Protein AF-A0A959BGI7-F1 (afdb_monomer)

Radius of gyration: 46.1 Å; Cα contacts (8 Å, |Δi|>4): 2512; chains: 1; bounding box: 94×74×132 Å

Mean predicted aligned error: 22.33 Å

Structure (mmCIF, N/CA/C/O backbone):
data_AF-A0A959BGI7-F1
#
_entry.id   AF-A0A959BGI7-F1
#
loop_
_atom_site.group_PDB
_atom_site.id
_atom_site.type_symbol
_atom_site.label_atom_id
_atom_site.label_alt_id
_atom_site.label_comp_id
_atom_site.label_asym_id
_atom_site.label_entity_id
_atom_site.label_seq_id
_atom_site.pdbx_PDB_ins_code
_atom_site.Cartn_x
_atom_site.Cartn_y
_atom_site.Cartn_z
_atom_site.occupancy
_atom_site.B_iso_or_equiv
_atom_site.auth_seq_id
_atom_site.auth_comp_id
_atom_site.auth_asym_id
_atom_site.auth_atom_id
_atom_site.pdbx_PDB_model_num
ATOM 1 N N . MET A 1 1 ? 12.280 13.217 -48.255 1.00 50.50 1 MET A N 1
ATOM 2 C CA . MET A 1 1 ? 13.424 12.372 -47.846 1.00 50.50 1 MET A CA 1
ATOM 3 C C . MET A 1 1 ? 12.840 11.032 -47.451 1.00 50.50 1 MET A C 1
ATOM 5 O O . MET A 1 1 ? 11.817 11.057 -46.780 1.00 50.50 1 MET A O 1
ATOM 9 N N . GLY A 1 2 ? 13.401 9.914 -47.922 1.00 59.44 2 GLY A N 1
ATOM 10 C CA . GLY A 1 2 ? 12.952 8.583 -47.486 1.00 59.44 2 GLY A CA 1
ATOM 11 C C . GLY A 1 2 ? 13.198 8.371 -45.990 1.00 59.44 2 GLY A C 1
ATOM 12 O O . GLY A 1 2 ? 14.002 9.104 -45.400 1.00 59.44 2 GLY A O 1
ATOM 13 N N . LYS A 1 3 ? 12.519 7.392 -45.382 1.00 71.69 3 LYS A N 1
ATOM 14 C CA . LYS A 1 3 ? 12.698 7.046 -43.968 1.00 71.69 3 LYS A CA 1
ATOM 15 C C . LYS A 1 3 ? 14.166 6.719 -43.708 1.00 71.69 3 LYS A C 1
ATOM 17 O O . LYS A 1 3 ? 14.842 6.087 -44.523 1.00 71.69 3 LYS A O 1
ATOM 22 N N . ILE A 1 4 ? 14.682 7.205 -42.585 1.00 75.25 4 ILE A N 1
ATOM 23 C CA . ILE A 1 4 ? 16.045 6.900 -42.159 1.00 75.25 4 ILE A CA 1
ATOM 24 C C . ILE A 1 4 ? 16.038 5.470 -41.640 1.00 75.25 4 ILE A C 1
ATOM 26 O O . ILE A 1 4 ? 15.190 5.108 -40.834 1.00 75.25 4 ILE A O 1
ATOM 30 N N . ILE A 1 5 ? 16.966 4.663 -42.133 1.00 75.06 5 ILE A N 1
ATOM 31 C CA . ILE A 1 5 ? 17.056 3.229 -41.838 1.00 75.06 5 ILE A CA 1
ATOM 32 C C . ILE A 1 5 ? 18.236 2.965 -40.913 1.00 75.06 5 ILE A C 1
ATOM 34 O O . ILE A 1 5 ? 18.193 2.085 -40.056 1.00 75.06 5 ILE A O 1
ATOM 38 N N . GLY A 1 6 ? 19.298 3.742 -41.093 1.00 80.06 6 GLY A N 1
ATOM 39 C CA . GLY A 1 6 ? 20.476 3.665 -40.262 1.00 80.06 6 GLY A CA 1
ATOM 40 C C . GLY A 1 6 ? 21.395 4.851 -40.471 1.00 80.06 6 GLY A C 1
ATOM 41 O O . GLY A 1 6 ? 21.240 5.638 -41.409 1.00 80.06 6 GLY A O 1
ATOM 42 N N . ARG A 1 7 ? 22.350 4.988 -39.566 1.00 84.12 7 ARG A N 1
ATOM 43 C CA . ARG A 1 7 ? 23.340 6.061 -39.543 1.00 84.12 7 ARG A CA 1
ATOM 44 C C . ARG A 1 7 ? 24.662 5.500 -39.068 1.00 84.12 7 ARG A C 1
ATOM 46 O O . ARG A 1 7 ? 24.697 4.503 -38.358 1.00 84.12 7 ARG A O 1
ATOM 53 N N . GLY A 1 8 ? 25.750 6.150 -39.419 1.00 83.94 8 GLY A N 1
ATOM 54 C CA . GLY A 1 8 ? 27.039 5.783 -38.868 1.00 83.94 8 GLY A CA 1
ATOM 55 C C . GLY A 1 8 ? 28.138 6.640 -39.438 1.00 83.94 8 GLY A C 1
ATOM 56 O O . GLY A 1 8 ? 27.895 7.709 -40.003 1.00 83.94 8 GLY A O 1
ATOM 57 N N . VAL A 1 9 ? 29.355 6.137 -39.313 1.00 83.50 9 VAL A N 1
ATOM 58 C CA . VAL A 1 9 ? 30.532 6.794 -39.859 1.00 83.50 9 VAL A CA 1
ATOM 59 C C . VAL A 1 9 ? 31.393 5.785 -40.591 1.00 83.50 9 VAL A C 1
ATOM 61 O O . VAL A 1 9 ? 31.538 4.645 -40.154 1.00 83.50 9 VAL A O 1
ATOM 64 N N . LEU A 1 10 ? 31.945 6.216 -41.722 1.00 84.69 10 LEU A N 1
ATOM 65 C CA . LEU A 1 10 ? 32.843 5.450 -42.571 1.00 84.69 10 LEU A CA 1
ATOM 66 C C . LEU A 1 10 ? 34.166 6.176 -42.745 1.00 84.69 10 LEU A C 1
ATOM 68 O O . LEU A 1 10 ? 34.223 7.389 -42.935 1.00 84.69 10 LEU A O 1
ATOM 72 N N . LEU A 1 11 ? 35.229 5.392 -42.788 1.00 84.19 11 LEU A N 1
ATOM 73 C CA . LEU A 1 11 ? 36.563 5.821 -43.141 1.00 84.19 11 LEU A CA 1
ATOM 74 C C . LEU A 1 11 ? 36.881 5.350 -44.562 1.00 84.19 11 LEU A C 1
ATOM 76 O O . LEU A 1 11 ? 37.163 4.174 -44.785 1.00 84.19 11 LEU A O 1
ATOM 80 N N . LEU A 1 12 ? 36.822 6.259 -45.531 1.00 85.94 12 LEU A N 1
ATOM 81 C CA . LEU A 1 12 ? 36.973 5.961 -46.955 1.00 85.94 12 LEU A CA 1
ATOM 82 C C . LEU A 1 12 ? 38.408 6.190 -47.441 1.00 85.94 12 LEU A C 1
ATOM 84 O O . LEU A 1 12 ? 39.061 7.151 -47.051 1.00 85.94 12 LEU A O 1
ATOM 88 N N . THR A 1 13 ? 38.882 5.354 -48.360 1.00 86.00 13 THR A N 1
ATOM 89 C CA . THR A 1 13 ? 40.172 5.485 -49.046 1.00 86.00 13 THR A CA 1
ATOM 90 C C . THR A 1 13 ? 40.093 4.989 -50.490 1.00 86.00 13 THR A C 1
ATOM 92 O O . THR A 1 13 ? 39.226 4.198 -50.856 1.00 86.00 13 THR A O 1
ATOM 95 N N . THR A 1 14 ? 41.015 5.449 -51.334 1.00 83.56 14 THR A N 1
ATOM 96 C CA . THR A 1 14 ? 41.134 5.019 -52.741 1.00 83.56 14 THR A CA 1
ATOM 97 C C . THR A 1 14 ? 42.116 3.867 -52.935 1.00 83.56 14 THR A C 1
ATOM 99 O O . THR A 1 14 ? 42.060 3.180 -53.953 1.00 83.56 14 THR A O 1
ATOM 102 N N . THR A 1 15 ? 43.014 3.637 -51.973 1.00 78.12 15 THR A N 1
ATOM 103 C CA . THR A 1 15 ? 43.973 2.524 -51.979 1.00 78.12 15 THR A CA 1
ATOM 104 C C . THR A 1 15 ? 44.201 2.029 -50.547 1.00 78.12 15 THR A C 1
ATOM 106 O O . THR A 1 15 ? 44.100 2.834 -49.625 1.00 78.12 15 THR A O 1
ATOM 109 N N . PRO A 1 16 ? 44.554 0.749 -50.319 1.00 73.81 16 PRO A N 1
ATOM 110 C CA . PRO A 1 16 ? 44.720 0.202 -48.965 1.00 73.81 16 PRO A CA 1
ATOM 111 C C . PRO A 1 16 ? 45.671 1.002 -48.056 1.00 73.81 16 PRO A C 1
ATOM 113 O O . PRO A 1 16 ? 45.445 1.078 -46.855 1.00 73.81 16 PRO A O 1
ATOM 116 N N . ASN A 1 17 ? 46.684 1.651 -48.644 1.00 73.12 17 ASN A N 1
ATOM 117 C CA . ASN A 1 17 ? 47.676 2.477 -47.943 1.00 73.12 17 ASN A CA 1
ATOM 118 C C . ASN A 1 17 ? 47.542 3.985 -48.254 1.00 73.12 17 ASN A C 1
ATOM 120 O O . ASN A 1 17 ? 48.456 4.758 -47.976 1.00 73.12 17 ASN A O 1
ATOM 124 N N . GLY A 1 18 ? 46.455 4.398 -48.911 1.00 70.69 18 GLY A N 1
ATOM 125 C CA . GLY A 1 18 ? 46.200 5.787 -49.296 1.00 70.69 18 GLY A CA 1
ATOM 126 C C . GLY A 1 18 ? 45.591 6.621 -48.167 1.00 70.69 18 GLY A C 1
ATOM 127 O O . GLY A 1 18 ? 45.172 6.062 -47.151 1.00 70.69 18 GLY A O 1
ATOM 128 N N . PRO A 1 19 ? 45.503 7.953 -48.343 1.00 73.12 19 PRO A N 1
ATOM 129 C CA . PRO A 1 19 ? 44.896 8.834 -47.353 1.00 73.12 19 PRO A CA 1
ATOM 130 C C . PRO A 1 19 ? 43.438 8.438 -47.108 1.00 73.12 19 PRO A C 1
ATOM 132 O O . PRO A 1 19 ? 42.663 8.260 -48.054 1.00 73.12 19 PRO A O 1
ATOM 135 N N . LYS A 1 20 ? 43.096 8.293 -45.827 1.00 79.25 20 LYS A N 1
ATOM 136 C CA . LYS A 1 20 ? 41.764 7.921 -45.368 1.00 79.25 20 LYS A CA 1
ATOM 137 C C . LYS A 1 20 ? 40.991 9.168 -44.936 1.00 79.25 20 LYS A C 1
ATOM 139 O O . LYS A 1 20 ? 41.554 10.038 -44.278 1.00 79.25 20 LYS A O 1
ATOM 144 N N . PHE A 1 21 ? 39.717 9.249 -45.296 1.00 79.94 21 PHE A N 1
ATOM 145 C CA . PHE A 1 21 ? 38.844 10.383 -44.997 1.00 79.94 21 PHE A CA 1
ATOM 146 C C . PHE A 1 21 ? 37.571 9.901 -44.313 1.00 79.94 21 PHE A C 1
ATOM 148 O O . PHE A 1 21 ? 36.939 8.948 -44.771 1.00 79.94 21 PHE A O 1
ATOM 155 N N . LYS A 1 22 ? 37.216 10.557 -43.212 1.00 80.56 22 LYS A N 1
ATOM 156 C CA . LYS A 1 22 ? 36.077 10.204 -42.370 1.00 80.56 22 LYS A CA 1
ATOM 157 C C . LYS A 1 22 ? 34.813 10.903 -42.870 1.00 80.56 22 LYS A C 1
ATOM 159 O O . LYS A 1 22 ? 34.829 12.107 -43.110 1.00 80.56 22 LYS A O 1
ATOM 164 N N . PHE A 1 23 ? 33.730 10.151 -43.016 1.00 80.81 23 PHE A N 1
ATOM 165 C CA . PHE A 1 23 ? 32.430 10.647 -43.455 1.00 80.81 23 PHE A CA 1
ATOM 166 C C . PHE A 1 23 ? 31.323 10.086 -42.574 1.00 80.81 23 PHE A C 1
ATOM 168 O O . PHE A 1 23 ? 31.186 8.868 -42.452 1.00 80.81 23 PHE A O 1
ATOM 175 N N . GLY A 1 24 ? 30.502 10.971 -42.017 1.00 82.44 24 GLY A N 1
ATOM 176 C CA . GLY A 1 24 ? 29.208 10.587 -41.473 1.00 82.44 24 GLY A CA 1
ATOM 177 C C . GLY A 1 24 ? 28.298 10.177 -42.620 1.00 82.44 24 GLY A C 1
ATOM 178 O O . GLY A 1 24 ? 28.410 10.697 -43.734 1.00 82.44 24 GLY A O 1
ATOM 179 N N . TYR A 1 25 ? 27.419 9.215 -42.382 1.00 83.38 25 TYR A N 1
ATOM 180 C CA . TYR A 1 25 ? 26.466 8.808 -43.396 1.00 83.38 25 TYR A CA 1
ATOM 181 C C . TYR A 1 25 ? 25.108 8.461 -42.806 1.00 83.38 25 TYR A C 1
ATOM 183 O O . TYR A 1 25 ? 24.982 7.986 -41.677 1.00 83.38 25 TYR A O 1
ATOM 191 N N . GLN A 1 26 ? 24.084 8.686 -43.620 1.00 84.50 26 GLN A N 1
ATOM 192 C CA . GLN A 1 26 ? 22.706 8.339 -43.337 1.00 84.50 26 GLN A CA 1
ATOM 193 C C . GLN A 1 26 ? 22.182 7.443 -44.453 1.00 84.50 26 GLN A C 1
ATOM 195 O O . GLN A 1 26 ? 22.192 7.821 -45.625 1.00 84.50 26 GLN A O 1
ATOM 200 N N . LEU A 1 27 ? 21.716 6.259 -44.076 1.00 81.50 27 LEU A N 1
ATOM 201 C CA . LEU A 1 27 ? 21.086 5.283 -44.949 1.00 81.50 27 LEU A CA 1
ATOM 202 C C . LEU A 1 27 ? 19.575 5.538 -44.991 1.00 81.50 27 LEU A C 1
ATOM 204 O O . LEU A 1 27 ? 18.921 5.599 -43.951 1.00 81.50 27 LEU A O 1
ATOM 208 N N . SER A 1 28 ? 19.024 5.667 -46.194 1.00 78.50 28 SER A N 1
ATOM 209 C CA . SER A 1 28 ? 17.584 5.783 -46.448 1.00 78.50 28 SER A CA 1
ATOM 210 C C . SER A 1 28 ? 17.180 4.910 -47.633 1.00 78.50 28 SER A C 1
ATOM 212 O O . SER A 1 28 ? 18.040 4.489 -48.411 1.00 78.50 28 SER A O 1
ATOM 214 N N . SER A 1 29 ? 15.877 4.698 -47.825 1.00 70.06 29 SER A N 1
ATOM 215 C CA . SER A 1 29 ? 15.335 3.963 -48.981 1.00 70.06 29 SER A CA 1
ATOM 216 C C . SER A 1 29 ? 15.792 4.553 -50.323 1.00 70.06 29 SER A C 1
ATOM 218 O O . SER A 1 29 ? 15.985 3.842 -51.308 1.00 70.06 29 SER A O 1
ATOM 220 N N . THR A 1 30 ? 16.050 5.862 -50.345 1.00 70.19 30 THR A N 1
ATOM 221 C CA . THR A 1 30 ? 16.488 6.613 -51.530 1.00 70.19 30 THR A CA 1
ATOM 222 C C . THR A 1 30 ? 18.003 6.573 -51.791 1.00 70.19 30 THR A C 1
ATOM 224 O O . THR A 1 30 ? 18.454 7.044 -52.835 1.00 70.19 30 THR A O 1
ATOM 227 N N . GLY A 1 31 ? 18.798 6.001 -50.879 1.00 73.69 31 GLY A N 1
ATOM 228 C CA . GLY A 1 31 ? 20.260 5.914 -50.970 1.00 73.69 31 GLY A CA 1
ATOM 229 C C . GLY A 1 31 ? 20.978 6.393 -49.705 1.00 73.69 31 GLY A C 1
ATOM 230 O O . GLY A 1 31 ? 20.351 6.646 -48.672 1.00 73.69 31 GLY A O 1
ATOM 231 N N . ILE A 1 32 ? 22.308 6.516 -49.789 1.00 79.94 32 ILE A N 1
ATOM 232 C CA . ILE A 1 32 ? 23.146 7.038 -48.701 1.00 79.94 32 ILE A CA 1
ATOM 233 C C . ILE A 1 32 ? 23.472 8.509 -48.944 1.00 79.94 32 ILE A C 1
ATOM 235 O O . ILE A 1 32 ? 23.969 8.879 -50.011 1.00 79.94 32 ILE A O 1
ATOM 239 N N . GLN A 1 33 ? 23.241 9.330 -47.926 1.00 83.44 33 GLN A N 1
ATOM 240 C CA . GLN A 1 33 ? 23.739 10.699 -47.868 1.00 83.44 33 GLN A CA 1
ATOM 241 C C . GLN A 1 33 ? 24.974 10.752 -46.980 1.00 83.44 33 GLN A C 1
ATOM 243 O O . GLN A 1 33 ? 24.987 10.151 -45.910 1.00 83.44 33 GLN A O 1
ATOM 248 N N . PHE A 1 34 ? 25.995 11.470 -47.433 1.00 82.00 34 PHE A N 1
ATOM 249 C CA . PHE A 1 34 ? 27.253 11.643 -46.720 1.00 82.00 34 PHE A CA 1
ATOM 250 C C . PHE A 1 34 ? 27.339 13.060 -46.168 1.00 82.00 34 PHE A C 1
ATOM 252 O O . PHE A 1 34 ? 26.982 14.025 -46.845 1.00 82.00 34 PHE A O 1
ATOM 259 N N . SER A 1 35 ? 27.849 13.189 -44.956 1.00 79.62 35 SER A N 1
ATOM 260 C CA . SER A 1 35 ? 28.183 14.457 -44.325 1.00 79.62 35 SER A CA 1
ATOM 261 C C . SER A 1 35 ? 29.633 14.424 -43.866 1.00 79.62 35 SER A C 1
ATOM 263 O O . SER A 1 35 ? 30.197 13.367 -43.572 1.00 79.62 35 SER A O 1
ATOM 265 N N . ILE A 1 36 ? 30.260 15.596 -43.831 1.00 75.12 36 ILE A N 1
ATOM 266 C CA . ILE A 1 36 ? 31.560 15.750 -43.188 1.00 75.12 36 ILE A CA 1
ATOM 267 C C . ILE A 1 36 ? 31.275 15.912 -41.691 1.00 75.12 36 ILE A C 1
ATOM 269 O O . ILE A 1 36 ? 30.583 16.867 -41.326 1.00 75.12 36 ILE A O 1
ATOM 273 N N . PRO A 1 37 ? 31.753 15.000 -40.825 1.00 69.75 37 PRO A N 1
ATOM 274 C CA . PRO A 1 37 ? 31.578 15.141 -39.386 1.00 69.75 37 PRO A CA 1
ATOM 275 C C . PRO A 1 37 ? 32.104 16.505 -38.917 1.00 69.75 37 PRO A C 1
ATOM 277 O O . PRO A 1 37 ? 33.232 16.879 -39.230 1.00 69.75 37 PRO A O 1
ATOM 280 N N . GLY A 1 38 ? 31.265 17.279 -38.221 1.00 61.06 38 GLY A N 1
ATOM 281 C CA . GLY A 1 38 ? 31.645 18.580 -37.657 1.00 61.06 38 GLY A CA 1
ATOM 282 C C . GLY A 1 38 ? 31.715 19.772 -38.621 1.00 61.06 38 GLY A C 1
ATOM 283 O O . GLY A 1 38 ? 32.182 20.827 -38.200 1.00 61.06 38 GLY A O 1
ATOM 284 N N . GLY A 1 39 ? 31.285 19.641 -39.881 1.00 61.16 39 GLY A N 1
ATOM 285 C CA . GLY A 1 39 ? 31.183 20.768 -40.820 1.00 61.16 39 GLY A CA 1
ATOM 286 C C . GLY A 1 39 ? 29.738 21.192 -41.107 1.00 61.16 39 GLY A C 1
ATOM 287 O O . GLY A 1 39 ? 28.860 20.339 -41.185 1.00 61.16 39 GLY A O 1
ATOM 288 N N . ASP A 1 40 ? 29.510 22.481 -41.396 1.00 56.19 40 ASP A N 1
ATOM 289 C CA . ASP A 1 40 ? 28.204 23.063 -41.807 1.00 56.19 40 ASP A CA 1
ATOM 290 C C . ASP A 1 40 ? 27.725 22.600 -43.204 1.00 56.19 40 ASP A C 1
ATOM 292 O O . ASP A 1 40 ? 26.866 23.207 -43.850 1.00 56.19 40 ASP A O 1
ATOM 296 N N . SER A 1 41 ? 28.339 21.555 -43.757 1.00 58.62 41 SER A N 1
ATOM 297 C CA . SER A 1 41 ? 28.025 21.067 -45.092 1.00 58.62 41 SER A CA 1
ATOM 298 C C . SER A 1 41 ? 26.726 20.266 -45.066 1.00 58.62 41 SER A C 1
ATOM 300 O O . SER A 1 41 ? 26.679 19.186 -44.477 1.00 58.62 41 SER A O 1
ATOM 302 N N . ALA A 1 42 ? 25.707 20.765 -45.771 1.00 65.56 42 ALA A N 1
ATOM 303 C CA . ALA A 1 42 ? 24.464 20.038 -46.017 1.00 65.56 42 ALA A CA 1
ATOM 304 C C . ALA A 1 42 ? 24.747 18.606 -46.520 1.00 65.56 42 ALA A C 1
ATOM 306 O O . ALA A 1 42 ? 25.717 18.427 -47.265 1.00 65.56 42 ALA A O 1
ATOM 307 N N . PRO A 1 43 ? 23.912 17.606 -46.176 1.00 72.38 43 PRO A N 1
ATOM 308 C CA . PRO A 1 43 ? 24.079 16.230 -46.635 1.00 72.38 43 PRO A CA 1
ATOM 309 C C . PRO A 1 43 ? 24.271 16.155 -48.153 1.00 72.38 43 PRO A C 1
ATOM 311 O O . PRO A 1 43 ? 23.496 16.724 -48.926 1.00 72.38 43 PRO A O 1
ATOM 314 N N . GLN A 1 44 ? 25.316 15.457 -48.587 1.00 79.38 44 GLN A N 1
ATOM 315 C CA . GLN A 1 44 ? 25.743 15.398 -49.980 1.00 79.38 44 GLN A CA 1
ATOM 316 C C . GLN A 1 44 ? 25.624 13.989 -50.555 1.00 79.38 44 GLN A C 1
ATOM 318 O O . GLN A 1 44 ? 25.605 12.982 -49.846 1.00 79.38 44 GLN A O 1
ATOM 323 N N . THR A 1 45 ? 25.591 13.911 -51.882 1.00 79.19 45 THR A N 1
ATOM 324 C CA . THR A 1 45 ? 25.723 12.635 -52.600 1.00 79.19 45 THR A CA 1
ATOM 325 C C . THR A 1 45 ? 27.144 12.079 -52.469 1.00 79.19 45 THR A C 1
ATOM 327 O O . THR A 1 45 ? 28.105 12.843 -52.348 1.00 79.19 45 THR A O 1
ATOM 330 N N . LEU A 1 46 ? 27.308 10.755 -52.578 1.00 77.62 46 LEU A N 1
ATOM 331 C CA . LEU A 1 46 ? 28.626 10.100 -52.577 1.00 77.62 46 LEU A CA 1
ATOM 332 C C . LEU A 1 46 ? 29.579 10.727 -53.608 1.00 77.62 46 LEU A C 1
ATOM 334 O O . LEU A 1 46 ? 30.727 11.040 -53.299 1.00 77.62 46 LEU A O 1
ATOM 338 N N . LYS A 1 47 ? 29.077 11.008 -54.814 1.00 77.50 47 LYS A N 1
ATOM 339 C CA . LYS A 1 47 ? 29.790 11.740 -55.867 1.00 77.50 47 LYS A CA 1
ATOM 340 C C . LYS A 1 47 ? 30.343 13.090 -55.409 1.00 77.50 47 LYS A C 1
ATOM 342 O O . LYS A 1 47 ? 31.467 13.433 -55.772 1.00 77.50 47 LYS A O 1
ATOM 347 N N . GLN A 1 48 ? 29.557 13.880 -54.680 1.00 79.12 48 GLN A N 1
ATOM 348 C CA . GLN A 1 48 ? 29.974 15.196 -54.187 1.00 79.12 48 GLN A CA 1
ATOM 349 C C . GLN A 1 48 ? 31.008 15.056 -53.065 1.00 79.12 48 GLN A C 1
ATOM 351 O O . GLN A 1 48 ? 32.076 15.658 -53.168 1.00 79.12 48 GLN A O 1
ATOM 356 N N . ALA A 1 49 ? 30.747 14.184 -52.088 1.00 77.88 49 ALA A N 1
ATOM 357 C CA . ALA A 1 49 ? 31.643 13.927 -50.962 1.00 77.88 49 ALA A CA 1
ATOM 358 C C . ALA A 1 49 ? 33.017 13.394 -51.419 1.00 77.88 49 ALA A C 1
ATOM 360 O O . ALA A 1 49 ? 34.065 13.885 -50.998 1.00 77.88 49 ALA A O 1
ATOM 361 N N . VAL A 1 50 ? 33.033 12.446 -52.364 1.00 78.25 50 VAL A N 1
ATOM 362 C CA . VAL A 1 50 ? 34.277 11.876 -52.905 1.00 78.25 50 VAL A CA 1
ATOM 363 C C . VAL A 1 50 ? 35.052 12.905 -53.730 1.00 78.25 50 VAL A C 1
ATOM 365 O O . VAL A 1 50 ? 36.271 12.980 -53.611 1.00 78.25 50 VAL A O 1
ATOM 368 N N . ARG A 1 51 ? 34.382 13.737 -54.540 1.00 78.19 51 ARG A N 1
ATOM 369 C CA . ARG A 1 51 ? 35.053 14.770 -55.356 1.00 78.19 51 ARG A CA 1
ATOM 370 C C . ARG A 1 51 ? 35.623 15.929 -54.541 1.00 78.19 51 ARG A C 1
ATOM 372 O O . ARG A 1 51 ? 36.473 16.647 -55.059 1.00 78.19 51 ARG A O 1
ATOM 379 N N . GLN A 1 52 ? 35.150 16.130 -53.312 1.00 77.50 52 GLN A N 1
ATOM 380 C CA . GLN A 1 52 ? 35.677 17.160 -52.415 1.00 77.50 52 GLN A CA 1
ATOM 381 C C . GLN A 1 52 ? 37.031 16.775 -51.808 1.00 77.50 52 GLN A C 1
ATOM 383 O O . GLN A 1 52 ? 37.877 17.648 -51.633 1.00 77.50 52 GLN A O 1
ATOM 388 N N . HIS A 1 53 ? 37.263 15.486 -51.536 1.00 76.88 53 HIS A N 1
ATOM 389 C CA . HIS A 1 53 ? 38.455 15.019 -50.812 1.00 76.88 53 HIS A CA 1
ATOM 390 C C . HIS A 1 53 ? 39.394 14.117 -51.626 1.00 76.88 53 HIS A C 1
ATOM 392 O O . HIS A 1 53 ? 40.564 13.966 -51.275 1.00 76.88 53 HIS A O 1
ATOM 398 N N . PHE A 1 54 ? 38.925 13.556 -52.741 1.00 78.50 54 PHE A N 1
ATOM 399 C CA . PHE A 1 54 ? 39.714 12.718 -53.644 1.00 78.50 54 PHE A CA 1
ATOM 400 C C . PHE A 1 54 ? 39.776 13.318 -55.057 1.00 78.50 54 PHE A C 1
ATOM 402 O O . PHE A 1 54 ? 39.000 14.199 -55.422 1.00 78.50 54 PHE A O 1
ATOM 409 N N . SER A 1 55 ? 40.709 12.830 -55.885 1.00 77.50 55 SER A N 1
ATOM 410 C CA . SER A 1 55 ? 40.878 13.294 -57.272 1.00 77.50 55 SER A CA 1
ATOM 411 C C . SER A 1 55 ? 39.572 13.202 -58.072 1.00 77.50 55 SER A C 1
ATOM 413 O O . SER A 1 55 ? 38.838 12.218 -57.960 1.00 77.50 55 SER A O 1
ATOM 415 N N . ALA A 1 56 ? 39.335 14.155 -58.979 1.00 69.44 56 ALA A N 1
ATOM 416 C CA . ALA A 1 56 ? 38.190 14.144 -59.894 1.00 69.44 56 ALA A CA 1
ATOM 417 C C . ALA A 1 56 ? 38.132 12.899 -60.812 1.00 69.44 56 ALA A C 1
ATOM 419 O O . ALA A 1 56 ? 37.073 12.598 -61.360 1.00 69.44 56 ALA A O 1
ATOM 420 N N . SER A 1 57 ? 39.246 12.171 -60.969 1.00 75.94 57 SER A N 1
ATOM 421 C CA . SER A 1 57 ? 39.339 10.908 -61.720 1.00 75.94 57 SER A CA 1
ATOM 422 C C . SER A 1 57 ? 39.061 9.645 -60.889 1.00 75.94 57 SER A C 1
ATOM 424 O O . SER A 1 57 ? 39.183 8.534 -61.408 1.00 75.94 57 SER A O 1
ATOM 426 N N . THR A 1 58 ? 38.713 9.784 -59.607 1.00 80.81 58 THR A N 1
ATOM 427 C CA . THR A 1 58 ? 38.479 8.647 -58.705 1.00 80.81 58 THR A CA 1
ATOM 428 C C . THR A 1 58 ? 37.274 7.834 -59.165 1.00 80.81 58 THR A C 1
ATOM 430 O O . THR A 1 58 ? 36.154 8.334 -59.200 1.00 80.81 58 THR A O 1
ATOM 433 N N . SER A 1 59 ? 37.506 6.564 -59.499 1.00 81.19 59 SER A N 1
ATOM 434 C CA . SER A 1 59 ? 36.467 5.645 -59.977 1.00 81.19 59 SER A CA 1
ATOM 435 C C . SER A 1 59 ? 36.060 4.591 -58.946 1.00 81.19 59 SER A C 1
ATOM 437 O O . SER A 1 59 ? 35.072 3.898 -59.166 1.00 81.19 59 SER A O 1
ATOM 439 N N . SER A 1 60 ? 36.758 4.470 -57.815 1.00 86.44 60 SER A N 1
ATOM 440 C CA . SER A 1 60 ? 36.377 3.574 -56.719 1.00 86.44 60 SER A CA 1
ATOM 441 C C . SER A 1 60 ? 36.933 4.033 -55.376 1.00 86.44 60 SER A C 1
ATOM 443 O O . SER A 1 60 ? 38.050 4.548 -55.327 1.00 86.44 60 SER A O 1
ATOM 445 N N . VAL A 1 61 ? 36.190 3.772 -54.300 1.00 87.75 61 VAL A N 1
ATOM 446 C CA . VAL A 1 61 ? 36.647 3.929 -52.911 1.00 87.75 61 VAL A CA 1
ATOM 447 C C . VAL A 1 61 ? 36.255 2.704 -52.088 1.00 87.75 61 VAL A C 1
ATOM 449 O O . VAL A 1 61 ? 35.259 2.043 -52.373 1.00 87.75 61 VAL A O 1
ATOM 452 N N . THR A 1 62 ? 37.036 2.396 -51.065 1.00 89.19 62 THR A N 1
ATOM 453 C CA . THR A 1 62 ? 36.755 1.359 -50.066 1.00 89.19 62 THR A CA 1
ATOM 454 C C . THR A 1 62 ? 36.855 1.964 -48.681 1.00 89.19 62 THR A C 1
ATOM 456 O O . THR A 1 62 ? 37.602 2.919 -48.498 1.00 89.19 62 THR A O 1
ATOM 459 N N . GLY A 1 63 ? 36.160 1.411 -47.700 1.00 85.69 63 GLY A N 1
ATOM 460 C CA . GLY A 1 63 ? 36.255 1.894 -46.334 1.00 85.69 63 GLY A CA 1
ATOM 461 C C . GLY A 1 63 ? 35.792 0.894 -45.297 1.00 85.69 63 GLY A C 1
ATOM 462 O O . GLY A 1 63 ? 35.283 -0.171 -45.640 1.00 85.69 63 GLY A O 1
ATOM 463 N N . GLN A 1 64 ? 35.987 1.265 -44.040 1.00 86.38 64 GLN A N 1
ATOM 464 C CA . GLN A 1 64 ? 35.485 0.551 -42.871 1.00 86.38 64 GLN A CA 1
ATOM 465 C C . GLN A 1 64 ? 34.852 1.541 -41.897 1.00 86.38 64 GLN A C 1
ATOM 467 O O . GLN A 1 64 ? 35.176 2.729 -41.935 1.00 8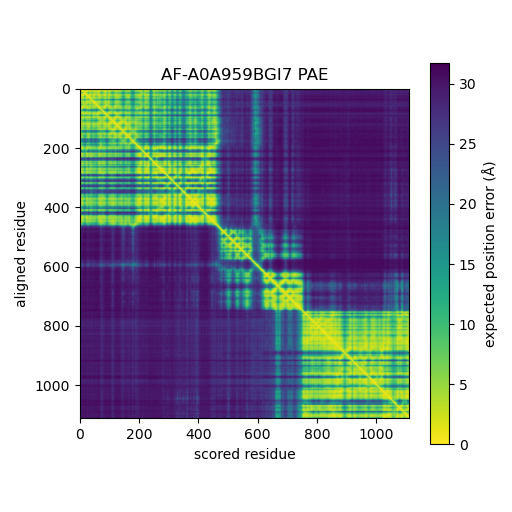6.38 64 GLN A O 1
ATOM 472 N N . GLY A 1 65 ? 33.954 1.080 -41.036 1.00 82.19 65 GLY A N 1
ATOM 473 C CA . GLY A 1 65 ? 33.339 1.929 -40.025 1.00 82.19 65 GLY A CA 1
ATOM 474 C C . GLY A 1 65 ? 32.239 1.213 -39.262 1.00 82.19 65 GLY A C 1
ATOM 475 O O . GLY A 1 65 ? 32.279 -0.005 -39.138 1.00 82.19 65 GLY A O 1
ATOM 476 N N . HIS A 1 66 ? 31.250 1.964 -38.783 1.00 81.00 66 HIS A N 1
ATOM 477 C CA . HIS A 1 66 ? 30.146 1.417 -37.994 1.00 81.00 66 HIS A CA 1
ATOM 478 C C . HIS A 1 66 ? 28.772 1.752 -38.590 1.00 81.00 66 HIS A C 1
ATOM 480 O O . HIS A 1 66 ? 28.643 2.670 -39.409 1.00 81.00 66 HIS A O 1
ATOM 486 N N . LEU A 1 67 ? 27.737 1.014 -38.176 1.00 80.81 67 LEU A N 1
ATOM 487 C CA . LEU A 1 67 ? 26.349 1.200 -38.614 1.00 80.81 67 LEU A CA 1
ATOM 488 C C . LEU A 1 67 ? 25.362 1.014 -37.460 1.00 80.81 67 LEU A C 1
ATOM 490 O O . LEU A 1 67 ? 25.127 -0.090 -36.997 1.00 80.81 67 LEU A O 1
ATOM 494 N N . ILE A 1 68 ? 24.675 2.075 -37.078 1.00 79.38 68 ILE A N 1
ATOM 495 C CA . ILE A 1 68 ? 23.491 2.003 -36.229 1.00 79.38 68 ILE A CA 1
ATOM 496 C C . ILE A 1 68 ? 22.280 1.780 -37.128 1.00 79.38 68 ILE A C 1
ATOM 498 O O . ILE A 1 68 ? 22.020 2.584 -38.024 1.00 79.38 68 ILE A O 1
ATOM 502 N N . LEU A 1 69 ? 21.530 0.706 -36.889 1.00 77.56 69 LEU A N 1
ATOM 503 C CA . LEU A 1 69 ? 20.256 0.444 -37.557 1.00 77.56 69 LEU A CA 1
ATOM 504 C C . LEU A 1 69 ? 19.095 0.858 -36.656 1.00 77.56 69 LEU A C 1
ATOM 506 O O . LEU A 1 69 ? 19.086 0.569 -35.465 1.00 77.56 69 LEU A O 1
ATOM 510 N N . ASN A 1 70 ? 18.077 1.482 -37.240 1.00 72.50 70 ASN A N 1
ATOM 511 C CA . ASN A 1 70 ? 16.877 1.895 -36.510 1.00 72.50 70 ASN A CA 1
ATOM 512 C C . ASN A 1 70 ? 16.057 0.688 -36.040 1.00 72.50 70 ASN A C 1
ATOM 514 O O . ASN A 1 70 ? 15.475 0.713 -34.962 1.00 72.50 70 ASN A O 1
ATOM 518 N N . ALA A 1 71 ? 16.043 -0.367 -36.855 1.00 63.91 71 ALA A N 1
ATOM 519 C CA . ALA A 1 71 ? 15.225 -1.554 -36.654 1.00 63.91 71 ALA A CA 1
ATOM 520 C C . ALA A 1 71 ? 15.769 -2.517 -35.583 1.00 63.91 71 ALA A C 1
ATOM 522 O O . ALA A 1 71 ? 15.017 -3.302 -35.017 1.00 63.91 71 ALA A O 1
ATOM 523 N N . LEU A 1 72 ? 17.074 -2.476 -35.301 1.00 68.31 72 LEU A N 1
ATOM 524 C CA . LEU A 1 72 ? 17.739 -3.411 -34.400 1.00 68.31 72 LEU A CA 1
ATOM 525 C C . LEU A 1 72 ? 18.273 -2.655 -33.182 1.00 68.31 72 LEU A C 1
ATOM 527 O O . LEU A 1 72 ? 19.143 -1.801 -33.332 1.00 68.31 72 LEU A O 1
ATOM 531 N N . PRO A 1 73 ? 17.841 -2.985 -31.956 1.00 57.12 73 PRO A N 1
ATOM 532 C CA . PRO A 1 73 ? 18.263 -2.250 -30.767 1.00 57.12 73 PRO A CA 1
ATOM 533 C C . PRO A 1 73 ? 19.697 -2.524 -30.321 1.00 57.12 73 PRO A C 1
ATOM 535 O O . PRO A 1 73 ? 20.154 -1.976 -29.323 1.00 57.12 73 PRO A O 1
ATOM 538 N N . ALA A 1 74 ? 20.431 -3.314 -31.100 1.00 54.84 74 ALA A N 1
ATOM 539 C CA . ALA A 1 74 ? 21.810 -3.718 -30.895 1.00 54.84 74 ALA A CA 1
ATOM 540 C C . ALA A 1 74 ? 22.828 -2.596 -31.168 1.00 54.84 74 ALA A C 1
ATOM 542 O O . ALA A 1 74 ? 23.873 -2.830 -31.769 1.00 54.84 74 ALA A O 1
ATOM 543 N N . SER A 1 75 ? 22.558 -1.375 -30.723 1.00 57.59 75 SER A N 1
ATOM 544 C CA . SER A 1 75 ? 23.575 -0.330 -30.654 1.00 57.59 75 SER A CA 1
ATOM 545 C C . SER A 1 75 ? 23.861 -0.064 -29.190 1.00 57.59 75 SER A C 1
ATOM 547 O O . SER A 1 75 ? 22.910 0.259 -28.479 1.00 57.59 75 SER A O 1
ATOM 549 N N . PRO A 1 76 ? 25.111 -0.228 -28.728 1.00 56.12 76 PRO A N 1
ATOM 550 C CA . PRO A 1 76 ? 26.342 -0.560 -29.436 1.00 56.12 76 PRO A CA 1
ATOM 551 C C . PRO A 1 76 ? 26.717 -2.027 -29.201 1.00 56.12 76 PRO A C 1
ATOM 553 O O . PRO A 1 76 ? 27.529 -2.347 -28.336 1.00 56.12 76 PRO A O 1
ATOM 556 N N . ASN A 1 77 ? 26.112 -2.945 -29.950 1.00 65.44 77 ASN A N 1
ATOM 557 C CA . ASN A 1 77 ? 26.625 -4.306 -30.003 1.00 65.44 77 ASN A CA 1
ATOM 558 C C . ASN A 1 77 ? 27.817 -4.369 -30.970 1.00 65.44 77 ASN A C 1
ATOM 560 O O . ASN A 1 77 ? 27.793 -3.721 -32.020 1.00 65.44 77 ASN A O 1
ATOM 564 N N . ASP A 1 78 ? 28.821 -5.178 -30.630 1.00 60.78 78 ASP A N 1
ATOM 565 C CA . ASP A 1 78 ? 30.032 -5.423 -31.426 1.00 60.78 78 ASP A CA 1
ATOM 566 C C . ASP A 1 78 ? 29.747 -5.707 -32.909 1.00 60.78 78 ASP A C 1
ATOM 568 O O . ASP A 1 78 ? 30.513 -5.269 -33.769 1.00 60.78 78 ASP A O 1
ATOM 572 N N . ALA A 1 79 ? 28.602 -6.333 -33.205 1.00 61.31 79 ALA A N 1
ATOM 573 C CA . ALA A 1 79 ? 28.193 -6.728 -34.548 1.00 61.31 79 ALA A CA 1
ATOM 574 C C . ALA A 1 79 ? 28.209 -5.601 -35.592 1.00 61.31 79 ALA A C 1
ATOM 576 O O . ALA A 1 79 ? 28.259 -5.864 -36.791 1.00 61.31 79 ALA A O 1
ATOM 577 N N . PHE A 1 80 ? 28.133 -4.344 -35.153 1.00 73.12 80 PHE A N 1
ATOM 578 C CA . PHE A 1 80 ? 27.949 -3.187 -36.019 1.00 73.12 80 PHE A CA 1
ATOM 579 C C . PHE A 1 80 ? 29.172 -2.267 -36.124 1.00 73.12 80 PHE A C 1
ATOM 581 O O . PHE A 1 80 ? 29.047 -1.178 -36.683 1.00 73.12 80 PHE A O 1
ATOM 588 N N . TYR A 1 81 ? 30.336 -2.686 -35.615 1.00 72.81 81 TYR A N 1
ATOM 589 C CA . TYR A 1 81 ? 31.569 -1.883 -35.597 1.00 72.81 81 TYR A CA 1
ATOM 590 C C . TYR A 1 81 ? 32.609 -2.255 -36.680 1.00 72.81 81 TYR A C 1
ATOM 592 O O . TYR A 1 81 ? 33.559 -1.497 -36.863 1.00 72.81 81 TYR A O 1
ATOM 600 N N . ASP A 1 82 ? 32.427 -3.353 -37.431 1.00 76.38 82 ASP A N 1
ATOM 601 C CA . ASP A 1 82 ? 33.277 -3.740 -38.583 1.00 76.38 82 ASP A CA 1
ATOM 602 C C . ASP A 1 82 ? 32.480 -3.749 -39.899 1.00 76.38 82 ASP A C 1
ATOM 604 O O . ASP A 1 82 ? 32.202 -4.780 -40.517 1.00 76.38 82 ASP A O 1
ATOM 608 N N . VAL A 1 83 ? 32.043 -2.561 -40.313 1.00 84.00 83 VAL A N 1
ATOM 609 C CA . VAL A 1 83 ? 31.223 -2.374 -41.511 1.00 84.00 83 VAL A CA 1
ATOM 610 C C . VAL A 1 83 ? 32.106 -2.079 -42.713 1.00 84.00 83 VAL A C 1
ATOM 612 O O . VAL A 1 83 ? 32.679 -0.997 -42.820 1.00 84.00 83 VAL A O 1
ATOM 615 N N . ALA A 1 84 ? 32.178 -3.007 -43.663 1.00 88.12 84 ALA A N 1
ATOM 616 C CA . ALA A 1 84 ? 32.957 -2.856 -44.884 1.00 88.12 84 ALA A CA 1
ATOM 617 C C . ALA A 1 84 ? 32.177 -2.091 -45.966 1.00 88.12 84 ALA A C 1
ATOM 619 O O . ALA A 1 84 ? 31.100 -2.503 -46.396 1.00 88.12 84 ALA A O 1
ATOM 620 N N . PHE A 1 85 ? 32.749 -1.003 -46.476 1.00 89.75 85 PHE A N 1
ATOM 621 C CA . PHE A 1 85 ? 32.191 -0.205 -47.566 1.00 89.75 85 PHE A CA 1
ATOM 622 C C . PHE A 1 85 ? 33.023 -0.334 -48.843 1.00 89.75 85 PHE A C 1
ATOM 624 O O . PHE A 1 85 ? 34.255 -0.303 -48.821 1.00 89.75 85 PHE A O 1
ATOM 631 N N . ARG A 1 86 ? 32.359 -0.409 -49.995 1.00 90.00 86 ARG A N 1
ATOM 632 C CA . ARG A 1 86 ? 33.007 -0.361 -51.310 1.00 90.00 86 ARG A CA 1
ATOM 633 C C . ARG A 1 86 ? 32.111 0.336 -52.315 1.00 90.00 86 ARG A C 1
ATOM 635 O O . ARG A 1 86 ? 30.997 -0.108 -52.538 1.00 90.00 86 ARG A O 1
ATOM 642 N N . ALA A 1 87 ? 32.624 1.353 -52.994 1.00 87.38 87 ALA A N 1
ATOM 643 C CA . ALA A 1 87 ? 31.958 2.014 -54.108 1.00 87.38 87 ALA A CA 1
ATOM 644 C C . ALA A 1 87 ? 32.798 1.941 -55.384 1.00 87.38 87 ALA A C 1
ATOM 646 O O . ALA A 1 87 ? 34.027 2.031 -55.345 1.00 87.38 87 ALA A O 1
ATOM 647 N N . THR A 1 88 ? 32.138 1.786 -56.532 1.00 84.00 88 THR A N 1
ATOM 648 C CA . THR A 1 88 ? 32.772 1.734 -57.856 1.00 84.00 88 THR A CA 1
ATOM 649 C C . THR A 1 88 ? 31.976 2.537 -58.887 1.00 84.00 88 THR A C 1
ATOM 651 O O . THR A 1 88 ? 30.769 2.727 -58.748 1.00 84.00 88 THR A O 1
ATOM 654 N N . ARG A 1 89 ? 32.664 3.002 -59.938 1.00 79.12 89 ARG A N 1
ATOM 655 C CA . ARG A 1 89 ? 32.139 3.852 -61.024 1.00 79.12 89 ARG A CA 1
ATOM 656 C C . ARG A 1 89 ? 31.555 5.197 -60.553 1.00 79.12 89 ARG A C 1
ATOM 658 O O . ARG A 1 89 ? 30.598 5.703 -61.138 1.00 79.12 89 ARG A O 1
ATOM 665 N N . ILE A 1 90 ? 32.161 5.788 -59.522 1.00 75.38 90 ILE A N 1
ATOM 666 C CA . ILE A 1 90 ? 31.705 7.023 -58.858 1.00 75.38 90 ILE A CA 1
ATOM 667 C C . ILE A 1 90 ? 31.608 8.188 -59.856 1.00 75.38 90 ILE A C 1
ATOM 669 O O . ILE A 1 90 ? 32.565 8.494 -60.571 1.00 75.38 90 ILE A O 1
ATOM 673 N N . GLY A 1 91 ? 30.454 8.860 -59.908 1.00 64.50 91 GLY A N 1
ATOM 674 C CA . GLY A 1 91 ? 30.235 10.035 -60.751 1.00 64.50 91 GLY A CA 1
ATOM 675 C C . GLY A 1 91 ? 29.859 9.779 -62.214 1.00 64.50 91 GLY A C 1
ATOM 676 O O . GLY A 1 91 ? 29.767 10.753 -62.971 1.00 64.50 91 GLY A O 1
ATOM 677 N N . THR A 1 92 ? 29.610 8.523 -62.587 1.00 64.50 92 THR A N 1
ATOM 678 C CA . THR A 1 92 ? 28.975 8.107 -63.852 1.00 64.50 92 THR A CA 1
ATOM 679 C C . THR A 1 92 ? 27.534 7.665 -63.588 1.00 64.50 92 THR A C 1
ATOM 681 O O . THR A 1 92 ? 27.227 7.345 -62.450 1.00 64.50 92 THR A O 1
ATOM 684 N N . SER A 1 93 ? 26.681 7.562 -64.614 1.00 57.88 93 SER A N 1
ATOM 685 C CA . SER A 1 93 ? 25.284 7.080 -64.503 1.00 57.88 93 SER A CA 1
ATOM 686 C C . SER A 1 93 ? 25.132 5.599 -64.086 1.00 57.88 93 SER A C 1
ATOM 688 O O . SER A 1 93 ? 24.073 5.003 -64.261 1.00 57.88 93 SER A O 1
ATOM 690 N N . ALA A 1 94 ? 26.221 4.965 -63.642 1.00 52.88 94 ALA A N 1
ATOM 691 C CA . ALA A 1 94 ? 26.318 3.570 -63.219 1.00 52.88 94 ALA A CA 1
ATOM 692 C C . ALA A 1 94 ? 27.002 3.458 -61.841 1.00 52.88 94 ALA A C 1
ATOM 694 O O . ALA A 1 94 ? 27.682 2.465 -61.563 1.00 52.88 94 ALA A O 1
ATOM 695 N N . GLU A 1 95 ? 26.883 4.500 -61.013 1.00 73.44 95 GLU A N 1
ATOM 696 C CA . GLU A 1 95 ? 27.434 4.534 -59.660 1.00 73.44 95 GLU A CA 1
ATOM 697 C C . GLU A 1 95 ? 26.823 3.419 -58.809 1.00 73.44 95 GLU A C 1
ATOM 699 O O . GLU A 1 95 ? 25.607 3.210 -58.804 1.00 73.44 95 GLU A O 1
ATOM 704 N N . SER A 1 96 ? 27.684 2.670 -58.119 1.00 82.00 96 SER A N 1
ATOM 705 C CA . SER A 1 96 ? 27.263 1.552 -57.279 1.00 82.00 96 SER A CA 1
ATOM 706 C C . SER A 1 96 ? 28.107 1.444 -56.020 1.00 82.00 96 SER A C 1
ATOM 708 O O . SER A 1 96 ? 29.318 1.686 -56.061 1.00 82.00 96 SER A O 1
ATOM 710 N N . PHE A 1 97 ? 27.484 1.044 -54.914 1.00 86.56 97 PHE A N 1
ATOM 711 C CA . PHE A 1 97 ? 28.196 0.728 -53.680 1.00 86.56 97 PHE A CA 1
ATOM 712 C C . PHE A 1 97 ? 27.637 -0.514 -52.986 1.00 86.56 97 PHE A C 1
ATOM 714 O O . PHE A 1 97 ? 26.504 -0.928 -53.230 1.00 86.56 97 PHE A O 1
ATOM 721 N N . SER A 1 98 ? 28.452 -1.088 -52.104 1.00 88.62 98 SER A N 1
ATOM 722 C CA . SER A 1 98 ? 28.083 -2.125 -51.151 1.00 88.62 98 SER A CA 1
ATOM 723 C C . SER A 1 98 ? 28.532 -1.744 -49.739 1.00 88.62 98 SER A C 1
ATOM 725 O O . SER A 1 98 ? 29.677 -1.323 -49.568 1.00 88.62 98 SER A O 1
ATOM 727 N N . LEU A 1 99 ? 27.659 -1.932 -48.752 1.00 87.81 99 LEU A N 1
ATOM 728 C CA . LEU A 1 99 ? 27.924 -1.782 -47.320 1.00 87.81 99 LEU A CA 1
ATOM 729 C C . LEU A 1 99 ? 27.630 -3.127 -46.644 1.00 87.81 99 LEU A C 1
ATOM 731 O O . LEU A 1 99 ? 26.486 -3.570 -46.665 1.00 87.81 99 LEU A O 1
ATOM 735 N N . GLN A 1 100 ? 28.644 -3.789 -46.100 1.00 88.75 100 GLN A N 1
ATOM 736 C CA . GLN A 1 100 ? 28.552 -5.137 -45.544 1.00 88.75 100 GLN A CA 1
ATOM 737 C C . GLN A 1 100 ? 28.845 -5.140 -44.045 1.00 88.75 100 GLN A C 1
ATOM 739 O O . GLN A 1 100 ? 29.834 -4.563 -43.610 1.00 88.75 100 GLN A O 1
ATOM 744 N N . VAL A 1 101 ? 28.007 -5.843 -43.292 1.00 86.44 101 VAL A N 1
ATOM 745 C CA . VAL A 1 101 ? 28.129 -6.101 -41.857 1.00 86.44 101 VAL A CA 1
ATOM 746 C C . VAL A 1 101 ? 28.211 -7.612 -41.666 1.00 86.44 101 VAL A C 1
ATOM 748 O O . VAL A 1 101 ? 27.335 -8.328 -42.157 1.00 86.44 101 VAL A O 1
ATOM 751 N N . LYS A 1 102 ? 29.252 -8.101 -40.985 1.00 85.06 102 LYS A N 1
ATOM 752 C CA . LYS A 1 102 ? 29.398 -9.523 -40.648 1.00 85.06 102 LYS A CA 1
ATOM 753 C C . LYS A 1 102 ? 29.752 -9.701 -39.178 1.00 85.06 102 LYS A C 1
ATOM 755 O O . LYS A 1 102 ? 30.759 -9.166 -38.738 1.00 85.06 102 LYS A O 1
ATOM 760 N N . GLU A 1 103 ? 28.980 -10.513 -38.466 1.00 80.88 103 GLU A N 1
ATOM 761 C CA . GLU A 1 103 ? 29.239 -10.893 -37.078 1.00 80.88 103 GLU A CA 1
ATOM 762 C C . GLU A 1 103 ? 28.871 -12.356 -36.847 1.00 80.88 103 GLU A C 1
ATOM 764 O O . GLU A 1 103 ? 27.826 -12.822 -37.287 1.00 80.88 103 GLU A O 1
ATOM 769 N N . SER A 1 104 ? 29.715 -13.085 -36.126 1.00 79.81 104 SER A N 1
ATOM 770 C CA . SER A 1 104 ? 29.481 -14.488 -35.766 1.00 79.81 104 SER A CA 1
ATOM 771 C C . SER A 1 104 ? 28.903 -14.663 -34.357 1.00 79.81 104 SER A C 1
ATOM 773 O O . SER A 1 104 ? 28.146 -15.603 -34.122 1.00 79.81 104 SER A O 1
ATOM 775 N N . GLY A 1 105 ? 29.220 -13.756 -33.431 1.00 78.38 105 GLY A N 1
ATOM 776 C CA . GLY A 1 105 ? 28.753 -13.776 -32.048 1.00 78.38 105 GLY A CA 1
ATOM 777 C C . GLY A 1 105 ? 27.278 -13.405 -31.875 1.00 78.38 105 GLY A C 1
ATOM 778 O O . GLY A 1 105 ? 26.586 -13.019 -32.820 1.00 78.38 105 GLY A O 1
ATOM 779 N N . SER A 1 106 ? 26.792 -13.536 -30.639 1.00 78.31 106 SER A N 1
ATOM 780 C CA . SER A 1 106 ? 25.409 -13.218 -30.285 1.00 78.31 106 SER A CA 1
ATOM 781 C C . SER A 1 106 ? 25.187 -11.710 -30.125 1.00 78.31 106 SER A C 1
ATOM 783 O O . SER A 1 106 ? 25.917 -11.030 -29.404 1.00 78.31 106 SER A O 1
ATOM 785 N N . PHE A 1 107 ? 24.115 -11.197 -30.718 1.00 73.94 107 PHE A N 1
ATOM 786 C CA . PHE A 1 107 ? 23.674 -9.810 -30.640 1.00 73.94 107 PHE A CA 1
ATOM 787 C C . PHE A 1 107 ? 22.154 -9.719 -30.435 1.00 73.94 107 PHE A C 1
ATOM 789 O O . PHE A 1 107 ? 21.439 -10.704 -30.595 1.00 73.94 107 PHE A O 1
ATOM 796 N N . ALA A 1 108 ? 21.657 -8.545 -30.024 1.00 69.31 108 ALA A N 1
ATOM 797 C CA . ALA A 1 108 ? 20.233 -8.317 -29.728 1.00 69.31 108 ALA A CA 1
ATOM 798 C C . ALA A 1 108 ? 19.619 -9.395 -28.794 1.00 69.31 108 ALA A C 1
ATOM 800 O O . ALA A 1 108 ? 18.685 -10.102 -29.166 1.00 69.31 108 ALA A O 1
ATOM 801 N N . GLN A 1 109 ? 20.167 -9.547 -27.583 1.00 70.38 109 GLN A N 1
ATOM 802 C CA . GLN A 1 109 ? 19.745 -10.571 -26.617 1.00 70.38 109 GLN A CA 1
ATOM 803 C C . GLN A 1 109 ? 18.474 -10.164 -25.842 1.00 70.38 109 GLN A C 1
ATOM 805 O O . GLN A 1 109 ? 18.324 -9.022 -25.409 1.00 70.38 109 GLN A O 1
ATOM 810 N N . GLY A 1 110 ? 17.574 -11.121 -25.629 1.00 62.41 110 GLY A N 1
ATOM 811 C CA . GLY A 1 110 ? 16.379 -11.048 -24.787 1.00 62.41 110 GLY A CA 1
ATOM 812 C C . GLY A 1 110 ? 16.292 -12.252 -23.831 1.00 62.41 110 GLY A C 1
ATOM 813 O O . GLY A 1 110 ? 17.139 -13.138 -23.893 1.00 62.41 110 GLY A O 1
ATOM 814 N N . PRO A 1 111 ? 15.287 -12.315 -22.935 1.00 59.50 111 PRO A N 1
ATOM 815 C CA . PRO A 1 111 ? 15.215 -13.335 -21.876 1.00 59.50 111 PRO A CA 1
ATOM 816 C C . PRO A 1 111 ? 15.186 -14.785 -22.370 1.00 59.50 111 PRO A C 1
ATOM 818 O O . PRO A 1 111 ? 15.717 -15.665 -21.705 1.00 59.50 111 PRO A O 1
ATOM 821 N N . GLN A 1 112 ? 14.551 -15.020 -23.519 1.00 66.81 112 GLN A N 1
ATOM 822 C CA . GLN A 1 112 ? 14.379 -16.341 -24.135 1.00 66.81 112 GLN A CA 1
ATOM 823 C C . GLN A 1 112 ? 14.693 -16.298 -25.637 1.00 66.81 112 GLN A C 1
ATOM 825 O O . GLN A 1 112 ? 14.193 -17.114 -26.402 1.00 66.81 112 GLN A O 1
ATOM 830 N N . SER A 1 113 ? 15.474 -15.318 -26.097 1.00 71.81 113 SER A N 1
ATOM 831 C CA . SER A 1 113 ? 15.817 -15.213 -27.517 1.00 71.81 113 SER A CA 1
ATOM 832 C C . SER A 1 113 ? 17.089 -14.416 -27.745 1.00 71.81 113 SER A C 1
ATOM 834 O O . SER A 1 113 ? 17.307 -13.422 -27.058 1.00 71.81 113 SER A O 1
ATOM 836 N N . HIS A 1 114 ? 17.882 -14.757 -28.753 1.00 77.06 114 HIS A N 1
ATOM 837 C CA . HIS A 1 114 ? 18.993 -13.913 -29.191 1.00 77.06 114 HIS A CA 1
ATOM 838 C C . HIS A 1 114 ? 19.314 -14.115 -30.672 1.00 77.06 114 HIS A C 1
ATOM 840 O O . HIS A 1 114 ? 19.008 -15.162 -31.231 1.00 77.06 114 HIS A O 1
ATOM 846 N N . PHE A 1 115 ? 19.952 -13.136 -31.314 1.00 78.69 115 PHE A N 1
ATOM 847 C CA . PHE A 1 115 ? 20.418 -13.272 -32.695 1.00 78.69 115 PHE A CA 1
ATOM 848 C C . PHE A 1 115 ? 21.913 -13.606 -32.741 1.00 78.69 115 PHE A C 1
ATOM 850 O O . PHE A 1 115 ? 22.649 -13.226 -31.840 1.00 78.69 115 PHE A O 1
ATOM 857 N N . SER A 1 116 ? 22.388 -14.304 -33.772 1.00 85.81 116 SER A N 1
ATOM 858 C CA . SER A 1 116 ? 23.817 -14.539 -34.040 1.00 85.81 116 SER A CA 1
ATOM 859 C C . SER A 1 116 ? 24.080 -14.682 -35.544 1.00 85.81 116 SER A C 1
ATOM 861 O O . SER A 1 116 ? 23.139 -14.696 -36.334 1.00 85.81 116 SER A O 1
ATOM 863 N N . ASN A 1 117 ? 25.343 -14.815 -35.966 1.00 85.88 117 ASN A N 1
ATOM 864 C CA . ASN A 1 117 ? 25.714 -15.078 -37.369 1.00 85.88 117 ASN A CA 1
ATOM 865 C C . ASN A 1 117 ? 25.127 -14.078 -38.394 1.00 85.88 117 ASN A C 1
ATOM 867 O O . ASN A 1 117 ? 24.610 -14.498 -39.431 1.00 85.88 117 ASN A O 1
ATOM 871 N N . LEU A 1 118 ? 25.171 -12.774 -38.104 1.00 85.62 118 LEU A N 1
ATOM 872 C CA . LEU A 1 118 ? 24.743 -11.725 -39.030 1.00 85.62 118 LEU A CA 1
ATOM 873 C C . LEU A 1 118 ? 25.677 -11.653 -40.244 1.00 85.62 118 LEU A C 1
ATOM 875 O O . LEU A 1 118 ? 26.879 -11.475 -40.098 1.00 85.62 118 LEU A O 1
ATOM 879 N N . ASP A 1 119 ? 25.116 -11.713 -41.442 1.00 88.19 119 ASP A N 1
ATOM 880 C CA . ASP A 1 119 ? 25.749 -11.373 -42.714 1.00 88.19 119 ASP A CA 1
ATOM 881 C C . ASP A 1 119 ? 24.748 -10.530 -43.505 1.00 88.19 119 ASP A C 1
ATOM 883 O O . ASP A 1 119 ? 23.810 -11.052 -44.110 1.00 88.19 119 ASP A O 1
ATOM 887 N N . LEU A 1 120 ? 24.902 -9.210 -43.440 1.00 86.81 120 LEU A N 1
ATOM 888 C CA . LEU A 1 120 ? 23.991 -8.242 -44.042 1.00 86.81 120 LEU A CA 1
ATOM 889 C C . LEU A 1 120 ? 24.766 -7.362 -45.013 1.00 86.81 120 LEU A C 1
ATOM 891 O O . LEU A 1 120 ? 25.708 -6.680 -44.625 1.00 86.81 120 LEU A O 1
ATOM 895 N N . THR A 1 121 ? 24.371 -7.351 -46.286 1.00 88.94 121 THR A N 1
ATOM 896 C CA . THR A 1 121 ? 25.027 -6.521 -47.305 1.00 88.94 121 THR A CA 1
ATOM 897 C C . THR A 1 121 ? 24.009 -5.645 -48.021 1.00 88.94 121 THR A C 1
ATOM 899 O O . THR A 1 121 ? 23.203 -6.141 -48.801 1.00 88.94 121 THR A O 1
ATOM 902 N N . PHE A 1 122 ? 24.075 -4.335 -47.808 1.00 86.69 122 PHE A N 1
ATOM 903 C CA . PHE A 1 122 ? 23.320 -3.356 -48.584 1.00 86.69 122 PHE A CA 1
ATOM 904 C C . PHE A 1 122 ? 24.033 -3.091 -49.908 1.00 86.69 122 PHE A C 1
ATOM 906 O O . PHE A 1 122 ? 25.240 -2.854 -49.927 1.00 86.69 122 PHE A O 1
ATOM 913 N N . LYS A 1 123 ? 23.297 -3.101 -51.016 1.00 86.69 123 LYS A N 1
ATOM 914 C CA . LYS A 1 123 ? 23.779 -2.786 -52.364 1.00 86.69 123 LYS A CA 1
ATOM 915 C C . LYS A 1 123 ? 22.963 -1.638 -52.929 1.00 86.69 123 LYS A C 1
ATOM 917 O O . LYS A 1 123 ? 21.741 -1.654 -52.867 1.00 86.69 123 LYS A O 1
ATOM 922 N N . TYR A 1 124 ? 23.629 -0.672 -53.537 1.00 83.62 124 TYR A N 1
ATOM 923 C CA . TYR A 1 124 ? 22.971 0.429 -54.228 1.00 83.62 124 TYR A CA 1
ATOM 924 C C . TYR A 1 124 ? 23.489 0.548 -55.648 1.00 83.62 124 TYR A C 1
ATOM 926 O O . TYR A 1 124 ? 24.693 0.406 -55.886 1.00 83.62 124 TYR A O 1
ATOM 934 N N . LYS A 1 125 ? 22.588 0.868 -56.574 1.00 81.12 125 LYS A N 1
ATOM 935 C CA . LYS A 1 125 ? 22.933 1.360 -57.908 1.00 81.12 125 LYS A CA 1
ATOM 936 C C . LYS A 1 125 ? 22.016 2.518 -58.268 1.00 81.12 125 LYS A C 1
ATOM 938 O O . LYS A 1 125 ? 20.816 2.429 -58.044 1.00 81.12 125 LYS A O 1
ATOM 943 N N . GLU A 1 126 ? 22.553 3.548 -58.913 1.00 73.75 126 GLU A N 1
ATOM 944 C CA . GLU A 1 126 ? 21.782 4.744 -59.298 1.00 73.75 126 GLU A CA 1
ATOM 945 C C . GLU A 1 126 ? 20.523 4.419 -60.131 1.00 73.75 126 GLU A C 1
ATOM 947 O O . GLU A 1 126 ? 19.493 5.065 -59.972 1.00 73.75 126 GLU A O 1
ATOM 952 N N . SER A 1 127 ? 20.571 3.375 -60.969 1.00 72.00 127 SER A N 1
ATOM 953 C CA . SER A 1 127 ? 19.435 2.920 -61.784 1.00 72.00 127 SER A CA 1
ATOM 954 C C . SER A 1 127 ? 18.431 2.012 -61.062 1.00 72.00 127 SER A C 1
ATOM 956 O O . SER A 1 127 ? 17.334 1.825 -61.576 1.00 72.00 127 SER A O 1
ATOM 958 N N . GLU A 1 128 ? 18.807 1.392 -59.937 1.00 74.38 128 GLU A N 1
ATOM 959 C CA . GLU A 1 128 ? 18.018 0.340 -59.261 1.00 74.38 128 GLU A CA 1
ATOM 960 C C . GLU A 1 128 ? 17.637 0.700 -57.808 1.00 74.38 128 GLU A C 1
ATOM 962 O O . GLU A 1 128 ? 16.788 0.035 -57.225 1.00 74.38 128 GLU A O 1
ATOM 967 N N . GLY A 1 129 ? 18.216 1.754 -57.220 1.00 75.06 129 GLY A N 1
ATOM 968 C CA . GLY A 1 129 ? 17.988 2.135 -55.822 1.00 75.06 129 GLY A CA 1
ATOM 969 C C . GLY A 1 129 ? 18.775 1.281 -54.819 1.00 75.06 129 GLY A C 1
ATOM 970 O O . GLY A 1 129 ? 19.752 0.617 -55.178 1.00 75.06 129 GLY A O 1
ATOM 971 N N . LEU A 1 130 ? 18.391 1.354 -53.537 1.00 78.94 130 LEU A N 1
ATOM 972 C CA . LEU A 1 130 ? 18.969 0.551 -52.453 1.00 78.94 130 LEU A CA 1
ATOM 973 C C . LEU A 1 130 ? 18.295 -0.831 -52.395 1.00 78.94 130 LEU A C 1
ATOM 975 O O . LEU A 1 130 ? 17.080 -0.944 -52.495 1.00 78.94 130 LEU A O 1
ATOM 979 N N . SER A 1 131 ? 19.089 -1.876 -52.195 1.00 81.81 131 SER A N 1
ATOM 980 C CA . SER A 1 131 ? 18.665 -3.274 -52.075 1.00 81.81 131 SER A CA 1
ATOM 981 C C . SER A 1 131 ? 19.524 -4.000 -51.038 1.00 81.81 131 SER A C 1
ATOM 983 O O . SER A 1 131 ? 20.579 -3.502 -50.638 1.00 81.81 131 SER A O 1
ATOM 985 N N . ILE A 1 132 ? 19.093 -5.183 -50.608 1.00 83.56 132 ILE A N 1
ATOM 986 C CA . ILE A 1 132 ? 19.856 -6.060 -49.713 1.00 83.56 132 ILE A CA 1
ATOM 987 C C . ILE A 1 132 ? 20.255 -7.317 -50.481 1.00 83.56 132 ILE A C 1
ATOM 989 O O . ILE A 1 132 ? 19.510 -7.809 -51.327 1.00 83.56 132 ILE A O 1
ATOM 993 N N . ASP A 1 133 ? 21.461 -7.814 -50.224 1.00 83.38 133 ASP A N 1
ATOM 994 C CA . ASP A 1 133 ? 21.947 -9.055 -50.807 1.00 83.38 133 ASP A CA 1
ATOM 995 C C . ASP A 1 133 ? 21.165 -10.256 -50.272 1.00 83.38 133 ASP A C 1
ATOM 997 O O . ASP A 1 133 ? 21.248 -10.581 -49.089 1.00 83.38 133 ASP A O 1
ATOM 1001 N N . SER A 1 134 ? 20.475 -10.963 -51.165 1.00 70.12 134 SER A N 1
ATOM 1002 C CA . SER A 1 134 ? 19.665 -12.141 -50.834 1.00 70.12 134 SER A CA 1
ATOM 1003 C C . SER A 1 134 ? 20.488 -13.340 -50.341 1.00 70.12 134 SER A C 1
ATOM 1005 O O . SER A 1 134 ? 19.926 -14.351 -49.938 1.00 70.12 134 SER A O 1
ATOM 1007 N N . GLY A 1 135 ? 21.821 -13.271 -50.429 1.00 76.31 135 GLY A N 1
ATOM 1008 C CA . GLY A 1 135 ? 22.732 -14.276 -49.874 1.00 76.31 135 GLY A CA 1
ATOM 1009 C C . GLY A 1 135 ? 23.067 -14.087 -48.390 1.00 76.31 135 GLY A C 1
ATOM 1010 O O . GLY A 1 135 ? 23.728 -14.956 -47.820 1.00 76.31 135 GLY A O 1
ATOM 1011 N N . GLY A 1 136 ? 22.653 -12.967 -47.785 1.00 82.25 136 GLY A N 1
ATOM 1012 C CA . GLY A 1 136 ? 22.865 -12.684 -46.369 1.00 82.25 136 GLY A CA 1
ATOM 1013 C C . GLY A 1 136 ? 22.104 -13.643 -45.453 1.00 82.25 136 GLY A C 1
ATOM 1014 O O . GLY A 1 136 ? 21.122 -14.259 -45.866 1.00 82.25 136 GLY A O 1
ATOM 1015 N N . LYS A 1 137 ? 22.554 -13.786 -44.205 1.00 86.44 137 LYS A N 1
ATOM 1016 C CA . LYS A 1 137 ? 21.918 -14.658 -43.206 1.00 86.44 137 LYS A CA 1
ATOM 1017 C C . LYS A 1 137 ? 21.976 -14.038 -41.816 1.00 86.44 137 LYS A C 1
ATOM 1019 O O . LYS A 1 137 ? 22.857 -13.243 -41.530 1.00 86.44 137 LYS A O 1
ATOM 1024 N N . VAL A 1 138 ? 21.048 -14.415 -40.951 1.00 84.69 138 VAL A N 1
ATOM 1025 C CA . VAL A 1 138 ? 21.107 -14.191 -39.506 1.00 84.69 138 VAL A CA 1
ATOM 1026 C C . VAL A 1 138 ? 20.467 -15.387 -38.816 1.00 84.69 138 VAL A C 1
ATOM 1028 O O . VAL A 1 138 ? 19.514 -15.962 -39.328 1.00 84.69 138 VAL A O 1
ATOM 1031 N N . THR A 1 139 ? 20.994 -15.814 -37.679 1.00 85.56 139 THR A N 1
ATOM 1032 C CA . THR A 1 139 ? 20.395 -16.870 -36.861 1.00 85.56 139 THR A CA 1
ATOM 1033 C C . THR A 1 139 ? 19.604 -16.245 -35.718 1.00 85.56 139 THR A C 1
ATOM 1035 O O . THR A 1 139 ? 20.136 -15.387 -35.027 1.00 85.56 139 THR A O 1
ATOM 1038 N N . LEU A 1 140 ? 18.361 -16.667 -35.509 1.00 81.56 140 LEU A N 1
ATOM 1039 C CA . LEU A 1 140 ? 17.563 -16.371 -34.319 1.00 81.56 140 LEU A CA 1
ATOM 1040 C C . LEU A 1 140 ? 17.499 -17.630 -33.455 1.00 81.56 140 LEU A C 1
ATOM 1042 O O . LEU A 1 140 ? 17.009 -18.654 -33.915 1.00 81.56 140 LEU A O 1
ATOM 1046 N N . HIS A 1 141 ? 17.971 -17.546 -32.220 1.00 80.38 141 HIS A N 1
ATOM 1047 C CA . HIS A 1 141 ? 17.857 -18.598 -31.213 1.00 80.38 141 HIS A CA 1
ATOM 1048 C C . HIS A 1 141 ? 16.684 -18.294 -30.289 1.00 80.38 141 HIS A C 1
ATOM 1050 O O . HIS A 1 141 ? 16.511 -17.138 -29.892 1.00 80.38 141 HIS A O 1
ATOM 1056 N N . LEU A 1 142 ? 15.895 -19.309 -29.947 1.00 71.88 142 LEU A N 1
ATOM 1057 C CA . LEU A 1 142 ? 14.701 -19.227 -29.103 1.00 71.88 142 LEU A CA 1
ATOM 1058 C C . LEU A 1 142 ? 14.810 -20.262 -27.977 1.00 71.88 142 LEU A C 1
ATOM 1060 O O . LEU A 1 142 ? 14.990 -21.435 -28.270 1.00 71.88 142 LEU A O 1
ATOM 1064 N N . GLY A 1 143 ? 14.727 -19.839 -26.714 1.00 62.16 143 GLY A N 1
ATOM 1065 C CA . GLY A 1 143 ? 14.971 -20.669 -25.525 1.00 62.16 143 GLY A CA 1
ATOM 1066 C C . GLY A 1 143 ? 13.748 -21.425 -24.976 1.00 62.16 143 GLY A C 1
ATOM 1067 O O . GLY A 1 143 ? 12.630 -21.297 -25.478 1.00 62.16 143 GLY A O 1
ATOM 1068 N N . GLU A 1 144 ? 13.967 -22.194 -23.900 1.00 53.72 144 GLU A N 1
ATOM 1069 C CA . GLU A 1 144 ? 12.947 -23.033 -23.244 1.00 53.72 144 GLU A CA 1
ATOM 1070 C C . GLU A 1 144 ? 11.751 -22.216 -22.714 1.00 53.72 144 GLU A C 1
ATOM 1072 O O . GLU A 1 144 ? 11.922 -21.207 -22.023 1.00 53.72 144 GLU A O 1
ATOM 1077 N N . GLY A 1 145 ? 10.533 -22.676 -23.028 1.00 46.59 145 GLY A N 1
ATOM 1078 C CA . GLY A 1 145 ? 9.254 -22.045 -22.657 1.00 46.59 145 GLY A CA 1
ATOM 1079 C C . GLY A 1 145 ? 8.216 -22.044 -23.788 1.00 46.59 145 GLY A C 1
ATOM 1080 O O . GLY A 1 145 ? 7.021 -22.116 -23.520 1.00 46.59 145 GLY A O 1
ATOM 1081 N N . VAL A 1 146 ? 8.679 -22.030 -25.044 1.00 46.25 146 VAL A N 1
ATOM 1082 C CA . VAL A 1 146 ? 7.851 -22.158 -26.267 1.00 46.25 146 VAL A CA 1
ATOM 1083 C C . VAL A 1 146 ? 8.190 -23.431 -27.062 1.00 46.25 146 VAL A C 1
ATOM 1085 O O . VAL A 1 146 ? 7.344 -23.945 -27.794 1.00 46.25 146 VAL A O 1
ATOM 1088 N N . PHE A 1 147 ? 9.396 -23.972 -26.867 1.00 52.91 147 PHE A N 1
ATOM 1089 C CA . PHE A 1 147 ? 9.905 -25.200 -27.485 1.00 52.91 147 PHE A CA 1
ATOM 1090 C C . PHE A 1 147 ? 10.553 -26.103 -26.418 1.00 52.91 147 PHE A C 1
ATOM 1092 O O . PHE A 1 147 ? 11.011 -25.607 -25.383 1.00 52.91 147 PHE A O 1
ATOM 1099 N N . ASN A 1 148 ? 10.628 -27.412 -26.681 1.00 48.81 148 ASN A N 1
ATOM 1100 C CA . ASN A 1 148 ? 11.330 -28.433 -25.881 1.00 48.81 148 ASN A CA 1
ATOM 1101 C C . ASN A 1 148 ? 12.877 -28.324 -25.973 1.00 48.81 148 ASN A C 1
ATOM 1103 O O . ASN A 1 148 ? 13.580 -29.317 -26.171 1.00 48.81 148 ASN A O 1
ATOM 1107 N N . GLY A 1 149 ? 13.418 -27.108 -25.880 1.00 60.25 149 GLY A N 1
ATOM 1108 C CA . GLY A 1 149 ? 14.848 -26.810 -25.982 1.00 60.25 149 GLY A CA 1
ATOM 1109 C C . GLY A 1 149 ? 15.127 -25.489 -26.700 1.00 60.25 149 GLY A C 1
ATOM 1110 O O . GLY A 1 149 ? 14.204 -24.767 -27.070 1.00 60.25 149 GLY A O 1
ATOM 1111 N N . GLU A 1 150 ? 16.410 -25.171 -26.892 1.00 66.62 150 GLU A N 1
ATOM 1112 C CA . GLU A 1 150 ? 16.824 -24.005 -27.677 1.00 66.62 150 GLU A CA 1
ATOM 1113 C C . GLU A 1 150 ? 16.787 -24.324 -29.183 1.00 66.62 150 GLU A C 1
ATOM 1115 O O . GLU A 1 150 ? 17.516 -25.198 -29.654 1.00 66.62 150 GLU A O 1
ATOM 1120 N N . GLU A 1 151 ? 15.936 -23.624 -29.937 1.00 73.50 151 GLU A N 1
ATOM 1121 C CA . GLU A 1 151 ? 15.770 -23.786 -31.389 1.00 73.50 151 GLU A CA 1
ATOM 1122 C C . GLU A 1 151 ? 16.436 -22.634 -32.152 1.00 73.50 151 GLU A C 1
ATOM 1124 O O . GLU A 1 151 ? 16.282 -21.466 -31.789 1.00 73.50 151 GLU A O 1
ATOM 1129 N N . ALA A 1 152 ? 17.152 -22.950 -33.238 1.00 79.50 152 ALA A N 1
ATOM 1130 C CA . ALA A 1 152 ? 17.921 -21.984 -34.026 1.00 79.50 152 ALA A CA 1
ATOM 1131 C C . ALA A 1 152 ? 17.392 -21.860 -35.465 1.00 79.50 152 ALA A C 1
ATOM 1133 O O . ALA A 1 152 ? 17.431 -22.805 -36.255 1.00 79.50 152 ALA A O 1
ATOM 1134 N N . ILE A 1 153 ? 16.952 -20.658 -35.836 1.00 77.50 153 ILE A N 1
ATOM 1135 C CA . ILE A 1 153 ? 16.308 -20.349 -37.117 1.00 77.50 153 ILE A CA 1
ATOM 1136 C C . ILE A 1 153 ? 17.252 -19.523 -37.981 1.00 77.50 153 ILE A C 1
ATOM 1138 O O . ILE A 1 153 ? 17.622 -18.413 -37.608 1.00 77.50 153 ILE A O 1
ATOM 1142 N N . ILE A 1 154 ? 17.617 -20.025 -39.162 1.00 84.12 154 ILE A N 1
ATOM 1143 C CA . ILE A 1 154 ? 18.401 -19.256 -40.136 1.00 84.12 154 ILE A CA 1
ATOM 1144 C C . ILE A 1 154 ? 17.448 -18.423 -40.994 1.00 84.12 154 ILE A C 1
ATOM 1146 O O . ILE A 1 154 ? 16.698 -18.958 -41.808 1.00 84.12 154 ILE A O 1
ATOM 1150 N N . LEU A 1 155 ? 17.523 -17.111 -40.829 1.00 81.94 155 LEU A N 1
ATOM 1151 C CA . LEU A 1 155 ? 16.746 -16.109 -41.539 1.00 81.94 155 LEU A CA 1
ATOM 1152 C C . LEU A 1 155 ? 17.618 -15.431 -42.605 1.00 81.94 155 LEU A C 1
ATOM 1154 O O . LEU A 1 155 ? 18.825 -15.274 -42.430 1.00 81.94 155 LEU A O 1
ATOM 1158 N N . SER A 1 156 ? 17.004 -15.004 -43.699 1.00 84.62 156 SER A N 1
ATOM 1159 C CA . SER A 1 156 ? 17.611 -14.237 -44.786 1.00 84.62 156 SER A CA 1
ATOM 1160 C C . SER A 1 156 ? 17.119 -12.791 -44.687 1.00 84.62 156 SER A C 1
ATOM 1162 O O . SER A 1 156 ? 15.920 -12.578 -44.517 1.00 84.62 156 SER A O 1
ATOM 1164 N N . PRO A 1 157 ? 18.001 -11.783 -44.738 1.00 82.44 157 PRO A N 1
ATOM 1165 C CA . PRO A 1 157 ? 17.589 -10.396 -44.685 1.00 82.44 157 PRO A CA 1
ATOM 1166 C C . PRO A 1 157 ? 16.991 -9.965 -46.025 1.00 82.44 157 PRO A C 1
ATOM 1168 O O . PRO A 1 157 ? 17.583 -10.163 -47.086 1.00 82.44 157 PRO A O 1
ATOM 1171 N N . GLU A 1 158 ? 15.839 -9.316 -45.963 1.00 78.19 158 GLU A N 1
ATOM 1172 C CA . GLU A 1 158 ? 15.103 -8.802 -47.108 1.00 78.19 158 GLU A CA 1
ATOM 1173 C C . GLU A 1 158 ? 14.658 -7.361 -46.849 1.00 78.19 158 GLU A C 1
ATOM 1175 O O . GLU A 1 158 ? 14.531 -6.900 -45.711 1.00 78.19 158 GLU A O 1
ATOM 1180 N N . TRP A 1 159 ? 14.450 -6.622 -47.936 1.00 73.75 159 TRP A N 1
ATOM 1181 C CA . TRP A 1 159 ? 13.948 -5.256 -47.880 1.00 73.75 159 TRP A CA 1
ATOM 1182 C C . TRP A 1 159 ? 12.447 -5.252 -48.137 1.00 73.75 159 TRP A C 1
ATOM 1184 O O . TRP A 1 159 ? 12.019 -5.766 -49.170 1.00 73.75 159 TRP A O 1
ATOM 1194 N N . ASN A 1 160 ? 11.664 -4.637 -47.249 1.00 71.25 160 ASN A N 1
ATOM 1195 C CA . ASN A 1 160 ? 10.254 -4.381 -47.511 1.00 71.25 160 ASN A CA 1
ATOM 1196 C C . ASN A 1 160 ? 10.095 -3.004 -48.178 1.00 71.25 160 ASN A C 1
ATOM 1198 O O . ASN A 1 160 ? 10.279 -1.976 -47.517 1.00 71.25 160 ASN A O 1
ATOM 1202 N N . PRO A 1 161 ? 9.765 -2.950 -49.481 1.00 63.19 161 PRO A N 1
ATOM 1203 C CA . PRO A 1 161 ? 9.659 -1.689 -50.200 1.00 63.19 161 PRO A CA 1
ATOM 1204 C C . PRO A 1 161 ? 8.431 -0.857 -49.801 1.00 63.19 161 PRO A C 1
ATOM 1206 O O . PRO A 1 161 ? 8.418 0.333 -50.095 1.00 63.19 161 PRO A O 1
ATOM 1209 N N . GLN A 1 162 ? 7.419 -1.442 -49.150 1.00 64.81 162 GLN A N 1
ATOM 1210 C CA . GLN A 1 162 ? 6.214 -0.734 -48.706 1.00 64.81 162 GLN A CA 1
ATOM 1211 C C . GLN A 1 162 ? 6.398 -0.073 -47.337 1.00 64.81 162 GLN A C 1
ATOM 1213 O O . GLN A 1 162 ? 6.020 1.081 -47.166 1.00 64.81 162 GLN A O 1
ATOM 1218 N N . SER A 1 163 ? 6.978 -0.780 -46.364 1.00 61.31 163 SER A N 1
ATOM 1219 C CA . SER A 1 163 ? 7.202 -0.246 -45.009 1.00 61.31 163 SER A CA 1
ATOM 1220 C C . SER A 1 163 ? 8.534 0.492 -44.852 1.00 61.31 163 SER A C 1
ATOM 1222 O O . SER A 1 163 ? 8.774 1.111 -43.813 1.00 61.31 163 SER A O 1
ATOM 1224 N N . GLU A 1 164 ? 9.405 0.417 -45.864 1.00 67.50 164 GLU A N 1
ATOM 1225 C CA . GLU A 1 164 ? 10.791 0.889 -45.812 1.00 67.50 164 GLU A CA 1
ATOM 1226 C C . GLU A 1 164 ? 11.540 0.338 -44.580 1.00 67.50 164 GLU A C 1
ATOM 1228 O O . GLU A 1 164 ? 12.255 1.068 -43.887 1.00 67.50 164 GLU A O 1
ATOM 1233 N N . THR A 1 165 ? 11.354 -0.952 -44.276 1.00 67.56 165 THR A N 1
ATOM 1234 C CA . THR A 1 165 ? 11.992 -1.634 -43.136 1.00 67.56 165 THR A CA 1
ATOM 1235 C C . THR A 1 165 ? 12.781 -2.874 -43.554 1.00 67.56 165 THR A C 1
ATOM 1237 O O . THR A 1 165 ? 12.530 -3.499 -44.587 1.00 67.56 165 THR A O 1
ATOM 1240 N N . LEU A 1 166 ? 13.754 -3.228 -42.713 1.00 73.06 166 LEU A N 1
ATOM 1241 C CA . LEU A 1 166 ? 14.509 -4.475 -42.795 1.00 73.06 166 LEU A CA 1
ATOM 1242 C C . LEU A 1 166 ? 13.664 -5.626 -42.227 1.00 73.06 166 LEU A C 1
ATOM 1244 O O . LEU A 1 166 ? 13.167 -5.523 -41.108 1.00 73.06 166 LEU A O 1
ATOM 1248 N N . ILE A 1 167 ? 13.526 -6.717 -42.979 1.00 73.62 167 ILE A N 1
ATOM 1249 C CA . ILE A 1 167 ? 12.835 -7.945 -42.556 1.00 73.62 167 ILE A CA 1
ATOM 1250 C C . ILE A 1 167 ? 13.829 -9.105 -42.588 1.00 73.62 167 ILE A C 1
ATOM 1252 O O . ILE A 1 167 ? 14.732 -9.120 -43.419 1.00 73.62 167 ILE A O 1
ATOM 1256 N N . PHE A 1 168 ? 13.675 -10.085 -41.701 1.00 74.75 168 PHE A N 1
ATOM 1257 C CA . PHE A 1 168 ? 14.438 -11.328 -41.727 1.00 74.75 168 PHE A CA 1
ATOM 1258 C C . PHE A 1 168 ? 13.490 -12.517 -41.942 1.00 74.75 168 PHE A C 1
ATOM 1260 O O . PHE A 1 168 ? 12.650 -12.805 -41.098 1.00 74.75 168 PHE A O 1
ATOM 1267 N N . SER A 1 169 ? 13.605 -13.236 -43.057 1.00 71.69 169 SER A N 1
ATOM 1268 C CA . SER A 1 169 ? 12.682 -14.314 -43.443 1.00 71.69 169 SER A CA 1
ATOM 1269 C C . SER A 1 169 ? 13.386 -15.672 -43.577 1.00 71.69 169 SER A C 1
ATOM 1271 O O . SER A 1 169 ? 14.458 -15.792 -44.162 1.00 71.69 169 SER A O 1
ATOM 1273 N N . ALA A 1 170 ? 12.804 -16.740 -43.036 1.00 67.38 170 ALA A N 1
ATOM 1274 C CA . ALA A 1 170 ? 13.248 -18.118 -43.241 1.00 67.38 170 ALA A CA 1
ATOM 1275 C C . ALA A 1 170 ? 12.365 -18.812 -44.284 1.00 67.38 170 ALA A C 1
ATOM 1277 O O . ALA A 1 170 ? 11.178 -19.058 -44.063 1.00 67.38 170 ALA A O 1
ATOM 1278 N N . GLY A 1 171 ? 12.976 -19.202 -45.403 1.00 57.41 171 GLY A N 1
ATOM 1279 C CA . GLY A 1 171 ? 12.367 -20.113 -46.367 1.00 57.41 171 GLY A CA 1
ATOM 1280 C C . GLY A 1 171 ? 12.653 -21.576 -46.016 1.00 57.41 171 GLY A C 1
ATOM 1281 O O . GLY A 1 171 ? 13.799 -22.014 -46.083 1.00 57.41 171 GLY A O 1
ATOM 1282 N N . GLY A 1 172 ? 11.610 -22.352 -45.701 1.00 53.25 172 GLY A N 1
ATOM 1283 C CA . GLY A 1 172 ? 11.617 -23.818 -45.826 1.00 53.25 172 GLY A CA 1
ATOM 1284 C C . GLY A 1 172 ? 12.069 -24.659 -44.622 1.00 53.25 172 GLY A C 1
ATOM 1285 O O . GLY A 1 172 ? 12.035 -25.886 -44.721 1.00 53.25 172 GLY A O 1
ATOM 1286 N N . ALA A 1 173 ? 12.454 -24.066 -43.489 1.00 52.03 173 ALA A N 1
ATOM 1287 C CA . ALA A 1 173 ? 12.754 -24.810 -42.261 1.00 52.03 173 ALA A CA 1
ATOM 1288 C C . ALA A 1 173 ? 11.570 -24.707 -41.300 1.00 52.03 173 ALA A C 1
ATOM 1290 O O . ALA A 1 173 ? 11.455 -23.749 -40.541 1.00 52.03 173 ALA A O 1
ATOM 1291 N N . GLY A 1 174 ? 10.656 -25.673 -41.383 1.00 57.22 174 GLY A N 1
ATOM 1292 C CA . GLY A 1 174 ? 9.488 -25.633 -40.524 1.00 57.22 174 GLY A CA 1
ATOM 1293 C C . GLY A 1 174 ? 9.802 -26.051 -39.085 1.00 57.22 174 GLY A C 1
ATOM 1294 O O . GLY A 1 174 ? 10.398 -27.111 -38.898 1.00 57.22 174 GLY A O 1
ATOM 1295 N N . ILE A 1 175 ? 9.381 -25.261 -38.098 1.00 57.44 175 ILE A N 1
ATOM 1296 C CA . ILE A 1 175 ? 9.644 -25.501 -36.671 1.00 57.44 175 ILE A CA 1
ATOM 1297 C C . ILE A 1 175 ? 8.454 -26.204 -36.038 1.00 57.44 175 ILE A C 1
ATOM 1299 O O . ILE A 1 175 ? 7.305 -25.810 -36.242 1.00 57.44 175 ILE A O 1
ATOM 1303 N N . GLN A 1 176 ? 8.740 -27.257 -35.279 1.00 58.81 176 GLN A N 1
ATOM 1304 C CA . GLN A 1 176 ? 7.734 -28.007 -34.545 1.00 58.81 176 GLN A CA 1
ATOM 1305 C C . GLN A 1 176 ? 7.456 -27.319 -33.204 1.00 58.81 176 GLN A C 1
ATOM 1307 O O . GLN A 1 176 ? 8.364 -27.147 -32.399 1.00 58.81 176 GLN A O 1
ATOM 1312 N N . MET A 1 177 ? 6.200 -26.949 -32.962 1.00 52.28 177 MET A N 1
ATOM 1313 C CA . MET A 1 177 ? 5.725 -26.431 -31.678 1.00 52.28 177 MET A CA 1
ATOM 1314 C C . MET A 1 177 ? 4.907 -27.516 -30.984 1.00 52.28 177 MET A C 1
ATOM 1316 O O . MET A 1 177 ? 3.941 -28.014 -31.568 1.00 52.28 177 MET A O 1
ATOM 1320 N N . ASP A 1 178 ? 5.280 -27.869 -29.751 1.00 48.53 178 ASP A N 1
ATOM 1321 C CA . ASP A 1 178 ? 4.783 -29.061 -29.043 1.00 48.53 178 ASP A CA 1
ATOM 1322 C C . ASP A 1 178 ? 3.245 -29.119 -28.899 1.00 48.53 178 ASP A C 1
ATOM 1324 O O . ASP A 1 178 ? 2.678 -30.211 -28.885 1.00 48.53 178 ASP A O 1
ATOM 1328 N N . SER A 1 179 ? 2.560 -27.966 -28.871 1.00 40.72 179 SER A N 1
ATOM 1329 C CA . SER A 1 179 ? 1.100 -27.866 -28.657 1.00 40.72 179 SER A CA 1
ATOM 1330 C C . SER A 1 179 ? 0.302 -27.330 -29.848 1.00 40.72 179 SER A C 1
ATOM 1332 O O . SER A 1 179 ? -0.926 -27.324 -29.800 1.00 40.72 179 SER A O 1
ATOM 1334 N N . ILE A 1 180 ? 0.973 -26.836 -30.892 1.00 42.25 180 ILE A N 1
ATOM 1335 C CA . ILE A 1 180 ? 0.314 -26.095 -31.979 1.00 42.25 180 ILE A CA 1
ATOM 1336 C C . ILE A 1 180 ? 0.514 -26.823 -33.302 1.00 42.25 180 ILE A C 1
ATOM 1338 O O . ILE A 1 180 ? -0.446 -26.958 -34.033 1.00 42.25 180 ILE A O 1
ATOM 1342 N N . GLY A 1 181 ? 1.687 -27.391 -33.592 1.00 48.66 181 GLY A N 1
ATOM 1343 C CA . GLY A 1 181 ? 1.973 -28.061 -34.866 1.00 48.66 181 GLY A CA 1
ATOM 1344 C C . GLY A 1 181 ? 3.225 -27.498 -35.536 1.00 48.66 181 GLY A C 1
ATOM 1345 O O . GLY A 1 181 ? 4.061 -26.879 -34.879 1.00 48.66 181 GLY A O 1
ATOM 1346 N N . LYS A 1 182 ? 3.389 -27.728 -36.844 1.00 53.28 182 LYS A N 1
ATOM 1347 C CA . LYS A 1 182 ? 4.589 -27.312 -37.585 1.00 53.28 182 LYS A CA 1
ATOM 1348 C C . LYS A 1 182 ? 4.369 -25.974 -38.297 1.00 53.28 182 LYS A C 1
ATOM 1350 O O . LYS A 1 182 ? 3.560 -25.897 -39.222 1.00 53.28 182 LYS A O 1
ATOM 1355 N N . LEU A 1 183 ? 5.128 -24.949 -37.921 1.00 53.47 183 LEU A N 1
ATOM 1356 C CA . LEU A 1 183 ? 5.189 -23.667 -38.631 1.00 53.47 183 LEU A CA 1
ATOM 1357 C C . LEU A 1 183 ? 6.119 -23.820 -39.833 1.00 53.47 183 LEU A C 1
ATOM 1359 O O . LEU A 1 183 ? 7.287 -24.090 -39.620 1.00 53.47 183 LEU A O 1
ATOM 1363 N N . SER A 1 184 ? 5.632 -23.718 -41.071 1.00 56.69 184 SER A N 1
ATOM 1364 C CA . SER A 1 184 ? 6.372 -24.137 -42.282 1.00 56.69 184 SER A CA 1
ATOM 1365 C C . SER A 1 184 ? 7.158 -23.020 -42.985 1.00 56.69 184 SER A C 1
ATOM 1367 O O . SER A 1 184 ? 8.238 -23.275 -43.526 1.00 56.69 184 SER A O 1
ATOM 1369 N N . THR A 1 185 ? 6.661 -21.788 -42.896 1.00 60.03 185 THR A N 1
ATOM 1370 C CA . THR A 1 185 ? 7.311 -20.554 -43.363 1.00 60.03 185 THR A CA 1
ATOM 1371 C C . THR A 1 185 ? 7.394 -19.618 -42.170 1.00 60.03 185 THR A C 1
ATOM 1373 O O . THR A 1 185 ? 6.377 -19.443 -41.511 1.00 60.03 185 THR A O 1
ATOM 1376 N N . ILE A 1 186 ? 8.554 -19.038 -41.858 1.00 56.88 186 ILE A N 1
ATOM 1377 C CA . ILE A 1 186 ? 8.709 -18.133 -40.706 1.00 56.88 186 ILE A CA 1
ATOM 1378 C C . ILE A 1 186 ? 9.280 -16.812 -41.200 1.00 56.88 186 ILE A C 1
ATOM 1380 O O . ILE A 1 186 ? 10.390 -16.772 -41.716 1.00 56.88 186 ILE A O 1
ATOM 1384 N N . VAL A 1 187 ? 8.546 -15.720 -41.027 1.00 61.66 187 VAL A N 1
ATOM 1385 C CA . VAL A 1 187 ? 9.001 -14.359 -41.314 1.00 61.66 187 VAL A CA 1
ATOM 1386 C C . VAL A 1 187 ? 9.099 -13.596 -40.003 1.00 61.66 187 VAL A C 1
ATOM 1388 O O . VAL A 1 187 ? 8.118 -13.464 -39.277 1.00 61.66 187 VAL A O 1
ATOM 1391 N N . VAL A 1 188 ? 10.293 -13.104 -39.695 1.00 58.94 188 VAL A N 1
ATOM 1392 C CA . VAL A 1 188 ? 10.603 -12.306 -38.509 1.00 58.94 188 VAL A CA 1
ATOM 1393 C C . VAL A 1 188 ? 10.819 -10.859 -38.944 1.00 58.94 188 VAL A C 1
ATOM 1395 O O . VAL A 1 188 ? 11.855 -10.486 -39.494 1.00 58.94 188 VAL A O 1
ATOM 1398 N N . GLU A 1 189 ? 9.827 -10.018 -38.693 1.00 60.78 189 GLU A N 1
ATOM 1399 C CA . GLU A 1 189 ? 9.955 -8.571 -38.809 1.00 60.78 189 GLU A CA 1
ATOM 1400 C C . GLU A 1 189 ? 10.608 -8.032 -37.534 1.00 60.78 189 GLU A C 1
ATOM 1402 O O . GLU A 1 189 ? 10.219 -8.392 -36.419 1.00 60.78 189 GLU A O 1
ATOM 1407 N N . VAL A 1 190 ? 11.624 -7.185 -37.690 1.00 57.72 190 VAL A N 1
ATOM 1408 C CA . VAL A 1 190 ? 12.355 -6.596 -36.565 1.00 57.72 190 VAL A CA 1
ATOM 1409 C C . VAL A 1 190 ? 12.286 -5.077 -36.689 1.00 57.72 190 VAL A C 1
ATOM 1411 O O . VAL A 1 190 ? 12.617 -4.530 -37.739 1.00 57.72 190 VAL A O 1
ATOM 1414 N N . GLY A 1 191 ? 11.810 -4.400 -35.638 1.00 52.75 191 GLY A N 1
ATOM 1415 C CA . GLY A 1 191 ? 11.759 -2.933 -35.558 1.00 52.75 191 GLY A CA 1
ATOM 1416 C C . GLY A 1 191 ? 10.717 -2.236 -36.447 1.00 52.75 191 GLY A C 1
ATOM 1417 O O . GLY A 1 191 ? 10.961 -1.124 -36.917 1.00 52.75 191 GLY A O 1
ATOM 1418 N N . SER A 1 192 ? 9.571 -2.876 -36.703 1.00 51.66 192 SER A N 1
ATOM 1419 C CA . SER A 1 192 ? 8.507 -2.355 -37.573 1.00 51.66 192 SER A CA 1
ATOM 1420 C C . SER A 1 192 ? 7.605 -1.287 -36.941 1.00 51.66 192 SER A C 1
ATOM 1422 O O . SER A 1 192 ? 7.206 -0.379 -37.670 1.00 51.66 192 SER A O 1
ATOM 1424 N N . ALA A 1 193 ? 7.292 -1.338 -35.638 1.00 51.75 193 ALA A N 1
ATOM 1425 C CA . ALA A 1 193 ? 6.300 -0.423 -35.043 1.00 51.75 193 ALA A CA 1
ATOM 1426 C C . ALA A 1 193 ? 6.842 0.817 -34.327 1.00 51.75 193 ALA A C 1
ATOM 1428 O O . ALA A 1 193 ? 6.040 1.576 -33.784 1.00 51.75 193 ALA A O 1
ATOM 1429 N N . TYR A 1 194 ? 8.155 1.057 -34.283 1.00 62.81 194 TYR A N 1
ATOM 1430 C CA . TYR A 1 194 ? 8.680 2.163 -33.480 1.00 62.81 194 TYR A CA 1
ATOM 1431 C C . TYR A 1 194 ? 9.935 2.814 -34.074 1.00 62.81 194 TYR A C 1
ATOM 1433 O O . TYR A 1 194 ? 10.920 2.142 -34.381 1.00 62.81 194 TYR A O 1
ATOM 1441 N N . ASP A 1 195 ? 9.909 4.144 -34.223 1.00 71.00 195 ASP A N 1
ATOM 1442 C CA . ASP A 1 195 ? 11.077 4.934 -34.625 1.00 71.00 195 ASP A CA 1
ATOM 1443 C C . ASP A 1 195 ? 11.898 5.344 -33.395 1.00 71.00 195 ASP A C 1
ATOM 1445 O O . ASP A 1 195 ? 11.652 6.377 -32.765 1.00 71.00 195 ASP A O 1
ATOM 1449 N N . ARG A 1 196 ? 12.922 4.534 -33.094 1.00 73.69 196 ARG A N 1
ATOM 1450 C CA . ARG A 1 196 ? 13.888 4.744 -32.001 1.00 73.69 196 ARG A CA 1
ATOM 1451 C C . ARG A 1 196 ? 14.489 6.148 -31.968 1.00 73.69 196 ARG A C 1
ATOM 1453 O O . ARG A 1 196 ? 14.799 6.656 -30.894 1.00 73.69 196 ARG A O 1
ATOM 1460 N N . TRP A 1 197 ? 14.678 6.774 -33.126 1.00 78.12 197 TRP A N 1
ATOM 1461 C CA . TRP A 1 197 ? 15.359 8.064 -33.230 1.00 78.12 197 TRP A CA 1
ATOM 1462 C C . TRP A 1 197 ? 14.397 9.228 -33.428 1.00 78.12 197 TRP A C 1
ATOM 1464 O O . TRP A 1 197 ? 14.840 10.352 -33.681 1.00 78.12 197 TRP A O 1
ATOM 1474 N N . SER A 1 198 ? 13.094 8.989 -33.272 1.00 81.19 198 SER A N 1
ATOM 1475 C CA . SER A 1 198 ? 12.114 10.063 -33.235 1.00 81.19 198 SER A CA 1
ATOM 1476 C C . SER A 1 198 ? 12.498 11.072 -32.152 1.00 81.19 198 SER A C 1
ATOM 1478 O O . SER A 1 198 ? 12.732 10.710 -30.993 1.00 81.19 198 SER A O 1
ATOM 1480 N N . GLN A 1 199 ? 12.590 12.344 -32.555 1.00 86.19 199 GLN A N 1
ATOM 1481 C CA . GLN A 1 199 ? 12.925 13.478 -31.685 1.00 86.19 199 GLN A CA 1
ATOM 1482 C C . GLN A 1 199 ? 14.314 13.393 -31.010 1.00 86.19 199 GLN A C 1
ATOM 1484 O O . GLN A 1 199 ? 14.574 14.068 -30.011 1.00 86.19 199 GLN A O 1
ATOM 1489 N N . VAL A 1 200 ? 15.245 12.612 -31.577 1.00 89.44 200 VAL A N 1
ATOM 1490 C CA . VAL A 1 200 ? 16.662 12.689 -31.193 1.00 89.44 200 VAL A CA 1
ATOM 1491 C C . VAL A 1 200 ? 17.229 14.061 -31.577 1.00 89.44 200 VAL A C 1
ATOM 1493 O O . VAL A 1 200 ? 17.012 14.537 -32.692 1.00 89.44 200 VAL A O 1
ATOM 1496 N N . GLN A 1 201 ? 17.947 14.686 -30.648 1.00 91.38 201 GLN A N 1
ATOM 1497 C CA . GLN A 1 201 ? 18.595 15.992 -30.801 1.00 91.38 201 GLN A CA 1
ATOM 1498 C C . GLN A 1 201 ? 20.106 15.880 -30.968 1.00 91.38 201 GLN A C 1
ATOM 1500 O O . GLN A 1 201 ? 20.716 16.739 -31.590 1.00 91.38 201 GLN A O 1
ATOM 1505 N N . SER A 1 202 ? 20.721 14.835 -30.420 1.00 90.12 202 SER A N 1
ATOM 1506 C CA . SER A 1 202 ? 22.124 14.526 -30.676 1.00 90.12 202 SER A CA 1
ATOM 1507 C C . SER A 1 202 ? 22.387 13.034 -30.550 1.00 90.12 202 SER A C 1
ATOM 1509 O O . SER A 1 202 ? 21.715 12.335 -29.789 1.00 90.12 202 SER A O 1
ATOM 1511 N N . LEU A 1 203 ? 23.356 12.546 -31.321 1.00 88.00 203 LEU A N 1
ATOM 1512 C CA . LEU A 1 203 ? 23.810 11.162 -31.293 1.00 88.00 203 LEU A CA 1
ATOM 1513 C C . LEU A 1 203 ? 25.323 11.136 -31.514 1.00 88.00 203 LEU A C 1
ATOM 1515 O O . LEU A 1 203 ? 25.802 11.544 -32.570 1.00 88.00 203 LEU A O 1
ATOM 1519 N N . TYR A 1 204 ? 26.060 10.629 -30.530 1.00 88.06 204 TYR A N 1
ATOM 1520 C CA . TYR A 1 204 ? 27.511 10.467 -30.562 1.00 88.06 204 TYR A CA 1
ATOM 1521 C C . TYR A 1 204 ? 27.866 8.991 -30.388 1.00 88.06 204 TYR A C 1
ATOM 1523 O O . TYR A 1 204 ? 27.404 8.346 -29.448 1.00 88.06 204 TYR A O 1
ATOM 1531 N N . THR A 1 205 ? 28.727 8.477 -31.264 1.00 82.38 205 THR A N 1
ATOM 1532 C CA . THR A 1 205 ? 29.211 7.081 -31.248 1.00 82.38 205 THR A CA 1
ATOM 1533 C C . THR A 1 205 ? 30.695 6.961 -30.906 1.00 82.38 205 THR A C 1
ATOM 1535 O O . THR A 1 205 ? 31.253 5.870 -30.922 1.00 82.38 205 THR A O 1
ATOM 1538 N N . PHE A 1 206 ? 31.331 8.091 -30.571 1.00 81.75 206 PHE A N 1
ATOM 1539 C CA . PHE A 1 206 ? 32.708 8.166 -30.074 1.00 81.75 206 PHE A CA 1
ATOM 1540 C C . PHE A 1 206 ? 33.731 7.428 -30.954 1.00 81.75 206 PHE A C 1
ATOM 1542 O O . PHE A 1 206 ? 34.631 6.748 -30.478 1.00 81.75 206 PHE A O 1
ATOM 1549 N N . ASP A 1 207 ? 33.615 7.608 -32.261 1.00 70.12 207 ASP A N 1
ATOM 1550 C CA . ASP A 1 207 ? 34.331 6.878 -33.306 1.00 70.12 207 ASP A CA 1
ATOM 1551 C C . ASP A 1 207 ? 35.630 7.575 -33.777 1.00 70.12 207 ASP A C 1
ATOM 1553 O O . ASP A 1 207 ? 36.131 7.345 -34.881 1.00 70.12 207 ASP A O 1
ATOM 1557 N N . GLY A 1 208 ? 36.191 8.477 -32.966 1.00 62.50 208 GLY A N 1
ATOM 1558 C CA . GLY A 1 208 ? 37.390 9.252 -33.314 1.00 62.50 208 GLY A CA 1
ATOM 1559 C C . GLY A 1 208 ? 38.673 8.419 -33.458 1.00 62.50 208 GLY A C 1
ATOM 1560 O O . GLY A 1 208 ? 39.677 8.924 -33.952 1.00 62.50 208 GLY A O 1
ATOM 1561 N N . GLY A 1 209 ? 38.640 7.131 -33.095 1.00 57.84 209 GLY A N 1
ATOM 1562 C CA . GLY A 1 209 ? 39.732 6.175 -33.317 1.00 57.84 209 GLY A CA 1
ATOM 1563 C C . GLY A 1 209 ? 39.894 5.737 -34.775 1.00 57.84 209 GLY A C 1
ATOM 1564 O O . GLY A 1 209 ? 40.940 5.212 -35.142 1.00 57.84 209 GLY A O 1
ATOM 1565 N N . LEU A 1 210 ? 38.903 6.002 -35.631 1.00 57.91 210 LEU A N 1
ATOM 1566 C CA . LEU A 1 210 ? 38.901 5.616 -37.044 1.00 57.91 210 LEU A CA 1
ATOM 1567 C C . LEU A 1 210 ? 39.779 6.523 -37.935 1.00 57.91 210 LEU A C 1
ATOM 1569 O O . LEU A 1 210 ? 39.537 6.606 -39.129 1.00 57.91 210 LEU A O 1
ATOM 1573 N N . SER A 1 211 ? 40.778 7.244 -37.424 1.00 55.38 211 SER A N 1
ATOM 1574 C CA . SER A 1 211 ? 41.632 8.127 -38.244 1.00 55.38 211 SER A CA 1
ATOM 1575 C C . SER A 1 211 ? 43.105 7.713 -38.200 1.00 55.38 211 SER A C 1
ATOM 1577 O O . SER A 1 211 ? 43.689 7.666 -37.121 1.00 55.38 211 SER A O 1
ATOM 1579 N N . ASP A 1 212 ? 43.729 7.492 -39.365 1.00 47.31 212 ASP A N 1
ATOM 1580 C CA . ASP A 1 212 ? 45.171 7.225 -39.486 1.00 47.31 212 ASP A CA 1
ATOM 1581 C C . ASP A 1 212 ? 45.946 8.505 -39.854 1.00 47.31 212 ASP A C 1
ATOM 1583 O O . ASP A 1 212 ? 45.702 9.109 -40.900 1.00 47.31 212 ASP A O 1
ATOM 1587 N N . GLY A 1 213 ? 46.932 8.893 -39.034 1.00 49.69 213 GLY A N 1
ATOM 1588 C CA . GLY A 1 213 ? 47.916 9.941 -39.353 1.00 49.69 213 GLY A CA 1
ATOM 1589 C C . GLY A 1 213 ? 48.055 11.057 -38.308 1.00 49.69 213 GLY A C 1
ATOM 1590 O O . GLY A 1 213 ? 47.332 11.114 -37.319 1.00 49.69 213 GLY A O 1
ATOM 1591 N N . ALA A 1 214 ? 49.002 11.979 -38.533 1.00 38.94 214 ALA A N 1
ATOM 1592 C CA . ALA A 1 214 ? 49.393 13.070 -37.619 1.00 38.94 214 ALA A CA 1
ATOM 1593 C C . ALA A 1 214 ? 48.329 14.183 -37.404 1.00 38.94 214 ALA A C 1
ATOM 1595 O O . ALA A 1 214 ? 48.668 15.301 -37.019 1.00 38.94 214 ALA A O 1
ATOM 1596 N N . GLY A 1 215 ? 47.052 13.876 -37.633 1.00 44.44 215 GLY A N 1
ATOM 1597 C CA . GLY A 1 215 ? 45.895 14.755 -37.462 1.00 44.44 215 GLY A CA 1
ATOM 1598 C C . GLY A 1 215 ? 44.675 14.025 -36.897 1.00 44.44 215 GLY A C 1
ATOM 1599 O O . GLY A 1 215 ? 43.562 14.406 -37.238 1.00 44.44 215 GLY A O 1
ATOM 1600 N N . ALA A 1 216 ? 44.885 12.971 -36.092 1.00 51.75 216 ALA A N 1
ATOM 1601 C CA . ALA A 1 216 ? 43.808 12.208 -35.464 1.00 51.75 216 ALA A CA 1
ATOM 1602 C C . ALA A 1 216 ? 42.776 13.137 -34.807 1.00 51.75 216 ALA A C 1
ATOM 1604 O O . ALA A 1 216 ? 43.132 14.065 -34.070 1.00 51.75 216 ALA A O 1
ATOM 1605 N N . GLU A 1 217 ? 41.508 12.911 -35.132 1.00 58.78 217 GLU A N 1
ATOM 1606 C CA . GLU A 1 217 ? 40.411 13.801 -34.776 1.00 58.78 217 GLU A CA 1
ATOM 1607 C C . GLU A 1 217 ? 40.258 13.848 -33.247 1.00 58.78 217 GLU A C 1
ATOM 1609 O O . GLU A 1 217 ? 40.128 12.827 -32.569 1.00 58.78 217 GLU A O 1
ATOM 1614 N N . LYS A 1 218 ? 40.334 15.053 -32.673 1.00 67.19 218 LYS A N 1
ATOM 1615 C CA . LYS A 1 218 ? 40.246 15.271 -31.217 1.00 67.19 218 LYS A CA 1
ATOM 1616 C C . LYS A 1 218 ? 38.808 15.503 -30.740 1.00 67.19 218 LYS A C 1
ATOM 1618 O O . LYS A 1 218 ? 38.619 16.000 -29.629 1.00 67.19 218 LYS A O 1
ATOM 1623 N N . ALA A 1 219 ? 37.813 15.214 -31.574 1.00 76.44 219 ALA A N 1
ATOM 1624 C CA . ALA A 1 219 ? 36.413 15.485 -31.289 1.00 76.44 219 ALA A CA 1
ATOM 1625 C C . ALA A 1 219 ? 35.512 14.296 -31.640 1.00 76.44 219 ALA A C 1
ATOM 1627 O O . ALA A 1 219 ? 35.784 13.565 -32.587 1.00 76.44 219 ALA A O 1
ATOM 1628 N N . ALA A 1 220 ? 34.437 14.123 -30.872 1.00 83.56 220 ALA A N 1
ATOM 1629 C CA . ALA A 1 220 ? 33.281 13.330 -31.270 1.00 83.56 220 ALA A CA 1
ATOM 1630 C C . ALA A 1 220 ? 32.260 14.262 -31.927 1.00 83.56 220 ALA A C 1
ATOM 1632 O O . ALA A 1 220 ? 31.891 15.293 -31.358 1.00 83.56 220 ALA A O 1
ATOM 1633 N N . HIS A 1 221 ? 31.801 13.896 -33.114 1.00 83.88 221 HIS A N 1
ATOM 1634 C CA . HIS A 1 221 ? 30.853 14.688 -33.889 1.00 83.88 221 HIS A CA 1
ATOM 1635 C C . HIS A 1 221 ? 29.443 14.112 -33.770 1.00 83.88 221 HIS A C 1
ATOM 1637 O O . HIS A 1 221 ? 29.275 12.906 -33.589 1.00 83.88 221 HIS A O 1
ATOM 1643 N N . ASP A 1 222 ? 28.442 14.985 -33.865 1.00 85.44 222 ASP A N 1
ATOM 1644 C CA . ASP A 1 222 ? 27.048 14.567 -33.948 1.00 85.44 222 ASP A CA 1
ATOM 1645 C C . ASP A 1 222 ? 26.773 13.860 -35.279 1.00 85.44 222 ASP A C 1
ATOM 1647 O O . ASP A 1 222 ? 27.172 14.332 -36.346 1.00 85.44 222 ASP A O 1
ATOM 1651 N N . ILE A 1 223 ? 26.048 12.747 -35.208 1.00 81.25 223 ILE A N 1
ATOM 1652 C CA . ILE A 1 223 ? 25.547 12.017 -36.377 1.00 81.25 223 ILE A CA 1
ATOM 1653 C C . ILE A 1 223 ? 24.014 11.980 -36.433 1.00 81.25 223 ILE A C 1
ATOM 1655 O O . ILE A 1 223 ? 23.445 11.305 -37.290 1.00 81.25 223 ILE A O 1
ATOM 1659 N N . SER A 1 224 ? 23.319 12.703 -35.546 1.00 80.25 224 SER A N 1
ATOM 1660 C CA . SER A 1 224 ? 21.853 12.785 -35.546 1.00 80.25 224 SER A CA 1
ATOM 1661 C C . SER A 1 224 ? 21.284 13.576 -36.729 1.00 80.25 224 SER A C 1
ATOM 1663 O O . SER A 1 224 ? 20.111 13.410 -37.077 1.00 80.25 224 SER A O 1
ATOM 1665 N N . GLY A 1 225 ? 22.099 14.438 -37.346 1.00 75.94 225 GLY A N 1
ATOM 1666 C CA . GLY A 1 225 ? 21.666 15.350 -38.405 1.00 75.94 225 GLY A CA 1
ATOM 1667 C C . GLY A 1 225 ? 20.879 16.559 -37.887 1.00 75.94 225 GLY A C 1
ATOM 1668 O O . GLY A 1 225 ? 20.165 17.185 -38.667 1.00 75.94 225 GLY A O 1
ATOM 1669 N N . LYS A 1 226 ? 20.979 16.867 -36.586 1.00 79.81 226 LYS A N 1
ATOM 1670 C CA . LYS A 1 226 ? 20.348 18.025 -35.926 1.00 79.81 226 LYS A CA 1
ATOM 1671 C C . LYS A 1 226 ? 21.341 19.129 -35.556 1.00 79.81 226 LYS A C 1
ATOM 1673 O O . LYS A 1 226 ? 21.008 20.006 -34.768 1.00 79.81 226 LYS A O 1
ATOM 1678 N N . GLU A 1 227 ? 22.541 19.082 -36.137 1.00 78.25 227 GLU A N 1
ATOM 1679 C CA . GLU A 1 227 ? 23.588 20.100 -35.966 1.00 78.25 227 GLU A CA 1
ATOM 1680 C C . GLU A 1 227 ? 24.002 20.288 -34.495 1.00 78.25 227 GLU A C 1
ATOM 1682 O O . GLU A 1 227 ? 24.369 21.380 -34.063 1.00 78.25 227 GLU A O 1
ATOM 1687 N N . ALA A 1 228 ? 23.955 19.214 -33.698 1.00 84.56 228 ALA A N 1
ATOM 1688 C CA . ALA A 1 228 ? 24.396 19.282 -32.313 1.00 84.56 228 ALA A CA 1
ATOM 1689 C C . ALA A 1 228 ? 25.911 19.560 -32.222 1.00 84.56 228 ALA A C 1
ATOM 1691 O O . ALA A 1 228 ? 26.690 19.109 -33.071 1.00 84.56 228 ALA A O 1
ATOM 1692 N N . PRO A 1 229 ? 26.366 20.283 -31.182 1.00 85.00 229 PRO A N 1
ATOM 1693 C CA . PRO A 1 229 ? 27.750 20.726 -31.098 1.00 85.00 229 PRO A CA 1
ATOM 1694 C C . PRO A 1 229 ? 28.717 19.546 -30.958 1.00 85.00 229 PRO A C 1
ATOM 1696 O O . PRO A 1 229 ? 28.434 18.549 -30.293 1.00 85.00 229 PRO A O 1
ATOM 1699 N N . SER A 1 230 ? 29.905 19.671 -31.549 1.00 85.12 230 SER A N 1
ATOM 1700 C CA . SER A 1 230 ? 30.943 18.636 -31.447 1.00 85.12 230 SER A CA 1
ATOM 1701 C C . SER A 1 230 ? 31.582 18.620 -30.055 1.00 85.12 230 SER A C 1
ATOM 1703 O O . SER A 1 230 ? 31.794 19.672 -29.449 1.00 85.12 230 SER A O 1
ATOM 1705 N N . LEU A 1 231 ? 31.924 17.435 -29.548 1.00 84.75 231 LEU A N 1
ATOM 1706 C CA . LEU A 1 231 ? 32.525 17.244 -28.228 1.00 84.75 231 LEU A CA 1
ATOM 1707 C C . LEU A 1 231 ? 34.036 17.085 -28.357 1.00 84.75 231 LEU A C 1
ATOM 1709 O O . LEU A 1 231 ? 34.521 16.062 -28.828 1.00 84.75 231 LEU A O 1
ATOM 1713 N N . TYR A 1 232 ? 34.794 18.082 -27.916 1.00 79.69 232 TYR A N 1
ATOM 1714 C CA . TYR A 1 232 ? 36.248 18.099 -28.035 1.00 79.69 232 TYR A CA 1
ATOM 1715 C C . TYR A 1 232 ? 36.908 17.542 -26.782 1.00 79.69 232 TYR A C 1
ATOM 1717 O O . TYR A 1 232 ? 36.513 17.879 -25.662 1.00 79.69 232 TYR A O 1
ATOM 1725 N N . PHE A 1 233 ? 37.984 16.779 -26.967 1.00 75.88 233 PHE A N 1
ATOM 1726 C CA . PHE A 1 233 ? 38.880 16.441 -25.873 1.00 75.88 233 PHE A CA 1
ATOM 1727 C C . PHE A 1 233 ? 39.558 17.708 -25.357 1.00 75.88 233 PHE A C 1
ATOM 1729 O O . PHE A 1 233 ? 40.368 18.345 -26.037 1.00 75.88 233 PHE A O 1
ATOM 1736 N N . LYS A 1 234 ? 39.222 18.094 -24.129 1.00 65.94 234 LYS A N 1
ATOM 1737 C CA . LYS A 1 234 ? 39.803 19.266 -23.475 1.00 65.94 234 LYS A CA 1
ATOM 1738 C C . LYS A 1 234 ? 41.000 18.824 -22.643 1.00 65.94 234 LYS A C 1
ATOM 1740 O O . LYS A 1 234 ? 40.918 18.744 -21.427 1.00 65.94 234 LYS A O 1
ATOM 1745 N N . GLY A 1 235 ? 42.121 18.590 -23.321 1.00 55.00 235 GLY A N 1
ATOM 1746 C CA . GLY A 1 235 ? 43.435 18.369 -22.718 1.00 55.00 235 GLY A CA 1
ATOM 1747 C C . GLY A 1 235 ? 44.540 18.656 -23.732 1.00 55.00 235 GLY A C 1
ATOM 1748 O O . GLY A 1 235 ? 44.923 17.770 -24.489 1.00 55.00 235 GLY A O 1
ATOM 1749 N N . ASP A 1 236 ? 45.044 19.894 -23.795 1.00 34.22 236 ASP A N 1
ATOM 1750 C CA . ASP A 1 236 ? 46.213 20.210 -24.627 1.00 34.22 236 ASP A CA 1
ATOM 1751 C C . ASP A 1 236 ? 47.165 21.215 -23.946 1.00 34.22 236 ASP A C 1
ATOM 1753 O O . ASP A 1 236 ? 46.854 22.389 -23.751 1.00 34.22 236 ASP A O 1
ATOM 1757 N N . LYS A 1 237 ? 48.337 20.684 -23.578 1.00 36.31 237 LYS A N 1
ATOM 1758 C CA . LYS A 1 237 ? 49.704 21.246 -23.597 1.00 36.31 237 LYS A CA 1
ATOM 1759 C C . LYS A 1 237 ? 50.058 22.615 -22.998 1.00 36.31 237 LYS A C 1
ATOM 1761 O O . LYS A 1 237 ? 51.236 22.961 -23.069 1.00 36.31 237 LYS A O 1
ATOM 1766 N N . THR A 1 238 ? 49.164 23.375 -22.370 1.00 36.47 238 THR A N 1
ATOM 1767 C CA . THR A 1 238 ? 49.566 24.635 -21.691 1.00 36.47 238 THR A CA 1
ATOM 1768 C C . THR A 1 238 ? 49.394 24.645 -20.177 1.00 36.47 238 THR A C 1
ATOM 1770 O O . THR A 1 238 ? 49.893 25.557 -19.520 1.00 36.47 238 THR A O 1
ATOM 1773 N N . SER A 1 239 ? 48.763 23.630 -19.594 1.00 39.00 239 SER A N 1
ATOM 1774 C CA . SER A 1 239 ? 48.562 23.533 -18.150 1.00 39.00 239 SER A CA 1
ATOM 1775 C C . SER A 1 239 ? 49.252 22.290 -17.593 1.00 39.00 239 SER A C 1
ATOM 1777 O O . SER A 1 239 ? 49.242 21.227 -18.207 1.00 39.00 239 SER A O 1
ATOM 1779 N N . ASN A 1 240 ? 49.879 22.448 -16.425 1.00 41.75 240 ASN A N 1
ATOM 1780 C CA . ASN A 1 240 ? 50.547 21.414 -15.626 1.00 41.75 240 ASN A CA 1
ATOM 1781 C C . ASN A 1 240 ? 49.555 20.349 -15.101 1.00 41.75 240 ASN A C 1
ATOM 1783 O O . ASN A 1 240 ? 49.482 20.101 -13.898 1.00 41.75 240 ASN A O 1
ATOM 1787 N N . VAL A 1 241 ? 48.742 19.755 -15.974 1.00 43.03 241 VAL A N 1
ATOM 1788 C CA . VAL A 1 241 ? 47.863 18.635 -15.642 1.00 43.03 241 VAL A CA 1
ATOM 1789 C C . VAL A 1 241 ? 48.740 17.378 -15.573 1.00 43.03 241 VAL A C 1
ATOM 1791 O O . VAL A 1 241 ? 49.487 17.120 -16.520 1.00 43.03 241 VAL A O 1
ATOM 1794 N N . PRO A 1 242 ? 48.717 16.617 -14.462 1.00 39.66 242 PRO A N 1
ATOM 1795 C CA . PRO A 1 242 ? 49.490 15.387 -14.332 1.00 39.66 242 PRO A CA 1
ATOM 1796 C C . PRO A 1 242 ? 49.207 14.429 -15.502 1.00 39.66 242 PRO A C 1
ATOM 1798 O O . PRO A 1 242 ? 48.066 14.372 -15.960 1.00 39.66 242 PRO A O 1
ATOM 1801 N N . PRO A 1 243 ? 50.192 13.634 -15.953 1.00 42.69 243 PRO A N 1
ATOM 1802 C CA . PRO A 1 243 ? 50.113 12.802 -17.163 1.00 42.69 243 PRO A CA 1
ATOM 1803 C C . PRO A 1 243 ? 49.077 11.656 -17.123 1.00 42.69 243 PRO A C 1
ATOM 1805 O O . PRO A 1 243 ? 49.045 10.845 -18.041 1.00 42.69 243 PRO A O 1
ATOM 1808 N N . ASN A 1 244 ? 48.235 11.584 -16.088 1.00 46.00 244 ASN A N 1
ATOM 1809 C CA . ASN A 1 244 ? 47.374 10.439 -15.780 1.00 46.00 244 ASN A CA 1
ATOM 1810 C C . ASN A 1 244 ? 45.880 10.670 -16.085 1.00 46.00 244 ASN A C 1
ATOM 1812 O O . ASN A 1 244 ? 45.081 9.804 -15.754 1.00 46.00 244 ASN A O 1
ATOM 1816 N N . TYR A 1 245 ? 45.485 11.816 -16.657 1.00 58.91 245 TYR A N 1
ATOM 1817 C CA . TYR A 1 245 ? 44.102 12.051 -17.099 1.00 58.91 245 TYR A CA 1
ATOM 1818 C C . TYR A 1 245 ? 44.018 11.943 -18.616 1.00 58.91 245 TYR A C 1
ATOM 1820 O O . TYR A 1 245 ? 44.456 12.840 -19.340 1.00 58.91 245 TYR A O 1
ATOM 1828 N N . GLY A 1 246 ? 43.503 10.811 -19.086 1.00 64.81 246 GLY A N 1
ATOM 1829 C CA . GLY A 1 246 ? 43.488 10.447 -20.497 1.00 64.81 246 GLY A CA 1
ATOM 1830 C C . GLY A 1 246 ? 42.075 10.237 -21.020 1.00 64.81 246 GLY A C 1
ATOM 1831 O O . GLY A 1 246 ? 41.196 9.755 -20.310 1.00 64.81 246 GLY A O 1
ATOM 1832 N N . ALA A 1 247 ? 41.866 10.576 -22.285 1.00 73.88 247 ALA A N 1
ATOM 1833 C CA . ALA A 1 247 ? 40.861 9.911 -23.093 1.00 73.88 247 ALA A CA 1
ATOM 1834 C C . ALA A 1 247 ? 41.591 9.231 -24.243 1.00 73.88 247 ALA A C 1
ATOM 1836 O O . ALA A 1 247 ? 42.443 9.842 -24.894 1.00 73.88 247 ALA A O 1
ATOM 1837 N N . SER A 1 248 ? 41.271 7.971 -24.477 1.00 78.62 248 SER A N 1
ATOM 1838 C CA . SER A 1 248 ? 41.772 7.223 -25.617 1.00 78.62 248 SER A CA 1
ATOM 1839 C C . SER A 1 248 ? 40.585 6.659 -26.361 1.00 78.62 248 SER A C 1
ATOM 1841 O O . SER A 1 248 ? 39.759 5.956 -25.779 1.00 78.62 248 SER A O 1
ATOM 1843 N N . TRP A 1 249 ? 40.517 6.955 -27.652 1.00 79.62 249 TRP A N 1
ATOM 1844 C CA . TRP A 1 249 ? 39.618 6.241 -28.538 1.00 79.62 249 TRP A CA 1
ATOM 1845 C C . TRP A 1 249 ? 39.902 4.743 -28.435 1.00 79.62 249 TRP A C 1
ATOM 1847 O O . TRP A 1 249 ? 41.060 4.322 -28.478 1.00 79.62 249 TRP A O 1
ATOM 1857 N N . THR A 1 250 ? 38.850 3.960 -28.257 1.00 77.75 250 THR A N 1
ATOM 1858 C CA . THR A 1 250 ? 38.900 2.509 -28.398 1.00 77.75 250 THR A CA 1
ATOM 1859 C C . THR A 1 250 ? 38.398 2.149 -29.791 1.00 77.75 250 THR A C 1
ATOM 1861 O O . THR A 1 250 ? 37.935 3.003 -30.548 1.00 77.75 250 THR A O 1
ATOM 1864 N N . GLU A 1 251 ? 38.464 0.870 -30.144 1.00 70.25 251 GLU A N 1
ATOM 1865 C CA . GLU A 1 251 ? 37.864 0.382 -31.390 1.00 70.25 251 GLU A CA 1
ATOM 1866 C C . GLU A 1 251 ? 36.338 0.595 -31.432 1.00 70.25 251 GLU A C 1
ATOM 1868 O O . GLU A 1 251 ? 35.746 0.573 -32.507 1.00 70.25 251 GLU A O 1
ATOM 1873 N N . ARG A 1 252 ? 35.694 0.796 -30.269 1.00 74.50 252 ARG A N 1
ATOM 1874 C CA . ARG A 1 252 ? 34.231 0.722 -30.100 1.00 74.50 252 ARG A CA 1
ATOM 1875 C C . ARG A 1 252 ? 33.625 1.910 -29.346 1.00 74.50 252 ARG A C 1
ATOM 1877 O O . ARG A 1 252 ? 32.454 1.870 -28.975 1.00 74.50 252 ARG A O 1
ATOM 1884 N N . GLY A 1 253 ? 34.413 2.953 -29.107 1.00 83.31 253 GLY A N 1
ATOM 1885 C CA . GLY A 1 253 ? 33.991 4.134 -28.366 1.00 83.31 253 GLY A CA 1
ATOM 1886 C C . GLY A 1 253 ? 35.175 4.923 -27.819 1.00 83.31 253 GLY A C 1
ATOM 1887 O O . GLY A 1 253 ? 36.232 5.027 -28.445 1.00 83.31 253 GLY A O 1
ATOM 1888 N N . ILE A 1 254 ? 35.016 5.476 -26.619 1.00 84.88 254 ILE A N 1
ATOM 1889 C CA . ILE A 1 254 ? 36.081 6.209 -25.936 1.00 84.88 254 ILE A CA 1
ATOM 1890 C C . ILE A 1 254 ? 36.261 5.718 -24.503 1.00 84.88 254 ILE A C 1
ATOM 1892 O O . ILE A 1 254 ? 35.325 5.713 -23.705 1.00 84.88 254 ILE A O 1
ATOM 1896 N N . ALA A 1 255 ? 37.489 5.327 -24.170 1.00 86.62 255 ALA A N 1
ATOM 1897 C CA . ALA A 1 255 ? 37.898 5.044 -22.806 1.00 86.62 255 ALA A CA 1
ATOM 1898 C C . ALA A 1 255 ? 38.331 6.350 -22.145 1.00 86.62 255 ALA A C 1
ATOM 1900 O O . ALA A 1 255 ? 39.208 7.063 -22.642 1.00 86.62 255 ALA A O 1
ATOM 1901 N N . LEU A 1 256 ? 37.711 6.659 -21.015 1.00 84.12 256 LEU A N 1
ATOM 1902 C CA . LEU A 1 256 ? 38.030 7.801 -20.180 1.00 84.12 256 LEU A CA 1
ATOM 1903 C C . LEU A 1 256 ? 38.760 7.282 -18.943 1.00 84.12 256 LEU A C 1
ATOM 1905 O O . LEU A 1 256 ? 38.189 6.565 -18.127 1.00 84.12 256 LEU A O 1
ATOM 1909 N N . ASP A 1 257 ? 40.025 7.665 -18.788 1.00 78.38 257 ASP A N 1
ATOM 1910 C CA . ASP A 1 257 ? 40.765 7.549 -17.529 1.00 78.38 257 ASP A CA 1
ATOM 1911 C C . ASP A 1 257 ? 40.791 8.928 -16.873 1.00 78.38 257 ASP A C 1
ATOM 1913 O O . ASP A 1 257 ? 41.813 9.604 -16.767 1.00 78.38 257 ASP A O 1
ATOM 1917 N N . GLY A 1 258 ? 39.594 9.407 -16.546 1.00 70.25 258 GLY A N 1
ATOM 1918 C CA . GLY A 1 258 ? 39.370 10.725 -15.984 1.00 70.25 258 GLY A CA 1
ATOM 1919 C C . GLY A 1 258 ? 39.553 11.914 -16.945 1.00 70.25 258 GLY A C 1
ATOM 1920 O O . GLY A 1 258 ? 39.828 13.030 -16.499 1.00 70.25 258 GLY A O 1
ATOM 1921 N N . GLY A 1 259 ? 39.430 11.681 -18.256 1.00 73.88 259 GLY A N 1
ATOM 1922 C CA . GLY A 1 259 ? 39.410 12.716 -19.296 1.00 73.88 259 GLY A CA 1
ATOM 1923 C C . GLY A 1 259 ? 38.069 13.460 -19.422 1.00 73.88 259 GLY A C 1
ATOM 1924 O O . GLY A 1 259 ? 37.043 13.011 -18.917 1.00 73.88 259 GLY A O 1
ATOM 1925 N N . LEU A 1 260 ? 38.076 14.600 -20.127 1.00 78.12 260 LEU A N 1
ATOM 1926 C CA . LEU A 1 260 ? 36.897 15.439 -20.383 1.00 78.12 260 LEU A CA 1
ATOM 1927 C C . LEU A 1 260 ? 36.642 15.602 -21.884 1.00 78.12 260 LEU A C 1
ATOM 1929 O O . LEU A 1 260 ? 37.511 16.093 -22.614 1.00 78.12 260 LEU A O 1
ATOM 1933 N N . LEU A 1 261 ? 35.416 15.302 -22.304 1.00 82.19 261 LEU A N 1
ATOM 1934 C CA . LEU A 1 261 ? 34.862 15.726 -23.587 1.00 82.19 261 LEU A CA 1
ATOM 1935 C C . LEU A 1 261 ? 33.845 16.844 -23.356 1.00 82.19 261 LEU A C 1
ATOM 1937 O O . LEU A 1 261 ? 32.954 16.700 -22.520 1.00 82.19 261 LEU A O 1
ATOM 1941 N N . ALA A 1 262 ? 33.958 17.954 -24.085 1.00 81.19 262 ALA A N 1
ATOM 1942 C CA . ALA A 1 262 ? 32.995 19.046 -23.966 1.00 81.19 262 ALA A CA 1
ATOM 1943 C C . ALA A 1 262 ? 32.801 19.836 -25.261 1.00 81.19 262 ALA A C 1
ATOM 1945 O O . ALA A 1 262 ? 33.738 19.982 -26.052 1.00 81.19 262 ALA A O 1
ATOM 1946 N N . SER A 1 263 ? 31.605 20.401 -25.441 1.00 82.25 263 SER A N 1
ATOM 1947 C CA . SER A 1 263 ? 31.340 21.356 -26.523 1.00 82.25 263 SER A CA 1
ATOM 1948 C C . SER A 1 263 ? 32.108 22.677 -26.346 1.00 82.25 263 SER A C 1
ATOM 1950 O O . SER A 1 263 ? 32.617 22.988 -25.259 1.00 82.25 263 SER A O 1
ATOM 1952 N N . GLN A 1 264 ? 32.261 23.447 -27.432 1.00 73.50 264 GLN A N 1
ATOM 1953 C CA . GLN A 1 264 ? 33.031 24.694 -27.410 1.00 73.50 264 GLN A CA 1
ATOM 1954 C C . GLN A 1 264 ? 32.383 25.796 -26.558 1.00 73.50 264 GLN A C 1
ATOM 1956 O O . GLN A 1 264 ? 31.191 25.810 -26.255 1.00 73.50 264 GLN A O 1
ATOM 1961 N N . ASP A 1 265 ? 33.211 26.758 -26.156 1.00 66.38 265 ASP A N 1
ATOM 1962 C CA . ASP A 1 265 ? 32.787 27.936 -25.420 1.00 66.38 265 ASP A CA 1
ATOM 1963 C C . ASP A 1 265 ? 32.021 28.896 -26.351 1.00 66.38 265 ASP A C 1
ATOM 1965 O O . ASP A 1 265 ? 32.646 29.489 -27.226 1.00 66.38 265 ASP A O 1
ATOM 1969 N N . LYS A 1 266 ? 30.727 29.146 -26.069 1.00 58.16 266 LYS A N 1
ATOM 1970 C CA . LYS A 1 266 ? 29.856 30.176 -26.696 1.00 58.16 266 LYS A CA 1
ATOM 1971 C C . LYS A 1 266 ? 29.173 29.812 -28.028 1.00 58.16 266 LYS A C 1
ATOM 1973 O O . LYS A 1 266 ? 28.653 30.713 -28.682 1.00 58.16 266 LYS A O 1
ATOM 1978 N N . GLU A 1 267 ? 29.125 28.541 -28.412 1.00 60.38 267 GLU A N 1
ATOM 1979 C CA . GLU A 1 267 ? 28.221 28.101 -29.486 1.00 60.38 267 GLU A CA 1
ATOM 1980 C C . GLU A 1 267 ? 26.777 28.013 -28.950 1.00 60.38 267 GLU A C 1
ATOM 1982 O O . GLU A 1 267 ? 26.589 27.531 -27.825 1.00 60.38 267 GLU A O 1
ATOM 1987 N N . PRO A 1 268 ? 25.757 28.488 -29.696 1.00 64.44 268 PRO A N 1
ATOM 1988 C CA . PRO A 1 268 ? 24.367 28.130 -29.429 1.00 64.44 268 PRO A CA 1
ATOM 1989 C C . PRO A 1 268 ? 24.252 26.609 -29.346 1.00 64.44 268 PRO A C 1
ATOM 1991 O O . PRO A 1 268 ? 24.838 25.903 -30.166 1.00 64.44 268 PRO A O 1
ATOM 1994 N N . ASN A 1 269 ? 23.549 26.102 -28.336 1.00 78.88 269 ASN A N 1
ATOM 1995 C CA . ASN A 1 269 ? 23.367 24.669 -28.172 1.00 78.88 269 ASN A CA 1
ATOM 1996 C C . ASN A 1 269 ? 21.933 24.308 -28.581 1.00 78.88 269 ASN A C 1
ATOM 1998 O O . ASN A 1 269 ? 21.052 24.330 -27.719 1.00 78.88 269 ASN A O 1
ATOM 2002 N N . PRO A 1 270 ? 21.692 23.960 -29.861 1.00 82.94 270 PRO A N 1
ATOM 2003 C CA . PRO A 1 270 ? 20.346 23.675 -30.359 1.00 82.94 270 PRO A CA 1
ATOM 2004 C C . PRO A 1 270 ? 19.673 22.518 -29.607 1.00 82.94 270 PRO A C 1
ATOM 2006 O O . PRO A 1 270 ? 18.452 22.485 -29.495 1.00 82.94 270 PRO A O 1
ATOM 2009 N N . VAL A 1 271 ? 20.458 21.608 -29.014 1.00 86.88 271 VAL A N 1
ATOM 2010 C CA . VAL A 1 271 ? 19.945 20.535 -28.148 1.00 86.88 271 VAL A CA 1
ATOM 2011 C C . VAL A 1 271 ? 19.251 21.112 -26.915 1.00 86.88 271 VAL A C 1
ATOM 2013 O O . VAL A 1 271 ? 18.180 20.654 -26.534 1.00 86.88 271 VAL A O 1
ATOM 2016 N N . VAL A 1 272 ? 19.853 22.121 -26.286 1.00 83.50 272 VAL A N 1
ATOM 2017 C CA . VAL A 1 272 ? 19.307 22.772 -25.087 1.00 83.50 272 VAL A CA 1
ATOM 2018 C C . VAL A 1 272 ? 18.084 23.609 -25.440 1.00 83.50 272 VAL A C 1
ATOM 2020 O O . VAL A 1 272 ? 17.101 23.564 -24.707 1.00 83.50 272 VAL A O 1
ATOM 2023 N N . ASP A 1 273 ? 18.116 24.308 -26.574 1.00 83.75 273 ASP A N 1
ATOM 2024 C CA . ASP A 1 273 ? 16.977 25.094 -27.054 1.00 83.75 273 ASP A CA 1
ATOM 2025 C C . ASP A 1 273 ? 15.757 24.190 -27.324 1.00 83.75 273 ASP A C 1
ATOM 2027 O O . ASP A 1 273 ? 14.647 24.503 -26.896 1.00 83.75 273 ASP A O 1
ATOM 2031 N N . ALA A 1 274 ? 15.966 23.013 -27.925 1.00 88.44 274 ALA A N 1
ATOM 2032 C CA . ALA A 1 274 ? 14.907 22.030 -28.167 1.00 88.44 274 ALA A CA 1
ATOM 2033 C C . ALA A 1 274 ? 14.324 21.424 -26.872 1.00 88.44 274 ALA A C 1
ATOM 2035 O O . ALA A 1 274 ? 13.128 21.127 -26.798 1.00 88.44 274 ALA A O 1
ATOM 2036 N N . ILE A 1 275 ? 15.156 21.234 -25.842 1.00 87.94 275 ILE A N 1
ATOM 2037 C CA . ILE A 1 275 ? 14.720 20.781 -24.509 1.00 87.94 275 ILE A CA 1
ATOM 2038 C C . ILE A 1 275 ? 13.912 21.879 -23.802 1.00 87.94 275 ILE A C 1
ATOM 2040 O O . ILE A 1 275 ? 12.900 21.597 -23.165 1.00 87.94 275 ILE A O 1
ATOM 2044 N N . LEU A 1 276 ? 14.330 23.141 -23.928 1.00 84.12 276 LEU A N 1
ATOM 2045 C CA . LEU A 1 276 ? 13.608 24.291 -23.380 1.00 84.12 276 LEU A CA 1
ATOM 2046 C C . LEU A 1 276 ? 12.243 24.498 -24.047 1.00 84.12 276 LEU A C 1
ATOM 2048 O O . LEU A 1 276 ? 11.283 24.856 -23.368 1.00 84.12 276 LEU A O 1
ATOM 2052 N N . GLU A 1 277 ? 12.147 24.257 -25.356 1.00 86.25 277 GLU A N 1
ATOM 2053 C CA . GLU A 1 277 ? 10.894 24.373 -26.110 1.00 86.25 277 GLU A CA 1
ATOM 2054 C C . GLU A 1 277 ? 9.853 23.331 -25.677 1.00 86.25 277 GLU A C 1
ATOM 2056 O O . GLU A 1 277 ? 8.671 23.644 -25.528 1.00 86.25 277 GLU A O 1
ATOM 2061 N N . THR A 1 278 ? 10.289 22.091 -25.455 1.00 89.12 278 THR A N 1
ATOM 2062 C CA . THR A 1 278 ? 9.399 20.974 -25.102 1.00 89.12 278 THR A CA 1
ATOM 2063 C C . THR A 1 278 ? 9.118 20.897 -23.604 1.00 89.12 278 THR A C 1
ATOM 2065 O O . THR A 1 278 ? 8.008 20.552 -23.202 1.00 89.12 278 THR A O 1
ATOM 2068 N N . GLY A 1 279 ? 10.094 21.261 -22.770 1.00 85.44 279 GLY A N 1
ATOM 2069 C CA . GLY A 1 279 ? 10.065 21.027 -21.327 1.00 85.44 279 GLY A CA 1
ATOM 2070 C C . GLY A 1 279 ? 10.385 19.581 -20.936 1.00 85.44 279 GLY A C 1
ATOM 2071 O O . GLY A 1 279 ? 10.437 19.289 -19.746 1.00 85.44 279 GLY A O 1
ATOM 2072 N N . ASP A 1 280 ? 10.628 18.708 -21.915 1.00 89.75 280 ASP A N 1
ATOM 2073 C CA . ASP A 1 280 ? 10.923 17.291 -21.745 1.00 89.75 280 ASP A CA 1
ATOM 2074 C C . ASP A 1 280 ? 12.353 16.993 -22.216 1.00 89.75 280 ASP A C 1
ATOM 2076 O O . ASP A 1 280 ? 12.820 17.547 -23.216 1.00 89.75 280 ASP A O 1
ATOM 2080 N N . PHE A 1 281 ? 13.051 16.057 -21.570 1.00 91.88 281 PHE A N 1
ATOM 2081 C CA . PHE A 1 281 ? 14.277 15.506 -22.147 1.00 91.88 281 PHE A CA 1
ATOM 2082 C C . PHE A 1 281 ? 14.632 14.120 -21.632 1.00 91.88 281 PHE A C 1
ATOM 2084 O O . PHE A 1 281 ? 14.282 13.730 -20.519 1.00 91.88 281 PHE A O 1
ATOM 2091 N N . SER A 1 282 ? 15.408 13.403 -22.442 1.00 95.25 282 SER A N 1
ATOM 2092 C CA . SER A 1 282 ? 16.038 12.148 -22.043 1.00 95.25 282 SER A CA 1
ATOM 2093 C C . SER A 1 282 ? 17.500 12.108 -22.461 1.00 95.25 282 SER A C 1
ATOM 2095 O O . SER A 1 282 ? 17.871 12.621 -23.518 1.00 95.25 282 SER A O 1
ATOM 2097 N N . VAL A 1 283 ? 18.324 11.466 -21.640 1.00 95.25 283 VAL A N 1
ATOM 2098 C CA . VAL A 1 283 ? 19.726 11.160 -21.934 1.00 95.25 283 VAL A CA 1
ATOM 2099 C C . VAL A 1 283 ? 19.879 9.647 -21.930 1.00 95.25 283 VAL A C 1
ATOM 2101 O O . VAL A 1 283 ? 19.638 9.004 -20.911 1.00 95.25 283 VAL A O 1
ATOM 2104 N N . GLU A 1 284 ? 20.288 9.088 -23.063 1.00 93.56 284 GLU A N 1
ATOM 2105 C CA . GLU A 1 284 ? 20.551 7.664 -23.253 1.00 93.56 284 GLU A CA 1
ATOM 2106 C C . GLU A 1 284 ? 22.054 7.436 -23.434 1.00 93.56 284 GLU A C 1
ATOM 2108 O O . GLU A 1 284 ? 22.704 8.074 -24.264 1.00 93.56 284 GLU A O 1
ATOM 2113 N N . LEU A 1 285 ? 22.607 6.509 -22.660 1.00 92.00 285 LEU A N 1
ATOM 2114 C CA . LEU A 1 285 ? 24.023 6.176 -22.626 1.00 92.00 285 LEU A CA 1
ATOM 2115 C C . LEU A 1 285 ? 24.207 4.665 -22.699 1.00 92.00 285 LEU A C 1
ATOM 2117 O O . LEU A 1 285 ? 23.532 3.901 -22.011 1.00 92.00 285 LEU A O 1
ATOM 2121 N N . TRP A 1 286 ? 25.197 4.252 -23.477 1.00 89.81 286 TRP A N 1
ATOM 2122 C CA . TRP A 1 286 ? 25.767 2.917 -23.376 1.00 89.81 286 TRP A CA 1
ATOM 2123 C C . TRP A 1 286 ? 27.201 3.033 -22.910 1.00 89.81 286 TRP A C 1
ATOM 2125 O O . TRP A 1 286 ? 28.032 3.676 -23.562 1.00 89.81 286 TRP A O 1
ATOM 2135 N N . MET A 1 287 ? 27.473 2.434 -21.758 1.00 89.81 287 MET A N 1
ATOM 2136 C CA . MET A 1 287 ? 28.737 2.617 -21.066 1.00 89.81 287 MET A CA 1
ATOM 2137 C C . MET A 1 287 ? 29.191 1.341 -20.378 1.00 89.81 287 MET A C 1
ATOM 2139 O O . MET A 1 287 ? 28.380 0.518 -19.968 1.00 89.81 287 MET A O 1
ATOM 2143 N N . LYS A 1 288 ? 30.499 1.213 -20.204 1.00 89.44 288 LYS A N 1
ATOM 2144 C CA . LYS A 1 288 ? 31.143 0.197 -19.385 1.00 89.44 288 LYS A CA 1
ATOM 2145 C C . LYS A 1 288 ? 31.841 0.902 -18.221 1.00 89.44 288 LYS A C 1
ATOM 2147 O O . LYS A 1 288 ? 32.902 1.499 -18.425 1.00 89.44 288 LYS A O 1
ATOM 2152 N N . PRO A 1 289 ? 31.257 0.903 -17.016 1.00 86.94 289 PRO A N 1
ATOM 2153 C CA . PRO A 1 289 ? 31.869 1.546 -15.863 1.00 86.94 289 PRO A CA 1
ATOM 2154 C C . PRO A 1 289 ? 33.190 0.858 -15.511 1.00 86.94 289 PRO A C 1
ATOM 2156 O O . PRO A 1 289 ? 33.273 -0.370 -15.490 1.00 86.94 289 PRO A O 1
ATOM 2159 N N . ALA A 1 290 ? 34.227 1.623 -15.175 1.00 78.88 290 ALA A N 1
ATOM 2160 C CA . ALA A 1 290 ? 35.324 1.053 -14.404 1.00 78.88 290 ALA A CA 1
ATOM 2161 C C . ALA A 1 290 ? 34.879 0.934 -12.937 1.00 78.88 290 ALA A C 1
ATOM 2163 O O . ALA A 1 290 ? 34.061 1.724 -12.466 1.00 78.88 290 ALA A O 1
ATOM 2164 N N . HIS A 1 291 ? 35.446 -0.010 -12.183 1.00 67.06 291 HIS A N 1
ATOM 2165 C CA . HIS A 1 291 ? 35.454 0.101 -10.725 1.00 67.06 291 HIS A CA 1
ATOM 2166 C C . HIS A 1 291 ? 36.576 1.075 -10.349 1.00 67.06 291 HIS A C 1
ATOM 2168 O O . HIS A 1 291 ? 37.742 0.664 -10.351 1.00 67.06 291 HIS A O 1
ATOM 2174 N N . PRO A 1 292 ? 36.298 2.364 -10.065 1.00 54.66 292 PRO A N 1
ATOM 2175 C CA . PRO A 1 292 ? 37.336 3.208 -9.508 1.00 54.66 292 PRO A CA 1
ATOM 2176 C C . PRO A 1 292 ? 37.794 2.594 -8.173 1.00 54.66 292 PRO A C 1
ATOM 2178 O O . PRO A 1 292 ? 36.983 1.989 -7.462 1.00 54.66 292 PRO A O 1
ATOM 2181 N N . PRO A 1 293 ? 39.081 2.726 -7.804 1.00 48.56 293 PRO A N 1
ATOM 2182 C CA . PRO A 1 293 ? 39.499 2.426 -6.441 1.00 48.56 293 PRO A CA 1
ATOM 2183 C C . PRO A 1 293 ? 38.612 3.205 -5.460 1.00 48.56 293 PRO A C 1
ATOM 2185 O O . PRO A 1 293 ? 38.123 4.273 -5.814 1.00 48.56 293 PRO A O 1
ATOM 2188 N N . LEU A 1 294 ? 38.420 2.637 -4.265 1.00 46.94 294 LEU A N 1
ATOM 2189 C CA . LEU A 1 294 ? 37.542 3.023 -3.144 1.00 46.94 294 LEU A CA 1
ATOM 2190 C C . LEU A 1 294 ? 37.661 4.498 -2.667 1.00 46.94 294 LEU A C 1
ATOM 2192 O O . LEU A 1 294 ? 37.837 4.750 -1.480 1.00 46.94 294 LEU A O 1
ATOM 2196 N N . SER A 1 295 ? 37.613 5.493 -3.551 1.00 45.84 295 SER A N 1
ATOM 2197 C CA . SER A 1 295 ? 37.586 6.907 -3.194 1.00 45.84 295 SER A CA 1
ATOM 2198 C C . SER A 1 295 ? 36.134 7.349 -3.079 1.00 45.84 295 SER A C 1
ATOM 2200 O O . SER A 1 295 ? 35.366 7.256 -4.031 1.00 45.84 295 SER A O 1
ATOM 2202 N N . GLU A 1 296 ? 35.797 7.813 -1.887 1.00 49.44 296 GLU A N 1
ATOM 2203 C CA . GLU A 1 296 ? 34.488 8.120 -1.304 1.00 49.44 296 GLU A CA 1
ATOM 2204 C C . GLU A 1 296 ? 33.657 9.225 -2.010 1.00 49.44 296 GLU A C 1
ATOM 2206 O O . GLU A 1 296 ? 32.961 9.987 -1.341 1.00 49.44 296 GLU A O 1
ATOM 2211 N N . GLN A 1 297 ? 33.735 9.389 -3.339 1.00 55.50 297 GLN A N 1
ATOM 2212 C CA . GLN A 1 297 ? 33.128 10.530 -4.040 1.00 55.50 297 GLN A CA 1
ATOM 2213 C C . GLN A 1 297 ? 32.450 10.163 -5.374 1.00 55.50 297 GLN A C 1
ATOM 2215 O O . GLN A 1 297 ? 32.961 9.363 -6.155 1.00 55.50 297 GLN A O 1
ATOM 2220 N N . ASN A 1 298 ? 31.306 10.804 -5.637 1.00 66.62 298 ASN A N 1
ATOM 2221 C CA . ASN A 1 298 ? 30.549 10.766 -6.892 1.00 66.62 298 ASN A CA 1
ATOM 2222 C C . ASN A 1 298 ? 31.391 11.227 -8.092 1.00 66.62 298 ASN A C 1
ATOM 2224 O O . ASN A 1 298 ? 32.038 12.271 -8.031 1.00 66.62 298 ASN A O 1
ATOM 2228 N N . THR A 1 299 ? 31.322 10.494 -9.200 1.00 75.56 299 THR A N 1
ATOM 2229 C CA . THR A 1 299 ? 32.040 10.793 -10.448 1.00 75.56 299 THR A CA 1
ATOM 2230 C C . THR A 1 299 ? 31.113 11.350 -11.528 1.00 75.56 299 THR A C 1
ATOM 2232 O O . THR A 1 299 ? 29.919 11.063 -11.555 1.00 75.56 299 THR A O 1
ATOM 2235 N N . TRP A 1 300 ? 31.657 12.178 -12.422 1.00 78.81 300 TRP A N 1
ATOM 2236 C CA . TRP A 1 300 ? 30.871 12.941 -13.398 1.00 78.81 300 TRP A CA 1
ATOM 2237 C C . TRP A 1 300 ? 30.775 12.218 -14.735 1.00 78.81 300 TRP A C 1
ATOM 2239 O O . TRP A 1 300 ? 31.722 12.252 -15.517 1.00 78.81 300 TRP A O 1
ATOM 2249 N N . LEU A 1 301 ? 29.624 11.606 -15.007 1.00 85.31 301 LEU A N 1
ATOM 2250 C CA . LEU A 1 301 ? 29.392 10.883 -16.254 1.00 85.31 301 LEU A CA 1
ATOM 2251 C C . LEU A 1 301 ? 28.933 11.833 -17.367 1.00 85.31 301 LEU A C 1
ATOM 2253 O O . LEU A 1 301 ? 29.591 11.925 -18.401 1.00 85.31 301 LEU A O 1
ATOM 2257 N N . PHE A 1 302 ? 27.845 12.572 -17.141 1.00 89.00 302 PHE A N 1
ATOM 2258 C CA . PHE A 1 302 ? 27.261 13.503 -18.110 1.00 89.00 302 PHE A CA 1
ATOM 2259 C C . PHE A 1 302 ? 26.692 14.738 -17.405 1.00 89.00 302 PHE A C 1
ATOM 2261 O O . PHE A 1 302 ? 26.155 14.641 -16.302 1.00 89.00 302 PHE A O 1
ATOM 2268 N N . ALA A 1 303 ? 26.776 15.908 -18.035 1.00 86.06 303 ALA A N 1
ATOM 2269 C CA . ALA A 1 303 ? 26.168 17.122 -17.506 1.00 86.06 303 ALA A CA 1
ATOM 2270 C C . ALA A 1 303 ? 25.875 18.172 -18.586 1.00 86.06 303 ALA A C 1
ATOM 2272 O O . ALA A 1 303 ? 26.635 18.327 -19.546 1.00 86.06 303 ALA A O 1
ATOM 2273 N N . PHE A 1 304 ? 24.837 18.974 -18.337 1.00 83.69 304 PHE A N 1
ATOM 2274 C CA . PHE A 1 304 ? 24.632 20.264 -18.996 1.00 83.69 304 PHE A CA 1
ATOM 2275 C C . PHE A 1 304 ? 25.174 21.382 -18.103 1.00 83.69 304 PHE A C 1
ATOM 2277 O O . PHE A 1 304 ? 24.718 21.560 -16.970 1.00 83.69 304 PHE A O 1
ATOM 2284 N N . GLN A 1 305 ? 26.164 22.130 -18.589 1.00 75.12 305 GLN A N 1
ATOM 2285 C CA . GLN A 1 305 ? 26.932 23.086 -17.784 1.00 75.12 305 GLN A CA 1
ATOM 2286 C C . GLN A 1 305 ? 27.112 24.425 -18.485 1.00 75.12 305 GLN A C 1
ATOM 2288 O O . GLN A 1 305 ? 27.565 24.467 -19.622 1.00 75.12 305 GLN A O 1
ATOM 2293 N N . GLY A 1 306 ? 26.874 25.539 -17.801 1.00 64.56 306 GLY A N 1
ATOM 2294 C CA . GLY A 1 306 ? 27.103 26.855 -18.395 1.00 64.56 306 GLY A CA 1
ATOM 2295 C C . GLY A 1 306 ? 27.228 27.957 -17.362 1.00 64.56 306 GLY A C 1
ATOM 2296 O O . GLY A 1 306 ? 27.328 27.710 -16.164 1.00 64.56 306 GLY A O 1
ATOM 2297 N N . LYS A 1 307 ? 27.297 29.198 -17.839 1.00 56.16 307 LYS A N 1
ATOM 2298 C CA . LYS A 1 307 ? 27.449 30.381 -16.996 1.00 56.16 307 LYS A CA 1
ATOM 2299 C C . LYS A 1 307 ? 26.292 31.325 -17.281 1.00 56.16 307 LYS A C 1
ATOM 2301 O O . LYS A 1 307 ? 26.169 31.803 -18.405 1.00 56.16 307 LYS A O 1
ATOM 2306 N N . ARG A 1 308 ? 25.502 31.641 -16.254 1.00 54.34 308 ARG A N 1
ATOM 2307 C CA . ARG A 1 308 ? 24.452 32.659 -16.344 1.00 54.34 308 ARG A CA 1
ATOM 2308 C C . ARG A 1 308 ? 25.080 34.035 -16.597 1.00 54.34 308 ARG A C 1
ATOM 2310 O O . ARG A 1 308 ? 26.106 34.375 -15.991 1.00 54.34 308 ARG A O 1
ATOM 2317 N N . GLU A 1 309 ? 24.499 34.819 -17.501 1.00 47.84 309 GLU A N 1
ATOM 2318 C CA . GLU A 1 309 ? 24.987 36.166 -17.810 1.00 47.84 309 GLU A CA 1
ATOM 2319 C C . GLU A 1 309 ? 24.967 37.033 -16.531 1.00 47.84 309 GLU A C 1
ATOM 2321 O O . GLU A 1 309 ? 23.985 37.054 -15.796 1.00 47.84 309 GLU A O 1
ATOM 2326 N N . GLY A 1 310 ? 26.093 37.677 -16.194 1.00 48.59 310 GLY A N 1
ATOM 2327 C CA . GLY A 1 310 ? 26.235 38.494 -14.975 1.00 48.59 310 GLY A CA 1
ATOM 2328 C C . GLY A 1 310 ? 26.724 37.782 -13.698 1.00 48.59 310 GLY A C 1
ATOM 2329 O O . GLY A 1 310 ? 27.031 38.463 -12.720 1.00 48.59 310 GLY A O 1
ATOM 2330 N N . GLN A 1 311 ? 26.884 36.452 -13.676 1.00 51.66 311 GLN A N 1
ATOM 2331 C CA . GLN A 1 311 ? 27.402 35.736 -12.494 1.00 51.66 311 GLN A CA 1
ATOM 2332 C C . GLN A 1 311 ? 28.949 35.744 -12.428 1.00 51.66 311 GLN A C 1
ATOM 2334 O O . GLN A 1 311 ? 29.628 35.470 -13.420 1.00 51.66 311 GLN A O 1
ATOM 2339 N N . ALA A 1 312 ? 29.550 36.024 -11.264 1.00 40.31 312 ALA A N 1
ATOM 2340 C CA . ALA A 1 312 ? 30.996 35.885 -11.026 1.00 40.31 312 ALA A CA 1
ATOM 2341 C C . ALA A 1 312 ? 31.291 34.595 -10.230 1.00 40.31 312 ALA A C 1
ATOM 2343 O O . ALA A 1 312 ? 30.769 34.427 -9.133 1.00 40.31 312 ALA A O 1
ATOM 2344 N N . GLY A 1 313 ? 32.129 33.687 -10.755 1.00 50.38 313 GLY A N 1
ATOM 2345 C CA . GLY A 1 313 ? 32.469 32.400 -10.111 1.00 50.38 313 GLY A CA 1
ATOM 2346 C C . GLY A 1 313 ? 32.029 31.149 -10.895 1.00 50.38 313 GLY A C 1
ATOM 2347 O O . GLY A 1 313 ? 31.411 31.278 -11.945 1.00 50.38 313 GLY A O 1
ATOM 2348 N N . LYS A 1 314 ? 32.437 29.959 -10.407 1.00 51.88 314 LYS A N 1
ATOM 2349 C CA . LYS A 1 314 ? 32.410 28.622 -11.062 1.00 51.88 314 LYS A CA 1
ATOM 2350 C C . LYS A 1 314 ? 31.100 28.304 -11.817 1.00 51.88 314 LYS A C 1
ATOM 2352 O O . LYS A 1 314 ? 30.033 28.547 -11.270 1.00 51.88 314 LYS A O 1
ATOM 2357 N N . ASN A 1 315 ? 31.216 27.699 -13.009 1.00 51.91 315 ASN A N 1
ATOM 2358 C CA . ASN A 1 315 ? 30.109 27.262 -13.881 1.00 51.91 315 ASN A CA 1
ATOM 2359 C C . ASN A 1 315 ? 29.061 26.431 -13.104 1.00 51.91 315 ASN A C 1
ATOM 2361 O O . ASN A 1 315 ? 29.393 25.316 -12.686 1.00 51.91 315 ASN A O 1
ATOM 2365 N N . PRO A 1 316 ? 27.827 26.918 -12.878 1.00 59.06 316 PRO A N 1
ATOM 2366 C CA . PRO A 1 316 ? 26.744 26.050 -12.430 1.00 59.06 316 PRO A CA 1
ATOM 2367 C C . PRO A 1 316 ? 26.402 25.016 -13.519 1.00 59.06 316 PRO A C 1
ATOM 2369 O O . PRO A 1 316 ? 26.286 25.335 -14.701 1.00 59.06 316 PRO A O 1
ATOM 2372 N N . TYR A 1 317 ? 26.259 23.754 -13.120 1.00 61.25 317 TYR A N 1
ATOM 2373 C CA . TYR A 1 317 ? 25.578 22.742 -13.927 1.00 61.25 317 TYR A CA 1
ATOM 2374 C C . TYR A 1 317 ? 24.073 22.898 -13.721 1.00 61.25 317 TYR A C 1
ATOM 2376 O O . TYR A 1 317 ? 23.660 23.208 -12.606 1.00 61.25 317 TYR A O 1
ATOM 2384 N N . ASN A 1 318 ? 23.279 22.692 -14.769 1.00 71.25 318 ASN A N 1
ATOM 2385 C CA . ASN A 1 318 ? 21.815 22.706 -14.692 1.00 71.25 318 ASN A CA 1
ATOM 2386 C C . ASN A 1 318 ? 21.252 21.296 -14.529 1.00 71.25 318 ASN A C 1
ATOM 2388 O O . ASN A 1 318 ? 20.267 21.109 -13.823 1.00 71.25 318 ASN A O 1
ATOM 2392 N N . PHE A 1 319 ? 21.935 20.316 -15.118 1.00 83.56 319 PHE A N 1
ATOM 2393 C CA . PHE A 1 319 ? 21.662 18.896 -14.964 1.00 83.56 319 PHE A CA 1
ATOM 2394 C C . PHE A 1 319 ? 22.971 18.125 -14.819 1.00 83.56 319 PHE A C 1
ATOM 2396 O O . PHE A 1 319 ? 23.976 18.454 -15.460 1.00 83.56 319 PHE A O 1
ATOM 2403 N N . PHE A 1 320 ? 22.938 17.096 -13.983 1.00 82.44 320 PHE A N 1
ATOM 2404 C CA . PHE A 1 320 ? 24.053 16.215 -13.692 1.00 82.44 320 PHE A CA 1
ATOM 2405 C C . PHE A 1 320 ? 23.587 14.759 -13.641 1.00 82.44 320 PHE A C 1
ATOM 2407 O O . PHE A 1 320 ? 22.600 14.454 -12.974 1.00 82.44 320 PHE A O 1
ATOM 2414 N N . LEU A 1 321 ? 24.361 13.874 -14.269 1.00 88.19 321 LEU A N 1
ATOM 2415 C CA . LEU A 1 321 ? 24.290 12.423 -14.144 1.00 88.19 321 LEU A CA 1
ATOM 2416 C C . LEU A 1 321 ? 25.675 11.892 -13.743 1.00 88.19 321 LEU A C 1
ATOM 2418 O O . LEU A 1 321 ? 26.685 12.216 -14.376 1.00 88.19 321 LEU A O 1
ATOM 2422 N N . GLY A 1 322 ? 25.729 11.068 -12.700 1.00 84.12 322 GLY A N 1
ATOM 2423 C CA . GLY A 1 322 ? 26.978 10.546 -12.149 1.00 84.12 322 GLY A CA 1
ATOM 2424 C C . GLY A 1 322 ? 26.892 9.136 -11.596 1.00 84.12 322 GLY A C 1
ATOM 2425 O O . GLY A 1 322 ? 25.808 8.573 -11.456 1.00 84.12 322 GLY A O 1
ATOM 2426 N N . GLN A 1 323 ? 28.062 8.586 -11.278 1.00 83.00 323 GLN A N 1
ATOM 2427 C CA . GLN A 1 323 ? 28.228 7.268 -10.671 1.00 83.00 323 GLN A CA 1
ATOM 2428 C C . GLN A 1 323 ? 28.798 7.412 -9.257 1.00 83.00 323 GLN A C 1
ATOM 2430 O O . GLN A 1 323 ? 29.878 7.983 -9.065 1.00 83.00 323 GLN A O 1
ATOM 2435 N N . GLY A 1 324 ? 28.104 6.815 -8.287 1.00 73.94 324 GLY A N 1
ATOM 2436 C CA . GLY A 1 324 ? 28.511 6.746 -6.886 1.00 73.94 324 GLY A CA 1
ATOM 2437 C C . GLY A 1 324 ? 27.875 7.799 -5.964 1.00 73.94 324 GLY A C 1
ATOM 2438 O O . GLY A 1 324 ? 27.087 8.645 -6.399 1.00 73.94 324 GLY A O 1
ATOM 2439 N N . PRO A 1 325 ? 28.200 7.733 -4.659 1.00 63.00 325 PRO A N 1
ATOM 2440 C CA . PRO A 1 325 ? 27.568 8.542 -3.623 1.00 63.00 325 PRO A CA 1
ATOM 2441 C C . PRO A 1 325 ? 27.938 10.021 -3.674 1.00 63.00 325 PRO A C 1
ATOM 2443 O O . PRO A 1 325 ? 29.109 10.388 -3.737 1.00 63.00 325 PRO A O 1
ATOM 2446 N N . TRP A 1 326 ? 26.919 10.882 -3.574 1.00 53.06 326 TRP A N 1
ATOM 2447 C CA . TRP A 1 326 ? 27.085 12.339 -3.492 1.00 53.06 326 TRP A CA 1
ATOM 2448 C C . TRP A 1 326 ? 27.813 12.789 -2.211 1.00 53.06 326 TRP A C 1
ATOM 2450 O O . TRP A 1 326 ? 28.513 13.800 -2.220 1.00 53.06 326 TRP A O 1
ATOM 2460 N N . SER A 1 327 ? 27.665 12.037 -1.119 1.00 52.47 327 SER A N 1
ATOM 2461 C CA . SER A 1 327 ? 28.310 12.280 0.176 1.00 52.47 327 SER A CA 1
ATOM 2462 C C . SER A 1 327 ? 28.808 10.972 0.784 1.00 52.47 327 SER A C 1
ATOM 2464 O O . SER A 1 327 ? 28.212 9.931 0.532 1.00 52.47 327 SER A O 1
ATOM 2466 N N . THR A 1 328 ? 29.844 11.040 1.623 1.00 48.81 328 THR A N 1
ATOM 2467 C CA . THR A 1 328 ? 30.373 9.942 2.453 1.00 48.81 328 THR A CA 1
ATOM 2468 C C . THR A 1 328 ? 29.280 9.370 3.372 1.00 48.81 328 THR A C 1
ATOM 2470 O O . THR A 1 328 ? 29.152 9.775 4.527 1.00 48.81 328 THR A O 1
ATOM 2473 N N . GLY A 1 329 ? 28.431 8.495 2.838 1.00 46.75 329 GLY A N 1
ATOM 2474 C CA . GLY A 1 329 ? 27.420 7.730 3.563 1.00 46.75 329 GLY A CA 1
ATOM 2475 C C . GLY A 1 329 ? 27.876 6.281 3.770 1.00 46.75 329 GLY A C 1
ATOM 2476 O O . GLY A 1 329 ? 28.814 5.843 3.106 1.00 46.75 329 GLY A O 1
ATOM 2477 N N . PRO A 1 330 ? 27.240 5.536 4.690 1.00 42.81 330 PRO A N 1
ATOM 2478 C CA . PRO A 1 330 ? 27.594 4.146 5.002 1.00 42.81 330 PRO A CA 1
ATOM 2479 C C . PRO A 1 330 ? 27.341 3.166 3.842 1.00 42.81 330 PRO A C 1
ATOM 2481 O O . PRO A 1 330 ? 27.849 2.044 3.873 1.00 42.81 330 PRO A O 1
ATOM 2484 N N . ASP A 1 331 ? 26.598 3.588 2.817 1.00 46.66 331 ASP A N 1
ATOM 2485 C CA . ASP A 1 331 ? 26.289 2.786 1.637 1.00 46.66 331 ASP A CA 1
ATOM 2486 C C . ASP A 1 331 ? 27.462 2.839 0.645 1.00 46.66 331 ASP A C 1
ATOM 2488 O O . ASP A 1 331 ? 27.836 3.899 0.140 1.00 46.66 331 ASP A O 1
ATOM 2492 N N . GLY A 1 332 ? 28.080 1.680 0.421 1.00 46.41 332 GLY A N 1
ATOM 2493 C CA . GLY A 1 332 ? 29.369 1.503 -0.247 1.00 46.41 332 GLY A CA 1
ATOM 2494 C C . GLY A 1 332 ? 29.528 2.054 -1.685 1.00 46.41 332 GLY A C 1
ATOM 2495 O O . GLY A 1 332 ? 28.618 2.601 -2.305 1.00 46.41 332 GLY A O 1
ATOM 2496 N N . PRO A 1 333 ? 30.740 1.910 -2.249 1.00 51.22 333 PRO A N 1
ATOM 2497 C CA . PRO A 1 333 ? 31.271 2.742 -3.331 1.00 51.22 333 PRO A CA 1
ATOM 2498 C C . PRO A 1 333 ? 30.691 2.428 -4.720 1.00 51.22 333 PRO A C 1
ATOM 2500 O O . PRO A 1 333 ? 30.448 1.274 -5.048 1.00 51.22 333 PRO A O 1
ATOM 2503 N N . GLY A 1 334 ? 30.543 3.461 -5.563 1.00 55.25 334 GLY A N 1
ATOM 2504 C CA . GLY A 1 334 ? 30.582 3.394 -7.038 1.00 55.25 334 GLY A CA 1
ATOM 2505 C C . GLY A 1 334 ? 29.577 2.504 -7.784 1.00 55.25 334 GLY A C 1
ATOM 2506 O O . GLY A 1 334 ? 29.750 2.316 -8.985 1.00 55.25 334 GLY A O 1
ATOM 2507 N N . THR A 1 335 ? 28.564 1.948 -7.122 1.00 67.75 335 THR A N 1
ATOM 2508 C CA . THR A 1 335 ? 27.717 0.889 -7.699 1.00 67.75 335 THR A CA 1
ATOM 2509 C C . THR A 1 335 ? 26.315 1.333 -8.121 1.00 67.75 335 THR A C 1
ATOM 2511 O O . THR A 1 335 ? 25.476 0.494 -8.433 1.00 67.75 335 THR A O 1
ATOM 2514 N N . TYR A 1 336 ? 26.038 2.635 -8.137 1.00 76.75 336 TYR A N 1
ATOM 2515 C CA . TYR A 1 336 ? 24.724 3.174 -8.486 1.00 76.75 336 TYR A CA 1
ATOM 2516 C C . TYR A 1 336 ? 24.838 4.509 -9.229 1.00 76.75 336 TYR A C 1
ATOM 2518 O O . TYR A 1 336 ? 25.874 5.182 -9.169 1.00 76.75 336 TYR A O 1
ATOM 2526 N N . LEU A 1 337 ? 23.779 4.864 -9.951 1.00 85.75 337 LEU A N 1
ATOM 2527 C CA . LEU A 1 337 ? 23.625 6.119 -10.678 1.00 85.75 337 LEU A CA 1
ATOM 2528 C C . LEU A 1 337 ? 22.979 7.179 -9.798 1.00 85.75 337 LEU A C 1
ATOM 2530 O O . LEU A 1 337 ? 22.151 6.871 -8.947 1.00 85.75 337 LEU A O 1
ATOM 2534 N N . ASN A 1 338 ? 23.306 8.437 -10.065 1.00 85.31 338 ASN A N 1
ATOM 2535 C CA . ASN A 1 338 ? 22.659 9.591 -9.459 1.00 85.31 338 ASN A CA 1
ATOM 2536 C C . ASN A 1 338 ? 22.386 10.662 -10.509 1.00 85.31 338 ASN A C 1
ATOM 2538 O O . ASN A 1 338 ? 23.314 11.095 -11.192 1.00 85.31 338 ASN A O 1
ATOM 2542 N N . ALA A 1 339 ? 21.144 11.139 -10.573 1.00 87.31 339 ALA A N 1
ATOM 2543 C CA . ALA A 1 339 ? 20.748 12.281 -11.393 1.00 87.31 339 ALA A CA 1
ATOM 2544 C C . ALA A 1 339 ? 20.309 13.468 -10.523 1.00 87.31 339 ALA A C 1
ATOM 2546 O O . ALA A 1 339 ? 19.789 13.269 -9.424 1.00 87.31 339 ALA A O 1
ATOM 2547 N N . LYS A 1 340 ? 20.549 14.706 -10.968 1.00 79.25 340 LYS A N 1
ATOM 2548 C CA . LYS A 1 340 ? 20.230 15.907 -10.180 1.00 79.25 340 LYS A CA 1
ATOM 2549 C C . LYS A 1 340 ? 20.130 17.179 -11.021 1.00 79.25 340 LYS A C 1
ATOM 2551 O O . LYS A 1 340 ? 20.972 17.398 -11.895 1.00 79.25 340 LYS A O 1
ATOM 2556 N N . PHE A 1 341 ? 19.207 18.071 -10.653 1.00 77.38 341 PHE A N 1
ATOM 2557 C CA . PHE A 1 341 ? 19.157 19.451 -11.134 1.00 77.38 341 PHE A CA 1
ATOM 2558 C C . PHE A 1 341 ? 19.693 20.472 -10.120 1.00 77.38 341 PHE A C 1
ATOM 2560 O O . PHE A 1 341 ? 19.875 20.217 -8.924 1.00 77.38 341 PHE A O 1
ATOM 2567 N N . ASN A 1 342 ? 19.951 21.679 -10.618 1.00 65.38 342 ASN A N 1
ATOM 2568 C CA . ASN A 1 342 ? 20.374 22.824 -9.822 1.00 65.38 342 ASN A CA 1
ATOM 2569 C C . ASN A 1 342 ? 19.303 23.927 -9.874 1.00 65.38 342 ASN A C 1
ATOM 2571 O O . ASN A 1 342 ? 19.284 24.723 -10.811 1.00 65.38 342 ASN A O 1
ATOM 2575 N N . PHE A 1 343 ? 18.414 23.974 -8.874 1.00 61.75 343 PHE A N 1
ATOM 2576 C CA . PHE A 1 343 ? 17.352 24.983 -8.777 1.00 61.75 343 PHE A CA 1
ATOM 2577 C C . PHE A 1 343 ? 17.665 26.035 -7.694 1.00 61.75 343 PHE A C 1
ATOM 2579 O O . PHE A 1 343 ? 17.722 25.701 -6.507 1.00 61.75 343 PHE A O 1
ATOM 2586 N N . PRO A 1 344 ? 17.846 27.320 -8.056 1.00 49.19 344 PRO A N 1
ATOM 2587 C CA . PRO A 1 344 ? 18.266 28.353 -7.109 1.00 49.19 344 PRO A CA 1
ATOM 2588 C C . PRO A 1 344 ? 17.160 28.905 -6.185 1.00 49.19 344 PRO A C 1
ATOM 2590 O O . PRO A 1 344 ? 17.502 29.591 -5.224 1.00 49.19 344 PRO A O 1
ATOM 2593 N N . GLU A 1 345 ? 15.865 28.630 -6.408 1.00 47.59 345 GLU A N 1
ATOM 2594 C CA . GLU A 1 345 ? 14.777 29.267 -5.630 1.00 47.59 345 GLU A CA 1
ATOM 2595 C C . GLU A 1 345 ? 14.128 28.371 -4.559 1.00 47.59 345 GLU A C 1
ATOM 2597 O O . GLU A 1 345 ? 13.784 28.876 -3.490 1.00 47.59 345 GLU A O 1
ATOM 2602 N N . THR A 1 346 ? 14.037 27.052 -4.751 1.00 48.25 346 THR A N 1
ATOM 2603 C CA . THR A 1 346 ? 13.227 26.158 -3.889 1.00 48.25 346 THR A CA 1
ATOM 2604 C C . THR A 1 346 ? 14.020 25.145 -3.050 1.00 48.25 346 THR A C 1
ATOM 2606 O O . THR A 1 346 ? 13.442 24.514 -2.170 1.00 48.25 346 THR A O 1
ATOM 2609 N N . GLY A 1 347 ? 15.335 24.999 -3.251 1.00 47.72 347 GLY A N 1
ATOM 2610 C CA . GLY A 1 347 ? 16.137 23.993 -2.533 1.00 47.72 347 GLY A CA 1
ATOM 2611 C C . GLY A 1 347 ? 16.461 24.327 -1.066 1.00 47.72 347 GLY A C 1
ATOM 2612 O O . GLY A 1 347 ? 16.451 25.486 -0.643 1.00 47.72 347 GLY A O 1
ATOM 2613 N N . VAL A 1 348 ? 16.814 23.299 -0.288 1.00 48.06 348 VAL A N 1
ATOM 2614 C CA . VAL A 1 348 ? 17.308 23.434 1.094 1.00 48.06 348 VAL A CA 1
ATOM 2615 C C . VAL A 1 348 ? 18.709 24.071 1.067 1.00 48.06 348 VAL A C 1
ATOM 2617 O O . VAL A 1 348 ? 19.556 23.614 0.295 1.00 48.06 348 VAL A O 1
ATOM 2620 N N . PRO A 1 349 ? 18.985 25.128 1.855 1.00 43.78 349 PRO A N 1
ATOM 2621 C CA . PRO A 1 349 ? 20.310 25.740 1.903 1.00 43.78 349 PRO A CA 1
ATOM 2622 C C . PRO A 1 349 ? 21.335 24.809 2.570 1.00 43.78 349 PRO A C 1
ATOM 2624 O O . PRO A 1 349 ? 21.110 24.318 3.674 1.00 43.78 349 PRO A O 1
ATOM 2627 N N . ASP A 1 350 ? 22.481 24.600 1.921 1.00 49.94 350 ASP A N 1
ATOM 2628 C CA . ASP A 1 350 ? 23.657 23.987 2.541 1.00 49.94 350 ASP A CA 1
ATOM 2629 C C . ASP A 1 350 ? 24.361 24.960 3.511 1.00 49.94 350 ASP A C 1
ATOM 2631 O O . ASP A 1 350 ? 24.034 26.148 3.595 1.00 49.94 350 ASP A O 1
ATOM 2635 N N . LEU A 1 351 ? 25.379 24.468 4.228 1.00 42.06 351 LEU A N 1
ATOM 2636 C CA . LEU A 1 351 ? 26.204 25.248 5.169 1.00 42.06 351 LEU A CA 1
ATOM 2637 C C . LEU A 1 351 ? 26.933 26.452 4.528 1.00 42.06 351 LEU A C 1
ATOM 2639 O O . LEU A 1 351 ? 27.505 27.270 5.243 1.00 42.06 351 LEU A O 1
ATOM 2643 N N . ASN A 1 352 ? 26.913 26.571 3.196 1.00 42.41 352 ASN A N 1
ATOM 2644 C CA . ASN A 1 352 ? 27.478 27.675 2.422 1.00 42.41 352 ASN A CA 1
ATOM 2645 C C . ASN A 1 352 ? 26.398 28.508 1.696 1.00 42.41 352 ASN A C 1
ATOM 2647 O O . ASN A 1 352 ? 26.735 29.304 0.816 1.00 42.41 352 ASN A O 1
ATOM 2651 N N . GLY A 1 353 ? 25.113 28.331 2.030 1.00 45.38 353 GLY A N 1
ATOM 2652 C CA . GLY A 1 353 ? 23.991 29.078 1.456 1.00 45.38 353 GLY A CA 1
ATOM 2653 C C . GLY A 1 353 ? 23.588 28.665 0.035 1.00 45.38 353 GLY A C 1
ATOM 2654 O O . GLY A 1 353 ? 22.855 29.408 -0.618 1.00 45.38 353 GLY A O 1
ATOM 2655 N N . ARG A 1 354 ? 24.048 27.513 -0.472 1.00 52.09 354 ARG A N 1
ATOM 2656 C CA . ARG A 1 354 ? 23.666 26.992 -1.797 1.00 52.09 354 ARG A CA 1
ATOM 2657 C C . ARG A 1 354 ? 22.439 26.099 -1.683 1.00 52.09 354 ARG A C 1
ATOM 2659 O O . ARG A 1 354 ? 22.394 25.233 -0.817 1.00 52.09 354 ARG A O 1
ATOM 2666 N N . ARG A 1 355 ? 21.465 26.290 -2.570 1.00 54.72 355 ARG A N 1
ATOM 2667 C CA . ARG A 1 355 ? 20.238 25.488 -2.635 1.00 54.72 355 ARG A CA 1
ATOM 2668 C C . ARG A 1 355 ? 20.403 24.396 -3.684 1.00 54.72 355 ARG A C 1
ATOM 2670 O O . ARG A 1 355 ? 20.749 24.697 -4.820 1.00 54.72 355 ARG A O 1
ATOM 2677 N N . TRP A 1 356 ? 20.193 23.145 -3.290 1.00 56.44 356 TRP A N 1
ATOM 2678 C CA . TRP A 1 356 ? 20.348 21.985 -4.165 1.00 56.44 356 TRP A CA 1
ATOM 2679 C C . TRP A 1 356 ? 19.125 21.068 -4.077 1.00 56.44 356 TRP A C 1
ATOM 2681 O O . TRP A 1 356 ? 18.600 20.863 -2.985 1.00 56.44 356 TRP A O 1
ATOM 2691 N N . GLU A 1 357 ? 18.722 20.472 -5.201 1.00 66.12 357 GLU A N 1
ATOM 2692 C CA . GLU A 1 357 ? 17.782 19.344 -5.206 1.00 66.12 357 GLU A CA 1
ATOM 2693 C C . GLU A 1 357 ? 18.457 18.099 -4.597 1.00 66.12 357 GLU A C 1
ATOM 2695 O O . GLU A 1 357 ? 19.677 17.900 -4.723 1.00 66.12 357 GLU A O 1
ATOM 2700 N N . SER A 1 358 ? 17.667 17.246 -3.943 1.00 69.81 358 SER A N 1
ATOM 2701 C CA . SER A 1 358 ? 18.117 15.909 -3.551 1.00 69.81 358 SER A CA 1
ATOM 2702 C C . SER A 1 358 ? 18.389 15.083 -4.816 1.00 69.81 358 SER A C 1
ATOM 2704 O O . SER A 1 358 ? 17.559 15.084 -5.726 1.00 69.81 358 SER A O 1
ATOM 2706 N N . PRO A 1 359 ? 19.521 14.369 -4.925 1.00 75.81 359 PRO A N 1
ATOM 2707 C CA . PRO A 1 359 ? 19.762 13.507 -6.080 1.00 75.81 359 PRO A CA 1
ATOM 2708 C C . PRO A 1 359 ? 18.682 12.416 -6.178 1.00 75.81 359 PRO A C 1
ATOM 2710 O O . PRO A 1 359 ? 18.075 12.055 -5.170 1.00 75.81 359 PRO A O 1
ATOM 2713 N N . LEU A 1 360 ? 18.411 11.932 -7.389 1.00 87.19 360 LEU A N 1
ATOM 2714 C CA . LEU A 1 360 ? 17.631 10.723 -7.651 1.00 87.19 360 LEU A CA 1
ATOM 2715 C C . LEU A 1 360 ? 18.614 9.547 -7.794 1.00 87.19 360 LEU A C 1
ATOM 2717 O O . LEU A 1 360 ? 19.257 9.447 -8.845 1.00 87.19 360 LEU A O 1
ATOM 2721 N N . PRO A 1 361 ? 18.783 8.703 -6.757 1.00 86.69 361 PRO A N 1
ATOM 2722 C CA . PRO A 1 361 ? 19.658 7.540 -6.821 1.00 86.69 361 PRO A CA 1
ATOM 2723 C C . PRO A 1 361 ? 18.952 6.339 -7.454 1.00 86.69 361 PRO A C 1
ATOM 2725 O O . PRO A 1 361 ? 17.775 6.091 -7.188 1.00 86.69 361 PRO A O 1
ATOM 2728 N N . SER A 1 362 ? 19.688 5.542 -8.227 1.00 85.44 362 SER A N 1
ATOM 2729 C CA . SER A 1 362 ? 19.304 4.149 -8.476 1.00 85.44 362 SER A CA 1
ATOM 2730 C C . SER A 1 362 ? 19.618 3.276 -7.247 1.00 85.44 362 SER A C 1
ATOM 2732 O O . SER A 1 362 ? 20.389 3.697 -6.377 1.00 85.44 362 SER A O 1
ATOM 2734 N N . PRO A 1 363 ? 19.061 2.053 -7.150 1.00 83.25 363 PRO A N 1
ATOM 2735 C CA . PRO A 1 363 ? 19.410 1.115 -6.087 1.00 83.25 363 PRO A CA 1
ATOM 2736 C C . PRO A 1 363 ? 20.922 0.862 -6.018 1.00 83.25 363 PRO A C 1
ATOM 2738 O O . PRO A 1 363 ? 21.598 0.805 -7.048 1.00 83.25 363 PRO A O 1
ATOM 2741 N N . ALA A 1 364 ? 21.457 0.675 -4.809 1.00 77.94 364 ALA A N 1
ATOM 2742 C CA . ALA A 1 364 ? 22.843 0.248 -4.629 1.00 77.94 364 ALA A CA 1
ATOM 2743 C C . ALA A 1 364 ? 23.105 -1.062 -5.396 1.00 77.94 364 ALA A C 1
ATOM 2745 O O . ALA A 1 364 ? 22.221 -1.912 -5.493 1.00 77.94 364 ALA A O 1
ATOM 2746 N N . HIS A 1 365 ? 24.318 -1.244 -5.924 1.00 76.00 365 HIS A N 1
ATOM 2747 C CA . HIS A 1 365 ? 24.693 -2.433 -6.706 1.00 76.00 365 HIS A CA 1
ATOM 2748 C C . HIS A 1 365 ? 24.000 -2.589 -8.068 1.00 76.00 365 HIS A C 1
ATOM 2750 O O . HIS A 1 365 ? 24.126 -3.639 -8.693 1.00 76.00 365 HIS A O 1
ATOM 2756 N N . SER A 1 366 ? 23.341 -1.546 -8.582 1.00 78.75 366 SER A N 1
ATOM 2757 C CA . SER A 1 366 ? 22.739 -1.562 -9.919 1.00 78.75 366 SER A CA 1
ATOM 2758 C C . SER A 1 366 ? 23.744 -1.407 -11.072 1.00 78.75 366 SER A C 1
ATOM 2760 O O . SER A 1 366 ? 23.377 -1.610 -12.226 1.00 78.75 366 SER A O 1
ATOM 2762 N N . LEU A 1 367 ? 24.994 -1.019 -10.789 1.00 80.88 367 LEU A N 1
ATOM 2763 C CA . LEU A 1 367 ? 26.088 -0.905 -11.759 1.00 80.88 367 LEU A C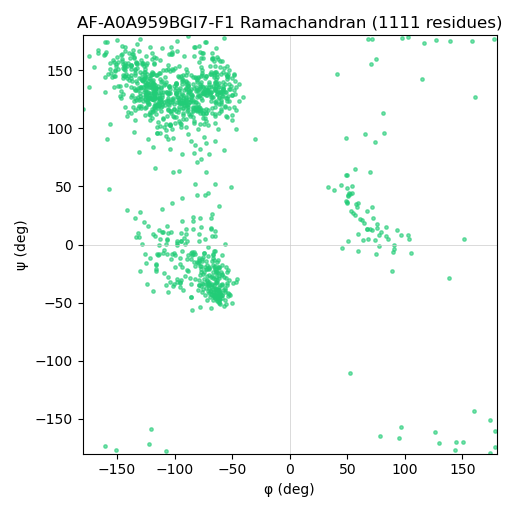A 1
ATOM 2764 C C . LEU A 1 367 ? 27.246 -1.859 -11.425 1.00 80.88 367 LEU A C 1
ATOM 2766 O O . LEU A 1 367 ? 27.720 -1.902 -10.287 1.00 80.88 367 LEU A O 1
ATOM 2770 N N . GLY A 1 368 ? 27.744 -2.555 -12.452 1.00 79.31 368 GLY A N 1
ATOM 2771 C CA . GLY A 1 368 ? 28.968 -3.367 -12.430 1.00 79.31 368 GLY A CA 1
ATOM 2772 C C . GLY A 1 368 ? 29.997 -2.890 -13.464 1.00 79.31 368 GLY A C 1
ATOM 2773 O O . GLY A 1 368 ? 29.935 -1.751 -13.916 1.00 79.31 368 GLY A O 1
ATOM 2774 N N . THR A 1 369 ? 30.930 -3.763 -13.859 1.00 81.50 369 THR A N 1
ATOM 2775 C CA . THR A 1 369 ? 31.944 -3.494 -14.908 1.00 81.50 369 THR A CA 1
ATOM 2776 C C . THR A 1 369 ? 31.553 -3.961 -16.303 1.00 81.50 369 THR A C 1
ATOM 2778 O O . THR A 1 369 ? 32.361 -3.884 -17.228 1.00 81.50 369 THR A O 1
ATOM 2781 N N . GLU A 1 370 ? 30.345 -4.493 -16.454 1.00 84.31 370 GLU A N 1
ATOM 2782 C CA . GLU A 1 370 ? 29.823 -4.937 -17.742 1.00 84.31 370 GLU A CA 1
ATOM 2783 C C . GLU A 1 370 ? 29.235 -3.761 -18.528 1.00 84.31 370 GLU A C 1
ATOM 2785 O O . GLU A 1 370 ? 28.933 -2.703 -17.969 1.00 84.31 370 GLU A O 1
ATOM 2790 N N . LEU A 1 371 ? 29.073 -3.948 -19.839 1.00 85.31 371 LEU A N 1
ATOM 2791 C CA . LEU A 1 371 ? 28.374 -2.983 -20.682 1.00 85.31 371 LEU A CA 1
ATOM 2792 C C . LEU A 1 371 ? 26.921 -2.848 -20.202 1.00 85.31 371 LEU A C 1
ATOM 2794 O O . LEU A 1 371 ? 26.195 -3.836 -20.096 1.00 85.31 371 LEU A O 1
ATOM 2798 N N . VAL A 1 372 ? 26.500 -1.618 -19.927 1.00 87.56 372 VAL A N 1
ATOM 2799 C CA . VAL A 1 372 ? 25.181 -1.286 -19.389 1.00 87.56 372 VAL A CA 1
ATOM 2800 C C . VAL A 1 372 ? 24.519 -0.204 -20.233 1.00 87.56 372 VAL A C 1
ATOM 2802 O O . VAL A 1 372 ? 25.166 0.741 -20.695 1.00 87.56 372 VAL A O 1
ATOM 2805 N N . HIS A 1 373 ? 23.209 -0.349 -20.418 1.00 89.88 373 HIS A N 1
ATOM 2806 C CA . HIS A 1 373 ? 22.345 0.662 -21.016 1.00 89.88 373 HIS A CA 1
ATOM 2807 C C . HIS A 1 373 ? 21.703 1.498 -19.917 1.00 89.88 373 HIS A C 1
ATOM 2809 O O . HIS A 1 373 ? 21.067 0.955 -19.015 1.00 89.88 373 HIS A O 1
ATOM 2815 N N . VAL A 1 374 ? 21.882 2.811 -19.982 1.00 92.25 374 VAL A N 1
ATOM 2816 C CA . VAL A 1 374 ? 21.388 3.763 -18.988 1.00 92.25 374 VAL A CA 1
ATOM 2817 C C . VAL A 1 374 ? 20.536 4.806 -19.685 1.00 92.25 374 VAL A C 1
ATOM 2819 O O . VAL A 1 374 ? 20.987 5.438 -20.638 1.00 92.25 374 VAL A O 1
ATOM 2822 N N . VAL A 1 375 ? 19.330 5.035 -19.174 1.00 94.38 375 VAL A N 1
ATOM 2823 C CA . VAL A 1 375 ? 18.467 6.127 -19.632 1.00 94.38 375 VAL A CA 1
ATOM 2824 C C . VAL A 1 375 ? 18.025 6.944 -18.432 1.00 94.38 375 VAL A C 1
ATOM 2826 O O . VAL A 1 375 ? 17.481 6.407 -17.473 1.00 94.38 375 VAL A O 1
ATOM 2829 N N . TYR A 1 376 ? 18.238 8.252 -18.493 1.00 96.12 376 TYR A N 1
ATOM 2830 C CA . TYR A 1 376 ? 17.558 9.208 -17.629 1.00 96.12 376 TYR A CA 1
ATOM 2831 C C . TYR A 1 376 ? 16.471 9.910 -18.441 1.00 96.12 376 TYR A C 1
ATOM 2833 O O . TYR A 1 376 ? 16.744 10.342 -19.559 1.00 96.12 376 TYR A O 1
ATOM 2841 N N . SER A 1 377 ? 15.269 10.032 -17.886 1.00 95.06 377 SER A N 1
ATOM 2842 C CA . SER A 1 377 ? 14.114 10.663 -18.530 1.00 95.06 377 SER A CA 1
ATOM 2843 C C . SER A 1 377 ? 13.461 11.648 -17.564 1.00 95.06 377 SER A C 1
ATOM 2845 O O . SER A 1 377 ? 13.289 11.331 -16.387 1.00 95.06 377 SER A O 1
ATOM 2847 N N . CYS A 1 378 ? 13.125 12.843 -18.041 1.00 92.19 378 CYS A N 1
ATOM 2848 C CA . CYS A 1 378 ? 12.456 13.891 -17.276 1.00 92.19 378 CYS A CA 1
ATOM 2849 C C . CYS A 1 378 ? 11.358 14.506 -18.142 1.00 92.19 378 CYS A C 1
ATOM 2851 O O . CYS A 1 378 ? 11.660 15.063 -19.200 1.00 92.19 378 CYS A O 1
ATOM 2853 N N . SER A 1 379 ? 10.102 14.404 -17.705 1.00 91.69 379 SER A N 1
ATOM 2854 C CA . SER A 1 379 ? 8.979 15.074 -18.366 1.00 91.69 379 SER A CA 1
ATOM 2855 C C . SER A 1 379 ? 8.690 16.451 -17.775 1.00 91.69 379 SER A C 1
ATOM 2857 O O . SER A 1 379 ? 9.093 16.782 -16.660 1.00 91.69 379 SER A O 1
ATOM 2859 N N . ARG A 1 380 ? 7.959 17.258 -18.540 1.00 87.38 380 ARG A N 1
ATOM 2860 C CA . ARG A 1 380 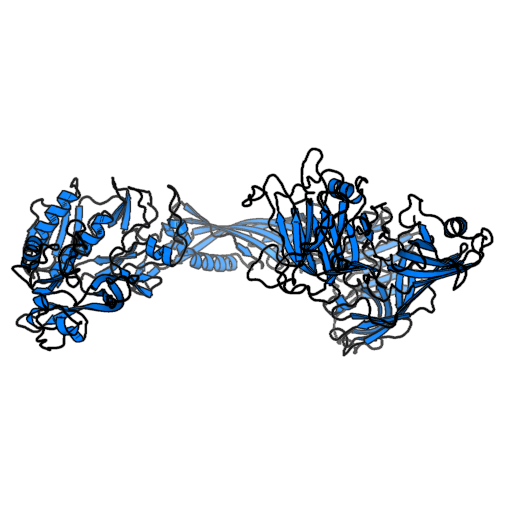? 7.601 18.653 -18.286 1.00 87.38 380 ARG A CA 1
ATOM 2861 C C . ARG A 1 380 ? 6.777 18.846 -17.021 1.00 87.38 380 ARG A C 1
ATOM 2863 O O . ARG A 1 380 ? 6.810 19.920 -16.430 1.00 87.38 380 ARG A O 1
ATOM 2870 N N . ASP A 1 381 ? 6.027 17.828 -16.625 1.00 84.56 381 ASP A N 1
ATOM 2871 C CA . ASP A 1 381 ? 5.287 17.786 -15.364 1.00 84.56 381 ASP A CA 1
ATOM 2872 C C . ASP A 1 381 ? 6.196 17.562 -14.142 1.00 84.56 381 ASP A C 1
ATOM 2874 O O . ASP A 1 381 ? 5.726 17.672 -13.014 1.00 84.56 381 ASP A O 1
ATOM 2878 N N . GLY A 1 382 ? 7.486 17.281 -14.351 1.00 84.75 382 GLY A N 1
ATOM 2879 C CA . GLY A 1 382 ? 8.466 17.039 -13.300 1.00 84.75 382 GLY A CA 1
ATOM 2880 C C . GLY A 1 382 ? 8.650 15.569 -12.936 1.00 84.75 382 GLY A C 1
ATOM 2881 O O . GLY A 1 382 ? 9.279 15.274 -11.916 1.00 84.75 382 GLY A O 1
ATOM 2882 N N . MET A 1 383 ? 8.126 14.628 -13.730 1.00 90.81 383 MET A N 1
ATOM 2883 C CA . MET A 1 383 ? 8.385 13.206 -13.510 1.00 90.81 383 MET A CA 1
ATOM 2884 C C . MET A 1 383 ? 9.770 12.806 -14.029 1.00 90.81 383 MET A C 1
ATOM 2886 O O . MET A 1 383 ? 10.040 12.804 -15.228 1.00 90.81 383 MET A O 1
ATOM 2890 N N . GLN A 1 384 ? 10.640 12.415 -13.105 1.00 92.06 384 GLN A N 1
ATOM 2891 C CA . GLN A 1 384 ? 12.007 11.972 -13.355 1.00 92.06 384 GLN A CA 1
ATOM 2892 C C . GLN A 1 384 ? 12.103 10.452 -13.205 1.00 92.06 384 GLN A C 1
ATOM 2894 O O . GLN A 1 384 ? 11.588 9.898 -12.232 1.00 92.06 384 GLN A O 1
ATOM 2899 N N . ARG A 1 385 ? 12.794 9.776 -14.128 1.00 94.56 385 ARG A N 1
ATOM 2900 C CA . ARG A 1 385 ? 12.987 8.318 -14.142 1.00 94.56 385 ARG A CA 1
ATOM 2901 C C . ARG A 1 385 ? 14.416 7.936 -14.513 1.00 94.56 385 ARG A C 1
ATOM 2903 O O . ARG A 1 385 ? 15.049 8.591 -15.342 1.00 94.56 385 ARG A O 1
ATOM 2910 N N . ILE A 1 386 ? 14.904 6.847 -13.925 1.00 94.75 386 ILE A N 1
ATOM 2911 C CA . ILE A 1 386 ? 16.148 6.175 -14.316 1.00 94.75 386 ILE A CA 1
ATOM 2912 C C . ILE A 1 386 ? 15.803 4.762 -14.773 1.00 94.75 386 ILE A C 1
ATOM 2914 O O . ILE A 1 386 ? 15.169 4.008 -14.033 1.00 94.75 386 ILE A O 1
ATOM 2918 N N . PHE A 1 387 ? 16.292 4.391 -15.952 1.00 92.19 387 PHE A N 1
ATOM 2919 C CA . PHE A 1 387 ? 16.231 3.040 -16.486 1.00 92.19 387 PHE A CA 1
ATOM 2920 C C . PHE A 1 387 ? 17.636 2.455 -16.609 1.00 92.19 387 PHE A C 1
ATOM 2922 O O . PHE A 1 387 ? 18.559 3.124 -17.081 1.00 92.19 387 PHE A O 1
ATOM 2929 N N . ILE A 1 388 ? 17.789 1.194 -16.212 1.00 90.44 388 ILE A N 1
ATOM 2930 C CA . ILE A 1 388 ? 19.009 0.408 -16.405 1.00 90.44 388 ILE A CA 1
ATOM 2931 C C . ILE A 1 388 ? 18.626 -0.853 -17.172 1.00 90.44 388 ILE A C 1
ATOM 2933 O O . ILE A 1 388 ? 17.733 -1.585 -16.749 1.00 90.44 388 ILE A O 1
ATOM 2937 N N . ASN A 1 389 ? 19.287 -1.112 -18.303 1.00 86.94 389 ASN A N 1
ATOM 2938 C CA . ASN A 1 389 ? 19.031 -2.275 -19.160 1.00 86.94 389 ASN A CA 1
ATOM 2939 C C . ASN A 1 389 ? 17.541 -2.415 -19.535 1.00 86.94 389 ASN A C 1
ATOM 2941 O O . ASN A 1 389 ? 16.958 -3.500 -19.474 1.00 86.94 389 ASN A O 1
ATOM 2945 N N . GLY A 1 390 ? 16.913 -1.287 -19.886 1.00 78.31 390 GLY A N 1
ATOM 2946 C CA . GLY A 1 390 ? 15.504 -1.220 -20.278 1.00 78.31 390 GLY A CA 1
ATOM 2947 C C . GLY A 1 390 ? 14.486 -1.421 -19.147 1.00 78.31 390 GLY A C 1
ATOM 2948 O O . GLY A 1 390 ? 13.312 -1.636 -19.442 1.00 78.31 390 GLY A O 1
ATOM 2949 N N . VAL A 1 391 ? 14.902 -1.385 -17.876 1.00 84.88 391 VAL A N 1
ATOM 2950 C CA . VAL A 1 391 ? 14.031 -1.536 -16.695 1.00 84.88 391 VAL A CA 1
ATOM 2951 C C . VAL A 1 391 ? 14.059 -0.263 -15.853 1.00 84.88 391 VAL A C 1
ATOM 2953 O O . VAL A 1 391 ? 15.144 0.215 -15.528 1.00 84.88 391 VAL A O 1
ATOM 2956 N N . GLU A 1 392 ? 12.895 0.271 -15.477 1.00 91.75 392 GLU A N 1
ATOM 2957 C CA . GLU A 1 392 ? 12.777 1.384 -14.526 1.00 91.75 392 GLU A CA 1
ATOM 2958 C C . GLU A 1 392 ? 13.293 0.952 -13.149 1.00 91.75 392 GLU A C 1
ATOM 2960 O O . GLU A 1 392 ? 12.809 -0.016 -12.563 1.00 91.75 392 GLU A O 1
ATOM 2965 N N . VAL A 1 393 ? 14.291 1.666 -12.630 1.00 89.69 393 VAL A N 1
ATOM 2966 C CA . VAL A 1 393 ? 14.917 1.363 -11.331 1.00 89.69 393 VAL A CA 1
ATOM 2967 C C . VAL A 1 393 ? 14.729 2.469 -10.299 1.00 89.69 393 VAL A C 1
ATOM 2969 O O . VAL A 1 393 ? 14.931 2.227 -9.111 1.00 89.69 393 VAL A O 1
ATOM 2972 N N . ALA A 1 394 ? 14.371 3.680 -10.727 1.00 89.94 394 ALA A N 1
ATOM 2973 C CA . ALA A 1 394 ? 14.073 4.792 -9.835 1.00 89.94 394 ALA A CA 1
ATOM 2974 C C . ALA A 1 394 ? 13.122 5.784 -10.506 1.00 89.94 394 ALA A C 1
ATOM 2976 O O . ALA A 1 394 ? 13.254 6.056 -11.700 1.00 89.94 394 ALA A O 1
ATOM 2977 N N . GLN A 1 395 ? 12.229 6.374 -9.712 1.00 93.38 395 GLN A N 1
ATOM 2978 C CA . GLN A 1 395 ? 11.343 7.449 -10.144 1.00 93.38 395 GLN A CA 1
ATOM 2979 C C . GLN A 1 395 ? 11.133 8.487 -9.041 1.00 93.38 395 GLN A C 1
ATOM 2981 O O . GLN A 1 395 ? 11.207 8.174 -7.849 1.00 93.38 395 GLN A O 1
ATOM 2986 N N . ARG A 1 396 ? 10.853 9.727 -9.442 1.00 88.88 396 ARG A N 1
ATOM 2987 C CA . ARG A 1 396 ? 10.436 10.810 -8.551 1.00 88.88 396 ARG A CA 1
ATOM 2988 C C . ARG A 1 396 ? 9.591 11.816 -9.314 1.00 88.88 396 ARG A C 1
ATOM 2990 O O . ARG A 1 396 ? 9.987 12.263 -10.382 1.00 88.88 396 ARG A O 1
ATOM 2997 N N . PHE A 1 397 ? 8.492 12.236 -8.704 1.00 87.19 397 PHE A N 1
ATOM 2998 C CA . PHE A 1 397 ? 7.730 13.391 -9.154 1.00 87.19 397 PHE A CA 1
ATOM 2999 C C . PHE A 1 397 ? 8.180 14.642 -8.393 1.00 87.19 397 PHE A C 1
ATOM 3001 O O . PHE A 1 397 ? 8.119 14.661 -7.162 1.00 87.19 397 PHE A O 1
ATOM 3008 N N . ASP A 1 398 ? 8.640 15.665 -9.111 1.00 78.31 398 ASP A N 1
ATOM 3009 C CA . ASP A 1 398 ? 8.944 16.984 -8.554 1.00 78.31 398 ASP A CA 1
ATOM 3010 C C . ASP A 1 398 ? 7.963 18.034 -9.108 1.00 78.31 398 ASP A C 1
ATOM 3012 O O . ASP A 1 398 ? 8.202 18.590 -10.180 1.00 78.31 398 ASP A O 1
ATOM 3016 N N . PRO A 1 399 ? 6.869 18.352 -8.388 1.00 68.06 399 PRO A N 1
ATOM 3017 C CA . PRO A 1 399 ? 5.894 19.349 -8.836 1.00 68.06 399 PRO A CA 1
ATOM 3018 C C . PRO A 1 399 ? 6.465 20.777 -8.884 1.00 68.06 399 PRO A C 1
ATOM 3020 O O . PRO A 1 399 ? 5.806 21.680 -9.396 1.00 68.06 399 PRO A O 1
ATOM 3023 N N . GLY A 1 400 ? 7.658 21.002 -8.317 1.00 61.00 400 GLY A N 1
ATOM 3024 C CA . GLY A 1 400 ? 8.403 22.256 -8.393 1.00 61.00 400 GLY A CA 1
ATOM 3025 C C . GLY A 1 400 ? 9.389 22.321 -9.562 1.00 61.00 400 GLY A C 1
ATOM 3026 O O . GLY A 1 400 ? 10.142 23.295 -9.640 1.00 61.00 400 GLY A O 1
ATOM 3027 N N . TYR A 1 401 ? 9.404 21.312 -10.444 1.00 71.31 401 TYR A N 1
ATOM 3028 C CA . TYR A 1 401 ? 10.221 21.302 -11.652 1.00 71.31 401 TYR A CA 1
ATOM 3029 C C . TYR A 1 401 ? 9.862 22.491 -12.551 1.00 71.31 401 TYR A C 1
ATOM 3031 O O . TYR A 1 401 ? 8.750 22.610 -13.062 1.00 71.31 401 TYR A O 1
ATOM 3039 N N . ASP A 1 402 ? 10.829 23.382 -12.748 1.00 65.12 402 ASP A N 1
ATOM 3040 C CA . ASP A 1 402 ? 10.708 24.535 -13.633 1.00 65.12 402 ASP A CA 1
ATOM 3041 C C . ASP A 1 402 ? 11.982 24.616 -14.474 1.00 65.12 402 ASP A C 1
ATOM 3043 O O . ASP A 1 402 ? 13.057 24.929 -13.955 1.00 65.12 402 ASP A O 1
ATOM 3047 N N . ASN A 1 403 ? 11.885 24.281 -15.764 1.00 67.62 403 ASN A N 1
ATOM 3048 C CA . ASN A 1 403 ? 13.020 24.195 -16.683 1.00 67.62 403 ASN A CA 1
ATOM 3049 C C . ASN A 1 403 ? 13.566 25.592 -17.055 1.00 67.62 403 ASN A C 1
ATOM 3051 O O . ASN A 1 403 ? 13.548 26.006 -18.210 1.00 67.62 403 ASN A O 1
ATOM 3055 N N . ARG A 1 404 ? 14.071 26.345 -16.068 1.00 61.66 404 ARG A N 1
ATOM 3056 C CA . ARG A 1 404 ? 14.680 27.679 -16.233 1.00 61.66 404 ARG A CA 1
ATOM 3057 C C . ARG A 1 404 ? 16.128 27.596 -16.704 1.00 61.66 404 ARG A C 1
ATOM 3059 O O . ARG A 1 404 ? 17.009 28.271 -16.162 1.00 61.66 404 ARG A O 1
ATOM 3066 N N . TRP A 1 405 ? 16.416 26.709 -17.652 1.00 70.06 405 TRP A N 1
ATOM 3067 C CA . TRP A 1 405 ? 17.757 26.626 -18.209 1.00 70.06 405 TRP A CA 1
ATOM 3068 C C . TRP A 1 405 ? 18.060 27.912 -18.988 1.00 70.06 405 TRP A C 1
ATOM 3070 O O . TRP A 1 405 ? 17.290 28.338 -19.838 1.00 70.06 405 TRP A O 1
ATOM 3080 N N . GLU A 1 406 ? 19.178 28.566 -18.676 1.00 58.62 406 GLU A N 1
ATOM 3081 C CA . GLU A 1 406 ? 19.593 29.817 -19.315 1.00 58.62 406 GLU A CA 1
ATOM 3082 C C . GLU A 1 406 ? 21.012 29.685 -19.876 1.00 58.62 406 GLU A C 1
ATOM 3084 O O . GLU A 1 406 ? 21.862 29.028 -19.275 1.00 58.62 406 GLU A O 1
ATOM 3089 N N . GLY A 1 407 ? 21.282 30.391 -20.978 1.00 52.62 407 GLY A N 1
ATOM 3090 C CA . GLY A 1 407 ? 22.621 30.829 -21.382 1.00 52.62 407 GLY A CA 1
ATOM 3091 C C . GLY A 1 407 ? 23.623 29.732 -21.756 1.00 52.62 407 GLY A C 1
ATOM 3092 O O . GLY A 1 407 ? 24.370 29.253 -20.907 1.00 52.62 407 GLY A O 1
ATOM 3093 N N . GLY A 1 408 ? 23.739 29.435 -23.057 1.00 63.41 408 GLY A N 1
ATOM 3094 C CA . GLY A 1 408 ? 24.930 28.810 -23.658 1.00 63.41 408 GLY A CA 1
ATOM 3095 C C . GLY A 1 408 ? 25.442 27.554 -22.944 1.00 63.41 408 GLY A C 1
ATOM 3096 O O . GLY A 1 408 ? 26.659 27.384 -22.800 1.00 63.41 408 GLY A O 1
ATOM 3097 N N . LEU A 1 409 ? 24.519 26.727 -22.433 1.00 75.31 409 LEU A N 1
ATOM 3098 C CA . LEU A 1 409 ? 24.841 25.492 -21.727 1.00 75.31 409 LEU A CA 1
ATOM 3099 C C . LEU A 1 409 ? 25.597 24.547 -22.660 1.00 75.31 409 LEU A C 1
ATOM 3101 O O . LEU A 1 409 ? 25.228 24.329 -23.812 1.00 75.31 409 LEU A O 1
ATOM 3105 N N . ARG A 1 410 ? 26.649 23.946 -22.130 1.00 79.38 410 ARG A N 1
ATOM 3106 C CA . ARG A 1 410 ? 27.526 23.009 -22.817 1.00 79.38 410 ARG A CA 1
ATOM 3107 C C . ARG A 1 410 ? 27.214 21.594 -22.412 1.00 79.38 410 ARG A C 1
ATOM 3109 O O . ARG A 1 410 ? 26.834 21.338 -21.271 1.00 79.38 410 ARG A O 1
ATOM 3116 N N . ILE A 1 411 ? 27.471 20.690 -23.339 1.00 85.88 411 ILE A N 1
ATOM 3117 C CA . ILE A 1 411 ? 27.495 19.262 -23.066 1.00 85.88 411 ILE A CA 1
ATOM 3118 C C . ILE A 1 411 ? 28.889 18.931 -22.537 1.00 85.88 411 ILE A C 1
ATOM 3120 O O . ILE A 1 411 ? 29.887 19.305 -23.158 1.00 85.88 411 ILE A O 1
ATOM 3124 N N . ALA A 1 412 ? 28.953 18.260 -21.390 1.00 83.81 412 ALA A N 1
ATOM 3125 C CA . ALA A 1 412 ? 30.184 17.762 -20.790 1.00 83.81 412 ALA A CA 1
ATOM 3126 C C . ALA A 1 412 ? 30.037 16.276 -20.443 1.00 83.81 412 ALA A C 1
ATOM 3128 O O . ALA A 1 412 ? 29.033 15.868 -19.860 1.00 83.81 412 ALA A O 1
ATOM 3129 N N . VAL A 1 413 ? 31.052 15.484 -20.784 1.00 87.69 413 VAL A N 1
ATOM 3130 C CA . VAL A 1 413 ? 31.094 14.031 -20.580 1.00 87.69 413 VAL A CA 1
ATOM 3131 C C . VAL A 1 413 ? 32.424 13.651 -19.928 1.00 87.69 413 VAL A C 1
ATOM 3133 O O . VAL A 1 413 ? 33.484 14.110 -20.362 1.00 87.69 413 VAL A O 1
ATOM 3136 N N . GLY A 1 414 ? 32.378 12.825 -18.882 1.00 80.56 414 GLY A N 1
ATOM 3137 C CA . GLY A 1 414 ? 33.562 12.265 -18.217 1.00 80.56 414 GLY A CA 1
ATOM 3138 C C . GLY A 1 414 ? 34.171 13.091 -17.083 1.00 80.56 414 GLY A C 1
ATOM 3139 O O . GLY A 1 414 ? 34.844 12.542 -16.211 1.00 80.56 414 GLY A O 1
ATOM 3140 N N . ALA A 1 415 ? 33.941 14.405 -17.045 1.00 76.38 415 ALA A N 1
ATOM 3141 C CA . ALA A 1 415 ? 34.385 15.256 -15.944 1.00 76.38 415 ALA A CA 1
ATOM 3142 C C . ALA A 1 415 ? 33.583 16.567 -15.862 1.00 76.38 415 ALA A C 1
ATOM 3144 O O . ALA A 1 415 ? 32.777 16.902 -16.730 1.00 76.38 415 ALA A O 1
ATOM 3145 N N . ASN A 1 416 ? 33.838 17.350 -14.813 1.00 69.94 416 ASN A N 1
ATOM 3146 C CA . ASN A 1 416 ? 33.297 18.701 -14.669 1.00 69.94 416 ASN A CA 1
ATOM 3147 C C . ASN A 1 416 ? 34.128 19.744 -15.448 1.00 69.94 416 ASN A C 1
ATOM 3149 O O . ASN A 1 416 ? 35.362 19.668 -15.447 1.00 69.94 416 ASN A O 1
ATOM 3153 N N . LEU A 1 417 ? 33.487 20.770 -16.028 1.00 65.19 417 LEU A N 1
ATOM 3154 C CA . LEU A 1 417 ? 34.195 21.919 -16.592 1.00 65.19 417 LEU A CA 1
ATOM 3155 C C . LEU A 1 417 ? 34.760 22.806 -15.464 1.00 65.19 417 LEU A C 1
ATOM 3157 O O . LEU A 1 417 ? 34.029 23.207 -14.554 1.00 65.19 417 LEU A O 1
ATOM 3161 N N . PRO A 1 418 ? 36.037 23.217 -15.512 1.00 53.75 418 PRO A N 1
ATOM 3162 C CA . PRO A 1 418 ? 36.514 24.328 -14.685 1.00 53.75 418 PRO A CA 1
ATOM 3163 C C . PRO A 1 418 ? 35.741 25.622 -14.896 1.00 53.75 418 PRO A C 1
ATOM 3165 O O . PRO A 1 418 ? 35.367 25.969 -16.012 1.00 53.75 418 PRO A O 1
ATOM 3168 N N . GLY A 1 419 ? 35.707 26.449 -13.849 1.00 44.91 419 GLY A N 1
ATOM 3169 C CA . GLY A 1 419 ? 35.303 27.860 -13.918 1.00 44.91 419 GLY A CA 1
ATOM 3170 C C . GLY A 1 419 ? 36.250 28.785 -14.706 1.00 44.91 419 GLY A C 1
ATOM 3171 O O . GLY A 1 419 ? 36.306 29.972 -14.401 1.00 44.91 419 GLY A O 1
ATOM 3172 N N . GLY A 1 420 ? 37.012 28.267 -15.675 1.00 43.94 420 GLY A N 1
ATOM 3173 C CA . GLY A 1 420 ? 37.895 29.023 -16.566 1.00 43.94 420 GLY A CA 1
ATOM 3174 C C . GLY A 1 420 ? 38.438 28.154 -17.715 1.00 43.94 420 GLY A C 1
ATOM 3175 O O . GLY A 1 420 ? 38.551 26.939 -17.551 1.00 43.94 420 GLY A O 1
ATOM 3176 N N . PRO A 1 421 ? 38.774 28.737 -18.879 1.00 36.03 421 PRO A N 1
ATOM 3177 C CA . PRO A 1 421 ? 39.263 27.982 -20.033 1.00 36.03 421 PRO A CA 1
ATOM 3178 C C . PRO A 1 421 ? 40.578 27.248 -19.702 1.00 36.03 421 PRO A C 1
ATOM 3180 O O . PRO A 1 421 ? 41.563 27.884 -19.340 1.00 36.03 421 PRO A O 1
ATOM 3183 N N . GLY A 1 422 ? 40.596 25.913 -19.833 1.00 38.97 422 GLY A N 1
ATOM 3184 C CA . GLY A 1 422 ? 41.830 25.103 -19.846 1.00 38.97 422 GLY A CA 1
ATOM 3185 C C . GLY A 1 422 ? 42.212 24.296 -18.590 1.00 38.97 422 GLY A C 1
ATOM 3186 O O . GLY A 1 422 ? 43.273 23.677 -18.599 1.00 38.97 422 GLY A O 1
ATOM 3187 N N . ASN A 1 423 ? 41.391 24.246 -17.533 1.00 42.28 423 ASN A N 1
ATOM 3188 C CA . ASN A 1 423 ? 41.734 23.554 -16.270 1.00 42.28 423 ASN A CA 1
ATOM 3189 C C . ASN A 1 423 ? 40.787 22.390 -15.899 1.00 42.28 423 ASN A C 1
ATOM 3191 O O . ASN A 1 423 ? 39.891 22.595 -15.107 1.00 42.28 423 ASN A O 1
ATOM 3195 N N . ILE A 1 424 ? 40.931 21.157 -16.384 1.00 48.12 424 ILE A N 1
ATOM 3196 C CA . ILE A 1 424 ? 40.078 20.039 -15.895 1.00 48.12 424 ILE A CA 1
ATOM 3197 C C . ILE A 1 424 ? 40.092 20.004 -14.350 1.00 48.12 424 ILE A C 1
ATOM 3199 O O . ILE A 1 424 ? 41.174 20.059 -13.768 1.00 48.12 424 ILE A O 1
ATOM 3203 N N . ASN A 1 425 ? 38.932 19.967 -13.674 1.00 51.75 425 ASN A N 1
ATOM 3204 C CA . ASN A 1 425 ? 38.901 19.810 -12.215 1.00 51.75 425 ASN A CA 1
ATOM 3205 C C . ASN A 1 425 ? 39.267 18.350 -11.874 1.00 51.75 425 ASN A C 1
ATOM 3207 O O . ASN A 1 425 ? 38.449 17.467 -12.129 1.00 51.75 425 ASN A O 1
ATOM 3211 N N . PRO A 1 426 ? 40.456 18.070 -11.307 1.00 49.38 426 PRO A N 1
ATOM 3212 C CA . PRO A 1 426 ? 40.975 16.708 -11.188 1.00 49.38 426 PRO A CA 1
ATOM 3213 C C . PRO A 1 426 ? 40.355 15.912 -10.029 1.00 49.38 426 PRO A C 1
ATOM 3215 O O . PRO A 1 426 ? 40.798 14.803 -9.762 1.00 49.38 426 PRO A O 1
ATOM 3218 N N . SER A 1 427 ? 39.391 16.465 -9.283 1.00 52.59 427 SER A N 1
ATOM 3219 C CA . SER A 1 427 ? 38.978 15.873 -8.004 1.00 52.59 427 SER A CA 1
ATOM 3220 C C . SER A 1 427 ? 38.175 14.571 -8.124 1.00 52.59 427 SER A C 1
ATOM 3222 O O . SER A 1 427 ? 38.291 13.757 -7.218 1.00 52.59 427 SER A O 1
ATOM 3224 N N . ILE A 1 428 ? 37.373 14.374 -9.187 1.00 66.50 428 ILE A N 1
ATOM 3225 C CA . ILE A 1 428 ? 36.387 13.267 -9.295 1.00 66.50 428 ILE A CA 1
ATOM 3226 C C . ILE A 1 428 ? 35.991 12.881 -10.742 1.00 66.50 428 ILE A C 1
ATOM 3228 O O . ILE A 1 428 ? 34.800 12.824 -11.072 1.00 66.50 428 ILE A O 1
ATOM 3232 N N . PRO A 1 429 ? 36.935 12.686 -11.674 1.00 73.25 429 PRO A N 1
ATOM 3233 C CA . PRO A 1 429 ? 36.550 12.399 -13.046 1.00 73.25 429 PRO A CA 1
ATOM 3234 C C . PRO A 1 429 ? 36.075 10.941 -13.187 1.00 73.25 429 PRO A C 1
ATOM 3236 O O . PRO A 1 429 ? 36.528 10.049 -12.463 1.00 73.25 429 PRO A O 1
ATOM 3239 N N . TRP A 1 430 ? 35.121 10.709 -14.087 1.00 82.38 430 TRP A N 1
ATOM 3240 C CA . TRP A 1 430 ? 34.576 9.380 -14.347 1.00 82.38 430 TRP A CA 1
ATOM 3241 C C . TRP A 1 430 ? 35.585 8.514 -15.098 1.00 82.38 430 TRP A C 1
ATOM 3243 O O . TRP A 1 430 ? 36.373 9.000 -15.916 1.00 82.38 430 TRP A O 1
ATOM 3253 N N . LYS A 1 431 ? 35.568 7.219 -14.779 1.00 83.00 431 LYS A N 1
ATOM 3254 C CA . LYS A 1 431 ? 36.434 6.217 -15.389 1.00 83.00 431 LYS A CA 1
ATOM 3255 C C . LYS A 1 431 ? 35.597 5.094 -15.970 1.00 83.00 431 LYS A C 1
ATOM 3257 O O . LYS A 1 431 ? 34.750 4.535 -15.277 1.00 83.00 431 LYS A O 1
ATOM 3262 N N . GLY A 1 432 ? 35.881 4.735 -17.210 1.00 86.62 432 GLY A N 1
ATOM 3263 C CA . GLY A 1 432 ? 35.152 3.703 -17.933 1.00 86.62 432 GLY A CA 1
ATOM 3264 C C . GLY A 1 432 ? 35.166 3.965 -19.430 1.00 86.62 432 GLY A C 1
ATOM 3265 O O . GLY A 1 432 ? 35.886 4.839 -19.913 1.00 86.62 432 GLY A O 1
ATOM 3266 N N . GLU A 1 433 ? 34.362 3.214 -20.165 1.00 88.62 433 GLU A N 1
ATOM 3267 C CA . GLU A 1 433 ? 34.235 3.336 -21.615 1.00 88.62 433 GLU A CA 1
ATOM 3268 C C . GLU A 1 433 ? 32.828 3.806 -21.977 1.00 88.62 433 GLU A C 1
ATOM 3270 O O . GLU A 1 433 ? 31.845 3.296 -21.442 1.00 88.62 433 GLU A O 1
ATOM 3275 N N . ILE A 1 434 ? 32.712 4.784 -22.874 1.00 88.50 434 ILE A N 1
ATOM 3276 C CA . ILE A 1 434 ? 31.426 5.228 -23.420 1.00 88.50 434 ILE A CA 1
ATOM 3277 C C . ILE A 1 434 ? 31.385 4.831 -24.885 1.00 88.50 434 ILE A C 1
ATOM 3279 O O . ILE A 1 434 ? 32.268 5.191 -25.663 1.00 88.50 434 ILE A O 1
ATOM 3283 N N . HIS A 1 435 ? 30.344 4.094 -25.244 1.00 86.62 435 HIS A N 1
ATOM 3284 C CA . HIS A 1 435 ? 30.140 3.576 -26.590 1.00 86.62 435 HIS A CA 1
ATOM 3285 C C . HIS A 1 435 ? 29.138 4.428 -27.371 1.00 86.62 435 HIS A C 1
ATOM 3287 O O . HIS A 1 435 ? 29.277 4.608 -28.578 1.00 86.62 435 HIS A O 1
ATOM 3293 N N . GLN A 1 436 ? 28.136 4.982 -26.681 1.00 88.75 436 GLN A N 1
ATOM 3294 C CA . GLN A 1 436 ? 27.112 5.816 -27.299 1.00 88.75 436 GLN A CA 1
ATOM 3295 C C . GLN A 1 436 ? 26.534 6.822 -26.302 1.00 88.75 436 GLN A C 1
ATOM 3297 O O . GLN A 1 436 ? 26.355 6.504 -25.126 1.00 88.75 436 GLN A O 1
ATOM 3302 N N . LEU A 1 437 ? 26.200 8.011 -26.799 1.00 91.69 437 LEU A N 1
ATOM 3303 C CA . LEU A 1 437 ? 25.419 9.034 -26.108 1.00 91.69 437 LEU A CA 1
ATOM 3304 C C . LEU A 1 437 ? 24.350 9.563 -27.067 1.00 91.69 437 LEU A C 1
ATOM 3306 O O . LEU A 1 437 ? 24.686 10.043 -28.148 1.00 91.69 437 LEU A O 1
ATOM 3310 N N . ALA A 1 438 ? 23.088 9.512 -26.660 1.00 91.75 438 ALA A N 1
ATOM 3311 C CA . ALA A 1 438 ? 21.976 10.128 -27.369 1.00 91.75 438 ALA A CA 1
ATOM 3312 C C . ALA A 1 438 ? 21.189 11.052 -26.435 1.00 91.75 438 ALA A C 1
ATOM 3314 O O . ALA A 1 438 ? 21.026 10.762 -25.249 1.00 91.75 438 ALA A O 1
ATOM 3315 N N . ILE A 1 439 ? 20.707 12.171 -26.970 1.00 94.12 439 ILE A N 1
ATOM 3316 C CA . ILE A 1 439 ? 19.890 13.136 -26.229 1.00 94.12 439 ILE A CA 1
ATOM 3317 C C . ILE A 1 439 ? 18.598 13.367 -27.001 1.00 94.12 439 ILE A C 1
ATOM 3319 O O . ILE A 1 439 ? 18.633 13.597 -28.209 1.00 94.12 439 ILE A O 1
ATOM 3323 N N . PHE A 1 440 ? 17.469 13.333 -26.302 1.00 94.44 440 PHE A N 1
ATOM 3324 C CA . PHE A 1 440 ? 16.130 13.524 -26.857 1.00 94.44 440 PHE A CA 1
ATOM 3325 C C . PHE A 1 440 ? 15.467 14.745 -26.218 1.00 94.44 440 PHE A C 1
ATOM 3327 O O . PHE A 1 440 ? 15.661 14.983 -25.027 1.00 94.44 440 PHE A O 1
ATOM 3334 N N . ASN A 1 441 ? 14.635 15.473 -26.969 1.00 93.06 441 ASN A N 1
ATOM 3335 C CA . ASN A 1 441 ? 13.755 16.524 -26.428 1.00 93.06 441 ASN A CA 1
ATOM 3336 C C . ASN A 1 441 ? 12.355 15.978 -26.097 1.00 93.06 441 ASN A C 1
ATOM 3338 O O . ASN A 1 441 ? 11.335 16.587 -26.402 1.00 93.06 441 ASN A O 1
ATOM 3342 N N . ARG A 1 442 ? 12.317 14.764 -25.548 1.00 93.62 442 ARG A N 1
ATOM 3343 C CA . ARG A 1 442 ? 11.111 14.110 -25.044 1.00 93.62 442 ARG A CA 1
ATOM 3344 C C . ARG A 1 442 ? 11.469 13.202 -23.880 1.00 93.62 442 ARG A C 1
ATOM 3346 O O . ARG A 1 442 ? 12.614 12.748 -23.780 1.00 93.62 442 ARG A O 1
ATOM 3353 N N . ALA A 1 443 ? 10.490 12.909 -23.038 1.00 93.69 443 ALA A N 1
ATOM 3354 C CA . ALA A 1 443 ? 10.624 11.935 -21.970 1.00 93.69 443 ALA A CA 1
ATOM 3355 C C . ALA A 1 443 ? 10.363 10.533 -22.536 1.00 93.69 443 ALA A C 1
ATOM 3357 O O . ALA A 1 443 ? 9.263 10.249 -23.004 1.00 93.69 443 ALA A O 1
ATOM 3358 N N . LEU A 1 444 ? 11.376 9.666 -22.519 1.00 91.06 444 LEU A N 1
ATOM 3359 C CA . LEU A 1 444 ? 11.222 8.262 -22.892 1.00 91.06 444 LEU A CA 1
ATOM 3360 C C . LEU A 1 444 ? 10.402 7.527 -21.828 1.00 91.06 444 LEU A C 1
ATOM 3362 O O . LEU A 1 444 ? 10.635 7.694 -20.623 1.00 91.06 444 LEU A O 1
ATOM 3366 N N . THR A 1 445 ? 9.463 6.709 -22.296 1.00 86.50 445 THR A N 1
ATOM 3367 C CA . THR A 1 445 ? 8.645 5.801 -21.480 1.00 86.50 445 THR A CA 1
ATOM 3368 C C . THR A 1 445 ? 9.383 4.491 -21.175 1.00 86.50 445 THR A C 1
ATOM 3370 O O . THR A 1 445 ? 10.430 4.191 -21.756 1.00 86.50 445 THR A O 1
ATOM 3373 N N . GLN A 1 446 ? 8.828 3.682 -20.268 1.00 85.62 446 GLN A N 1
ATOM 3374 C CA . GLN A 1 446 ? 9.352 2.353 -19.935 1.00 85.62 446 GLN A CA 1
ATOM 3375 C C . GLN A 1 446 ? 9.398 1.433 -21.167 1.00 85.62 446 GLN A C 1
ATOM 3377 O O . GLN A 1 446 ? 10.391 0.739 -21.394 1.00 85.62 446 GLN A O 1
ATOM 3382 N N . GLU A 1 447 ? 8.350 1.439 -21.988 1.00 77.25 447 GLU A N 1
ATOM 3383 C CA . GLU A 1 447 ? 8.251 0.655 -23.217 1.00 77.25 447 GLU A CA 1
ATOM 3384 C C . GLU A 1 447 ? 9.346 1.047 -24.205 1.00 77.25 447 GLU A C 1
ATOM 3386 O O . GLU A 1 447 ? 10.027 0.183 -24.753 1.00 77.25 447 GLU A O 1
ATOM 3391 N N . GLU A 1 448 ? 9.565 2.344 -24.388 1.00 82.50 448 GLU A N 1
ATOM 3392 C CA . GLU A 1 448 ? 10.565 2.871 -25.312 1.00 82.50 448 GLU A CA 1
ATOM 3393 C C . GLU A 1 448 ? 11.987 2.588 -24.828 1.00 82.50 448 GLU A C 1
ATOM 3395 O O . GLU A 1 448 ? 12.805 2.082 -25.596 1.00 82.50 448 GLU A O 1
ATOM 3400 N N . ALA A 1 449 ? 12.276 2.806 -23.541 1.00 84.31 449 ALA A N 1
ATOM 3401 C CA . ALA A 1 449 ? 13.561 2.445 -22.947 1.00 84.31 449 ALA A CA 1
ATOM 3402 C C . ALA A 1 449 ? 13.850 0.938 -23.095 1.00 84.31 449 ALA A C 1
ATOM 3404 O O . ALA A 1 449 ? 14.973 0.543 -23.421 1.00 84.31 449 ALA A O 1
ATOM 3405 N N . ARG A 1 450 ? 12.829 0.084 -22.936 1.00 78.56 450 ARG A N 1
ATOM 3406 C CA . ARG A 1 450 ? 12.929 -1.365 -23.169 1.00 78.56 450 ARG A CA 1
ATOM 3407 C C . ARG A 1 450 ? 13.198 -1.692 -24.638 1.00 78.56 450 ARG A C 1
ATOM 3409 O O . ARG A 1 450 ? 14.047 -2.539 -24.912 1.00 78.56 450 ARG A O 1
ATOM 3416 N N . LEU A 1 451 ? 12.505 -1.033 -25.566 1.00 75.69 451 LEU A N 1
ATOM 3417 C CA . LEU A 1 451 ? 12.684 -1.205 -27.012 1.00 75.69 451 LEU A CA 1
ATOM 3418 C C . LEU A 1 451 ? 14.046 -0.704 -27.505 1.00 75.69 451 LEU A C 1
ATOM 3420 O O . LEU A 1 451 ? 14.564 -1.229 -28.482 1.00 75.69 451 LEU A O 1
ATOM 3424 N N . HIS A 1 452 ? 14.656 0.270 -26.826 1.00 79.31 452 HIS A N 1
ATOM 3425 C CA . HIS A 1 452 ? 16.023 0.720 -27.101 1.00 79.31 452 HIS A CA 1
ATOM 3426 C C . HIS A 1 452 ? 17.078 -0.293 -26.602 1.00 79.31 452 HIS A C 1
ATOM 3428 O O . HIS A 1 452 ? 18.189 -0.327 -27.135 1.00 79.31 452 HIS A O 1
ATOM 3434 N N . TYR A 1 453 ? 16.741 -1.139 -25.620 1.00 77.31 453 TYR A N 1
ATOM 3435 C CA . TYR A 1 453 ? 17.627 -2.175 -25.074 1.00 77.31 453 TYR A CA 1
ATOM 3436 C C . TYR A 1 453 ? 17.469 -3.554 -25.749 1.00 77.31 453 TYR A C 1
ATOM 3438 O O . TYR A 1 453 ? 18.462 -4.248 -25.964 1.00 77.31 453 TYR A O 1
ATOM 3446 N N . ARG A 1 454 ? 16.238 -3.976 -26.090 1.00 72.31 454 ARG A N 1
ATOM 3447 C CA . ARG A 1 454 ? 15.905 -5.337 -26.578 1.00 72.31 454 ARG A CA 1
ATOM 3448 C C . ARG A 1 454 ? 15.100 -5.336 -27.877 1.00 72.31 454 ARG A C 1
ATOM 3450 O O . ARG A 1 454 ? 14.258 -4.458 -28.043 1.00 72.31 454 ARG A O 1
ATOM 3457 N N . PRO A 1 455 ? 15.296 -6.334 -28.769 1.00 62.84 455 PRO A N 1
ATOM 3458 C CA . PRO A 1 455 ? 14.626 -6.390 -30.072 1.00 62.84 455 PRO A CA 1
ATOM 3459 C C . PRO A 1 455 ? 13.108 -6.485 -29.945 1.00 62.84 455 PRO A C 1
ATOM 3461 O O . PRO A 1 455 ? 12.589 -7.336 -29.223 1.00 62.84 455 PRO A O 1
ATOM 3464 N N . ALA A 1 456 ? 12.405 -5.635 -30.696 1.00 57.75 456 ALA A N 1
ATOM 3465 C CA . ALA A 1 456 ? 11.003 -5.845 -31.033 1.00 57.75 456 ALA A CA 1
ATOM 3466 C C . ALA A 1 456 ? 10.947 -6.852 -32.180 1.00 57.75 456 ALA A C 1
ATOM 3468 O O . ALA A 1 456 ? 11.477 -6.574 -33.258 1.00 57.75 456 ALA A O 1
ATOM 3469 N N . MET A 1 457 ? 10.361 -8.023 -31.942 1.00 56.22 457 MET A N 1
ATOM 3470 C CA . MET A 1 457 ? 10.233 -9.068 -32.954 1.00 56.22 457 MET A CA 1
ATOM 3471 C C . MET A 1 457 ? 8.763 -9.370 -33.199 1.00 56.22 457 MET A C 1
ATOM 3473 O O . MET A 1 457 ? 8.035 -9.745 -32.278 1.00 56.22 457 MET A O 1
ATOM 3477 N N . LYS A 1 458 ? 8.356 -9.296 -34.460 1.00 56.69 458 LYS A N 1
ATOM 3478 C CA . LYS A 1 458 ? 7.083 -9.819 -34.935 1.00 56.69 458 LYS A CA 1
ATOM 3479 C C . LYS A 1 458 ? 7.367 -11.024 -35.815 1.00 56.69 458 LYS A C 1
ATOM 3481 O O . LYS A 1 458 ? 7.896 -10.906 -36.911 1.00 56.69 458 LYS A O 1
ATOM 3486 N N . ILE A 1 459 ? 7.032 -12.203 -35.310 1.00 54.16 459 ILE A N 1
ATOM 3487 C CA . ILE A 1 459 ? 7.158 -13.455 -36.054 1.00 54.16 459 ILE A CA 1
ATOM 3488 C C . ILE A 1 459 ? 5.799 -13.740 -36.691 1.00 54.16 459 ILE A C 1
ATOM 3490 O O . ILE A 1 459 ? 4.776 -13.609 -36.025 1.00 54.16 459 ILE A O 1
ATOM 3494 N N . THR A 1 460 ? 5.792 -14.118 -37.964 1.00 53.03 460 THR A N 1
ATOM 3495 C CA . THR A 1 460 ? 4.620 -14.517 -38.755 1.00 53.03 460 THR A CA 1
ATOM 3496 C C . THR A 1 460 ? 4.942 -15.813 -39.493 1.00 53.03 460 THR A C 1
ATOM 3498 O O . THR A 1 460 ? 6.110 -16.075 -39.775 1.00 53.03 460 THR A O 1
ATOM 3501 N N . GLY A 1 461 ? 3.951 -16.652 -39.796 1.00 50.34 461 GLY A N 1
ATOM 3502 C CA . GLY A 1 461 ? 4.245 -17.863 -40.545 1.00 50.34 461 GLY A CA 1
ATOM 3503 C C . GLY A 1 461 ? 3.063 -18.715 -40.969 1.00 50.34 461 GLY A C 1
ATOM 3504 O O . GLY A 1 461 ? 1.967 -18.582 -40.431 1.00 50.34 461 GLY A O 1
ATOM 3505 N N . ASP A 1 462 ? 3.316 -19.589 -41.945 1.00 47.53 462 ASP A N 1
ATOM 3506 C CA . ASP A 1 462 ? 2.307 -20.473 -42.528 1.00 47.53 462 ASP A CA 1
ATOM 3507 C C . ASP A 1 462 ? 2.148 -21.731 -41.680 1.00 47.53 462 ASP A C 1
ATOM 3509 O O . ASP A 1 462 ? 3.063 -22.562 -41.566 1.00 47.53 462 ASP A O 1
ATOM 3513 N N . PHE A 1 463 ? 0.968 -21.874 -41.094 1.00 39.91 463 PHE A N 1
ATOM 3514 C CA . PHE A 1 463 ? 0.622 -22.976 -40.220 1.00 39.91 463 PHE A CA 1
ATOM 3515 C C . PHE A 1 463 ? -0.044 -24.105 -41.023 1.00 39.91 463 PHE A C 1
ATOM 3517 O O . PHE A 1 463 ? -1.064 -23.901 -41.679 1.00 39.91 463 PHE A O 1
ATOM 3524 N N . SER A 1 464 ? 0.538 -25.307 -40.987 1.00 41.44 464 SER A N 1
ATOM 3525 C CA . SER A 1 464 ? 0.013 -26.478 -41.701 1.00 41.44 464 SER A CA 1
ATOM 3526 C C . SER A 1 464 ? -0.706 -27.421 -40.736 1.00 41.44 464 SER A C 1
ATOM 3528 O O . SER A 1 464 ? -0.067 -28.083 -39.917 1.00 41.44 464 SER A O 1
ATOM 3530 N N . LEU A 1 465 ? -2.024 -27.546 -40.908 1.00 35.62 465 LEU A N 1
ATOM 3531 C CA . LEU A 1 465 ? -2.914 -28.444 -40.158 1.00 35.62 465 LEU A C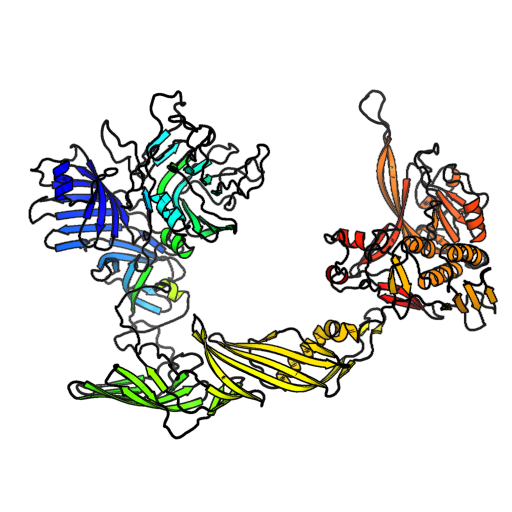A 1
ATOM 3532 C C . LEU A 1 465 ? -2.584 -29.943 -40.317 1.00 35.62 465 LEU A C 1
ATOM 3534 O O . LEU A 1 465 ? -2.959 -30.732 -39.455 1.00 35.62 465 LEU A O 1
ATOM 3538 N N . ASP A 1 466 ? -1.857 -30.342 -41.369 1.00 37.03 466 ASP A N 1
ATOM 3539 C CA . ASP A 1 466 ? -1.626 -31.752 -41.748 1.00 37.03 466 ASP A CA 1
ATOM 3540 C C . ASP A 1 466 ? -0.875 -32.610 -40.707 1.00 37.03 466 ASP A C 1
ATOM 3542 O O . ASP A 1 466 ? -0.866 -33.834 -40.815 1.00 37.03 466 ASP A O 1
ATOM 3546 N N . ASN A 1 467 ? -0.261 -31.996 -39.689 1.00 34.72 467 ASN A N 1
ATOM 3547 C CA . ASN A 1 467 ? 0.386 -32.691 -38.567 1.00 34.72 467 ASN A CA 1
ATOM 3548 C C . ASN A 1 467 ? -0.169 -32.261 -37.199 1.00 34.72 467 ASN A C 1
ATOM 3550 O O . ASN A 1 467 ? 0.478 -32.498 -36.176 1.00 34.72 467 ASN A O 1
ATOM 3554 N N . MET A 1 468 ? -1.335 -31.605 -37.158 1.00 33.25 468 MET A N 1
ATOM 3555 C CA . MET A 1 468 ? -2.040 -31.431 -35.892 1.00 33.25 468 MET A CA 1
ATOM 3556 C C . MET A 1 468 ? -2.403 -32.809 -35.339 1.00 33.25 468 MET A C 1
ATOM 3558 O O . MET A 1 468 ? -2.814 -33.710 -36.075 1.00 33.25 468 MET A O 1
ATOM 3562 N N . ILE A 1 469 ? -2.248 -32.969 -34.023 1.00 31.95 469 ILE A N 1
ATOM 3563 C CA . ILE A 1 469 ? -2.876 -34.069 -33.289 1.00 31.95 469 ILE A CA 1
ATOM 3564 C C . ILE A 1 469 ? -4.354 -34.095 -33.730 1.00 31.95 469 ILE A C 1
ATOM 3566 O O . ILE A 1 469 ? -4.947 -33.013 -33.817 1.00 31.95 469 ILE A O 1
ATOM 3570 N N . PRO A 1 470 ? -4.931 -35.268 -34.075 1.00 31.94 470 PRO A N 1
ATOM 3571 C CA . PRO A 1 470 ? -6.295 -35.362 -34.590 1.00 31.94 470 PRO A CA 1
ATOM 3572 C C . PRO A 1 470 ? -7.242 -34.545 -33.711 1.00 31.94 470 PRO A C 1
ATOM 3574 O O . PRO A 1 470 ? -7.042 -34.532 -32.491 1.00 31.94 470 PRO A O 1
ATOM 3577 N N . PRO A 1 471 ? -8.216 -33.838 -34.311 1.00 32.38 471 PRO A N 1
ATOM 3578 C CA . PRO A 1 471 ? -9.016 -32.863 -33.594 1.00 32.38 471 PRO A CA 1
ATOM 3579 C C . PRO A 1 471 ? -9.615 -33.522 -32.358 1.00 32.38 471 PRO A C 1
ATOM 3581 O O . PRO A 1 471 ? -9.989 -34.695 -32.400 1.00 32.38 471 PRO A O 1
ATOM 3584 N N . LEU A 1 472 ? -9.712 -32.752 -31.272 1.00 30.69 472 LEU A N 1
ATOM 3585 C CA . LEU A 1 472 ? -10.694 -33.008 -30.229 1.00 30.69 472 LEU A CA 1
ATOM 3586 C C . LEU A 1 472 ? -12.019 -33.260 -30.951 1.00 30.69 472 LEU A C 1
ATOM 3588 O O . LEU A 1 472 ? -12.648 -32.335 -31.463 1.00 30.69 472 LEU A O 1
ATOM 3592 N N . GLU A 1 473 ? -12.365 -34.535 -31.100 1.00 35.41 473 GLU A N 1
ATOM 3593 C CA . GLU A 1 473 ? -13.630 -34.980 -31.648 1.00 35.41 473 GLU A CA 1
ATOM 3594 C C . GLU A 1 473 ? -14.688 -34.519 -30.654 1.00 35.41 473 GLU A C 1
ATOM 3596 O O . GLU A 1 473 ? -14.946 -35.191 -29.657 1.00 35.41 473 GLU A O 1
ATOM 3601 N N . ASN A 1 474 ? -15.174 -33.296 -30.867 1.00 37.62 474 ASN A N 1
ATOM 3602 C CA . ASN A 1 474 ? -16.558 -32.845 -30.772 1.00 37.62 474 ASN A CA 1
ATOM 3603 C C . ASN A 1 474 ? -16.611 -31.305 -30.622 1.00 37.62 474 ASN A C 1
ATOM 3605 O O . ASN A 1 474 ? -16.006 -30.732 -29.722 1.00 37.62 474 ASN A O 1
ATOM 3609 N N . GLU A 1 475 ? -17.397 -30.672 -31.508 1.00 39.16 475 GLU A N 1
ATOM 3610 C CA . GLU A 1 475 ? -18.226 -29.471 -31.247 1.00 39.16 475 GLU A CA 1
ATOM 3611 C C . GLU A 1 475 ? -17.795 -28.013 -31.561 1.00 39.16 475 GLU A C 1
ATOM 3613 O O . GLU A 1 475 ? -18.588 -27.135 -31.240 1.00 39.16 475 GLU A O 1
ATOM 3618 N N . VAL A 1 476 ? -16.693 -27.659 -32.248 1.00 40.50 476 VAL A N 1
ATOM 3619 C CA . VAL A 1 476 ? -16.239 -26.233 -32.166 1.00 40.50 476 VAL A CA 1
ATOM 3620 C C . VAL A 1 476 ? -16.377 -25.289 -33.394 1.00 40.50 476 VAL A C 1
ATOM 3622 O O . VAL A 1 476 ? -16.174 -24.100 -33.191 1.00 40.50 476 VAL A O 1
ATOM 3625 N N . PHE A 1 477 ? -16.806 -25.652 -34.623 1.00 40.94 477 PHE A N 1
ATOM 3626 C CA . PHE A 1 477 ? -17.045 -24.604 -35.668 1.00 40.94 477 PHE A CA 1
ATOM 3627 C C . PHE A 1 477 ? -18.181 -24.873 -36.687 1.00 40.94 477 PHE A C 1
ATOM 3629 O O . PHE A 1 477 ? -18.235 -25.979 -37.225 1.00 40.94 477 PHE A O 1
ATOM 3636 N N . PRO A 1 478 ? -19.057 -23.891 -37.039 1.00 46.16 478 PRO A N 1
ATOM 3637 C CA . PRO A 1 478 ? -20.386 -24.225 -37.565 1.00 46.16 478 PRO A CA 1
ATOM 3638 C C . PRO A 1 478 ? -20.810 -23.612 -38.916 1.00 46.16 478 PRO A C 1
ATOM 3640 O O . PRO A 1 478 ? -22.003 -23.582 -39.239 1.00 46.16 478 PRO A O 1
ATOM 3643 N N . PHE A 1 479 ? -19.864 -23.144 -39.734 1.00 45.22 479 PHE A N 1
ATOM 3644 C CA . PHE A 1 479 ? -20.137 -22.544 -41.048 1.00 45.22 479 PHE A CA 1
ATOM 3645 C C . PHE A 1 479 ? -19.912 -23.518 -42.218 1.00 45.22 479 PHE A C 1
ATOM 3647 O O . PHE A 1 479 ? -18.864 -24.150 -42.313 1.00 45.22 479 PHE A O 1
ATOM 3654 N N . GLN A 1 480 ? -20.863 -23.583 -43.157 1.00 49.62 480 GLN A N 1
ATOM 3655 C CA . GLN A 1 480 ? -20.735 -24.256 -44.456 1.00 49.62 480 GLN A CA 1
ATOM 3656 C C . GLN A 1 480 ? -20.738 -23.218 -45.586 1.00 49.62 480 GLN A C 1
ATOM 3658 O O . GLN A 1 480 ? -21.735 -22.530 -45.822 1.00 49.62 480 GLN A O 1
ATOM 3663 N N . LEU A 1 481 ? -19.616 -23.101 -46.295 1.00 45.09 481 LEU A N 1
ATOM 3664 C CA . LEU A 1 481 ? -19.451 -22.198 -47.432 1.00 45.09 481 LEU A CA 1
ATOM 3665 C C . LEU A 1 481 ? -19.586 -22.978 -48.747 1.00 45.09 481 LEU A C 1
ATOM 3667 O O . LEU A 1 481 ? -18.760 -23.835 -49.047 1.00 45.09 481 LEU A O 1
ATOM 3671 N N . ASN A 1 482 ? -20.605 -22.652 -49.547 1.00 51.00 482 ASN A N 1
ATOM 3672 C CA . ASN A 1 482 ? -20.817 -23.217 -50.882 1.00 51.00 482 ASN A CA 1
ATOM 3673 C C . ASN A 1 482 ? -20.571 -22.134 -51.941 1.00 51.00 482 ASN A C 1
ATOM 3675 O O . ASN A 1 482 ? -21.267 -21.117 -51.962 1.00 51.00 482 ASN A O 1
ATOM 3679 N N . ILE A 1 483 ? -19.594 -22.342 -52.827 1.00 44.69 483 ILE A N 1
ATOM 3680 C CA . ILE A 1 483 ? -19.183 -21.364 -53.850 1.00 44.69 483 ILE A CA 1
ATOM 3681 C C . ILE A 1 483 ? -19.408 -21.942 -55.254 1.00 44.69 483 ILE A C 1
ATOM 3683 O O . ILE A 1 483 ? -19.090 -23.101 -55.513 1.00 44.69 483 ILE A O 1
ATOM 3687 N N . SER A 1 484 ? -19.923 -21.119 -56.169 1.00 53.50 484 SER A N 1
ATOM 3688 C CA . SER A 1 484 ? -20.039 -21.386 -57.611 1.00 53.50 484 SER A CA 1
ATOM 3689 C C . SER A 1 484 ? -19.528 -20.192 -58.433 1.00 53.50 484 SER A C 1
ATOM 3691 O O . SER A 1 484 ? -19.256 -19.129 -57.877 1.00 53.50 484 SER A O 1
ATOM 3693 N N . GLU A 1 485 ? -19.426 -20.329 -59.763 1.00 48.03 485 GLU A N 1
ATOM 3694 C CA . GLU A 1 485 ? -18.930 -19.259 -60.654 1.00 48.03 485 GLU A CA 1
ATOM 3695 C C . GLU A 1 485 ? -19.755 -17.956 -60.596 1.00 48.03 485 GLU A C 1
ATOM 3697 O O . GLU A 1 485 ? -19.239 -16.881 -60.912 1.00 48.03 485 GLU A O 1
ATOM 3702 N N . THR A 1 486 ? -21.028 -18.029 -60.193 1.00 48.62 486 THR A N 1
ATOM 3703 C CA . THR A 1 486 ? -21.969 -16.893 -60.236 1.00 48.62 486 THR A CA 1
ATOM 3704 C C . THR A 1 486 ? -22.648 -16.571 -58.901 1.00 48.62 486 THR A C 1
ATOM 3706 O O . THR A 1 486 ? -23.324 -15.546 -58.808 1.00 48.62 486 THR A O 1
ATOM 3709 N N . ALA A 1 487 ? -22.482 -17.411 -57.876 1.00 49.78 487 ALA A N 1
ATOM 3710 C CA . ALA A 1 487 ? -23.110 -17.245 -56.563 1.00 49.78 487 ALA A CA 1
ATOM 3711 C C . ALA A 1 487 ? -22.265 -17.877 -55.450 1.00 49.78 487 ALA A C 1
ATOM 3713 O O . ALA A 1 487 ? -21.675 -18.944 -55.646 1.00 49.78 487 ALA A O 1
ATOM 3714 N N . ALA A 1 488 ? -22.263 -17.252 -54.276 1.00 46.59 488 ALA A N 1
ATOM 3715 C CA . ALA A 1 488 ? -21.708 -17.819 -53.054 1.00 46.59 488 ALA A CA 1
ATOM 3716 C C . ALA A 1 488 ? -22.784 -17.798 -51.960 1.00 46.59 488 ALA A C 1
ATOM 3718 O O . ALA A 1 488 ? -23.399 -16.759 -51.708 1.00 46.59 488 ALA A O 1
ATOM 3719 N N . SER A 1 489 ? -23.019 -18.945 -51.320 1.00 47.59 489 SER A N 1
ATOM 3720 C CA . SER A 1 489 ? -23.909 -19.052 -50.161 1.00 47.59 489 SER A CA 1
ATOM 3721 C C . SER A 1 489 ? -23.107 -19.497 -48.945 1.00 47.59 489 SER A C 1
ATOM 3723 O O . SER A 1 489 ? -22.522 -20.584 -48.952 1.00 47.59 489 SER A O 1
ATOM 3725 N N . LEU A 1 490 ? -23.115 -18.683 -47.896 1.00 48.56 490 LEU A N 1
ATOM 3726 C CA . LEU A 1 490 ? -22.556 -19.031 -46.597 1.00 48.56 490 LEU A CA 1
ATOM 3727 C C . LEU A 1 490 ? -23.726 -19.363 -45.669 1.00 48.56 490 LEU A C 1
ATOM 3729 O O . LEU A 1 490 ? -24.567 -18.508 -45.391 1.00 48.56 490 LEU A O 1
ATOM 3733 N N . THR A 1 491 ? -23.803 -20.619 -45.233 1.00 52.00 491 THR A N 1
ATOM 3734 C CA . THR A 1 491 ? -24.854 -21.093 -44.326 1.00 52.00 491 THR A CA 1
ATOM 3735 C C . THR A 1 491 ? -24.209 -21.606 -43.049 1.00 52.00 491 THR A C 1
ATOM 3737 O O . THR A 1 491 ? -23.481 -22.594 -43.075 1.00 52.00 491 THR A O 1
ATOM 3740 N N . ALA A 1 492 ? -24.458 -20.939 -41.928 1.00 53.88 492 ALA A N 1
ATOM 3741 C CA . ALA A 1 492 ? -24.038 -21.406 -40.612 1.00 53.88 492 ALA A CA 1
ATOM 3742 C C . ALA A 1 492 ? -25.191 -22.151 -39.942 1.00 53.88 492 ALA A C 1
ATOM 3744 O O . ALA A 1 492 ? -26.279 -21.593 -39.804 1.00 53.88 492 ALA A O 1
ATOM 3745 N N . GLY A 1 493 ? -24.974 -23.406 -39.547 1.00 51.19 493 GLY A N 1
ATOM 3746 C CA . GLY A 1 493 ? -26.011 -24.261 -38.950 1.00 51.19 493 GLY A CA 1
ATOM 3747 C C . GLY A 1 493 ? -25.966 -24.349 -37.424 1.00 51.19 493 GLY A C 1
ATOM 3748 O O . GLY A 1 493 ? -26.877 -24.903 -36.819 1.00 51.19 493 GLY A O 1
ATOM 3749 N N . GLN A 1 494 ? -24.918 -23.822 -36.796 1.00 52.38 494 GLN A N 1
ATOM 3750 C CA . GLN A 1 494 ? -24.699 -23.880 -35.350 1.00 52.38 494 GLN A CA 1
ATOM 3751 C C . GLN A 1 494 ? -24.235 -22.505 -34.844 1.00 52.38 494 GLN A C 1
ATOM 3753 O O . GLN A 1 494 ? -23.882 -21.619 -35.621 1.00 52.38 494 GLN A O 1
ATOM 3758 N N . GLU A 1 495 ? -24.325 -22.320 -33.533 1.00 48.81 495 GLU A N 1
ATOM 3759 C CA . GLU A 1 495 ? -24.084 -21.067 -32.817 1.00 48.81 495 GLU A CA 1
ATOM 3760 C C . GLU A 1 495 ? -22.640 -20.578 -32.959 1.00 48.81 495 GLU A C 1
ATOM 3762 O O . GLU A 1 495 ? -21.703 -21.341 -32.743 1.00 48.81 495 GLU A O 1
ATOM 3767 N N . VAL A 1 496 ? -22.471 -19.309 -33.342 1.00 49.97 496 VAL A N 1
ATOM 3768 C CA . VAL A 1 496 ? -21.166 -18.658 -33.482 1.00 49.97 496 VAL A CA 1
ATOM 3769 C C . VAL A 1 496 ? -21.148 -17.477 -32.528 1.00 49.97 496 VAL A C 1
ATOM 3771 O O . VAL A 1 496 ? -21.812 -16.459 -32.752 1.00 49.97 496 VAL A O 1
ATOM 3774 N N . ASP A 1 497 ? -20.365 -17.610 -31.466 1.00 45.22 497 ASP A N 1
ATOM 3775 C CA . ASP A 1 497 ? -20.183 -16.547 -30.487 1.00 45.22 497 ASP A CA 1
ATOM 3776 C C . ASP A 1 497 ? -19.145 -15.539 -30.976 1.00 45.22 497 ASP A C 1
ATOM 3778 O O . ASP A 1 497 ? -17.957 -15.613 -30.672 1.00 45.22 497 ASP A O 1
ATOM 3782 N N . LEU A 1 498 ? -19.612 -14.571 -31.766 1.00 44.62 498 LEU A N 1
ATOM 3783 C CA . LEU A 1 498 ? -18.850 -13.365 -32.074 1.00 44.62 498 LEU A CA 1
ATOM 3784 C C . LEU A 1 498 ? -18.888 -12.453 -30.845 1.00 44.62 498 LEU A C 1
ATOM 3786 O O . LEU A 1 498 ? -19.933 -11.956 -30.460 1.00 44.62 498 LEU A O 1
ATOM 3790 N N . ASN A 1 499 ? -17.754 -12.248 -30.184 1.00 39.66 499 ASN A N 1
ATOM 3791 C CA . ASN A 1 499 ? -17.719 -11.630 -28.858 1.00 39.66 499 ASN A CA 1
ATOM 3792 C C . ASN A 1 499 ? -17.818 -10.084 -28.928 1.00 39.66 499 ASN A C 1
ATOM 3794 O O . ASN A 1 499 ? -16.837 -9.382 -28.686 1.00 39.66 499 ASN A O 1
ATOM 3798 N N . ILE A 1 500 ? -18.991 -9.530 -29.270 1.00 45.34 500 ILE A N 1
ATOM 3799 C CA . ILE A 1 500 ? -19.284 -8.092 -29.110 1.00 45.34 500 ILE A CA 1
ATOM 3800 C C . ILE A 1 500 ? -19.897 -7.875 -27.732 1.00 45.34 500 ILE A C 1
ATOM 3802 O O . ILE A 1 500 ? -20.894 -8.506 -27.382 1.00 45.34 500 ILE A O 1
ATOM 3806 N N . LYS A 1 501 ? -19.304 -6.993 -26.929 1.00 45.91 501 LYS A N 1
ATOM 3807 C CA . LYS A 1 501 ? -19.722 -6.761 -25.541 1.00 45.91 501 LYS A CA 1
ATOM 3808 C C . LYS A 1 501 ? -20.800 -5.658 -25.453 1.00 45.91 501 LYS A C 1
ATOM 3810 O O . LYS A 1 501 ? -20.630 -4.649 -26.133 1.00 45.91 501 LYS A O 1
ATOM 3815 N N . PRO A 1 502 ? -21.859 -5.810 -24.623 1.00 41.06 502 PRO A N 1
ATOM 3816 C CA . PRO A 1 502 ? -22.154 -6.951 -23.758 1.00 41.06 502 PRO A CA 1
ATOM 3817 C C . PRO A 1 502 ? -23.012 -8.022 -24.477 1.00 41.06 502 PRO A C 1
ATOM 3819 O O . PRO A 1 502 ? -24.220 -7.888 -24.618 1.00 41.06 502 PRO A O 1
ATOM 3822 N N . GLN A 1 503 ? -22.322 -9.081 -24.916 1.00 57.00 503 GLN A N 1
ATOM 3823 C CA . GLN A 1 503 ? -22.761 -10.421 -25.342 1.00 57.00 503 GLN A CA 1
ATOM 3824 C C . GLN A 1 503 ? -23.792 -10.528 -26.487 1.00 57.00 503 GLN A C 1
ATOM 3826 O O . GLN A 1 503 ? -24.882 -11.057 -26.306 1.00 57.00 503 GLN A O 1
ATOM 3831 N N . LEU A 1 504 ? -23.415 -10.105 -27.701 1.00 51.34 504 LEU A N 1
ATOM 3832 C CA . LEU A 1 504 ? -24.159 -10.347 -28.951 1.00 51.34 504 LEU A CA 1
ATOM 3833 C C . LEU A 1 504 ? -23.555 -11.520 -29.756 1.00 51.34 504 LEU A C 1
ATOM 3835 O O . LEU A 1 504 ? -22.543 -11.330 -30.412 1.00 51.34 504 LEU A O 1
ATOM 3839 N N . GLY A 1 505 ? -24.175 -12.699 -29.770 1.00 53.94 505 GLY A N 1
ATOM 3840 C CA . GLY A 1 505 ? -23.840 -13.823 -30.656 1.00 53.94 505 GLY A CA 1
ATOM 3841 C C . GLY A 1 505 ? -24.746 -13.904 -31.890 1.00 53.94 505 GLY A C 1
ATOM 3842 O O . GLY A 1 505 ? -25.810 -13.288 -31.948 1.00 53.94 505 GLY A O 1
ATOM 3843 N N . PHE A 1 506 ? -24.369 -14.699 -32.890 1.00 57.06 506 PHE A N 1
ATOM 3844 C CA . PHE A 1 506 ? -25.205 -14.940 -34.069 1.00 57.06 506 PHE A CA 1
ATOM 3845 C C . PHE A 1 506 ? -25.426 -16.448 -34.260 1.00 57.06 506 PHE A C 1
ATOM 3847 O O . PHE A 1 506 ? -24.504 -17.258 -34.181 1.00 57.06 506 PHE A O 1
ATOM 3854 N N . ARG A 1 507 ? -26.674 -16.841 -34.507 1.00 58.81 507 ARG A N 1
ATOM 3855 C CA . ARG A 1 507 ? -27.120 -18.204 -34.820 1.00 58.81 507 ARG A CA 1
ATOM 3856 C C . ARG A 1 507 ? -27.736 -18.226 -36.216 1.00 58.81 507 ARG A C 1
ATOM 3858 O O . ARG A 1 507 ? -28.220 -17.209 -36.702 1.00 58.81 507 ARG A O 1
ATOM 3865 N N . HIS A 1 508 ? -27.736 -19.395 -36.855 1.00 59.66 508 HIS A N 1
ATOM 3866 C CA . HIS A 1 508 ? -28.417 -19.628 -38.137 1.00 59.66 508 HIS A CA 1
ATOM 3867 C C . HIS A 1 508 ? -28.185 -18.510 -39.167 1.00 59.66 508 HIS A C 1
ATOM 3869 O O . HIS A 1 508 ? -29.128 -17.936 -39.714 1.00 59.66 508 HIS A O 1
ATOM 3875 N N . ILE A 1 509 ? -26.915 -18.164 -39.384 1.00 59.19 509 ILE A N 1
ATOM 3876 C CA . ILE A 1 509 ? -26.528 -17.102 -40.310 1.00 59.19 509 ILE A CA 1
ATOM 3877 C C . ILE A 1 509 ? -26.739 -17.624 -41.726 1.00 59.19 509 ILE A C 1
ATOM 3879 O O . ILE A 1 509 ? -26.034 -18.538 -42.167 1.00 59.19 509 ILE A O 1
ATOM 3883 N N . LYS A 1 510 ? -27.700 -17.038 -42.443 1.00 60.75 510 LYS A N 1
ATOM 3884 C CA . LYS A 1 510 ? -27.905 -17.309 -43.862 1.00 60.75 510 LYS A CA 1
ATOM 3885 C C . LYS A 1 510 ? -27.606 -16.050 -44.653 1.00 60.75 510 LYS A C 1
ATOM 3887 O O . LYS A 1 510 ? -28.402 -15.114 -44.663 1.00 60.75 510 LYS A O 1
ATOM 3892 N N . LEU A 1 511 ? -26.455 -16.050 -45.312 1.00 59.81 511 LEU A N 1
ATOM 3893 C CA . LEU A 1 511 ? -26.009 -14.968 -46.176 1.00 59.81 511 LEU A CA 1
ATOM 3894 C C . LEU A 1 511 ? -25.932 -15.470 -47.613 1.00 59.81 511 LEU A C 1
ATOM 3896 O O . LEU A 1 511 ? -25.193 -16.408 -47.926 1.00 59.81 511 LEU A O 1
ATOM 3900 N N . GLU A 1 512 ? -26.696 -14.827 -48.488 1.00 58.38 512 GLU A N 1
ATOM 3901 C CA . GLU A 1 512 ? -26.698 -15.099 -49.918 1.00 58.38 512 GLU A CA 1
ATOM 3902 C C . GLU A 1 512 ? -26.111 -13.899 -50.658 1.00 58.38 512 GLU A C 1
ATOM 3904 O O . GLU A 1 512 ? -26.584 -12.766 -50.530 1.00 58.38 512 GLU A O 1
ATOM 3909 N N . CYS A 1 513 ? -25.053 -14.162 -51.425 1.00 53.72 513 CYS A N 1
ATOM 3910 C CA . CYS A 1 513 ? -24.367 -13.161 -52.221 1.00 53.72 513 CYS A CA 1
ATOM 3911 C C . CYS A 1 513 ? -24.437 -13.545 -53.699 1.00 53.72 513 CYS A C 1
ATOM 3913 O O . CYS A 1 513 ? -23.907 -14.579 -54.124 1.00 53.72 513 CYS A O 1
ATOM 3915 N N . ASN A 1 514 ? -25.095 -12.697 -54.488 1.00 57.34 514 ASN A N 1
ATOM 3916 C CA . ASN A 1 514 ? -25.332 -12.931 -55.906 1.00 57.34 514 ASN A CA 1
ATOM 3917 C C . ASN A 1 514 ? -24.639 -11.858 -56.750 1.00 57.34 514 ASN A C 1
ATOM 3919 O O . ASN A 1 514 ? -24.791 -10.660 -56.510 1.00 57.34 514 ASN A O 1
ATOM 3923 N N . LYS A 1 515 ? -23.890 -12.276 -57.777 1.00 49.66 515 LYS A N 1
ATOM 3924 C CA . LYS A 1 515 ? -23.197 -11.347 -58.678 1.00 49.66 515 LYS A CA 1
ATOM 3925 C C . LYS A 1 515 ? -24.154 -10.844 -59.762 1.00 49.66 515 LYS A C 1
ATOM 3927 O O . LYS A 1 515 ? -24.449 -11.574 -60.709 1.00 49.66 515 LYS A O 1
ATOM 3932 N N . LYS A 1 516 ? -24.596 -9.586 -59.679 1.00 58.78 516 LYS A N 1
ATOM 3933 C CA . LYS A 1 516 ? -25.366 -8.903 -60.734 1.00 58.78 516 LYS A CA 1
ATOM 3934 C C . LYS A 1 516 ? -24.550 -7.731 -61.280 1.00 58.78 516 LYS A C 1
ATOM 3936 O O . LYS A 1 516 ? -24.551 -6.647 -60.723 1.00 58.78 516 LYS A O 1
ATOM 3941 N N . SER A 1 517 ? -23.833 -7.954 -62.384 1.00 45.31 517 SER A N 1
ATOM 3942 C CA . SER A 1 517 ? -22.958 -6.948 -63.017 1.00 45.31 517 SER A CA 1
ATOM 3943 C C . SER A 1 517 ? -23.576 -5.529 -63.035 1.00 45.31 517 SER A C 1
ATOM 3945 O O . SER A 1 517 ? -24.692 -5.392 -63.540 1.00 45.31 517 SER A O 1
ATOM 3947 N N . PRO A 1 518 ? -22.885 -4.481 -62.531 1.00 47.78 518 PRO A N 1
ATOM 3948 C CA . PRO A 1 518 ? -21.500 -4.437 -62.048 1.00 47.78 518 PRO A CA 1
ATOM 3949 C C . PRO A 1 518 ? -21.327 -4.645 -60.527 1.00 47.78 518 PRO A C 1
ATOM 3951 O O . PRO A 1 518 ? -20.194 -4.572 -60.058 1.00 47.78 518 PRO A O 1
ATOM 3954 N N . SER A 1 519 ? -22.390 -4.914 -59.763 1.00 49.47 519 SER A N 1
ATOM 3955 C CA . SER A 1 519 ? -22.358 -4.980 -58.295 1.00 49.47 519 SER A CA 1
ATOM 3956 C C . SER A 1 519 ? -22.733 -6.362 -57.739 1.00 49.47 519 SER A C 1
ATOM 3958 O O . SER A 1 519 ? -23.273 -7.241 -58.412 1.00 49.47 519 SER A O 1
ATOM 3960 N N . TRP A 1 520 ? -22.364 -6.602 -56.488 1.00 49.75 520 TRP A N 1
ATOM 3961 C CA . TRP A 1 520 ? -22.809 -7.777 -55.747 1.00 49.75 520 TRP A CA 1
ATOM 3962 C C . TRP A 1 520 ? -24.057 -7.392 -54.954 1.00 49.75 520 TRP A C 1
ATOM 3964 O O . TRP A 1 520 ? -24.054 -6.374 -54.268 1.00 49.75 520 TRP A O 1
ATOM 3974 N N . GLU A 1 521 ? -25.122 -8.182 -55.066 1.00 56.62 521 GLU A N 1
ATOM 3975 C CA . GLU A 1 521 ? -26.337 -8.016 -54.267 1.00 56.62 521 GLU A CA 1
ATOM 3976 C C . GLU A 1 521 ? -26.261 -8.974 -53.075 1.00 56.62 521 GLU A C 1
ATOM 3978 O O . GLU A 1 521 ? -26.019 -10.175 -53.245 1.00 56.62 521 GLU A O 1
ATOM 3983 N N . PHE A 1 522 ? -26.434 -8.429 -51.874 1.00 57.94 522 PHE A N 1
ATOM 3984 C CA . PHE A 1 522 ? -26.329 -9.158 -50.616 1.00 57.94 522 PHE A CA 1
ATOM 3985 C C . PHE A 1 522 ? -27.676 -9.138 -49.905 1.00 57.94 522 PHE A C 1
ATOM 3987 O O . PHE A 1 522 ? -28.246 -8.073 -49.668 1.00 57.94 522 PHE A O 1
ATOM 3994 N N . SER A 1 523 ? -28.159 -10.319 -49.537 1.00 60.25 523 SER A N 1
ATOM 3995 C CA . SER A 1 523 ? -29.368 -10.484 -48.735 1.00 60.25 523 SER A CA 1
ATOM 3996 C C . SER A 1 523 ? -29.169 -11.620 -47.749 1.00 60.25 523 SER A C 1
ATOM 3998 O O . SER A 1 523 ? -28.555 -12.636 -48.082 1.00 60.25 523 SER A O 1
ATOM 4000 N N . GLY A 1 524 ? -29.706 -11.483 -46.546 1.00 65.75 524 GLY A N 1
ATOM 4001 C CA . GLY A 1 524 ? -29.601 -12.548 -45.565 1.00 65.75 524 GLY A CA 1
ATOM 4002 C C . GLY A 1 524 ? -30.529 -12.373 -44.384 1.00 65.75 524 GLY A C 1
ATOM 4003 O O . GLY A 1 524 ? -31.068 -11.295 -44.150 1.00 65.75 524 GLY A O 1
ATOM 4004 N N . SER A 1 525 ? -30.691 -13.460 -43.644 1.00 65.06 525 SER A N 1
ATOM 4005 C CA . SER A 1 525 ? -31.390 -13.486 -42.366 1.00 65.06 525 SER A CA 1
ATOM 4006 C C . SER A 1 525 ? -30.436 -14.016 -41.310 1.00 65.06 525 SER A C 1
ATOM 4008 O O . SER A 1 525 ? -29.730 -15.004 -41.540 1.00 65.06 525 SER A O 1
ATOM 4010 N N . PHE A 1 526 ? -30.441 -13.382 -40.153 1.00 65.88 526 PHE A N 1
ATOM 4011 C CA . PHE A 1 526 ? -29.619 -13.736 -39.011 1.00 65.88 526 PHE A CA 1
ATOM 4012 C C . PHE A 1 526 ? -30.548 -14.092 -37.862 1.00 65.88 526 PHE A C 1
ATOM 4014 O O . PHE A 1 526 ? -31.534 -13.397 -37.638 1.00 65.88 526 PHE A O 1
ATOM 4021 N N . GLN A 1 527 ? -30.245 -15.143 -37.106 1.00 64.69 527 GLN A N 1
ATOM 4022 C CA . GLN A 1 527 ? -30.662 -15.159 -35.712 1.00 64.69 527 GLN A CA 1
ATOM 4023 C C . GLN A 1 527 ? -29.546 -14.524 -34.899 1.00 64.69 527 GLN A C 1
ATOM 4025 O O . GLN A 1 527 ? -28.369 -14.805 -35.085 1.00 64.69 527 GLN A O 1
ATOM 4030 N N . THR A 1 528 ? -29.907 -13.647 -33.994 1.00 63.78 528 THR A N 1
ATOM 4031 C CA . THR A 1 528 ? -28.990 -12.954 -33.114 1.00 63.78 528 THR A CA 1
ATOM 4032 C C . THR A 1 528 ? -29.333 -13.376 -31.707 1.00 63.78 528 THR A C 1
ATOM 4034 O O . THR A 1 528 ? -30.491 -13.297 -31.303 1.00 63.78 528 THR A O 1
ATOM 4037 N N . ARG A 1 529 ? -28.330 -13.870 -30.990 1.00 62.00 529 ARG A N 1
ATOM 4038 C CA . ARG A 1 529 ? -28.392 -14.069 -29.553 1.00 62.00 529 ARG A CA 1
ATOM 4039 C C . ARG A 1 529 ? -27.907 -12.780 -28.903 1.00 62.00 529 ARG A C 1
ATOM 4041 O O . ARG A 1 529 ? -26.773 -12.393 -29.133 1.00 62.00 529 ARG A O 1
ATOM 4048 N N . PHE A 1 530 ? -28.726 -12.095 -28.129 1.00 58.19 530 PHE A N 1
ATOM 4049 C CA . PHE A 1 530 ? -28.255 -10.995 -27.289 1.00 58.19 530 PHE A CA 1
ATOM 4050 C C . PHE A 1 530 ? -28.437 -11.424 -25.842 1.00 58.19 530 PHE A C 1
ATOM 4052 O O . PHE A 1 530 ? -29.542 -11.797 -25.445 1.00 58.19 530 PHE A O 1
ATOM 4059 N N . TRP A 1 531 ? -27.341 -11.440 -25.088 1.00 63.22 531 TRP A N 1
ATOM 4060 C CA . TRP A 1 531 ? -27.216 -12.194 -23.844 1.00 63.22 531 TRP A CA 1
ATOM 4061 C C . TRP A 1 531 ? -27.593 -13.673 -24.031 1.00 63.22 531 TRP A C 1
ATOM 4063 O O . TRP A 1 531 ? -26.861 -14.393 -24.710 1.00 63.22 531 TRP A O 1
ATOM 4073 N N . GLU A 1 532 ? -28.714 -14.133 -23.468 1.00 61.66 532 GLU A N 1
ATOM 4074 C CA . GLU A 1 532 ? -29.186 -15.524 -23.593 1.00 61.66 532 GLU A CA 1
ATOM 4075 C C . GLU A 1 532 ? -30.344 -15.695 -24.597 1.00 61.66 532 GLU A C 1
ATOM 4077 O O . GLU A 1 532 ? -30.644 -16.818 -25.006 1.00 61.66 532 GLU A O 1
ATOM 4082 N N . ASP A 1 533 ? -30.970 -14.601 -25.048 1.00 61.00 533 ASP A N 1
ATOM 4083 C CA . ASP A 1 533 ? -32.174 -14.643 -25.886 1.00 61.00 533 ASP A CA 1
ATOM 4084 C C . ASP A 1 533 ? -31.889 -14.505 -27.373 1.00 61.00 533 ASP A C 1
ATOM 4086 O O . ASP A 1 533 ? -31.025 -13.738 -27.789 1.00 61.00 533 ASP A O 1
ATOM 4090 N N . ILE A 1 534 ? -32.678 -15.210 -28.189 1.00 67.50 534 ILE A N 1
ATOM 4091 C CA . ILE A 1 534 ? -32.462 -15.333 -29.633 1.00 67.50 534 ILE A CA 1
ATOM 4092 C C . ILE A 1 534 ? -33.634 -14.725 -30.410 1.00 67.50 534 ILE A C 1
ATOM 4094 O O . ILE A 1 534 ? -34.779 -15.141 -30.236 1.00 67.50 534 ILE A O 1
ATOM 4098 N N . PHE A 1 535 ? -33.354 -13.797 -31.326 1.00 65.31 535 PHE A N 1
ATOM 4099 C CA . PHE A 1 535 ? -34.343 -13.173 -32.220 1.00 65.31 535 PHE A CA 1
ATOM 4100 C C . PHE A 1 535 ? -33.790 -12.985 -33.641 1.00 65.31 535 PHE A C 1
ATOM 4102 O O . PHE A 1 535 ? -32.596 -13.129 -33.867 1.00 65.31 535 PHE A O 1
ATOM 4109 N N . GLY A 1 536 ? -34.654 -12.721 -34.625 1.00 69.31 536 GLY A N 1
ATOM 4110 C CA . GLY A 1 536 ? -34.256 -12.580 -36.032 1.00 69.31 536 GLY A CA 1
ATOM 4111 C C . GLY A 1 536 ? -33.891 -11.144 -36.429 1.00 69.31 536 GLY A C 1
ATOM 4112 O O . GLY A 1 536 ? -34.578 -10.213 -36.018 1.00 69.31 536 GLY A O 1
ATOM 4113 N N . LEU A 1 537 ? -32.860 -10.975 -37.261 1.00 67.19 537 LEU A N 1
ATOM 4114 C CA . LEU A 1 537 ? -32.479 -9.722 -37.924 1.00 67.19 537 LEU A CA 1
ATOM 4115 C C . LEU A 1 537 ? -32.388 -9.927 -39.445 1.00 67.19 537 LEU A C 1
ATOM 4117 O O . LEU A 1 537 ? -31.848 -10.933 -39.912 1.00 67.19 537 LEU A O 1
ATOM 4121 N N . ASP A 1 538 ? -32.867 -8.950 -40.212 1.00 67.62 538 ASP A N 1
ATOM 4122 C CA . ASP A 1 538 ? -32.761 -8.925 -41.675 1.00 67.62 538 ASP A CA 1
ATOM 4123 C C . ASP A 1 538 ? -31.519 -8.145 -42.113 1.00 67.62 538 ASP A C 1
ATOM 4125 O O . ASP A 1 538 ? -31.190 -7.122 -41.514 1.00 67.62 538 ASP A O 1
ATOM 4129 N N . ALA A 1 539 ? -30.846 -8.599 -43.172 1.00 64.44 539 ALA A N 1
ATOM 4130 C CA . ALA A 1 539 ? -29.577 -8.040 -43.627 1.00 64.44 539 ALA A CA 1
ATOM 4131 C C . ALA A 1 539 ? -29.632 -7.434 -45.026 1.00 64.44 539 ALA A C 1
ATOM 4133 O O . ALA A 1 539 ? -30.114 -8.071 -45.968 1.00 64.44 539 ALA A O 1
ATOM 4134 N N . ARG A 1 540 ? -29.053 -6.239 -45.175 1.00 65.75 540 ARG A N 1
ATOM 4135 C CA . ARG A 1 540 ? -28.918 -5.523 -46.451 1.00 65.75 540 ARG A CA 1
ATOM 4136 C C . ARG A 1 540 ? -27.593 -4.764 -46.525 1.00 65.75 540 ARG A C 1
ATOM 4138 O O . ARG A 1 540 ? -27.106 -4.309 -45.500 1.00 65.75 540 ARG A O 1
ATOM 4145 N N . ILE A 1 541 ? -27.037 -4.568 -47.720 1.00 58.03 541 ILE A N 1
ATOM 4146 C CA . ILE A 1 541 ? -25.905 -3.646 -47.931 1.00 58.03 541 ILE A CA 1
ATOM 4147 C C . ILE A 1 541 ? -26.411 -2.357 -48.581 1.00 58.03 541 ILE A C 1
ATOM 4149 O O . ILE A 1 541 ? -27.148 -2.418 -49.565 1.00 58.03 541 ILE A O 1
ATOM 4153 N N . THR A 1 542 ? -26.042 -1.195 -48.040 1.00 54.72 542 THR A N 1
ATOM 4154 C CA . THR A 1 542 ? -26.384 0.111 -48.629 1.00 54.72 542 THR A CA 1
ATOM 4155 C C . THR A 1 542 ? -25.368 0.510 -49.705 1.00 54.72 542 THR A C 1
ATOM 4157 O O . THR A 1 542 ? -24.161 0.515 -49.472 1.00 54.72 542 THR A O 1
ATOM 4160 N N . GLU A 1 543 ? -25.855 0.872 -50.901 1.00 50.66 543 GLU A N 1
ATOM 4161 C CA . GLU A 1 543 ? -25.013 1.146 -52.086 1.00 50.66 543 GLU A CA 1
ATOM 4162 C C . GLU A 1 543 ? -24.061 2.348 -51.937 1.00 50.66 543 GLU A C 1
ATOM 4164 O O . GLU A 1 543 ? -23.088 2.440 -52.680 1.00 50.66 543 GLU A O 1
ATOM 4169 N N . ALA A 1 544 ? -24.332 3.276 -51.013 1.00 44.72 544 ALA A N 1
ATOM 4170 C CA . ALA A 1 544 ? -23.544 4.501 -50.857 1.00 44.72 544 ALA A CA 1
ATOM 4171 C C . ALA A 1 544 ? -22.218 4.282 -50.106 1.00 44.72 544 ALA A C 1
ATOM 4173 O O . ALA A 1 544 ? -21.218 4.899 -50.465 1.00 44.72 544 ALA A O 1
ATOM 4174 N N . ASP A 1 545 ? -22.205 3.370 -49.126 1.00 50.03 545 ASP A N 1
ATOM 4175 C CA . ASP A 1 545 ? -21.122 3.273 -48.135 1.00 50.03 545 ASP A CA 1
ATOM 4176 C C . ASP A 1 545 ? -20.535 1.849 -48.016 1.00 50.03 545 ASP A C 1
ATOM 4178 O O . ASP A 1 545 ? -19.631 1.610 -47.221 1.00 50.03 545 ASP A O 1
ATOM 4182 N N . ASN A 1 546 ? -21.033 0.880 -48.804 1.00 50.66 546 ASN A N 1
ATOM 4183 C CA . ASN A 1 546 ? -20.666 -0.547 -48.728 1.00 50.66 546 ASN A CA 1
ATOM 4184 C C . ASN A 1 546 ? -20.813 -1.158 -47.316 1.00 50.66 546 ASN A C 1
ATOM 4186 O O . ASN A 1 546 ? -20.112 -2.108 -46.963 1.00 50.66 546 ASN A O 1
ATOM 4190 N N . LEU A 1 547 ? -21.744 -0.634 -46.515 1.00 50.03 547 LEU A N 1
ATOM 4191 C CA . LEU A 1 547 ? -21.998 -1.067 -45.141 1.00 50.03 547 LEU A CA 1
ATOM 4192 C C . LEU A 1 547 ? -23.066 -2.155 -45.105 1.00 50.03 547 LEU A C 1
ATOM 4194 O O . LEU A 1 547 ? -24.130 -2.001 -45.707 1.00 50.03 547 LEU A O 1
ATOM 4198 N N . LEU A 1 548 ? -22.815 -3.229 -44.358 1.00 53.66 548 LEU A N 1
ATOM 4199 C CA . LEU A 1 548 ? -23.821 -4.251 -44.075 1.00 53.66 548 LEU A CA 1
ATOM 4200 C C . LEU A 1 548 ? -24.681 -3.800 -42.887 1.00 53.66 548 LEU A C 1
ATOM 4202 O O . LEU A 1 548 ? -24.213 -3.757 -41.753 1.00 53.66 548 LEU A O 1
ATOM 4206 N N . GLU A 1 549 ? -25.941 -3.462 -43.148 1.00 59.81 549 GLU A N 1
ATOM 4207 C CA . GLU A 1 549 ? -26.941 -3.127 -42.136 1.00 59.81 549 GLU A CA 1
ATOM 4208 C C . GLU A 1 549 ? -27.773 -4.362 -41.766 1.00 59.81 549 GLU A C 1
ATOM 4210 O O . GLU A 1 549 ? -28.360 -5.011 -42.636 1.00 59.81 549 GLU A O 1
ATOM 4215 N N . LEU A 1 550 ? -27.858 -4.652 -40.468 1.00 59.72 550 LEU A N 1
ATOM 4216 C CA . LEU A 1 550 ? -28.766 -5.630 -39.876 1.00 59.72 550 LEU A CA 1
ATOM 4217 C C . LEU A 1 550 ? -29.871 -4.885 -39.117 1.00 59.72 550 LEU A C 1
ATOM 4219 O O . LEU A 1 550 ? -29.577 -4.084 -38.227 1.00 59.72 550 LEU A O 1
ATOM 4223 N N . THR A 1 551 ? -31.135 -5.132 -39.459 1.00 60.44 551 THR A N 1
ATOM 4224 C CA . THR A 1 551 ? -32.297 -4.458 -38.855 1.00 60.44 551 THR A CA 1
ATOM 4225 C C . THR A 1 551 ? -33.294 -5.448 -38.276 1.00 60.44 551 THR A C 1
ATOM 4227 O O . THR A 1 551 ? -33.620 -6.449 -38.913 1.00 60.44 551 THR A O 1
ATOM 4230 N N . SER A 1 552 ? -33.820 -5.143 -37.088 1.00 60.12 552 SER A N 1
ATOM 4231 C CA . SER A 1 552 ? -34.968 -5.864 -36.523 1.00 60.12 552 SER A CA 1
ATOM 4232 C C . SER A 1 552 ? -36.224 -5.624 -37.373 1.00 60.12 552 SER A C 1
ATOM 4234 O O . SER A 1 552 ? -36.431 -4.495 -37.829 1.00 60.12 552 SER A O 1
ATOM 4236 N N . PRO A 1 553 ? -37.110 -6.622 -37.545 1.00 59.81 553 PRO A N 1
ATOM 4237 C CA . PRO A 1 553 ? -38.415 -6.412 -38.163 1.00 59.81 553 PRO A CA 1
ATOM 4238 C C . PRO A 1 553 ? -39.199 -5.324 -37.410 1.00 59.81 553 PRO A C 1
ATOM 4240 O O . PRO A 1 553 ? -39.305 -5.366 -36.185 1.00 59.81 553 PRO A O 1
ATOM 4243 N N . VAL A 1 554 ? -39.754 -4.358 -38.146 1.00 51.72 554 VAL A N 1
ATOM 4244 C CA . VAL A 1 554 ? -40.247 -3.049 -37.652 1.00 51.72 554 VAL A CA 1
ATOM 4245 C C . VAL A 1 554 ? -41.461 -3.131 -36.692 1.00 51.72 554 VAL A C 1
ATOM 4247 O O . VAL A 1 554 ? -41.875 -2.124 -36.123 1.00 51.72 554 VAL A O 1
ATOM 4250 N N . GLU A 1 555 ? -42.047 -4.313 -36.458 1.00 52.22 555 GLU A N 1
ATOM 4251 C CA . GLU A 1 555 ? -43.342 -4.458 -35.763 1.00 52.22 555 GLU A CA 1
ATOM 4252 C C . GLU A 1 555 ? -43.317 -5.163 -34.385 1.00 52.22 555 GLU A C 1
ATOM 4254 O O . GLU A 1 555 ? -44.370 -5.269 -33.755 1.00 52.22 555 GLU A O 1
ATOM 4259 N N . LEU A 1 556 ? -42.171 -5.625 -33.858 1.00 54.19 556 LEU A N 1
ATOM 4260 C CA . LEU A 1 556 ? -42.139 -6.480 -32.652 1.00 54.19 556 LEU A CA 1
ATOM 4261 C C . LEU A 1 556 ? -41.143 -6.001 -31.579 1.00 54.19 556 LEU A C 1
ATOM 4263 O O . LEU A 1 556 ? -39.947 -5.887 -31.836 1.00 54.19 556 LEU A O 1
ATOM 4267 N N . SER A 1 557 ? -41.627 -5.769 -30.348 1.00 56.97 557 SER A N 1
ATOM 4268 C CA . SER A 1 557 ? -40.759 -5.629 -29.170 1.00 56.97 557 SER A CA 1
ATOM 4269 C C . SER A 1 557 ? -40.383 -7.012 -28.645 1.00 56.97 557 SER A C 1
ATOM 4271 O O . SER A 1 557 ? -41.261 -7.820 -28.332 1.00 56.97 557 SER A O 1
ATOM 4273 N N . HIS A 1 558 ? -39.084 -7.301 -28.554 1.00 61.06 558 HIS A N 1
ATOM 4274 C CA . HIS A 1 558 ? -38.609 -8.612 -28.114 1.00 61.06 558 HIS A CA 1
ATOM 4275 C C . HIS A 1 558 ? -38.065 -8.543 -26.675 1.00 61.06 558 HIS A C 1
ATOM 4277 O O . HIS A 1 558 ? -37.364 -7.584 -26.337 1.00 61.06 558 HIS A O 1
ATOM 4283 N N . PRO A 1 559 ? -38.406 -9.520 -25.815 1.00 60.53 559 PRO A N 1
ATOM 4284 C CA . PRO A 1 559 ? -37.800 -9.674 -24.496 1.00 60.53 559 PRO A CA 1
ATOM 4285 C C . PRO A 1 559 ? -36.357 -10.204 -24.604 1.00 60.53 559 PRO A C 1
ATOM 4287 O O . PRO A 1 559 ? -36.077 -11.002 -25.494 1.00 60.53 559 PRO A O 1
ATOM 4290 N N . ILE A 1 560 ? -35.474 -9.747 -23.710 1.00 61.53 560 ILE A N 1
ATOM 4291 C CA . ILE A 1 560 ? -34.062 -10.136 -23.579 1.00 61.53 560 ILE A CA 1
ATOM 4292 C C . ILE A 1 560 ? -33.753 -10.459 -22.110 1.00 61.53 560 ILE A C 1
ATOM 4294 O O . ILE A 1 560 ? -33.812 -9.567 -21.266 1.00 61.53 560 ILE A O 1
ATOM 4298 N N . HIS A 1 561 ? -33.381 -11.700 -21.807 1.00 63.41 561 HIS A N 1
ATOM 4299 C CA . HIS A 1 561 ? -32.910 -12.170 -20.508 1.00 63.41 561 HIS A CA 1
ATOM 4300 C C . HIS A 1 561 ? -31.438 -11.783 -20.308 1.00 63.41 561 HIS A C 1
ATOM 4302 O O . HIS A 1 561 ? -30.559 -12.226 -21.045 1.00 63.41 561 HIS A O 1
ATOM 4308 N N . ILE A 1 562 ? -31.169 -10.972 -19.286 1.00 62.94 562 ILE A N 1
ATOM 4309 C CA . ILE A 1 562 ? -29.831 -10.558 -18.864 1.00 62.94 562 ILE A CA 1
ATOM 4310 C C . ILE A 1 562 ? -29.458 -11.355 -17.600 1.00 62.94 562 ILE A C 1
ATOM 4312 O O . ILE A 1 562 ? -30.184 -11.269 -16.597 1.00 62.94 562 ILE A O 1
ATOM 4316 N N . PRO A 1 563 ? -28.344 -12.113 -17.602 1.00 55.62 563 PRO A N 1
ATOM 4317 C CA . PRO A 1 563 ? -27.895 -12.893 -16.453 1.00 55.62 563 PRO A CA 1
ATOM 4318 C C . PRO A 1 563 ? -27.783 -12.040 -15.186 1.00 55.62 563 PRO A C 1
ATOM 4320 O O . PRO A 1 563 ? -27.114 -11.009 -15.161 1.00 55.62 563 PRO A O 1
ATOM 4323 N N . GLY A 1 564 ? -28.485 -12.454 -14.128 1.00 53.91 564 GLY A N 1
ATOM 4324 C CA . GLY A 1 564 ? -28.544 -11.730 -12.853 1.00 53.91 564 GLY A CA 1
ATOM 4325 C C . GLY A 1 564 ? -29.417 -10.464 -12.842 1.00 53.91 564 GLY A C 1
ATOM 4326 O O . GLY A 1 564 ? -29.659 -9.934 -11.758 1.00 53.91 564 GLY A O 1
ATOM 4327 N N . LEU A 1 565 ? -29.929 -10.003 -13.996 1.00 57.06 565 LEU A N 1
ATOM 4328 C CA . LEU A 1 565 ? -30.673 -8.741 -14.150 1.00 57.06 565 LEU A CA 1
ATOM 4329 C C . LEU A 1 565 ? -32.147 -8.888 -14.591 1.00 57.06 565 LEU A C 1
ATOM 4331 O O . LEU A 1 565 ? -32.951 -8.006 -14.304 1.00 57.06 565 LEU A O 1
ATOM 4335 N N . GLY A 1 566 ? -32.550 -10.011 -15.197 1.00 63.28 566 GLY A N 1
ATOM 4336 C CA . GLY A 1 566 ? -33.950 -10.273 -15.583 1.00 63.28 566 GLY A CA 1
ATOM 4337 C C . GLY A 1 566 ? -34.262 -9.940 -17.047 1.00 63.28 566 GLY A C 1
ATOM 4338 O O . GLY A 1 566 ? -33.367 -9.973 -17.881 1.00 63.28 566 GLY A O 1
ATOM 4339 N N . ILE A 1 567 ? -35.534 -9.680 -17.386 1.00 63.06 567 ILE A N 1
ATOM 4340 C CA . ILE A 1 567 ? -35.994 -9.507 -18.781 1.00 63.06 567 ILE A CA 1
ATOM 4341 C C . ILE A 1 567 ? -36.147 -8.017 -19.135 1.00 63.06 567 ILE A C 1
ATOM 4343 O O . ILE A 1 567 ? -36.972 -7.321 -18.537 1.00 63.06 567 ILE A O 1
ATOM 4347 N N . ALA A 1 568 ? -35.421 -7.548 -20.152 1.00 58.81 568 ALA A N 1
ATOM 4348 C CA . ALA A 1 568 ? -35.535 -6.213 -20.750 1.00 58.81 568 ALA A CA 1
ATOM 4349 C C . ALA A 1 568 ? -36.228 -6.259 -22.125 1.00 58.81 568 ALA A C 1
ATOM 4351 O O . ALA A 1 568 ? -36.208 -7.285 -22.794 1.00 58.81 568 ALA A O 1
ATOM 4352 N N . LYS A 1 569 ? -36.869 -5.171 -22.562 1.00 61.03 569 LYS A N 1
ATOM 4353 C CA . LYS A 1 569 ? -37.540 -5.055 -23.870 1.00 61.03 569 LYS A CA 1
ATOM 4354 C C . LYS A 1 569 ? -36.912 -3.932 -24.692 1.00 61.03 569 LYS A C 1
ATOM 4356 O O . LYS A 1 569 ? -36.530 -2.904 -24.142 1.00 61.03 569 LYS A O 1
ATOM 4361 N N . TYR A 1 570 ? -36.876 -4.098 -26.013 1.00 58.28 570 TYR A N 1
ATOM 4362 C CA . TYR A 1 570 ? -36.358 -3.082 -26.935 1.00 58.28 570 TYR A CA 1
ATOM 4363 C C . TYR A 1 570 ? -37.309 -2.797 -28.102 1.00 58.28 570 TYR A C 1
ATOM 4365 O O . TYR A 1 570 ? -38.249 -3.552 -28.371 1.00 58.28 570 TYR A O 1
ATOM 4373 N N . LYS A 1 571 ? -37.035 -1.694 -28.805 1.00 50.81 571 LYS A N 1
ATOM 4374 C CA . LYS A 1 571 ? -37.709 -1.263 -30.028 1.00 50.81 571 LYS A CA 1
ATOM 4375 C C . LYS A 1 571 ? -36.622 -0.753 -30.983 1.00 50.81 571 LYS A C 1
ATOM 4377 O O . LYS A 1 571 ? -35.967 0.226 -30.659 1.00 50.81 571 LYS A O 1
ATOM 4382 N N . ASP A 1 572 ? -36.405 -1.461 -32.090 1.00 53.12 572 ASP A N 1
ATOM 4383 C CA . ASP A 1 572 ? -35.471 -1.121 -33.180 1.00 53.12 572 ASP A CA 1
ATOM 4384 C C . ASP A 1 572 ? -33.964 -1.322 -32.890 1.00 53.12 572 ASP A C 1
ATOM 4386 O O . ASP A 1 572 ? -33.241 -0.405 -32.508 1.00 53.12 572 ASP A O 1
ATOM 4390 N N . ILE A 1 573 ? -33.456 -2.538 -33.148 1.00 52.59 573 ILE A N 1
ATOM 4391 C CA . ILE A 1 573 ? -32.008 -2.802 -33.233 1.00 52.59 573 ILE A CA 1
ATOM 4392 C C . ILE A 1 573 ? -31.549 -2.552 -34.671 1.00 52.59 573 ILE A C 1
ATOM 4394 O O . ILE A 1 573 ? -31.996 -3.233 -35.598 1.00 52.59 573 ILE A O 1
ATOM 4398 N N . LEU A 1 574 ? -30.649 -1.582 -34.832 1.00 50.38 574 LEU A N 1
ATOM 4399 C CA . LEU A 1 574 ? -29.889 -1.326 -36.052 1.00 50.38 574 LEU A CA 1
ATOM 4400 C C . LEU A 1 574 ? -28.419 -1.625 -35.757 1.00 50.38 574 LEU A C 1
ATOM 4402 O O . LEU A 1 574 ? -27.855 -1.072 -34.816 1.00 50.38 574 LEU A O 1
ATOM 4406 N N . LEU A 1 575 ? -27.810 -2.489 -36.558 1.00 49.72 575 LEU A N 1
ATOM 4407 C CA . LEU A 1 575 ? -26.395 -2.830 -36.475 1.00 49.72 575 LEU A CA 1
ATOM 4408 C C . LEU A 1 575 ? -25.757 -2.564 -37.840 1.00 49.72 575 LEU A C 1
ATOM 4410 O O . LEU A 1 575 ? -26.212 -3.096 -38.848 1.00 49.72 575 LEU A O 1
ATOM 4414 N N . ARG A 1 576 ? -24.724 -1.719 -37.876 1.00 48.00 576 ARG A N 1
ATOM 4415 C CA . ARG A 1 576 ? -24.015 -1.322 -39.099 1.00 48.00 576 ARG A CA 1
ATOM 4416 C C . ARG A 1 576 ? -22.605 -1.889 -39.088 1.00 48.00 576 ARG A C 1
ATOM 4418 O O . ARG A 1 576 ? -21.845 -1.631 -38.168 1.00 48.00 576 ARG A O 1
ATOM 4425 N N . ILE A 1 577 ? -22.246 -2.651 -40.108 1.00 44.97 577 ILE A N 1
ATOM 4426 C CA . ILE A 1 577 ? -20.948 -3.314 -40.203 1.00 44.97 577 ILE A CA 1
ATOM 4427 C C . ILE A 1 577 ? -20.170 -2.664 -41.359 1.00 44.97 577 ILE A C 1
ATOM 4429 O O . ILE A 1 577 ? -20.455 -2.941 -42.525 1.00 44.97 577 ILE A O 1
ATOM 4433 N N . GLY A 1 578 ? -19.217 -1.785 -41.012 1.00 39.31 578 GLY A N 1
ATOM 4434 C CA . GLY A 1 578 ? -18.245 -1.129 -41.910 1.00 39.31 578 GLY A CA 1
ATOM 4435 C C . GLY A 1 578 ? -18.000 0.369 -41.597 1.00 39.31 578 GLY A C 1
ATOM 4436 O O . GLY A 1 578 ? -18.650 0.921 -40.717 1.00 39.31 578 GLY A O 1
ATOM 4437 N N . GLU A 1 579 ? -17.053 1.000 -42.304 1.00 37.16 579 GLU A N 1
ATOM 4438 C CA . GLU A 1 579 ? -16.174 2.102 -41.847 1.00 37.16 579 GLU A CA 1
ATOM 4439 C C . GLU A 1 579 ? -16.720 3.549 -41.828 1.00 37.16 579 GLU A C 1
ATOM 4441 O O . GLU A 1 579 ? -17.300 4.025 -42.800 1.00 37.16 579 GLU A O 1
ATOM 4446 N N . GLU A 1 580 ? -16.329 4.310 -40.791 1.00 27.59 580 GLU A N 1
ATOM 4447 C CA . GLU A 1 580 ? -15.916 5.713 -40.950 1.00 27.59 580 GLU A CA 1
ATOM 4448 C C . GLU A 1 580 ? -14.394 5.839 -40.749 1.00 27.59 580 GLU A C 1
ATOM 4450 O O . GLU A 1 580 ? -13.829 5.283 -39.810 1.00 27.59 580 GLU A O 1
ATOM 4455 N N . GLN A 1 581 ? -13.793 6.656 -41.620 1.00 28.30 581 GLN A N 1
ATOM 4456 C CA . GLN A 1 581 ? -12.376 7.015 -41.782 1.00 28.30 581 GLN A CA 1
ATOM 4457 C C . GLN A 1 581 ? -11.529 5.985 -42.554 1.00 28.30 581 GLN A C 1
ATOM 4459 O O . GLN A 1 581 ? -11.296 4.856 -42.141 1.00 28.30 581 GLN A O 1
ATOM 4464 N N . ALA A 1 582 ? -11.098 6.442 -43.730 1.00 24.38 582 ALA A N 1
ATOM 4465 C CA . ALA A 1 582 ? -10.433 5.710 -44.796 1.00 24.38 582 ALA A CA 1
ATOM 4466 C C . ALA A 1 582 ? -9.193 4.928 -44.340 1.00 24.38 582 ALA A C 1
ATOM 4468 O O . ALA A 1 582 ? -8.314 5.475 -43.678 1.00 24.38 582 ALA A O 1
ATOM 4469 N N . TRP A 1 583 ? -9.078 3.674 -44.775 1.00 28.55 583 TRP A N 1
ATOM 4470 C CA . TRP A 1 583 ? -7.919 2.851 -44.449 1.00 28.55 583 TRP A CA 1
ATOM 4471 C C . TRP A 1 583 ? -6.797 3.055 -45.462 1.00 28.55 583 TRP A C 1
ATOM 4473 O O . TRP A 1 583 ? -6.870 2.633 -46.617 1.00 28.55 583 TRP A O 1
ATOM 4483 N N . GLU A 1 584 ? -5.718 3.656 -44.976 1.00 23.64 584 GLU A N 1
ATOM 4484 C CA . GLU A 1 584 ? -4.360 3.360 -45.408 1.00 23.64 584 GLU A CA 1
ATOM 4485 C C . GLU A 1 584 ? -3.842 2.207 -44.532 1.00 23.64 584 GLU A C 1
ATOM 4487 O O . GLU A 1 584 ? -3.957 2.238 -43.305 1.00 23.64 584 GLU A O 1
ATOM 4492 N N . LEU A 1 585 ? -3.308 1.153 -45.151 1.00 23.25 585 LEU A N 1
ATOM 4493 C CA . LEU A 1 585 ? -2.756 -0.004 -44.448 1.00 23.25 585 LEU A CA 1
ATOM 4494 C C . LEU A 1 585 ? -1.420 0.403 -43.808 1.00 23.25 585 LEU A C 1
ATOM 4496 O O . LEU A 1 585 ? -0.363 0.272 -44.418 1.00 23.25 585 LEU A O 1
ATOM 4500 N N . SER A 1 586 ? -1.485 0.938 -42.592 1.00 22.81 586 SER A N 1
ATOM 4501 C CA . SER A 1 586 ? -0.327 1.324 -41.788 1.00 22.81 586 SER A CA 1
ATOM 4502 C C . SER A 1 586 ? -0.372 0.624 -40.429 1.00 22.81 586 SER A C 1
ATOM 4504 O O . SER A 1 586 ? -1.430 0.443 -39.830 1.00 22.81 586 SER A O 1
ATOM 4506 N N . PHE A 1 587 ? 0.789 0.157 -39.976 1.00 24.47 587 PHE A N 1
ATOM 4507 C CA . PHE A 1 587 ? 0.969 -0.455 -38.665 1.00 24.47 587 PHE A CA 1
ATOM 4508 C C . PHE A 1 587 ? 1.323 0.650 -37.666 1.00 24.47 587 PHE A C 1
ATOM 4510 O O . PHE A 1 587 ? 2.384 1.260 -37.791 1.00 24.47 587 PHE A O 1
ATOM 4517 N N . GLY A 1 588 ? 0.459 0.902 -36.685 1.00 24.38 588 GLY A N 1
ATOM 4518 C CA . GLY A 1 588 ? 0.745 1.836 -35.600 1.00 24.38 588 GLY A CA 1
ATOM 4519 C C . GLY A 1 588 ? -0.344 1.860 -34.530 1.00 24.38 588 GLY A C 1
ATOM 4520 O O . GLY A 1 588 ? -1.523 1.905 -34.852 1.00 24.38 588 GLY A O 1
ATOM 4521 N N . GLU A 1 589 ? 0.106 1.841 -33.274 1.00 25.39 589 GLU A N 1
ATOM 4522 C CA . GLU A 1 589 ? -0.637 2.094 -32.027 1.00 25.39 589 GLU A CA 1
ATOM 4523 C C . GLU A 1 589 ? -1.676 1.045 -31.590 1.00 25.39 589 GLU A C 1
ATOM 4525 O O . GLU A 1 589 ? -2.858 1.320 -31.447 1.00 25.39 589 GLU A O 1
ATOM 4530 N N . HIS A 1 590 ? -1.214 -0.178 -31.313 1.00 28.19 590 HIS A N 1
ATOM 4531 C CA . HIS A 1 590 ? -1.328 -0.796 -29.980 1.00 28.19 590 HIS A CA 1
ATOM 4532 C C . HIS A 1 590 ? -0.695 -2.199 -29.996 1.00 28.19 590 HIS A C 1
ATOM 4534 O O . HIS A 1 590 ? -1.139 -3.092 -30.705 1.00 28.19 590 HIS A O 1
ATOM 4540 N N . GLN A 1 591 ? 0.366 -2.339 -29.196 1.00 31.22 591 GLN A N 1
ATOM 4541 C CA . GLN A 1 591 ? 1.037 -3.573 -28.765 1.00 31.22 591 GLN A CA 1
ATOM 4542 C C . GLN A 1 591 ? 1.404 -4.596 -29.863 1.00 31.22 591 GLN A C 1
ATOM 4544 O O . GLN A 1 591 ? 0.672 -5.532 -30.170 1.00 31.22 591 GLN A O 1
ATOM 4549 N N . GLU A 1 592 ? 2.628 -4.466 -30.389 1.00 30.17 592 GLU A N 1
ATOM 4550 C CA . GLU A 1 592 ? 3.333 -5.560 -31.066 1.00 30.17 592 GLU A CA 1
ATOM 4551 C C . GLU A 1 592 ? 3.579 -6.720 -30.083 1.00 30.17 592 GLU A C 1
ATOM 4553 O O . GLU A 1 592 ? 4.547 -6.710 -29.320 1.00 30.17 592 GLU A O 1
ATOM 4558 N N . TYR A 1 593 ? 2.740 -7.750 -30.138 1.00 31.06 593 TYR A N 1
ATOM 4559 C CA . TYR A 1 593 ? 3.075 -9.077 -29.629 1.00 31.06 593 TYR A CA 1
ATOM 4560 C C . TYR A 1 593 ? 3.328 -9.997 -30.828 1.00 31.06 593 TYR A C 1
ATOM 4562 O O . TYR A 1 593 ? 2.421 -10.309 -31.595 1.00 31.06 593 TYR A O 1
ATOM 4570 N N . GLY A 1 594 ? 4.584 -10.402 -31.039 1.00 31.14 594 GLY A N 1
ATOM 4571 C CA . GLY A 1 594 ? 4.927 -11.428 -32.029 1.00 31.14 594 GLY A CA 1
ATOM 4572 C C . GLY A 1 594 ? 4.388 -12.810 -31.632 1.00 31.14 594 GLY A C 1
ATOM 4573 O O . GLY A 1 594 ? 4.065 -13.026 -30.465 1.00 31.14 594 GLY A O 1
ATOM 4574 N N . LEU A 1 595 ? 4.350 -13.770 -32.572 1.00 30.77 595 LEU A N 1
ATOM 4575 C CA . LEU A 1 595 ? 3.852 -15.147 -32.354 1.00 30.77 595 LEU A CA 1
ATOM 4576 C C . LEU A 1 595 ? 4.364 -15.826 -31.065 1.00 30.77 595 LEU A C 1
ATOM 4578 O O . LEU A 1 595 ? 3.646 -16.627 -30.484 1.00 30.77 595 LEU A O 1
ATOM 4582 N N . ILE A 1 596 ? 5.568 -15.500 -30.583 1.00 30.33 596 ILE A N 1
ATOM 4583 C CA . ILE A 1 596 ? 6.121 -16.052 -29.330 1.00 30.33 596 ILE A CA 1
ATOM 4584 C C . ILE A 1 596 ? 5.412 -15.503 -28.084 1.00 30.33 596 ILE A C 1
ATOM 4586 O O . ILE A 1 596 ? 5.219 -16.246 -27.127 1.00 30.33 596 ILE A O 1
ATOM 4590 N N . SER A 1 597 ? 4.957 -14.247 -28.095 1.00 31.47 597 SER A N 1
ATOM 4591 C CA . SER A 1 597 ? 4.141 -13.696 -27.003 1.00 31.47 597 SER A CA 1
ATOM 4592 C C . SER A 1 597 ? 2.725 -14.281 -26.983 1.00 31.47 597 SER A C 1
ATOM 4594 O O . SER A 1 597 ? 2.172 -14.463 -25.905 1.00 31.47 597 SER A O 1
ATOM 4596 N N . MET A 1 598 ? 2.169 -14.663 -28.139 1.00 30.42 598 MET A N 1
ATOM 4597 C CA . MET A 1 598 ? 0.835 -15.283 -28.230 1.00 30.42 598 MET A CA 1
ATOM 4598 C C . MET A 1 598 ?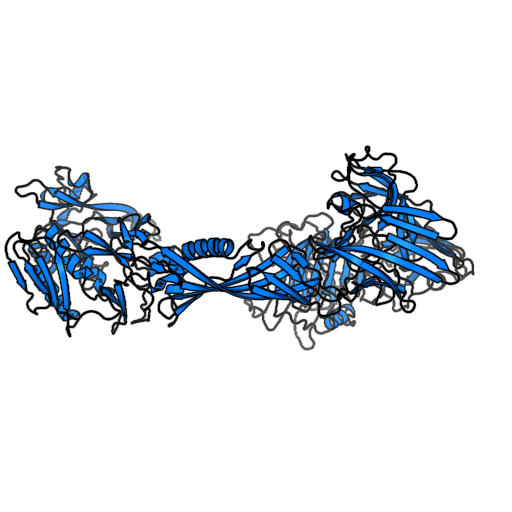 0.774 -16.731 -27.713 1.00 30.42 598 MET A C 1
ATOM 4600 O O . MET A 1 598 ? -0.299 -17.209 -27.362 1.00 30.42 598 MET A O 1
ATOM 4604 N N . VAL A 1 599 ? 1.902 -17.447 -27.644 1.00 32.56 599 VAL A N 1
ATOM 4605 C CA . VAL A 1 599 ? 1.942 -18.806 -27.059 1.00 32.56 599 VAL A CA 1
ATOM 4606 C C . VAL A 1 599 ? 1.928 -18.757 -25.530 1.00 32.56 599 VAL A C 1
ATOM 4608 O O . VAL A 1 599 ? 1.469 -19.694 -24.883 1.00 32.56 599 VAL A O 1
ATOM 4611 N N . VAL A 1 600 ? 2.405 -17.655 -24.950 1.00 31.59 600 VAL A N 1
ATOM 4612 C CA . VAL A 1 600 ? 2.439 -17.448 -23.496 1.00 31.59 600 VAL A CA 1
ATOM 4613 C C . VAL A 1 600 ? 1.127 -16.822 -22.992 1.00 31.59 600 VAL A C 1
ATOM 4615 O O . VAL A 1 600 ? 0.753 -17.035 -21.840 1.00 31.59 600 VAL A O 1
ATOM 4618 N N . GLU A 1 601 ? 0.372 -16.141 -23.862 1.00 32.16 601 GLU A N 1
ATOM 4619 C CA . GLU A 1 601 ? -0.942 -15.559 -23.560 1.00 32.16 601 GLU A CA 1
ATOM 4620 C C . GLU A 1 601 ? -2.028 -16.084 -24.526 1.00 32.16 601 GLU A C 1
ATOM 4622 O O . GLU A 1 601 ? -2.266 -15.532 -25.594 1.00 32.16 601 GLU A O 1
ATOM 4627 N N . ASN A 1 602 ? -2.688 -17.179 -24.133 1.00 26.84 602 ASN A N 1
ATOM 4628 C CA . ASN A 1 602 ? -3.812 -17.869 -24.797 1.00 26.84 602 ASN A CA 1
ATOM 4629 C C . ASN A 1 602 ? -4.787 -17.001 -25.651 1.00 26.84 602 ASN A C 1
ATOM 4631 O O . ASN A 1 602 ? -5.841 -16.605 -25.146 1.00 26.84 602 ASN A O 1
ATOM 4635 N N . ALA A 1 603 ? -4.555 -16.825 -26.963 1.00 30.67 603 ALA A N 1
ATOM 4636 C CA . ALA A 1 603 ? -5.609 -16.456 -27.930 1.00 30.67 603 ALA A CA 1
ATOM 4637 C C . ALA A 1 603 ? -5.239 -16.779 -29.399 1.00 30.67 603 ALA A C 1
ATOM 4639 O O . ALA A 1 603 ? -4.173 -16.407 -29.882 1.00 30.67 603 ALA A O 1
ATOM 4640 N N . ILE A 1 604 ? -6.147 -17.439 -30.127 1.00 28.75 604 ILE A N 1
ATOM 4641 C CA . ILE A 1 604 ? -6.063 -17.774 -31.566 1.00 28.75 604 ILE A CA 1
ATOM 4642 C C . ILE A 1 604 ? -6.868 -16.740 -32.383 1.00 28.75 604 ILE A C 1
ATOM 4644 O O . ILE A 1 604 ? -7.985 -16.426 -31.977 1.00 28.75 604 ILE A O 1
ATOM 4648 N N . ALA A 1 605 ? -6.369 -16.280 -33.547 1.00 31.25 605 ALA A N 1
ATOM 4649 C CA . ALA A 1 605 ? -7.202 -15.699 -34.623 1.00 31.25 605 ALA A CA 1
ATOM 4650 C C . ALA A 1 605 ? -6.570 -15.773 -36.049 1.00 31.25 605 ALA A C 1
ATOM 4652 O O . ALA A 1 605 ? -5.665 -15.011 -36.376 1.00 31.25 605 ALA A O 1
ATOM 4653 N N . ASP A 1 606 ? -7.084 -16.724 -36.846 1.00 34.19 606 ASP A N 1
ATOM 4654 C CA . ASP A 1 606 ? -7.533 -16.792 -38.265 1.00 34.19 606 ASP A CA 1
ATOM 4655 C C . ASP A 1 606 ? -6.859 -16.165 -39.526 1.00 34.19 606 ASP A C 1
ATOM 4657 O O . ASP A 1 606 ? -6.328 -15.058 -39.562 1.00 34.19 606 ASP A O 1
ATOM 4661 N N . TYR A 1 607 ? -7.034 -16.924 -40.632 1.00 25.53 607 TYR A N 1
ATOM 4662 C CA . TYR A 1 607 ? -6.615 -16.770 -42.044 1.00 25.53 607 TYR A CA 1
ATOM 4663 C C . TYR A 1 607 ? -7.616 -16.000 -42.963 1.00 25.53 607 TYR A C 1
ATOM 4665 O O . TYR A 1 607 ? -8.822 -16.197 -42.876 1.00 25.53 607 TYR A O 1
ATOM 4673 N N . GLY A 1 608 ? -7.091 -15.280 -43.978 1.00 32.12 608 GLY A N 1
ATOM 4674 C CA . GLY A 1 608 ? -7.555 -15.305 -45.392 1.00 32.12 608 GLY A CA 1
ATOM 4675 C C . GLY A 1 608 ? -8.766 -14.473 -45.882 1.00 32.12 608 GLY A C 1
ATOM 4676 O O . GLY A 1 608 ? -9.884 -14.966 -45.908 1.00 32.12 608 GLY A O 1
ATOM 4677 N N . HIS A 1 609 ? -8.497 -13.277 -46.440 1.00 32.62 609 HIS A N 1
ATOM 4678 C CA . HIS A 1 609 ? -9.260 -12.448 -47.420 1.00 32.62 609 HIS A CA 1
ATOM 4679 C C . HIS A 1 609 ? -10.778 -12.195 -47.290 1.00 32.62 609 HIS A C 1
ATOM 4681 O O . HIS A 1 609 ? -11.311 -11.391 -48.056 1.00 32.62 609 HIS A O 1
ATOM 4687 N N . PHE A 1 610 ? -11.470 -12.762 -46.313 1.00 29.95 610 PHE A N 1
ATOM 4688 C CA . PHE A 1 610 ? -12.775 -12.293 -45.867 1.00 29.95 610 PHE A CA 1
ATOM 4689 C C . PHE A 1 610 ? -12.561 -11.546 -44.552 1.00 29.95 610 PHE A C 1
ATOM 4691 O O . PHE A 1 610 ? -12.320 -12.157 -43.517 1.00 29.95 610 PHE A O 1
ATOM 4698 N N . ARG A 1 611 ? -12.586 -10.210 -44.589 1.00 30.27 611 ARG A N 1
ATOM 4699 C CA . ARG A 1 611 ? -12.613 -9.405 -43.365 1.00 30.27 611 ARG A CA 1
ATOM 4700 C C . ARG A 1 611 ? -14.035 -8.917 -43.152 1.00 30.27 611 ARG A C 1
ATOM 4702 O O . ARG A 1 611 ? -14.440 -7.919 -43.736 1.00 30.27 611 ARG A O 1
ATOM 4709 N N . MET A 1 612 ? -14.779 -9.599 -42.283 1.00 31.48 612 MET A N 1
ATOM 4710 C CA . MET A 1 612 ? -15.751 -8.865 -41.480 1.00 31.48 612 MET A CA 1
ATOM 4711 C C . MET A 1 612 ? -14.912 -7.942 -40.602 1.00 31.48 612 MET A C 1
ATOM 4713 O O . MET A 1 612 ? -14.160 -8.417 -39.751 1.00 31.48 612 MET A O 1
ATOM 4717 N N . GLY A 1 613 ? -14.975 -6.632 -40.855 1.00 32.31 613 GLY A N 1
ATOM 4718 C CA . GLY A 1 613 ? -14.522 -5.673 -39.854 1.00 32.31 613 GLY A CA 1
ATOM 4719 C C . GLY A 1 613 ? -15.187 -6.034 -38.529 1.00 32.31 613 GLY A C 1
ATOM 4720 O O . GLY A 1 613 ? -16.326 -6.514 -38.541 1.00 32.31 613 GLY A O 1
ATOM 4721 N N . GLY A 1 614 ? -14.467 -5.872 -37.413 1.00 30.05 614 GLY A N 1
ATOM 4722 C CA . GLY A 1 614 ? -15.038 -6.105 -36.090 1.00 30.05 614 GLY A CA 1
ATOM 4723 C C . GLY A 1 614 ? -16.399 -5.410 -36.053 1.00 30.05 614 GLY A C 1
ATOM 4724 O O . GLY A 1 614 ? -16.428 -4.203 -36.296 1.00 30.05 614 GLY A O 1
ATOM 4725 N N . PRO A 1 615 ? -17.516 -6.144 -35.911 1.00 33.06 615 PRO A N 1
ATOM 4726 C CA . PRO A 1 615 ? -18.838 -5.556 -36.047 1.00 33.06 615 PRO A CA 1
ATOM 4727 C C . PRO A 1 615 ? -18.939 -4.386 -35.074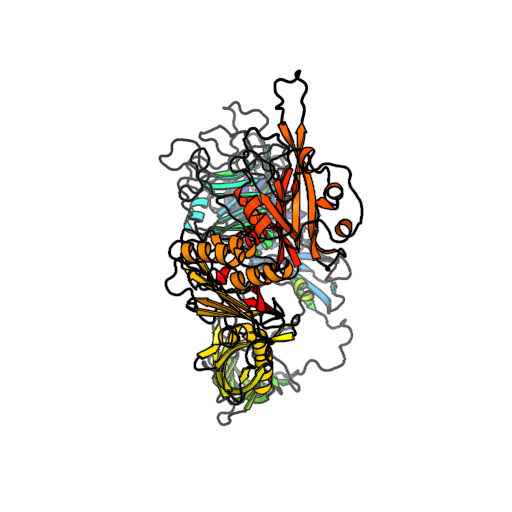 1.00 33.06 615 PRO A C 1
ATOM 4729 O O . PRO A 1 615 ? -18.921 -4.573 -33.857 1.00 33.06 615 PRO A O 1
ATOM 4732 N N . GLN A 1 616 ? -18.980 -3.164 -35.605 1.00 33.53 616 GLN A N 1
ATOM 4733 C CA . GLN A 1 616 ? -19.251 -2.010 -34.776 1.00 33.53 616 GLN A CA 1
ATOM 4734 C C . GLN A 1 616 ? -20.743 -2.008 -34.533 1.00 33.53 616 GLN A C 1
ATOM 4736 O O . GLN A 1 616 ? -21.558 -1.682 -35.391 1.00 33.53 616 GLN A O 1
ATOM 4741 N N . LEU A 1 617 ? -21.110 -2.417 -33.330 1.00 34.91 617 LEU A N 1
ATOM 4742 C CA . LEU A 1 617 ? -22.458 -2.263 -32.840 1.00 34.91 617 LEU A CA 1
ATOM 4743 C C . LEU A 1 617 ? -22.703 -0.771 -32.589 1.00 34.91 617 LEU A C 1
ATOM 4745 O O . LEU A 1 617 ? -22.669 -0.293 -31.461 1.00 34.91 617 LEU A O 1
ATOM 4749 N N . VAL A 1 618 ? -22.941 -0.021 -33.667 1.00 36.34 618 VAL A N 1
ATOM 4750 C CA . VAL A 1 618 ? -23.573 1.294 -33.598 1.00 36.34 618 VAL A CA 1
ATOM 4751 C C . VAL A 1 618 ? -25.055 1.037 -33.404 1.00 36.34 618 VAL A C 1
ATOM 4753 O O . VAL A 1 618 ? -25.862 1.161 -34.321 1.00 36.34 618 VAL A O 1
ATOM 4756 N N . LEU A 1 619 ? -25.410 0.626 -32.193 1.00 39.44 619 LEU A N 1
ATOM 4757 C CA . LEU A 1 619 ? -26.787 0.763 -31.763 1.00 39.44 619 LEU A CA 1
ATOM 4758 C C . LEU A 1 619 ? -27.071 2.268 -31.789 1.00 39.44 619 LEU A C 1
ATOM 4760 O O . LEU A 1 619 ? -26.269 3.062 -31.289 1.00 39.44 619 LEU A O 1
ATOM 4764 N N . ALA A 1 620 ? -28.141 2.661 -32.478 1.00 42.34 620 ALA A N 1
ATOM 4765 C CA . ALA A 1 620 ? -28.458 4.064 -32.704 1.00 42.34 620 ALA A CA 1
ATOM 4766 C C . ALA A 1 620 ? -28.367 4.834 -31.379 1.00 42.34 620 ALA A C 1
ATOM 4768 O O . ALA A 1 620 ? -29.046 4.500 -30.410 1.00 42.34 620 ALA A O 1
ATOM 4769 N N . SER A 1 621 ? -27.464 5.813 -31.315 1.00 41.53 621 SER A N 1
ATOM 4770 C CA . SER A 1 621 ? -27.233 6.542 -30.077 1.00 41.53 621 SER A CA 1
ATOM 4771 C C . SER A 1 621 ? -28.425 7.465 -29.783 1.00 41.53 621 SER A C 1
ATOM 4773 O O . SER A 1 621 ? -28.832 8.210 -30.683 1.00 41.53 621 SER A O 1
ATOM 4775 N N . PRO A 1 622 ? -28.957 7.472 -28.545 1.00 50.31 622 PRO A N 1
ATOM 4776 C CA . PRO A 1 622 ? -28.640 6.564 -27.439 1.00 50.31 622 PRO A CA 1
ATOM 4777 C C . PRO A 1 622 ? -29.506 5.289 -27.435 1.00 50.31 622 PRO A C 1
ATOM 4779 O O . PRO A 1 622 ? -30.725 5.344 -27.606 1.00 50.31 622 PRO A O 1
ATOM 4782 N N . ILE A 1 623 ? -28.871 4.149 -27.148 1.00 52.44 623 ILE A N 1
ATOM 4783 C CA . ILE A 1 623 ? -29.543 2.867 -26.894 1.00 52.44 623 ILE A CA 1
ATOM 4784 C C . ILE A 1 623 ? -30.242 2.971 -25.553 1.00 52.44 623 ILE A C 1
ATOM 4786 O O . ILE A 1 623 ? -29.615 3.371 -24.572 1.00 52.44 623 ILE A O 1
ATOM 4790 N N . ARG A 1 624 ? -31.506 2.565 -25.499 1.00 60.00 624 ARG A N 1
ATOM 4791 C CA . ARG A 1 624 ? -32.275 2.488 -24.262 1.00 60.00 624 ARG A CA 1
ATOM 4792 C C . ARG A 1 624 ? -32.845 1.083 -24.111 1.00 60.00 624 ARG A C 1
ATOM 4794 O O . ARG A 1 624 ? -33.626 0.646 -24.955 1.00 60.00 624 ARG A O 1
ATOM 4801 N N . LEU A 1 625 ? -32.436 0.381 -23.057 1.00 60.12 625 LEU A N 1
ATOM 4802 C CA . LEU A 1 625 ? -32.988 -0.922 -22.684 1.00 60.12 625 LEU A CA 1
ATOM 4803 C C . LEU A 1 625 ? -33.913 -0.740 -21.482 1.00 60.12 625 LEU A C 1
ATOM 4805 O O . LEU A 1 625 ? -33.435 -0.573 -20.363 1.00 60.12 625 LEU A O 1
ATOM 4809 N N . ASP A 1 626 ? -35.224 -0.775 -21.722 1.00 61.53 626 ASP A N 1
ATOM 4810 C CA . ASP A 1 626 ? -36.230 -0.678 -20.663 1.00 61.53 626 ASP A CA 1
ATOM 4811 C C . ASP A 1 626 ? -36.580 -2.086 -20.155 1.00 61.53 626 ASP A C 1
ATOM 4813 O O . ASP A 1 626 ? -37.046 -2.948 -20.905 1.00 61.53 626 ASP A O 1
ATOM 4817 N N . GLY A 1 627 ? -36.366 -2.349 -18.872 1.00 66.94 627 GLY A N 1
ATOM 4818 C CA . GLY A 1 627 ? -36.582 -3.655 -18.260 1.00 66.94 627 GLY A CA 1
ATOM 4819 C C . GLY A 1 627 ? -36.944 -3.555 -16.792 1.00 66.94 627 GLY A C 1
ATOM 4820 O O . GLY A 1 627 ? -37.091 -2.463 -16.251 1.00 66.94 627 GLY A O 1
ATOM 4821 N N . LYS A 1 628 ? -37.097 -4.712 -16.143 1.00 66.44 628 LYS A N 1
ATOM 4822 C CA . LYS A 1 628 ? -37.228 -4.766 -14.687 1.00 66.44 628 LYS A CA 1
ATOM 4823 C C . LYS A 1 628 ? -36.109 -5.573 -14.066 1.00 66.44 628 LYS A C 1
ATOM 4825 O O . LYS A 1 628 ? -35.978 -6.754 -14.380 1.00 66.44 628 LYS A O 1
ATOM 4830 N N . TRP A 1 629 ? -35.399 -4.973 -13.118 1.00 71.50 629 TRP A N 1
ATOM 4831 C CA . TRP A 1 629 ? -34.446 -5.665 -12.259 1.00 71.50 629 TRP A CA 1
ATOM 4832 C C . TRP A 1 629 ? -34.848 -5.494 -10.805 1.00 71.50 629 TRP A C 1
ATOM 4834 O O . TRP A 1 629 ? -35.252 -4.414 -10.387 1.00 71.50 629 TRP A O 1
ATOM 4844 N N . LEU A 1 630 ? -34.802 -6.579 -10.027 1.00 75.31 630 LEU A N 1
ATOM 4845 C CA . LEU A 1 630 ? -35.268 -6.573 -8.637 1.00 75.31 630 LEU A CA 1
ATOM 4846 C C . LEU A 1 630 ? -36.729 -6.072 -8.500 1.00 75.31 630 LEU A C 1
ATOM 4848 O O . LEU A 1 630 ? -37.130 -5.595 -7.445 1.00 75.31 630 LEU A O 1
ATOM 4852 N N . ASN A 1 631 ? -37.553 -6.237 -9.542 1.00 74.62 631 ASN A N 1
ATOM 4853 C CA . ASN A 1 631 ? -38.913 -5.687 -9.700 1.00 74.62 631 ASN A CA 1
ATOM 4854 C C . ASN A 1 631 ? -39.022 -4.158 -9.854 1.00 74.62 631 ASN A C 1
ATOM 4856 O O . ASN A 1 631 ? -40.149 -3.668 -9.942 1.00 74.62 631 ASN A O 1
ATOM 4860 N N . GLU A 1 632 ? -37.910 -3.432 -9.939 1.00 79.38 632 GLU A N 1
ATOM 4861 C CA . GLU A 1 632 ? -37.897 -2.009 -10.284 1.00 79.38 632 GLU A CA 1
ATOM 4862 C C . GLU A 1 632 ? -37.707 -1.806 -11.778 1.00 79.38 632 GLU A C 1
ATOM 4864 O O . GLU A 1 632 ? -37.008 -2.585 -12.424 1.00 79.38 632 GLU A O 1
ATOM 4869 N N . ASP A 1 633 ? -38.328 -0.761 -12.318 1.00 75.81 633 ASP A N 1
ATOM 4870 C CA . ASP A 1 633 ? -38.103 -0.350 -13.699 1.00 75.81 633 ASP A CA 1
ATOM 4871 C C . ASP A 1 633 ? -36.673 0.195 -13.849 1.00 75.81 633 ASP A C 1
ATOM 4873 O O . ASP A 1 633 ? -36.233 1.028 -13.058 1.00 75.81 633 ASP A O 1
ATOM 4877 N N . MET A 1 634 ? -35.959 -0.285 -14.862 1.00 73.00 634 MET A N 1
ATOM 4878 C CA . MET A 1 634 ? -34.619 0.162 -15.240 1.00 73.00 634 MET A CA 1
ATOM 4879 C C . MET A 1 634 ? -34.594 0.527 -16.720 1.00 73.00 634 MET A C 1
ATOM 4881 O O . MET A 1 634 ? -35.230 -0.139 -17.537 1.00 73.00 634 MET A O 1
ATOM 4885 N N . ALA A 1 635 ? -33.854 1.573 -17.060 1.00 72.94 635 ALA A N 1
ATOM 4886 C CA . ALA A 1 635 ? -33.655 2.099 -18.398 1.00 72.94 635 ALA A CA 1
ATOM 4887 C C . ALA A 1 635 ? -32.154 2.300 -18.656 1.00 72.94 635 ALA A C 1
ATOM 4889 O O . ALA A 1 635 ? -31.641 3.414 -18.594 1.00 72.94 635 ALA A O 1
ATOM 4890 N N . PHE A 1 636 ? -31.447 1.217 -18.981 1.00 66.50 636 PHE A N 1
ATOM 4891 C CA . PHE A 1 636 ? -30.012 1.270 -19.266 1.00 66.50 636 PHE A CA 1
ATOM 4892 C C . PHE A 1 636 ? -29.718 2.082 -20.523 1.00 66.50 636 PHE A C 1
ATOM 4894 O O . PHE A 1 636 ? -30.207 1.748 -21.607 1.00 66.50 636 PHE A O 1
ATOM 4901 N N . VAL A 1 637 ? -28.895 3.124 -20.364 1.00 68.06 637 VAL A N 1
ATOM 4902 C CA . VAL A 1 637 ? -28.449 4.007 -21.445 1.00 68.06 637 VAL A CA 1
ATOM 4903 C C . VAL A 1 637 ? -26.960 3.810 -21.709 1.00 68.06 637 VAL A C 1
ATOM 4905 O O . VAL A 1 637 ? -26.159 3.648 -20.791 1.00 68.06 637 VAL A O 1
ATOM 4908 N N . SER A 1 638 ? -26.584 3.814 -22.984 1.00 61.22 638 SER A N 1
ATOM 4909 C CA . SER A 1 638 ? -25.191 3.690 -23.421 1.00 61.22 638 SER A CA 1
ATOM 4910 C C . SER A 1 638 ? -24.409 4.999 -23.322 1.00 61.22 638 SER A C 1
ATOM 4912 O O . SER A 1 638 ? -24.844 6.009 -23.881 1.00 61.22 638 SER A O 1
ATOM 4914 N N . GLU A 1 639 ? -23.210 4.952 -22.743 1.00 63.94 639 GLU A N 1
ATOM 4915 C CA . GLU A 1 639 ? -22.257 6.067 -22.677 1.00 63.94 639 GLU A CA 1
ATOM 4916 C C . GLU A 1 639 ? -20.870 5.639 -23.197 1.00 63.94 639 GLU A C 1
ATOM 4918 O O . GLU A 1 639 ? -20.422 4.517 -22.953 1.00 63.94 639 GLU A O 1
ATOM 4923 N N . ALA A 1 640 ? -20.182 6.516 -23.938 1.00 49.78 640 ALA A N 1
ATOM 4924 C CA . ALA A 1 640 ? -18.848 6.248 -24.480 1.00 49.78 640 ALA A CA 1
ATOM 4925 C C . ALA A 1 640 ? -17.750 6.710 -23.504 1.00 49.78 640 ALA A C 1
ATOM 4927 O O . ALA A 1 640 ? -17.675 7.888 -23.166 1.00 49.78 640 ALA A O 1
ATOM 4928 N N . MET A 1 641 ? -16.864 5.800 -23.094 1.00 49.28 641 MET A N 1
ATOM 4929 C CA . MET A 1 641 ? -15.648 6.101 -22.329 1.00 49.28 641 MET A CA 1
ATOM 4930 C C . MET A 1 641 ? -14.416 5.697 -23.151 1.00 49.28 641 MET A C 1
ATOM 4932 O O . MET A 1 641 ? -14.519 4.834 -24.017 1.00 49.28 641 MET A O 1
ATOM 4936 N N . GLY A 1 642 ? -13.243 6.294 -22.897 1.00 41.53 642 GLY A N 1
ATOM 4937 C CA . GLY A 1 642 ? -12.033 6.199 -23.745 1.00 41.53 642 GLY A CA 1
ATOM 4938 C C . GLY A 1 642 ? -11.477 4.796 -24.069 1.00 41.53 642 GLY A C 1
ATOM 4939 O O . GLY A 1 642 ? -10.483 4.699 -24.775 1.00 41.53 642 GLY A O 1
ATOM 4940 N N . VAL A 1 643 ? -12.105 3.719 -23.583 1.00 39.22 643 VAL A N 1
ATOM 4941 C CA . VAL A 1 643 ? -11.761 2.309 -23.845 1.00 39.22 643 VAL A CA 1
ATOM 4942 C C . VAL A 1 643 ? -12.978 1.417 -24.194 1.00 39.22 643 VAL A C 1
ATOM 4944 O O . VAL A 1 643 ? -12.817 0.202 -24.315 1.00 39.22 643 VAL A O 1
ATOM 4947 N N . GLY A 1 644 ? -14.192 1.970 -24.368 1.00 48.25 644 GLY A N 1
ATOM 4948 C CA . GLY A 1 644 ? -15.402 1.221 -24.764 1.00 48.25 644 GLY A CA 1
ATOM 4949 C C . GLY A 1 644 ? -16.743 1.892 -24.406 1.00 48.25 644 GLY A C 1
ATOM 4950 O O . GLY A 1 644 ? -16.773 2.932 -23.751 1.00 48.25 644 GLY A O 1
ATOM 4951 N N . GLN A 1 645 ? -17.867 1.294 -24.830 1.00 54.81 645 GLN A N 1
ATOM 4952 C CA . GLN A 1 645 ? -19.217 1.712 -24.409 1.00 54.81 645 GLN A CA 1
ATOM 4953 C C . GLN A 1 645 ? -19.640 0.992 -23.120 1.00 54.81 645 GLN A C 1
ATOM 4955 O O . GLN A 1 645 ? -19.451 -0.219 -23.001 1.00 54.81 645 GLN A O 1
ATOM 4960 N N . VAL A 1 646 ? -20.232 1.728 -22.179 1.00 63.88 646 VAL A N 1
ATOM 4961 C CA . VAL A 1 646 ? -20.745 1.217 -20.896 1.00 63.88 646 VAL A CA 1
ATOM 4962 C C . VAL A 1 646 ? -22.252 1.462 -20.841 1.00 63.88 646 VAL A C 1
ATOM 4964 O O . VAL A 1 646 ? -22.714 2.536 -21.227 1.00 63.88 646 VAL A O 1
ATOM 4967 N N . LEU A 1 647 ? -23.025 0.475 -20.380 1.00 65.50 647 LEU A N 1
ATOM 4968 C CA . LEU A 1 647 ? -24.449 0.658 -20.083 1.00 65.50 647 LEU A CA 1
ATOM 4969 C C . LEU A 1 647 ? -24.598 1.038 -18.615 1.00 65.50 647 LEU A C 1
ATOM 4971 O O . LEU A 1 647 ? -24.157 0.286 -17.741 1.00 65.50 647 LEU A O 1
ATOM 4975 N N . LYS A 1 648 ? -25.215 2.193 -18.369 1.00 77.12 648 LYS A N 1
ATOM 4976 C CA . LYS A 1 648 ? -25.435 2.721 -17.026 1.00 77.12 648 LYS A CA 1
ATOM 4977 C C . LYS A 1 648 ? -26.908 2.973 -16.785 1.00 77.12 648 LYS A C 1
ATOM 4979 O O . LYS A 1 648 ? -27.615 3.448 -17.673 1.00 77.12 648 LYS A O 1
ATOM 4984 N N . ASP A 1 649 ? -27.336 2.660 -15.577 1.00 82.56 649 ASP A N 1
ATOM 4985 C CA . ASP A 1 649 ? -28.579 3.142 -14.994 1.00 82.56 649 ASP A CA 1
ATOM 4986 C C . ASP A 1 649 ? -28.502 2.980 -13.478 1.00 82.56 649 ASP A C 1
ATOM 4988 O O . ASP A 1 649 ? -27.652 2.248 -12.958 1.00 82.56 649 ASP A O 1
ATOM 4992 N N . SER A 1 650 ? -29.385 3.663 -12.768 1.00 83.69 650 SER A N 1
ATOM 4993 C CA . SER A 1 650 ? -29.498 3.546 -11.326 1.00 83.69 650 SER A CA 1
ATOM 4994 C C . SER A 1 650 ? -30.918 3.196 -10.935 1.00 83.69 650 SER A C 1
ATOM 4996 O O . SER A 1 650 ? -31.896 3.605 -11.557 1.00 83.69 650 SER A O 1
ATOM 4998 N N . THR A 1 651 ? -31.045 2.400 -9.882 1.00 84.06 651 THR A N 1
ATOM 4999 C CA . THR A 1 651 ? -32.349 2.083 -9.314 1.00 84.06 651 THR A CA 1
ATOM 5000 C C . THR A 1 651 ? -32.338 2.319 -7.819 1.00 84.06 651 THR A C 1
ATOM 5002 O O . THR A 1 651 ? -31.341 2.079 -7.134 1.00 84.06 651 THR A O 1
ATOM 5005 N N . THR A 1 652 ? -33.466 2.800 -7.309 1.00 86.31 652 THR A N 1
ATOM 5006 C CA . THR A 1 652 ? -33.672 3.021 -5.885 1.00 86.31 652 THR A CA 1
ATOM 5007 C C . THR A 1 652 ? -34.983 2.383 -5.474 1.00 86.31 652 THR A C 1
ATOM 5009 O O . THR A 1 652 ? -36.028 2.656 -6.059 1.00 86.31 652 THR A O 1
ATOM 5012 N N . PHE A 1 653 ? -34.945 1.553 -4.440 1.00 86.69 653 PHE A N 1
ATOM 5013 C CA . PHE A 1 653 ? -36.133 0.899 -3.910 1.00 86.69 653 PHE A CA 1
ATOM 5014 C C . PHE A 1 653 ? -36.044 0.718 -2.406 1.00 86.69 653 PHE A C 1
ATOM 5016 O O . PHE A 1 653 ? -34.969 0.785 -1.815 1.00 86.69 653 PHE A O 1
ATOM 5023 N N . SER A 1 654 ? -37.194 0.467 -1.783 1.00 87.62 654 SER A N 1
ATOM 5024 C CA . SER A 1 654 ? -37.272 0.227 -0.348 1.00 87.62 654 SER A CA 1
ATOM 5025 C C . SER A 1 654 ? -37.645 -1.220 -0.047 1.00 87.62 654 SER A C 1
ATOM 5027 O O . SER A 1 654 ? -38.593 -1.751 -0.631 1.00 87.62 654 SER A O 1
ATOM 5029 N N . ILE A 1 655 ? -36.904 -1.864 0.855 1.00 87.56 655 ILE A N 1
ATOM 5030 C CA . ILE A 1 655 ? -37.227 -3.198 1.366 1.00 87.56 655 ILE A CA 1
ATOM 5031 C C . ILE A 1 655 ? -37.463 -3.097 2.876 1.00 87.56 655 ILE A C 1
ATOM 5033 O O . ILE A 1 655 ? -36.565 -2.639 3.587 1.00 87.56 655 ILE A O 1
ATOM 5037 N N . PRO A 1 656 ? -38.629 -3.531 3.395 1.00 87.69 656 PRO A N 1
ATOM 5038 C CA . PRO A 1 656 ? -38.809 -3.666 4.829 1.00 87.69 656 PRO A CA 1
ATOM 5039 C C . PRO A 1 656 ? -37.939 -4.812 5.336 1.00 87.69 656 PRO A C 1
ATOM 5041 O O . PRO A 1 656 ? -37.953 -5.912 4.776 1.00 87.69 656 PRO A O 1
ATOM 5044 N N . PHE A 1 657 ? -37.190 -4.566 6.401 1.00 89.75 657 PHE A N 1
ATOM 5045 C CA . PHE A 1 657 ? -36.393 -5.598 7.039 1.00 89.75 657 PHE A CA 1
ATOM 5046 C C . PHE A 1 657 ? -36.701 -5.678 8.521 1.00 89.75 657 PHE A C 1
ATOM 5048 O O . PHE A 1 657 ? -37.018 -4.684 9.177 1.00 89.75 657 PHE A O 1
ATOM 5055 N N . THR A 1 658 ? -36.572 -6.897 9.032 1.00 86.94 658 THR A N 1
ATOM 5056 C CA . THR A 1 658 ? -36.602 -7.152 10.460 1.00 86.94 658 THR A CA 1
ATOM 5057 C C . THR A 1 658 ? -35.224 -7.617 10.884 1.00 86.94 658 THR A C 1
ATOM 5059 O O . THR A 1 658 ? -34.665 -8.562 10.324 1.00 86.94 658 THR A O 1
ATOM 5062 N N . LEU A 1 659 ? -34.664 -6.923 11.862 1.00 86.69 659 LEU A N 1
ATOM 5063 C CA . LEU A 1 659 ? -33.381 -7.235 12.445 1.00 86.69 659 LEU A CA 1
ATOM 5064 C C . LEU A 1 659 ? -33.513 -7.152 13.956 1.00 86.69 659 LEU A C 1
ATOM 5066 O O . LEU A 1 659 ? -33.731 -6.084 14.525 1.00 86.69 659 LEU A O 1
ATOM 5070 N N . GLU A 1 660 ? -33.322 -8.300 14.585 1.00 84.88 660 GLU A N 1
ATOM 5071 C CA . GLU A 1 660 ? -33.088 -8.386 16.011 1.00 84.88 660 GLU A CA 1
ATOM 5072 C C . GLU A 1 660 ? -31.587 -8.488 16.229 1.00 84.88 660 GLU A C 1
ATOM 5074 O O . GLU A 1 660 ? -30.936 -9.458 15.824 1.00 84.88 660 GLU A O 1
ATOM 5079 N N . LEU A 1 661 ? -31.030 -7.457 16.850 1.00 80.12 661 LEU A N 1
ATOM 5080 C CA . LEU A 1 661 ? -29.689 -7.538 17.376 1.00 80.12 661 LEU A CA 1
ATOM 5081 C C . LEU A 1 661 ? -29.782 -7.687 18.895 1.00 80.12 661 LEU A C 1
ATOM 5083 O O . LEU A 1 661 ? -30.225 -6.742 19.560 1.00 80.12 661 LEU A O 1
ATOM 5087 N N . PRO A 1 662 ? -29.347 -8.833 19.454 1.00 72.06 662 PRO A N 1
ATOM 5088 C CA . PRO A 1 662 ? -29.346 -9.013 20.895 1.00 72.06 662 PRO A CA 1
ATOM 5089 C C . PRO A 1 662 ? -28.446 -7.959 21.552 1.00 72.06 662 PRO A C 1
ATOM 5091 O O . PRO A 1 662 ? -27.541 -7.415 20.896 1.00 72.06 662 PRO A O 1
ATOM 5094 N N . PRO A 1 663 ? -28.665 -7.675 22.846 1.00 67.88 663 PRO A N 1
ATOM 5095 C CA . PRO A 1 663 ? -27.742 -6.842 23.591 1.00 67.88 663 PRO A CA 1
ATOM 5096 C C . PRO A 1 663 ? -26.355 -7.484 23.539 1.00 67.88 663 PRO A C 1
ATOM 5098 O O . PRO A 1 663 ? -26.208 -8.711 23.581 1.00 67.88 663 PRO A O 1
ATOM 5101 N N . LYS A 1 664 ? -25.323 -6.659 23.390 1.00 62.31 664 LYS A N 1
ATOM 5102 C CA . LYS A 1 664 ? -23.960 -7.163 23.240 1.00 62.31 664 LYS A CA 1
ATOM 5103 C C . LYS A 1 664 ? -23.500 -7.684 24.595 1.00 62.31 664 LYS A C 1
ATOM 5105 O O . LYS A 1 664 ? -23.376 -6.914 25.532 1.00 62.31 664 LYS A O 1
ATOM 5110 N N . ILE A 1 665 ? -23.287 -8.985 24.726 1.00 56.44 665 ILE A N 1
ATOM 5111 C CA . ILE A 1 665 ? -22.875 -9.570 26.005 1.00 56.44 665 ILE A CA 1
ATOM 5112 C C . ILE A 1 665 ? -21.369 -9.357 26.162 1.00 56.44 665 ILE A C 1
ATOM 5114 O O . ILE A 1 665 ? -20.617 -9.725 25.257 1.00 56.44 665 ILE A O 1
ATOM 5118 N N . ASP A 1 666 ? -20.927 -8.777 27.282 1.00 54.91 666 ASP A N 1
ATOM 5119 C CA . ASP A 1 666 ? -19.510 -8.815 27.651 1.00 54.91 666 ASP A CA 1
ATOM 5120 C C . ASP A 1 666 ? -19.103 -10.289 27.801 1.00 54.91 666 ASP A C 1
ATOM 5122 O O . ASP A 1 666 ? -19.613 -10.966 28.701 1.00 54.91 666 ASP A O 1
ATOM 5126 N N . PRO A 1 667 ? -18.201 -10.820 26.961 1.00 40.81 667 PRO A N 1
ATOM 5127 C CA . PRO A 1 667 ? -17.780 -12.210 27.079 1.00 40.81 667 PRO A CA 1
ATOM 5128 C C . PRO A 1 667 ? -17.077 -12.515 28.414 1.00 40.81 667 PRO A C 1
ATOM 5130 O O . PRO A 1 667 ? -17.004 -13.683 28.791 1.00 40.81 667 PRO A O 1
ATOM 5133 N N . GLU A 1 668 ? -16.575 -11.508 29.137 1.00 44.09 668 GLU A N 1
ATOM 5134 C CA . GLU A 1 668 ? -15.903 -11.690 30.427 1.00 44.09 668 GLU A CA 1
ATOM 5135 C C . GLU A 1 668 ? -16.819 -11.491 31.641 1.00 44.09 668 GLU A C 1
ATOM 5137 O O . GLU A 1 668 ? -16.655 -12.204 32.633 1.00 44.09 668 GLU A O 1
ATOM 5142 N N . THR A 1 669 ? -17.769 -10.548 31.599 1.00 52.06 669 THR A N 1
ATOM 5143 C CA . THR A 1 669 ? -18.656 -10.273 32.751 1.00 52.06 669 THR A CA 1
ATOM 5144 C C . THR A 1 669 ? -20.034 -10.918 32.633 1.00 52.06 669 THR A C 1
ATOM 5146 O O . THR A 1 669 ? -20.702 -11.106 33.647 1.00 52.06 669 THR A O 1
ATOM 5149 N N . GLY A 1 670 ? -20.457 -11.303 31.424 1.00 49.84 670 GLY A N 1
ATOM 5150 C CA . GLY A 1 670 ? -21.799 -11.820 31.153 1.00 49.84 670 GLY A CA 1
ATOM 5151 C C . GLY A 1 670 ? -22.895 -10.749 31.170 1.00 49.84 670 GLY A C 1
ATOM 5152 O O . GLY A 1 670 ? -24.068 -11.084 31.004 1.00 49.84 670 GLY A O 1
ATOM 5153 N N . ASP A 1 671 ? -22.534 -9.475 31.349 1.00 49.75 671 ASP A N 1
ATOM 5154 C CA . ASP A 1 671 ? -23.485 -8.369 31.345 1.00 49.75 671 ASP A CA 1
ATOM 5155 C C . ASP A 1 671 ? -23.936 -8.049 29.918 1.00 49.75 671 ASP A C 1
ATOM 5157 O O . ASP A 1 671 ? -23.130 -7.950 28.992 1.00 49.75 671 ASP A O 1
ATOM 5161 N N . ALA A 1 672 ? -25.240 -7.852 29.749 1.00 50.34 672 ALA A N 1
ATOM 5162 C CA . ALA A 1 672 ? -25.841 -7.392 28.507 1.00 50.34 672 ALA A CA 1
ATOM 5163 C C . ALA A 1 672 ? -25.601 -5.880 28.325 1.00 50.34 672 ALA A C 1
ATOM 5165 O O . ALA A 1 672 ? -25.943 -5.080 29.197 1.00 50.34 672 ALA A O 1
ATOM 5166 N N . TRP A 1 673 ? -25.005 -5.478 27.202 1.00 58.91 673 TRP A N 1
ATOM 5167 C CA . TRP A 1 673 ? -24.723 -4.085 26.852 1.00 58.91 673 TRP A CA 1
ATOM 5168 C C . TRP A 1 673 ? -25.725 -3.539 25.833 1.00 58.91 673 TRP A C 1
ATOM 5170 O O . TRP A 1 673 ? -25.852 -4.077 24.728 1.00 58.91 673 TRP A O 1
ATOM 5180 N N . GLY A 1 674 ? -26.349 -2.412 26.191 1.00 58.31 674 GLY A N 1
ATOM 5181 C CA . GLY A 1 674 ? -27.367 -1.736 25.386 1.00 58.31 674 GLY A CA 1
ATOM 5182 C C . GLY A 1 674 ? -28.710 -2.463 25.412 1.00 58.31 674 GLY A C 1
ATOM 5183 O O . GLY A 1 674 ? -28.778 -3.649 25.732 1.00 58.31 674 GLY A O 1
ATOM 5184 N N . ASP A 1 675 ? -29.782 -1.753 25.074 1.00 63.09 675 ASP A N 1
ATOM 5185 C CA . ASP A 1 675 ? -31.063 -2.408 24.827 1.00 63.09 675 ASP A CA 1
ATOM 5186 C C . ASP A 1 675 ? -30.979 -3.234 23.530 1.00 63.09 675 ASP A C 1
ATOM 5188 O O . ASP A 1 675 ? -30.256 -2.855 22.595 1.00 63.09 675 ASP A O 1
ATOM 5192 N N . PRO A 1 676 ? -31.682 -4.380 23.446 1.00 72.31 676 PRO A N 1
ATOM 5193 C CA . PRO A 1 676 ? -31.832 -5.092 22.185 1.00 72.31 676 PRO A CA 1
ATOM 5194 C C . PRO A 1 676 ? -32.373 -4.131 21.129 1.00 72.31 676 PRO A C 1
ATOM 5196 O O . PRO A 1 676 ? -33.400 -3.480 21.327 1.00 72.31 676 PRO A O 1
ATOM 5199 N N . ILE A 1 677 ? -31.688 -4.062 19.990 1.00 81.12 677 ILE A N 1
ATOM 5200 C CA . ILE A 1 677 ? -32.173 -3.265 18.871 1.00 81.12 677 ILE A CA 1
ATOM 5201 C C . ILE A 1 677 ? -33.109 -4.150 18.073 1.00 81.12 677 ILE A C 1
ATOM 5203 O O . ILE A 1 677 ? -32.683 -5.116 17.436 1.00 81.12 677 ILE A O 1
ATOM 5207 N N . LEU A 1 678 ? -34.387 -3.800 18.148 1.00 83.38 678 LEU A N 1
ATOM 5208 C CA . LEU A 1 678 ? -35.468 -4.442 17.426 1.00 83.38 678 LEU A CA 1
ATOM 5209 C C . LEU A 1 678 ? -35.926 -3.499 16.322 1.00 83.38 678 LEU A C 1
ATOM 5211 O O . LEU A 1 678 ? -36.695 -2.567 16.548 1.00 83.38 678 LEU A O 1
ATOM 5215 N N . LEU A 1 679 ? -35.439 -3.753 15.114 1.00 84.50 679 LEU A N 1
ATOM 5216 C CA . LEU A 1 679 ? -35.987 -3.160 13.905 1.00 84.50 679 LEU A CA 1
ATOM 5217 C C . LEU A 1 679 ? -37.015 -4.147 13.384 1.00 84.50 679 LEU A C 1
ATOM 5219 O O . LEU A 1 679 ? -36.647 -5.256 13.015 1.00 84.50 679 LEU A O 1
ATOM 5223 N N . SER A 1 680 ? -38.290 -3.774 13.407 1.00 86.88 680 SER A N 1
ATOM 5224 C CA . SER A 1 680 ? -39.372 -4.593 12.865 1.00 86.88 680 SER A CA 1
ATOM 5225 C C . SER A 1 680 ? -39.966 -3.872 11.671 1.00 86.88 680 SER A C 1
ATOM 5227 O O . SER A 1 680 ? -40.462 -2.757 11.819 1.00 86.88 680 SER A O 1
ATOM 5229 N N . ASP A 1 681 ? -39.907 -4.513 10.507 1.00 86.50 681 ASP A N 1
ATOM 5230 C CA . ASP A 1 681 ? -40.439 -4.007 9.237 1.00 86.50 681 ASP A CA 1
ATOM 5231 C C . ASP A 1 681 ? -40.000 -2.568 8.894 1.00 86.50 681 ASP A C 1
ATOM 5233 O O . ASP A 1 681 ? -40.759 -1.786 8.316 1.00 86.50 681 ASP A O 1
ATOM 5237 N N . VAL A 1 682 ? -38.759 -2.206 9.240 1.00 90.06 682 VAL A N 1
ATOM 5238 C CA . VAL A 1 682 ? -38.210 -0.870 8.967 1.00 90.06 682 VAL A CA 1
ATOM 5239 C C . VAL A 1 682 ? -37.865 -0.763 7.479 1.00 90.06 682 VAL A C 1
ATOM 5241 O O . VAL A 1 682 ? -37.191 -1.654 6.959 1.00 90.06 682 VAL A O 1
ATOM 5244 N N . PRO A 1 683 ? -38.294 0.299 6.770 1.00 89.44 683 PRO A N 1
ATOM 5245 C CA . PRO A 1 683 ? -37.966 0.474 5.362 1.00 89.44 683 PRO A CA 1
ATOM 5246 C C . PRO A 1 683 ? -36.484 0.827 5.190 1.00 89.44 683 PRO A C 1
ATOM 5248 O O . PRO A 1 683 ? -36.033 1.895 5.601 1.00 89.44 683 PRO A O 1
ATOM 5251 N N . MET A 1 684 ? -35.727 -0.055 4.541 1.00 90.62 684 MET A N 1
ATOM 5252 C CA . MET A 1 684 ? -34.373 0.235 4.078 1.00 90.62 684 MET A CA 1
ATOM 5253 C C . MET A 1 684 ? -34.421 0.746 2.648 1.00 90.62 684 MET A C 1
ATOM 5255 O O . MET A 1 684 ? -34.857 0.028 1.753 1.00 90.62 684 MET A O 1
ATOM 5259 N N . THR A 1 685 ? -33.979 1.980 2.441 1.00 91.94 685 THR A N 1
ATOM 5260 C CA . THR A 1 685 ? -33.764 2.574 1.124 1.00 91.94 685 THR A CA 1
ATOM 5261 C C . THR A 1 685 ? -32.438 2.082 0.571 1.00 91.94 685 THR A C 1
ATOM 5263 O O . THR A 1 685 ? -31.385 2.275 1.169 1.00 91.94 685 THR A O 1
ATOM 5266 N N . ILE A 1 686 ? -32.487 1.440 -0.584 1.00 89.50 686 ILE A N 1
ATOM 5267 C CA . ILE A 1 686 ? -31.320 0.906 -1.270 1.00 89.50 686 ILE A CA 1
ATOM 5268 C C . ILE A 1 686 ? -31.229 1.615 -2.613 1.00 89.50 686 ILE A C 1
ATOM 5270 O O . ILE A 1 686 ? -32.193 1.600 -3.375 1.00 89.50 686 ILE A O 1
ATOM 5274 N N . SER A 1 687 ? -30.081 2.226 -2.886 1.00 89.75 687 SER A N 1
ATOM 5275 C CA . SER A 1 687 ? -29.719 2.806 -4.175 1.00 89.75 687 SER A CA 1
ATOM 5276 C C . SER A 1 687 ? -28.561 2.022 -4.766 1.00 89.75 687 SER A C 1
ATOM 5278 O O . SER A 1 687 ? -27.567 1.767 -4.086 1.00 89.75 687 SER A O 1
ATOM 5280 N N . ILE A 1 688 ? -28.688 1.629 -6.027 1.00 87.62 688 ILE A N 1
ATOM 5281 C CA . ILE A 1 688 ? -27.656 0.877 -6.735 1.00 87.62 688 ILE A CA 1
ATOM 5282 C C . ILE A 1 688 ? -27.392 1.579 -8.052 1.00 87.62 688 ILE A C 1
ATOM 5284 O O . ILE A 1 688 ? -28.284 1.636 -8.900 1.00 87.62 688 ILE A O 1
ATOM 5288 N N . ASP A 1 689 ? -26.165 2.059 -8.222 1.00 87.06 689 ASP A N 1
ATOM 5289 C CA . ASP A 1 689 ? -25.672 2.498 -9.520 1.00 87.06 689 ASP A CA 1
ATOM 5290 C C . ASP A 1 689 ? -25.053 1.288 -10.211 1.00 87.06 689 ASP A C 1
ATOM 5292 O O . ASP A 1 689 ? -24.144 0.647 -9.676 1.00 87.06 689 ASP A O 1
ATOM 5296 N N . VAL A 1 690 ? -25.584 0.930 -11.375 1.00 82.00 690 VAL A N 1
ATOM 5297 C CA . VAL A 1 690 ? -25.159 -0.255 -12.112 1.00 82.00 690 VAL A CA 1
ATOM 5298 C C . VAL A 1 690 ? -24.395 0.179 -13.346 1.00 82.00 690 VAL A C 1
ATOM 5300 O O . VAL A 1 690 ? -24.928 0.869 -14.214 1.00 82.00 690 VAL A O 1
ATOM 5303 N N . GLU A 1 691 ? -23.159 -0.294 -13.450 1.00 81.31 691 GLU A N 1
ATOM 5304 C CA . GLU A 1 691 ? -22.350 -0.197 -14.652 1.00 81.31 691 GLU A CA 1
ATOM 5305 C C . GLU A 1 691 ? -22.065 -1.601 -15.194 1.00 81.31 691 GLU A C 1
ATOM 5307 O O . GLU A 1 691 ? -21.466 -2.452 -14.528 1.00 81.31 691 GLU A O 1
ATOM 5312 N N . LEU A 1 692 ? -22.496 -1.857 -16.428 1.00 66.44 692 LEU A N 1
ATOM 5313 C CA . LEU A 1 692 ? -22.212 -3.114 -17.116 1.00 66.44 692 LEU A CA 1
ATOM 5314 C C . LEU A 1 692 ? -20.992 -2.928 -18.012 1.00 66.44 692 LEU A C 1
ATOM 5316 O O . LEU A 1 692 ? -21.064 -2.285 -19.062 1.00 66.44 692 LEU A O 1
ATOM 5320 N N . HIS A 1 693 ? -19.871 -3.498 -17.571 1.00 65.50 693 HIS A N 1
ATOM 5321 C CA . HIS A 1 693 ? -18.574 -3.401 -18.231 1.00 65.50 693 HIS A CA 1
ATOM 5322 C C . HIS A 1 693 ? -18.214 -4.673 -18.989 1.00 65.50 693 HIS A C 1
ATOM 5324 O O . HIS A 1 693 ? -18.798 -5.744 -18.824 1.00 65.50 693 HIS A O 1
ATOM 5330 N N . LYS A 1 694 ? -17.138 -4.572 -19.775 1.00 49.12 694 LYS A N 1
ATOM 5331 C CA . LYS A 1 694 ? -16.533 -5.704 -20.480 1.00 49.12 694 LYS A CA 1
ATOM 5332 C C . LYS A 1 694 ? -15.977 -6.799 -19.554 1.00 49.12 694 LYS A C 1
ATOM 5334 O O . LYS A 1 694 ? -15.770 -7.915 -20.033 1.00 49.12 694 LYS A O 1
ATOM 5339 N N . GLU A 1 695 ? -15.644 -6.445 -18.312 1.00 52.31 695 GLU A N 1
ATOM 5340 C CA . GLU A 1 695 ? -14.988 -7.300 -17.304 1.00 52.31 695 GLU A CA 1
ATOM 5341 C C . GLU A 1 695 ? -15.984 -7.871 -16.286 1.00 52.31 695 GLU A C 1
ATOM 5343 O O . GLU A 1 695 ? -15.623 -8.746 -15.505 1.00 52.31 695 GLU A O 1
ATOM 5348 N N . GLY A 1 696 ? -17.247 -7.429 -16.326 1.00 62.12 696 GLY A N 1
ATOM 5349 C CA . GLY A 1 696 ? -18.304 -7.934 -15.460 1.00 62.12 696 GLY A CA 1
ATOM 5350 C C . GLY A 1 696 ? -19.302 -6.864 -15.028 1.00 62.12 696 GLY A C 1
ATOM 5351 O O . GLY A 1 696 ? -19.322 -5.740 -15.534 1.00 62.12 696 GLY A O 1
ATOM 5352 N N . PHE A 1 697 ? -20.149 -7.251 -14.080 1.00 75.06 697 PHE A N 1
ATOM 5353 C CA . PHE A 1 697 ? -21.073 -6.360 -13.392 1.00 75.06 697 PHE A CA 1
ATOM 5354 C C . PHE A 1 697 ? -20.293 -5.499 -12.395 1.00 75.06 697 PHE A C 1
ATOM 5356 O O . PHE A 1 697 ? -19.517 -6.042 -11.616 1.00 75.06 697 PHE A O 1
ATOM 5363 N N . LEU A 1 698 ? -20.514 -4.187 -12.384 1.00 80.19 698 LEU A N 1
ATOM 5364 C CA . LEU A 1 698 ? -20.100 -3.317 -11.289 1.00 80.19 698 LEU A CA 1
ATOM 5365 C C . LEU A 1 698 ? -21.343 -2.630 -10.728 1.00 80.19 698 LEU A C 1
ATOM 5367 O O . LEU A 1 698 ? -21.950 -1.794 -11.386 1.00 80.19 698 LEU A O 1
ATOM 5371 N N . GLY A 1 699 ? -21.723 -2.989 -9.508 1.00 82.81 699 GLY A N 1
ATOM 5372 C CA . GLY A 1 699 ? -22.763 -2.301 -8.753 1.00 82.81 699 GLY A CA 1
ATOM 5373 C C . GLY A 1 699 ? -22.135 -1.475 -7.644 1.00 82.81 699 GLY A C 1
ATOM 5374 O O . GLY A 1 699 ? -21.424 -2.032 -6.808 1.00 82.81 699 GLY A O 1
ATOM 5375 N N . ILE A 1 700 ? -22.403 -0.176 -7.607 1.00 85.75 700 ILE A N 1
ATOM 5376 C CA . ILE A 1 700 ? -22.095 0.669 -6.455 1.00 85.75 700 ILE A CA 1
ATOM 5377 C C . ILE A 1 700 ? -23.363 0.739 -5.607 1.00 85.75 700 ILE A C 1
ATOM 5379 O O . ILE A 1 700 ? -24.352 1.369 -5.974 1.00 85.75 700 ILE A O 1
ATOM 5383 N N . LEU A 1 701 ? -23.352 0.004 -4.499 1.00 88.75 701 LEU A N 1
ATOM 5384 C CA . LEU A 1 701 ? -24.463 -0.127 -3.569 1.00 88.75 701 LEU A CA 1
ATOM 5385 C C . LEU A 1 701 ? -24.336 0.910 -2.455 1.00 88.75 701 LEU A C 1
ATOM 5387 O O . LEU A 1 701 ? -23.343 0.937 -1.729 1.00 88.75 701 LEU A O 1
ATOM 5391 N N . ASN A 1 702 ? -25.400 1.682 -2.272 1.00 88.88 702 ASN A N 1
ATOM 5392 C CA . ASN A 1 702 ? -25.610 2.569 -1.142 1.00 88.88 702 ASN A CA 1
ATOM 5393 C C . ASN A 1 702 ? -26.918 2.181 -0.453 1.00 88.88 702 ASN A C 1
ATOM 5395 O O . ASN A 1 702 ? -27.966 2.104 -1.089 1.00 88.88 702 ASN A O 1
ATOM 5399 N N . ALA A 1 703 ? -26.880 1.933 0.851 1.00 89.75 703 ALA A N 1
ATOM 5400 C CA . ALA A 1 703 ? -28.059 1.528 1.608 1.00 89.75 703 ALA A CA 1
ATOM 5401 C C . ALA A 1 703 ? -28.212 2.388 2.860 1.00 89.75 703 ALA A C 1
ATOM 5403 O O . ALA A 1 703 ? -27.243 2.650 3.574 1.00 89.75 703 ALA A O 1
ATOM 5404 N N . SER A 1 704 ? -29.438 2.830 3.123 1.00 90.00 704 SER A N 1
ATOM 5405 C CA . SER A 1 704 ? -29.777 3.638 4.283 1.00 90.00 704 SER A CA 1
ATOM 5406 C C . SER A 1 704 ? -31.164 3.314 4.832 1.00 90.00 704 SER A C 1
ATOM 5408 O O . SER A 1 704 ? -32.031 2.804 4.130 1.00 90.00 704 SER A O 1
ATOM 5410 N N . PHE A 1 705 ? -31.396 3.577 6.110 1.00 92.00 705 PHE A N 1
ATOM 5411 C CA . PHE A 1 705 ? -32.700 3.399 6.751 1.00 92.00 705 PHE A CA 1
ATOM 5412 C C . PHE A 1 705 ? -32.853 4.394 7.894 1.00 92.00 705 PHE A C 1
ATOM 5414 O O . PHE A 1 705 ? -31.861 4.840 8.469 1.00 92.00 705 PHE A O 1
ATOM 5421 N N . ASP A 1 706 ? -34.087 4.729 8.252 1.00 87.19 706 ASP A N 1
ATOM 5422 C CA . ASP A 1 706 ? -34.335 5.620 9.379 1.00 87.19 706 ASP A CA 1
ATOM 5423 C C . ASP A 1 706 ? -34.444 4.834 10.688 1.00 87.19 706 ASP A C 1
ATOM 5425 O O . ASP A 1 706 ? -35.152 3.831 10.790 1.00 87.19 706 ASP A O 1
ATOM 5429 N N . TYR A 1 707 ? -33.760 5.326 11.715 1.00 84.50 707 TYR A N 1
ATOM 5430 C CA . TYR A 1 707 ? -33.821 4.819 13.078 1.00 84.50 707 TYR A CA 1
ATOM 5431 C C . TYR A 1 707 ? -33.930 5.996 14.051 1.00 84.50 707 TYR A C 1
ATOM 5433 O O . TYR A 1 707 ? -33.108 6.910 14.015 1.00 84.50 707 TYR A O 1
ATOM 5441 N N . GLU A 1 708 ? -34.971 6.007 14.891 1.00 81.38 708 GLU A N 1
ATOM 5442 C CA . GLU A 1 708 ? -35.233 7.069 15.884 1.00 81.38 708 GLU A CA 1
ATOM 5443 C C . GLU A 1 708 ? -35.156 8.508 15.316 1.00 81.38 708 GLU A C 1
ATOM 5445 O O . GLU A 1 708 ? -34.675 9.439 15.960 1.00 81.38 708 GLU A O 1
ATOM 5450 N N . GLY A 1 709 ? -35.629 8.706 14.080 1.00 78.19 709 GLY A N 1
ATOM 5451 C CA . GLY A 1 709 ? -35.636 10.016 13.415 1.00 78.19 709 GLY A CA 1
ATOM 5452 C C . GLY A 1 709 ? -34.292 10.449 12.815 1.00 78.19 709 GLY A C 1
ATOM 5453 O O . GLY A 1 709 ? -34.163 11.604 12.411 1.00 78.19 709 GLY A O 1
ATOM 5454 N N . LYS A 1 710 ? -33.299 9.551 12.742 1.00 78.88 710 LYS A N 1
ATOM 5455 C CA . LYS A 1 710 ? -32.027 9.755 12.033 1.00 78.88 710 LYS A CA 1
ATOM 5456 C C . LYS A 1 710 ? -31.868 8.751 10.895 1.00 78.88 710 LYS A C 1
ATOM 5458 O O . LYS A 1 710 ? -32.101 7.562 11.088 1.00 78.88 710 LYS A O 1
ATOM 5463 N N . THR A 1 711 ? -31.392 9.223 9.748 1.00 86.25 711 THR A N 1
ATOM 5464 C CA . THR A 1 711 ? -31.036 8.362 8.617 1.00 86.25 711 THR A CA 1
ATOM 5465 C C . THR A 1 711 ? -29.664 7.739 8.855 1.00 86.25 711 THR A C 1
ATOM 5467 O O . THR A 1 711 ? -28.656 8.436 8.977 1.00 86.25 711 THR A O 1
ATOM 5470 N N . MET A 1 712 ? -29.637 6.417 8.940 1.00 83.62 712 MET A N 1
ATOM 5471 C CA . MET A 1 712 ? -28.447 5.590 9.082 1.00 83.62 712 MET A CA 1
ATOM 5472 C C . MET A 1 712 ? -27.984 5.155 7.696 1.00 83.62 712 MET A C 1
ATOM 5474 O O . MET A 1 712 ? -28.749 4.492 7.004 1.00 83.62 712 MET A O 1
ATOM 5478 N N . SER A 1 713 ? -26.755 5.489 7.299 1.00 85.75 713 SER A N 1
ATOM 5479 C CA . SER A 1 713 ? -26.180 5.081 6.007 1.00 85.75 713 SER A CA 1
ATOM 5480 C C . SER A 1 713 ? -25.067 4.056 6.207 1.00 85.75 713 SER A C 1
ATOM 5482 O O . SER A 1 713 ? -24.175 4.259 7.031 1.00 85.75 713 SER A O 1
ATOM 5484 N N . LEU A 1 714 ? -25.122 2.964 5.449 1.00 83.81 714 LEU A N 1
ATOM 5485 C CA . LEU A 1 714 ? -24.064 1.962 5.356 1.00 83.81 714 LEU A CA 1
ATOM 5486 C C . LEU A 1 714 ? -22.921 2.476 4.473 1.00 83.81 714 LEU A C 1
ATOM 5488 O O . LEU A 1 714 ? -23.098 3.419 3.700 1.00 83.81 714 LEU A O 1
ATOM 5492 N N . SER A 1 715 ? -21.740 1.873 4.609 1.00 75.25 715 SER A N 1
ATOM 5493 C CA . SER A 1 715 ? -20.607 2.205 3.738 1.00 75.25 715 SER A CA 1
ATOM 5494 C C . SER A 1 715 ? -20.897 1.831 2.286 1.00 75.25 715 SER A C 1
ATOM 5496 O O . SER A 1 715 ? -21.520 0.804 2.020 1.00 75.25 715 SER A O 1
ATOM 5498 N N . GLU A 1 716 ? -20.431 2.668 1.355 1.00 83.31 716 GLU A N 1
ATOM 5499 C CA . GLU A 1 716 ? -20.526 2.379 -0.075 1.00 83.31 716 GLU A CA 1
ATOM 5500 C C . GLU A 1 716 ? -19.815 1.058 -0.372 1.00 83.31 716 GLU A C 1
ATOM 5502 O O . GLU A 1 716 ? -18.665 0.843 0.029 1.00 83.31 716 GLU A O 1
ATOM 5507 N N . ARG A 1 717 ? -20.495 0.177 -1.105 1.00 79.75 717 ARG A N 1
ATOM 5508 C CA . ARG A 1 717 ? -19.961 -1.135 -1.448 1.00 79.75 717 ARG A CA 1
ATOM 5509 C C . ARG A 1 717 ? -19.930 -1.339 -2.949 1.00 79.75 717 ARG A C 1
ATOM 5511 O O . ARG A 1 717 ? -20.935 -1.194 -3.636 1.00 79.75 717 ARG A O 1
ATOM 5518 N N . ARG A 1 718 ? -18.774 -1.785 -3.440 1.00 84.00 718 ARG A N 1
ATOM 5519 C CA . ARG A 1 718 ? -18.620 -2.263 -4.815 1.00 84.00 718 ARG A CA 1
ATOM 5520 C C . ARG A 1 718 ? -18.955 -3.746 -4.884 1.00 84.00 718 ARG A C 1
ATOM 5522 O O . ARG A 1 718 ? -18.381 -4.561 -4.162 1.00 84.00 718 ARG A O 1
ATOM 5529 N N . MET A 1 719 ? -19.887 -4.089 -5.757 1.00 78.62 719 MET A N 1
ATOM 5530 C CA . MET A 1 719 ? -20.307 -5.450 -6.050 1.00 78.62 719 MET A CA 1
ATOM 5531 C C . MET A 1 719 ? -19.851 -5.807 -7.456 1.00 78.62 719 MET A C 1
ATOM 5533 O O . MET A 1 719 ? -20.176 -5.099 -8.402 1.00 78.62 719 MET A O 1
ATOM 5537 N N . TYR A 1 720 ? -19.140 -6.924 -7.588 1.00 78.81 720 TYR A N 1
ATOM 5538 C CA . TYR A 1 720 ? -18.686 -7.424 -8.889 1.00 78.81 720 TYR A CA 1
ATOM 5539 C C . TYR A 1 720 ? -19.601 -8.527 -9.465 1.00 78.81 720 TYR A C 1
ATOM 5541 O O . TYR A 1 720 ? -19.362 -9.051 -10.549 1.00 78.81 720 TYR A O 1
ATOM 5549 N N . VAL A 1 721 ? -20.660 -8.895 -8.729 1.00 76.12 721 VAL A N 1
ATOM 5550 C CA . VAL A 1 721 ? -21.653 -9.919 -9.095 1.00 76.12 721 VAL A CA 1
ATOM 5551 C C . VAL A 1 721 ? -23.058 -9.388 -8.797 1.00 76.12 721 VAL A C 1
ATOM 5553 O O . VAL A 1 721 ? -23.283 -8.819 -7.728 1.00 76.12 721 VAL A O 1
ATOM 5556 N N . ALA A 1 722 ? -23.999 -9.572 -9.729 1.00 73.88 722 ALA A N 1
ATOM 5557 C CA . ALA A 1 722 ? -25.375 -9.101 -9.579 1.00 73.88 722 ALA A CA 1
ATOM 5558 C C . ALA A 1 722 ? -26.175 -9.982 -8.591 1.00 73.88 722 ALA A C 1
ATOM 5560 O O . ALA A 1 722 ? -26.189 -11.208 -8.743 1.00 73.88 722 ALA A O 1
ATOM 5561 N N . PRO A 1 723 ? -26.875 -9.403 -7.599 1.00 74.50 723 PRO A N 1
ATOM 5562 C CA . PRO A 1 723 ? -27.721 -10.161 -6.679 1.00 74.50 723 PRO A CA 1
ATOM 5563 C C . PRO A 1 723 ? -28.915 -10.819 -7.385 1.00 74.50 723 PRO A C 1
ATOM 5565 O O . PRO A 1 723 ? -29.652 -10.181 -8.132 1.00 74.50 723 PRO A O 1
ATOM 5568 N N . ALA A 1 724 ? -29.170 -12.090 -7.067 1.00 68.25 724 ALA A N 1
ATOM 5569 C CA . ALA A 1 724 ? -30.236 -12.877 -7.695 1.00 68.25 724 ALA A CA 1
ATOM 5570 C C . ALA A 1 724 ? -31.664 -12.464 -7.276 1.00 68.25 724 ALA A C 1
ATOM 5572 O O . ALA A 1 724 ? -32.633 -12.791 -7.957 1.00 68.25 724 ALA A O 1
ATOM 5573 N N . SER A 1 725 ? -31.830 -11.787 -6.135 1.00 80.81 725 SER A N 1
ATOM 5574 C CA . SER A 1 725 ? -33.124 -11.267 -5.682 1.00 80.81 725 SER A CA 1
ATOM 5575 C C . SER A 1 725 ? -32.957 -10.173 -4.630 1.00 80.81 725 SER A C 1
ATOM 5577 O O . SER A 1 725 ? -31.921 -10.089 -3.968 1.00 80.81 725 SER A O 1
ATOM 5579 N N . LYS A 1 726 ? -34.025 -9.395 -4.404 1.00 82.00 726 LYS A N 1
ATOM 5580 C CA . LYS A 1 726 ? -34.104 -8.412 -3.313 1.00 82.00 726 LYS A CA 1
ATOM 5581 C C . LYS A 1 726 ? -33.810 -9.040 -1.949 1.00 82.00 726 LYS A C 1
ATOM 5583 O O . LYS A 1 726 ? -33.199 -8.395 -1.111 1.00 82.00 726 LYS A O 1
ATOM 5588 N N . MET A 1 727 ? -34.207 -10.299 -1.737 1.00 78.56 727 MET A N 1
ATOM 5589 C CA . MET A 1 727 ? -33.960 -11.006 -0.475 1.00 78.56 727 MET A CA 1
ATOM 5590 C C . MET A 1 727 ? -32.524 -11.501 -0.329 1.00 78.56 727 MET A C 1
ATOM 5592 O O . MET A 1 727 ? -32.000 -11.465 0.776 1.00 78.56 727 MET A O 1
ATOM 5596 N N . ALA A 1 728 ? -31.880 -11.931 -1.418 1.00 77.69 728 ALA A N 1
ATOM 5597 C CA . ALA A 1 728 ? -30.461 -12.287 -1.388 1.00 77.69 728 ALA A CA 1
ATOM 5598 C C . ALA A 1 728 ? -29.605 -11.050 -1.075 1.00 77.69 728 ALA A C 1
ATOM 5600 O O . ALA A 1 728 ? -28.781 -11.085 -0.170 1.00 77.69 728 ALA A O 1
ATOM 5601 N N . LEU A 1 729 ? -29.900 -9.929 -1.746 1.00 83.81 729 LEU A N 1
ATOM 5602 C CA . LEU A 1 729 ? -29.261 -8.645 -1.470 1.00 83.81 729 LEU A CA 1
ATOM 5603 C C . LEU A 1 729 ? -29.515 -8.181 -0.030 1.00 83.81 729 LEU A C 1
ATOM 5605 O O . LEU A 1 729 ? -28.588 -7.749 0.647 1.00 83.81 729 LEU A O 1
ATOM 5609 N N . LEU A 1 730 ? -30.757 -8.295 0.454 1.00 84.44 730 LEU A N 1
ATOM 5610 C CA . LEU A 1 730 ? -31.076 -7.963 1.837 1.00 84.44 730 LEU A CA 1
ATOM 5611 C C . LEU A 1 730 ? -30.294 -8.850 2.816 1.00 84.44 730 LEU A C 1
ATOM 5613 O O . LEU A 1 730 ? -29.801 -8.335 3.807 1.00 84.44 730 LEU A O 1
ATOM 5617 N N . GLY A 1 731 ? -30.146 -10.150 2.547 1.00 82.44 731 GLY A N 1
ATOM 5618 C CA . GLY A 1 731 ? -29.342 -11.058 3.371 1.00 82.44 731 GLY A CA 1
ATOM 5619 C C . GLY A 1 731 ? -27.905 -10.566 3.549 1.00 82.44 731 GLY A C 1
ATOM 5620 O O . GLY A 1 731 ? -27.458 -10.397 4.683 1.00 82.44 731 GLY A O 1
ATOM 5621 N N . ASP A 1 732 ? -27.236 -10.242 2.442 1.00 81.19 732 ASP A N 1
ATOM 5622 C CA . ASP A 1 732 ? -25.863 -9.725 2.441 1.00 81.19 732 ASP A CA 1
ATOM 5623 C C . ASP A 1 732 ? -25.756 -8.370 3.158 1.00 81.19 732 ASP A C 1
ATOM 5625 O O . ASP A 1 732 ? -24.832 -8.145 3.943 1.00 81.19 732 ASP A O 1
ATOM 5629 N N . ILE A 1 733 ? -26.720 -7.471 2.927 1.00 85.38 733 ILE A N 1
ATOM 5630 C CA . ILE A 1 733 ? -26.775 -6.170 3.605 1.00 85.38 733 ILE A CA 1
ATOM 5631 C C . ILE A 1 733 ? -27.012 -6.350 5.108 1.00 85.38 733 ILE A C 1
ATOM 5633 O O . ILE A 1 733 ? -26.433 -5.623 5.909 1.00 85.38 733 ILE A O 1
ATOM 5637 N N . LEU A 1 734 ? -27.836 -7.313 5.525 1.00 85.69 734 LEU A N 1
ATOM 5638 C CA . LEU A 1 734 ? -28.089 -7.583 6.940 1.00 85.69 734 LEU A CA 1
ATOM 5639 C C . LEU A 1 734 ? -26.878 -8.205 7.638 1.00 85.69 734 LEU A C 1
ATOM 5641 O O . LEU A 1 734 ? -26.663 -7.915 8.814 1.00 85.69 734 LEU A O 1
ATOM 5645 N N . GLU A 1 735 ? -26.084 -9.036 6.961 1.00 82.81 735 GLU A N 1
ATOM 5646 C CA . GLU A 1 735 ? -24.801 -9.512 7.496 1.00 82.81 735 GLU A CA 1
ATOM 5647 C C . GLU A 1 735 ? -23.802 -8.367 7.677 1.00 82.81 735 GLU A C 1
ATOM 5649 O O . GLU A 1 735 ? -23.175 -8.249 8.731 1.00 82.81 735 GLU A O 1
ATOM 5654 N N . GLU A 1 736 ? -23.706 -7.474 6.696 1.00 81.12 736 GLU A N 1
ATOM 5655 C CA . GLU A 1 736 ? -22.849 -6.294 6.771 1.00 81.12 736 GLU A CA 1
ATOM 5656 C C . GLU A 1 736 ? -23.316 -5.314 7.850 1.00 81.12 736 GLU A C 1
ATOM 5658 O O . GLU A 1 736 ? -22.515 -4.842 8.655 1.00 81.12 736 GLU A O 1
ATOM 5663 N N . LEU A 1 737 ? -24.620 -5.061 7.935 1.00 83.56 737 LEU A N 1
ATOM 5664 C CA . LEU A 1 737 ? -25.218 -4.239 8.976 1.00 83.56 737 LEU A CA 1
ATOM 5665 C C . LEU A 1 737 ? -24.977 -4.869 10.352 1.00 83.56 737 LEU A C 1
ATOM 5667 O O . LEU A 1 737 ? -24.646 -4.140 11.279 1.00 83.56 737 LEU A O 1
ATOM 5671 N N . LYS A 1 738 ? -25.039 -6.201 10.502 1.00 80.56 738 LYS A N 1
ATOM 5672 C CA . LYS A 1 738 ? -24.631 -6.896 11.741 1.00 80.56 738 LYS A CA 1
ATOM 5673 C C . LYS A 1 738 ? -23.149 -6.681 12.059 1.00 80.56 738 LYS A C 1
ATOM 5675 O O . LYS A 1 738 ? -22.823 -6.434 13.217 1.00 80.56 738 LYS A O 1
ATOM 5680 N N . ALA A 1 739 ? -22.266 -6.737 11.061 1.00 75.19 739 ALA A N 1
ATOM 5681 C CA . ALA A 1 739 ? -20.831 -6.501 11.236 1.00 75.19 739 ALA A CA 1
ATOM 5682 C C . ALA A 1 739 ? -20.508 -5.033 11.582 1.00 75.19 739 ALA A C 1
ATOM 5684 O O . ALA A 1 739 ? -19.639 -4.761 12.407 1.00 75.19 739 ALA A O 1
ATOM 5685 N N . GLN A 1 740 ? -21.241 -4.084 10.997 1.00 76.56 740 GLN A N 1
ATOM 5686 C CA . GLN A 1 740 ? -21.107 -2.642 11.228 1.00 76.56 740 GLN A CA 1
ATOM 5687 C C . GLN A 1 740 ? -22.019 -2.128 12.352 1.00 76.56 740 GLN A C 1
ATOM 5689 O O . GLN A 1 740 ? -21.990 -0.934 12.664 1.00 76.56 740 GLN A O 1
ATOM 5694 N N . ALA A 1 741 ? -22.811 -2.999 12.986 1.00 72.69 741 ALA A N 1
ATOM 5695 C CA . ALA A 1 741 ? -23.858 -2.626 13.936 1.00 72.69 741 ALA A CA 1
ATOM 5696 C C . ALA A 1 741 ? -23.319 -1.776 15.087 1.00 72.69 741 ALA A C 1
ATOM 5698 O O . ALA A 1 741 ? -23.966 -0.827 15.523 1.00 72.69 741 ALA A O 1
ATOM 5699 N N . ASP A 1 742 ? -22.112 -2.091 15.552 1.00 65.94 742 ASP A N 1
ATOM 5700 C CA . ASP A 1 742 ? -21.452 -1.364 16.634 1.00 65.94 742 ASP A CA 1
ATOM 5701 C C . ASP A 1 742 ? -21.052 0.062 16.232 1.00 65.94 742 ASP A C 1
ATOM 5703 O O . ASP A 1 742 ? -21.013 0.948 17.081 1.00 65.94 742 ASP A O 1
ATOM 5707 N N . THR A 1 743 ? -20.793 0.302 14.943 1.00 69.44 743 THR A N 1
ATOM 5708 C CA . THR A 1 743 ? -20.468 1.632 14.409 1.00 69.44 743 THR A CA 1
ATOM 5709 C C . THR A 1 743 ? -21.728 2.425 14.078 1.00 69.44 743 THR A C 1
ATOM 5711 O O . THR A 1 743 ? -21.822 3.598 14.430 1.00 69.44 743 THR A O 1
ATOM 5714 N N . LEU A 1 744 ? -22.709 1.797 13.427 1.00 71.25 744 LEU A N 1
ATOM 5715 C CA . LEU A 1 744 ? -23.951 2.449 13.003 1.00 71.25 744 LEU A CA 1
ATOM 5716 C C . LEU A 1 744 ? -24.799 2.811 14.213 1.00 71.25 744 LEU A C 1
ATOM 5718 O O . LEU A 1 744 ? -25.110 3.973 14.454 1.00 71.25 744 LEU A O 1
ATOM 5722 N N . PHE A 1 745 ? -25.094 1.834 15.059 1.00 71.31 745 PHE A N 1
ATOM 5723 C CA . PHE A 1 745 ? -25.859 2.084 16.266 1.00 71.31 745 PHE A CA 1
ATOM 5724 C C . PHE A 1 745 ? -24.977 2.577 17.406 1.00 71.31 745 PHE A C 1
ATOM 5726 O O . PHE A 1 745 ? -25.413 2.523 18.545 1.00 71.31 745 PHE A O 1
ATOM 5733 N N . ALA A 1 746 ? -23.779 3.111 17.153 1.00 62.88 746 ALA A N 1
ATOM 5734 C CA . ALA A 1 746 ? -22.899 3.620 18.205 1.00 62.88 746 ALA A CA 1
ATOM 5735 C C . ALA A 1 746 ? -23.575 4.659 19.115 1.00 62.88 746 ALA A C 1
ATOM 5737 O O . ALA A 1 746 ? -23.132 4.832 20.241 1.00 62.88 746 ALA A O 1
ATOM 5738 N N . ALA A 1 747 ? -24.622 5.357 18.651 1.00 55.97 747 ALA A N 1
ATOM 5739 C CA . ALA A 1 747 ? -25.404 6.306 19.449 1.00 55.97 747 ALA A CA 1
ATOM 5740 C C . ALA A 1 747 ? -26.556 5.666 20.259 1.00 55.97 747 ALA A C 1
ATOM 5742 O O . ALA A 1 747 ? -26.890 6.187 21.317 1.00 55.97 747 ALA A O 1
ATOM 5743 N N . ALA A 1 748 ? -27.134 4.555 19.789 1.00 55.50 748 ALA A N 1
ATOM 5744 C CA . ALA A 1 748 ? -28.240 3.833 20.442 1.00 55.50 748 ALA A CA 1
ATOM 5745 C C . ALA A 1 748 ? -27.742 2.671 21.324 1.00 55.50 748 ALA A C 1
ATOM 5747 O O . ALA A 1 748 ? -28.270 2.389 22.389 1.00 55.50 748 ALA A O 1
ATOM 5748 N N . ARG A 1 749 ? -26.640 2.052 20.896 1.00 53.62 749 ARG A N 1
ATOM 5749 C CA . ARG A 1 749 ? -25.743 1.170 21.655 1.00 53.62 749 ARG A CA 1
ATOM 5750 C C . ARG A 1 749 ? -24.620 1.942 22.324 1.00 53.62 749 ARG A C 1
ATOM 5752 O O . ARG A 1 749 ? -23.667 1.328 22.806 1.00 53.62 749 ARG A O 1
ATOM 5759 N N . LYS A 1 750 ? -24.684 3.280 22.315 1.00 47.22 750 LYS A N 1
ATOM 5760 C CA . LYS A 1 750 ? -23.783 4.078 23.137 1.00 47.22 750 LYS A CA 1
ATOM 5761 C C . LYS A 1 750 ? -24.020 3.568 24.542 1.00 47.22 750 LYS A C 1
ATOM 5763 O O . LYS A 1 750 ? -25.141 3.622 25.043 1.00 47.22 750 LYS A O 1
ATOM 5768 N N . HIS A 1 751 ? -22.970 3.040 25.157 1.00 48.97 751 HIS A N 1
ATOM 5769 C CA . HIS A 1 751 ? -22.957 2.957 26.600 1.00 48.97 751 HIS A CA 1
ATOM 5770 C C . HIS A 1 751 ? -23.408 4.322 27.107 1.00 48.97 751 HIS A C 1
ATOM 5772 O O . HIS A 1 751 ? -22.964 5.345 26.570 1.00 48.97 751 HIS A O 1
ATOM 5778 N N . GLN A 1 752 ? -24.296 4.338 28.097 1.00 50.97 752 GLN A N 1
ATOM 5779 C CA . GLN A 1 752 ? -24.385 5.501 28.956 1.00 50.97 752 GLN A CA 1
ATOM 5780 C C . GLN A 1 752 ? -22.937 5.762 29.382 1.00 50.97 752 GLN A C 1
ATOM 5782 O O . GLN A 1 752 ? -22.297 4.908 29.994 1.00 50.97 752 GLN A O 1
ATOM 5787 N N . GLU A 1 753 ? -22.341 6.822 28.835 1.00 54.44 753 GLU A N 1
ATOM 5788 C CA . GLU A 1 753 ? -20.985 7.192 29.192 1.00 54.44 753 GLU A CA 1
ATOM 5789 C C . GLU A 1 753 ? -21.077 7.484 30.674 1.00 54.44 753 GLU A C 1
ATOM 5791 O O . GLU A 1 753 ? -21.849 8.335 31.097 1.00 54.44 753 GLU A O 1
ATOM 5796 N N . ASP A 1 754 ? -20.415 6.645 31.450 1.00 69.75 754 ASP A N 1
ATOM 5797 C CA . ASP A 1 754 ? -20.589 6.635 32.888 1.00 69.75 754 ASP A CA 1
ATOM 5798 C C . ASP A 1 754 ? -19.570 7.569 33.534 1.00 69.75 754 ASP A C 1
ATOM 5800 O O . ASP A 1 754 ? -19.838 8.122 34.590 1.00 69.75 754 ASP A O 1
ATOM 5804 N N . TYR A 1 755 ? -18.414 7.776 32.890 1.00 84.19 755 TYR A N 1
ATOM 5805 C CA . TYR A 1 755 ? -17.451 8.808 33.250 1.00 84.19 755 TYR A CA 1
ATOM 5806 C C . TYR A 1 755 ? -17.351 9.873 32.165 1.00 84.19 755 TYR A C 1
ATOM 5808 O O . TYR A 1 755 ? -17.067 9.566 31.006 1.00 84.19 755 TYR A O 1
ATOM 5816 N N . TYR A 1 756 ? -17.487 11.133 32.567 1.00 84.19 756 TYR A N 1
ATOM 5817 C CA . TYR A 1 756 ? -17.272 12.293 31.707 1.00 84.19 756 TYR A CA 1
ATOM 5818 C C . TYR A 1 756 ? -16.044 13.069 32.157 1.00 84.19 756 TYR A C 1
ATOM 5820 O O . TYR A 1 756 ? -15.739 13.124 33.351 1.00 84.19 756 TYR A O 1
ATOM 5828 N N . ILE A 1 757 ? -15.363 13.679 31.186 1.00 83.81 757 ILE A N 1
ATOM 5829 C CA . ILE A 1 757 ? -14.298 14.643 31.442 1.00 83.81 757 ILE A CA 1
ATOM 5830 C C . ILE A 1 757 ? -14.885 16.044 31.290 1.00 83.81 757 ILE A C 1
ATOM 5832 O O . ILE A 1 757 ? -15.313 16.425 30.199 1.00 83.81 757 ILE A O 1
ATOM 5836 N N . GLY A 1 758 ? -14.934 16.796 32.384 1.00 79.44 758 GLY A N 1
ATOM 5837 C CA . GLY A 1 758 ? -15.370 18.183 32.396 1.00 79.44 758 GLY A CA 1
ATOM 5838 C C . GLY A 1 758 ? -14.201 19.156 32.326 1.00 79.44 758 GLY A C 1
ATOM 5839 O O . GLY A 1 758 ? -13.080 18.886 32.763 1.00 79.44 758 GLY A O 1
ATOM 5840 N N . MET A 1 759 ? -14.498 20.338 31.797 1.00 77.12 759 MET A N 1
ATOM 5841 C CA . MET A 1 759 ? -13.580 21.468 31.757 1.00 77.12 759 MET A CA 1
ATOM 5842 C C . MET A 1 759 ? -13.692 22.239 33.073 1.00 77.12 759 MET A C 1
ATOM 5844 O O . MET A 1 759 ? -14.527 23.133 33.212 1.00 77.12 759 MET A O 1
ATOM 5848 N N . GLY A 1 760 ? -12.892 21.856 34.071 1.00 70.62 760 GLY A N 1
ATOM 5849 C CA . GLY A 1 760 ? -12.775 22.617 35.314 1.00 70.62 760 GLY A CA 1
ATOM 5850 C C . GLY A 1 760 ? -12.173 24.010 35.082 1.00 70.62 760 GLY A C 1
ATOM 5851 O O . GLY A 1 760 ? -11.656 24.323 34.010 1.00 70.62 760 GLY A O 1
ATOM 5852 N N . ALA A 1 761 ? -12.222 24.869 36.105 1.00 68.62 761 ALA A N 1
ATOM 5853 C CA . ALA A 1 761 ? -11.772 26.263 35.997 1.00 68.62 761 ALA A CA 1
ATOM 5854 C C . ALA A 1 761 ? -10.263 26.413 35.704 1.00 68.62 761 ALA A C 1
ATOM 5856 O O . ALA A 1 761 ? -9.851 27.405 35.106 1.00 68.62 761 ALA A O 1
ATOM 5857 N N . SER A 1 762 ? -9.444 25.447 36.131 1.00 74.00 762 SER A N 1
ATOM 5858 C CA . SER A 1 762 ? -7.980 25.463 35.986 1.00 74.00 762 SER A CA 1
ATOM 5859 C C . SER A 1 762 ? -7.394 24.180 35.391 1.00 74.00 762 SER A C 1
ATOM 5861 O O . SER A 1 762 ? -6.299 24.230 34.841 1.00 74.00 762 SER A O 1
ATOM 5863 N N . GLN A 1 763 ? -8.097 23.051 35.483 1.00 81.56 763 GLN A N 1
ATOM 5864 C CA . GLN A 1 763 ? -7.659 21.743 34.994 1.00 81.56 763 GLN A CA 1
ATOM 5865 C C . GLN A 1 763 ? -8.872 20.857 34.662 1.00 81.56 763 GLN A C 1
ATOM 5867 O O . GLN A 1 763 ? -9.962 21.115 35.184 1.00 81.56 763 GLN A O 1
ATOM 5872 N N . PRO A 1 764 ? -8.714 19.825 33.813 1.00 86.12 764 PRO A N 1
ATOM 5873 C CA . PRO A 1 764 ? -9.775 18.863 33.552 1.00 86.12 764 PRO A CA 1
ATOM 5874 C C . PRO A 1 764 ? -10.147 18.074 34.813 1.00 86.12 764 PRO A C 1
ATOM 5876 O O . PRO A 1 764 ? -9.290 17.764 35.650 1.00 86.12 764 PRO A O 1
ATOM 5879 N N . ASN A 1 765 ? -11.423 17.715 34.925 1.00 85.81 765 ASN A N 1
ATOM 5880 C CA . ASN A 1 765 ? -11.929 16.845 35.980 1.00 85.81 765 ASN A CA 1
ATOM 5881 C C . ASN A 1 765 ? -12.663 15.640 35.398 1.00 85.81 765 ASN A C 1
ATOM 5883 O O . ASN A 1 765 ? -13.150 15.681 34.274 1.00 85.81 765 ASN A O 1
ATOM 5887 N N . ILE A 1 766 ? -12.720 14.548 36.155 1.00 88.75 766 ILE A N 1
ATOM 5888 C CA . ILE A 1 766 ? -13.453 13.336 35.801 1.00 88.75 766 ILE A CA 1
ATOM 5889 C C . ILE A 1 766 ? -14.536 13.081 36.843 1.00 88.75 766 ILE A C 1
ATOM 5891 O O . ILE A 1 766 ? -14.285 13.155 38.046 1.00 88.75 766 ILE A O 1
ATOM 5895 N N . PHE A 1 767 ? -15.749 12.777 36.395 1.00 87.50 767 PHE A N 1
ATOM 5896 C CA . PHE A 1 767 ? -16.856 12.456 37.292 1.00 87.50 767 PHE A CA 1
ATOM 5897 C C . PHE A 1 767 ? -17.724 11.345 36.733 1.00 87.50 767 PHE A C 1
ATOM 5899 O O . PHE A 1 767 ? -17.890 11.213 35.521 1.00 87.50 767 PHE A O 1
ATOM 5906 N N . PHE A 1 768 ? -18.260 10.548 37.654 1.00 86.31 768 PHE A N 1
ATOM 5907 C CA . PHE A 1 768 ? -19.196 9.481 37.349 1.00 86.31 768 PHE A CA 1
ATOM 5908 C C . PHE A 1 768 ? -20.627 10.032 37.291 1.00 86.31 768 PHE A C 1
ATOM 5910 O O . PHE A 1 768 ? -21.061 10.695 38.236 1.00 86.31 768 PHE A O 1
ATOM 5917 N N . GLY A 1 769 ? -21.386 9.755 36.233 1.00 76.12 769 GLY A N 1
ATOM 5918 C CA . GLY A 1 769 ? -22.765 10.218 36.111 1.00 76.12 769 GLY A CA 1
ATOM 5919 C C . GLY A 1 769 ? -23.438 9.852 34.793 1.00 76.12 769 GLY A C 1
ATOM 5920 O O . GLY A 1 769 ? -22.833 9.286 33.898 1.00 76.12 769 GLY A O 1
ATOM 5921 N N . ALA A 1 770 ? -24.718 10.206 34.682 1.00 66.94 770 ALA A N 1
ATOM 5922 C CA . ALA A 1 770 ? -25.543 9.963 33.496 1.00 66.94 770 ALA A CA 1
ATOM 5923 C C . ALA A 1 770 ? -25.414 11.052 32.411 1.00 66.94 770 ALA A C 1
ATOM 5925 O O . ALA A 1 770 ? -25.967 10.896 31.325 1.00 66.94 770 ALA A O 1
ATOM 5926 N N . SER A 1 771 ? -24.742 12.161 32.722 1.00 69.12 771 SER A N 1
ATOM 5927 C CA . SER A 1 771 ? -24.620 13.358 31.885 1.00 69.12 771 SER A CA 1
ATOM 5928 C C . SER A 1 771 ? -23.250 14.003 32.058 1.00 69.12 771 SER A C 1
ATOM 5930 O O . SER A 1 771 ? -22.601 13.793 33.077 1.00 69.12 771 SER A O 1
ATOM 5932 N N . ASP A 1 772 ? -22.888 14.892 31.138 1.00 67.12 772 ASP A N 1
ATOM 5933 C CA . ASP A 1 772 ? -21.688 15.746 31.133 1.00 67.12 772 ASP A CA 1
ATOM 5934 C C . ASP A 1 772 ? -21.662 16.846 32.217 1.00 67.12 772 ASP A C 1
ATOM 5936 O O . ASP A 1 772 ? -20.836 17.757 32.182 1.00 67.12 772 ASP A O 1
ATOM 5940 N N . THR A 1 773 ? -22.555 16.764 33.200 1.00 73.25 773 THR A N 1
ATOM 5941 C CA . THR A 1 773 ? -22.625 17.665 34.349 1.00 73.25 773 THR A CA 1
ATOM 5942 C C . THR A 1 773 ? -22.566 16.846 35.633 1.00 73.25 773 THR A C 1
ATOM 5944 O O . THR A 1 773 ? -23.351 15.913 35.818 1.00 73.25 773 THR A O 1
ATOM 5947 N N . ALA A 1 774 ? -21.651 17.203 36.535 1.00 74.06 774 ALA A N 1
ATOM 5948 C CA . ALA A 1 774 ? -21.514 16.542 37.827 1.00 74.06 774 ALA A CA 1
ATOM 5949 C C . ALA A 1 774 ? -22.777 16.733 38.685 1.00 74.06 774 ALA A C 1
ATOM 5951 O O . ALA A 1 774 ? -23.252 17.856 38.879 1.00 74.06 774 ALA A O 1
ATOM 5952 N N . ALA A 1 775 ? -23.314 15.637 39.224 1.00 79.06 775 ALA A N 1
ATOM 5953 C CA . ALA A 1 775 ? -24.478 15.698 40.097 1.00 79.06 775 ALA A CA 1
ATOM 5954 C C . ALA A 1 775 ? -24.124 16.339 41.447 1.00 79.06 775 ALA A C 1
ATOM 5956 O O . ALA A 1 775 ? -23.094 16.049 42.049 1.00 79.06 775 ALA A O 1
ATOM 5957 N N . ALA A 1 776 ? -25.017 17.194 41.941 1.00 81.06 776 ALA A N 1
ATOM 5958 C CA . ALA A 1 776 ? -24.815 17.933 43.185 1.00 81.06 776 ALA A CA 1
ATOM 5959 C C . ALA A 1 776 ? -24.920 17.050 44.447 1.00 81.06 776 ALA A C 1
ATOM 5961 O O . ALA A 1 776 ? -24.308 17.368 45.467 1.00 81.06 776 ALA A O 1
ATOM 5962 N N . ASN A 1 777 ? -25.679 15.952 44.360 1.00 85.06 777 ASN A N 1
ATOM 5963 C CA . ASN A 1 777 ? -25.820 14.932 45.396 1.00 85.06 777 ASN A CA 1
ATOM 5964 C C . ASN A 1 777 ? -25.604 13.553 44.766 1.00 85.06 777 ASN A C 1
ATOM 5966 O O . ASN A 1 777 ? -26.213 13.247 43.739 1.00 85.06 777 ASN A O 1
ATOM 5970 N N . LEU A 1 778 ? -24.756 12.731 45.375 1.00 88.75 778 LEU A N 1
ATOM 5971 C CA . LEU A 1 778 ? -24.397 11.401 44.882 1.00 88.75 778 LEU A CA 1
ATOM 5972 C C . LEU A 1 778 ? -24.680 10.375 45.973 1.00 88.75 778 LEU A C 1
ATOM 5974 O O . LEU A 1 778 ? -24.310 10.589 47.121 1.00 88.75 778 LEU A O 1
ATOM 5978 N N . THR A 1 779 ? -25.277 9.242 45.625 1.00 88.19 779 THR A N 1
ATOM 5979 C CA . THR A 1 779 ? -25.567 8.174 46.589 1.00 88.19 779 THR A CA 1
ATOM 5980 C C . THR A 1 779 ? -25.023 6.852 46.075 1.00 88.19 779 THR A C 1
ATOM 5982 O O . THR A 1 779 ? -25.075 6.572 44.880 1.00 88.19 779 THR A O 1
ATOM 5985 N N . SER A 1 780 ? -24.486 6.031 46.974 1.00 89.44 780 SER A N 1
ATOM 5986 C CA . SER A 1 780 ? -23.994 4.699 46.646 1.00 89.44 780 SER A CA 1
ATOM 5987 C C . SER A 1 780 ? -24.236 3.712 47.775 1.00 89.44 780 SER A C 1
ATOM 5989 O O . SER A 1 780 ? -24.084 4.045 48.946 1.00 89.44 780 SER A O 1
ATOM 5991 N N . LEU A 1 781 ? -24.509 2.462 47.406 1.00 90.56 781 LEU A N 1
ATOM 5992 C CA . LEU A 1 781 ? -24.596 1.351 48.348 1.00 90.56 781 LEU A CA 1
ATOM 5993 C C . LEU A 1 781 ? -23.221 0.730 48.611 1.00 90.56 781 LEU A C 1
ATOM 5995 O O . LEU A 1 781 ? -22.356 0.673 47.727 1.00 90.56 781 LEU A O 1
ATOM 5999 N N . LEU A 1 782 ? -23.034 0.270 49.843 1.00 90.81 782 LEU A N 1
ATOM 6000 C CA . LEU A 1 782 ? -21.874 -0.465 50.321 1.00 90.81 782 LEU A CA 1
ATOM 6001 C C . LEU A 1 782 ? -22.321 -1.774 50.993 1.00 90.81 782 LEU A C 1
ATOM 6003 O O . LEU A 1 782 ? -23.446 -1.872 51.491 1.00 90.81 782 LEU A O 1
ATOM 6007 N N . PRO A 1 783 ? -21.437 -2.783 51.047 1.00 91.19 783 PRO A N 1
ATOM 6008 C CA . PRO A 1 783 ? -21.555 -3.871 52.010 1.00 91.19 783 PRO A CA 1
ATOM 6009 C C . PRO A 1 783 ? -21.640 -3.340 53.446 1.00 91.19 783 PRO A C 1
ATOM 6011 O O . PRO A 1 783 ? -21.089 -2.281 53.745 1.00 91.19 783 PRO A O 1
ATOM 6014 N N . LEU A 1 784 ? -22.272 -4.105 54.341 1.00 90.44 784 LEU A N 1
ATOM 6015 C CA . LEU A 1 784 ? -22.307 -3.785 55.771 1.00 90.44 784 LEU A CA 1
ATOM 6016 C C . LEU A 1 784 ? -20.878 -3.729 56.334 1.00 90.44 784 LEU A C 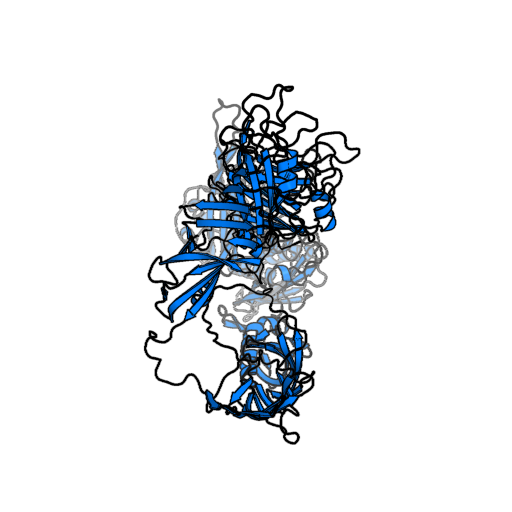1
ATOM 6018 O O . LEU A 1 784 ? -20.123 -4.699 56.236 1.00 90.44 784 LEU A O 1
ATOM 6022 N N . LEU A 1 785 ? -20.512 -2.587 56.910 1.00 87.38 785 LEU A N 1
ATOM 6023 C CA . LEU A 1 785 ? -19.192 -2.289 57.456 1.00 87.38 785 LEU A CA 1
ATOM 6024 C C . LEU A 1 785 ? -19.130 -2.502 58.972 1.00 87.38 785 LEU A C 1
ATOM 6026 O O . LEU A 1 785 ? -18.076 -2.884 59.482 1.00 87.38 785 LEU A O 1
ATOM 6030 N N . PHE A 1 786 ? -20.231 -2.261 59.688 1.00 86.94 786 PHE A N 1
ATOM 6031 C CA . PHE A 1 786 ? -20.284 -2.305 61.155 1.00 86.94 786 PHE A CA 1
ATOM 6032 C C . PHE A 1 786 ? -21.071 -3.503 61.691 1.00 86.94 786 PHE A C 1
ATOM 6034 O O . PHE A 1 786 ? -20.839 -3.934 62.820 1.00 86.94 786 PHE A O 1
ATOM 6041 N N . GLY A 1 787 ? -22.002 -4.045 60.900 1.00 83.00 787 GLY A N 1
ATOM 6042 C CA . GLY A 1 787 ? -22.897 -5.125 61.321 1.00 83.00 787 GLY A CA 1
ATOM 6043 C C . GLY A 1 787 ? -23.938 -4.683 62.357 1.00 83.00 787 GLY A C 1
ATOM 6044 O O . GLY A 1 787 ? -24.573 -5.528 62.988 1.00 83.00 787 GLY A O 1
ATOM 6045 N N . ALA A 1 788 ? -24.106 -3.373 62.550 1.00 87.19 788 ALA A N 1
ATOM 6046 C CA . ALA A 1 788 ? -25.069 -2.766 63.461 1.00 87.19 788 ALA A CA 1
ATOM 6047 C C . ALA A 1 788 ? -25.478 -1.374 62.948 1.00 87.19 788 ALA A C 1
ATOM 6049 O O . ALA A 1 788 ? -24.650 -0.701 62.326 1.00 87.19 788 ALA A O 1
ATOM 6050 N N . PRO A 1 789 ? -26.711 -0.908 63.239 1.00 90.25 789 PRO A N 1
ATOM 6051 C CA . PRO A 1 789 ? -27.164 0.401 62.794 1.00 90.25 789 PRO A CA 1
ATOM 6052 C C . PRO A 1 789 ? -26.224 1.518 63.254 1.00 90.25 789 PRO A C 1
ATOM 6054 O O . PRO A 1 789 ? -26.026 1.703 64.456 1.00 90.25 789 PRO A O 1
ATOM 6057 N N . THR A 1 790 ? -25.632 2.233 62.300 1.00 92.81 790 THR A N 1
ATOM 6058 C CA . THR A 1 790 ? -24.576 3.223 62.543 1.00 92.81 790 THR A CA 1
ATOM 6059 C C . THR A 1 790 ? -24.732 4.368 61.554 1.00 92.81 790 THR A C 1
ATOM 6061 O O . THR A 1 790 ? -24.803 4.128 60.355 1.00 92.81 790 THR A O 1
ATOM 6064 N N . GLN A 1 791 ? -24.742 5.609 62.038 1.00 92.94 791 GLN A N 1
ATOM 6065 C CA . GLN A 1 791 ? -24.732 6.795 61.185 1.00 92.94 791 GLN A CA 1
ATOM 6066 C C . GLN A 1 791 ? -23.535 7.672 61.540 1.00 92.94 791 GLN A C 1
ATOM 6068 O O . GLN A 1 791 ? -23.332 8.006 62.709 1.00 92.94 791 GLN A O 1
ATOM 6073 N N . ILE A 1 792 ? -22.736 8.022 60.536 1.00 93.25 792 ILE A N 1
ATOM 6074 C CA . ILE A 1 792 ? -21.563 8.883 60.671 1.00 93.25 792 ILE A CA 1
ATOM 6075 C C . ILE A 1 792 ? -21.656 9.948 59.588 1.00 93.25 792 ILE A C 1
ATOM 6077 O O . ILE A 1 792 ? -21.642 9.637 58.399 1.00 93.25 792 ILE A O 1
ATOM 6081 N N . THR A 1 793 ? -21.711 11.205 60.012 1.00 93.69 793 THR A N 1
ATOM 6082 C CA . THR A 1 793 ? -21.790 12.365 59.125 1.00 93.69 793 THR A CA 1
ATOM 6083 C C . THR A 1 793 ? -20.567 13.247 59.353 1.00 93.69 793 THR A C 1
ATOM 6085 O O . THR A 1 793 ? -20.160 13.485 60.493 1.00 93.69 793 THR A O 1
ATOM 6088 N N . SER A 1 794 ? -19.967 13.733 58.271 1.00 93.38 794 SER A N 1
ATOM 6089 C CA . SER A 1 794 ? -18.829 14.647 58.323 1.00 93.38 794 SER A CA 1
ATOM 6090 C C . SER A 1 794 ? -19.220 16.021 58.881 1.00 93.38 794 SER A C 1
ATOM 6092 O O . SER A 1 794 ? -20.393 16.406 58.890 1.00 93.38 794 SER A O 1
ATOM 6094 N N . ALA A 1 795 ? -18.231 16.788 59.348 1.00 86.69 795 ALA A N 1
ATOM 6095 C CA . ALA A 1 795 ? -18.463 18.056 60.039 1.00 86.69 795 ALA A CA 1
ATOM 6096 C C . ALA A 1 795 ? -19.186 19.084 59.153 1.00 86.69 795 ALA A C 1
ATOM 6098 O O . ALA A 1 795 ? -20.063 19.803 59.633 1.00 86.69 795 ALA A O 1
ATOM 6099 N N . ASN A 1 796 ? -18.873 19.105 57.853 1.00 86.75 796 ASN A N 1
ATOM 6100 C CA . ASN A 1 796 ? -19.528 19.981 56.880 1.00 86.75 796 ASN A CA 1
ATOM 6101 C C . ASN A 1 796 ? -20.709 19.318 56.148 1.00 86.75 796 ASN A C 1
ATOM 6103 O O . ASN A 1 796 ? -21.232 19.898 55.193 1.00 86.75 796 ASN A O 1
ATOM 6107 N N . SER A 1 797 ? -21.140 18.127 56.592 1.00 88.69 797 SER A N 1
ATOM 6108 C CA . SER A 1 797 ? -22.236 17.338 56.002 1.00 88.69 797 SER A CA 1
ATOM 6109 C C . SER A 1 797 ? -22.052 17.004 54.513 1.00 88.69 797 SER A C 1
ATOM 6111 O O . SER A 1 797 ? -23.033 16.777 53.800 1.00 88.69 797 SER A O 1
ATOM 6113 N N . ILE A 1 798 ? -20.801 16.973 54.039 1.00 93.31 798 ILE A N 1
ATOM 6114 C CA . ILE A 1 798 ? -20.460 16.560 52.672 1.00 93.31 798 ILE A CA 1
ATOM 6115 C C . ILE A 1 798 ? -20.541 15.040 52.555 1.00 93.31 798 ILE A C 1
ATOM 6117 O O . ILE A 1 798 ? -21.059 14.556 51.560 1.00 93.31 798 ILE A O 1
ATOM 6121 N N . PHE A 1 799 ? -20.081 14.294 53.560 1.00 95.12 799 PHE A N 1
ATOM 6122 C CA . PHE A 1 799 ? -20.097 12.833 53.577 1.00 95.12 799 PHE A CA 1
ATOM 6123 C C . PHE A 1 799 ? -21.055 12.341 54.661 1.00 95.12 799 PHE A C 1
ATOM 6125 O O . PHE A 1 799 ? -20.897 12.683 55.832 1.00 95.12 799 PHE A O 1
ATOM 6132 N N . ASP A 1 800 ? -22.032 11.524 54.288 1.00 94.44 800 ASP A N 1
ATOM 6133 C CA . ASP A 1 800 ? -22.958 10.881 55.220 1.00 94.44 800 ASP A CA 1
ATOM 6134 C C . ASP A 1 800 ? -23.002 9.380 54.944 1.00 94.44 800 ASP A C 1
ATOM 6136 O O . ASP A 1 800 ? -23.347 8.952 53.843 1.00 94.44 800 ASP A O 1
ATOM 6140 N N . LEU A 1 801 ? -22.618 8.576 55.931 1.00 95.31 801 LEU A N 1
ATOM 6141 C CA . LEU A 1 801 ? -22.684 7.123 55.870 1.00 95.31 801 LEU A CA 1
ATOM 6142 C C . LEU A 1 801 ? -23.743 6.638 56.854 1.00 95.31 801 LEU A C 1
ATOM 6144 O O . LEU A 1 801 ? -23.603 6.824 58.062 1.00 95.31 801 LEU A O 1
ATOM 6148 N N . ASN A 1 802 ? -24.768 5.976 56.333 1.00 94.56 802 ASN A N 1
ATOM 6149 C CA . ASN A 1 802 ? -25.875 5.436 57.104 1.00 94.56 802 ASN A CA 1
ATOM 6150 C C . ASN A 1 802 ? -25.995 3.926 56.874 1.00 94.56 802 ASN A C 1
ATOM 6152 O O . ASN A 1 802 ? -26.347 3.475 55.784 1.00 94.56 802 ASN A O 1
ATOM 6156 N N . GLU A 1 803 ? -25.714 3.148 57.911 1.00 93.50 803 GLU A N 1
ATOM 6157 C CA . GLU A 1 803 ? -25.876 1.701 57.940 1.00 93.50 803 GLU A CA 1
ATOM 6158 C C . GLU A 1 803 ? -27.104 1.307 58.760 1.00 93.50 803 GLU A C 1
ATOM 6160 O O . GLU A 1 803 ? -27.284 1.725 59.902 1.00 93.50 803 GLU A O 1
ATOM 6165 N N . THR A 1 804 ? -27.936 0.454 58.175 1.00 91.50 804 THR A N 1
ATOM 6166 C CA . THR A 1 804 ? -29.052 -0.257 58.800 1.00 91.50 804 THR A CA 1
ATOM 6167 C C . THR A 1 804 ? -28.693 -1.741 58.949 1.00 91.50 804 THR A C 1
ATOM 6169 O O . THR A 1 804 ? -27.606 -2.173 58.579 1.00 91.50 804 THR A O 1
ATOM 6172 N N . LEU A 1 805 ? -29.611 -2.570 59.456 1.00 88.25 805 LEU A N 1
ATOM 6173 C CA . LEU A 1 805 ? -29.379 -4.020 59.555 1.00 88.25 805 LEU A CA 1
ATOM 6174 C C . LEU A 1 805 ? -29.229 -4.724 58.194 1.00 88.25 805 LEU A C 1
ATOM 6176 O O . LEU A 1 805 ? -28.747 -5.853 58.151 1.00 88.25 805 LEU A O 1
ATOM 6180 N N . THR A 1 806 ? -29.676 -4.098 57.103 1.00 86.31 806 THR A N 1
ATOM 6181 C CA . THR A 1 806 ? -29.735 -4.720 55.770 1.00 86.31 806 THR A CA 1
ATOM 6182 C C . THR A 1 806 ? -28.995 -3.938 54.693 1.00 86.31 806 THR A C 1
ATOM 6184 O O . THR A 1 806 ? -28.737 -4.488 53.627 1.00 86.31 806 THR A O 1
ATOM 6187 N N . GLU A 1 807 ? -28.662 -2.672 54.939 1.00 89.62 807 GLU A N 1
ATOM 6188 C CA . GLU A 1 807 ? -28.159 -1.764 53.909 1.00 89.62 807 GLU A CA 1
ATOM 6189 C C . GLU A 1 807 ? -27.197 -0.732 54.496 1.00 89.62 807 GLU A C 1
ATOM 6191 O O . GLU A 1 807 ? -27.496 -0.145 55.532 1.00 89.62 807 GLU A O 1
ATOM 6196 N N . CYS A 1 808 ? -26.078 -0.480 53.815 1.00 93.06 808 CYS A N 1
ATOM 6197 C CA . CYS A 1 808 ? -25.149 0.603 54.122 1.00 93.06 808 CYS A CA 1
ATOM 6198 C C . CYS A 1 808 ? -25.116 1.578 52.943 1.00 93.06 808 CYS A C 1
ATOM 6200 O O . CYS A 1 808 ? -24.786 1.192 51.823 1.00 93.06 808 CYS A O 1
ATOM 6202 N N . THR A 1 809 ? -25.493 2.832 53.182 1.00 93.69 809 THR A N 1
ATOM 6203 C CA . THR A 1 809 ? -25.615 3.871 52.154 1.00 93.69 809 THR A CA 1
ATOM 6204 C C . THR A 1 809 ? -24.636 5.001 52.434 1.00 93.69 809 THR A C 1
ATOM 6206 O O . THR A 1 809 ? -24.603 5.533 53.539 1.00 93.69 809 THR A O 1
ATOM 6209 N N . LEU A 1 810 ? -23.869 5.396 51.421 1.00 94.19 810 LEU A N 1
ATOM 6210 C CA . LEU A 1 810 ? -23.019 6.582 51.420 1.00 94.19 810 LEU A CA 1
ATOM 6211 C C . LEU A 1 810 ? -23.661 7.662 50.552 1.00 94.19 810 LEU A C 1
ATOM 6213 O O . LEU A 1 810 ? -23.925 7.423 49.374 1.00 94.19 810 LEU A O 1
ATOM 6217 N N . THR A 1 811 ? -23.846 8.851 51.112 1.00 93.81 811 THR A N 1
ATOM 6218 C CA . THR A 1 811 ? -24.346 10.038 50.415 1.00 93.81 811 THR A CA 1
ATOM 6219 C C . THR A 1 811 ? -23.285 11.135 50.428 1.00 93.81 811 THR A C 1
ATOM 6221 O O . THR A 1 811 ? -22.696 11.420 51.471 1.00 93.81 811 THR A O 1
ATOM 6224 N N . LEU A 1 812 ? -23.033 11.738 49.264 1.00 93.94 812 LEU A N 1
ATOM 6225 C CA . LEU A 1 812 ? -22.100 12.841 49.054 1.00 93.94 812 LEU A CA 1
ATOM 6226 C C . LEU A 1 812 ? -22.872 14.099 48.639 1.00 93.94 812 LEU A C 1
ATOM 6228 O O . LEU A 1 812 ? -23.479 14.109 47.569 1.00 93.94 812 LEU A O 1
ATOM 6232 N N . ASN A 1 813 ? -22.822 15.157 49.446 1.00 92.56 813 ASN A N 1
ATOM 6233 C CA . ASN A 1 813 ? -23.492 16.436 49.192 1.00 92.56 813 ASN A CA 1
ATOM 6234 C C . ASN A 1 813 ? -22.453 17.505 48.820 1.00 92.56 813 ASN A C 1
ATOM 6236 O O . ASN A 1 813 ? -21.865 18.151 49.689 1.00 92.56 813 ASN A O 1
ATOM 6240 N N . ILE A 1 814 ? -22.213 17.694 47.523 1.00 90.00 814 ILE A N 1
ATOM 6241 C CA . ILE A 1 814 ? -21.107 18.528 47.011 1.00 90.00 814 ILE A CA 1
ATOM 6242 C C . ILE A 1 814 ? -21.566 19.861 46.403 1.00 90.00 814 ILE A C 1
ATOM 6244 O O . ILE A 1 814 ? -20.749 20.662 45.952 1.00 90.00 814 ILE A O 1
ATOM 6248 N N . ALA A 1 815 ? -22.873 20.130 46.407 1.00 85.81 815 ALA A N 1
ATOM 6249 C CA . ALA A 1 815 ? -23.465 21.348 45.860 1.00 85.81 815 ALA A CA 1
ATOM 6250 C C . ALA A 1 815 ? -22.814 22.630 46.421 1.00 85.81 815 ALA A C 1
ATOM 6252 O O . ALA A 1 815 ? -22.899 22.912 47.618 1.00 85.81 815 ALA A O 1
ATOM 6253 N N . GLY A 1 816 ? -22.191 23.430 45.547 1.00 81.69 816 GLY A N 1
ATOM 6254 C CA . GLY A 1 816 ? -21.591 24.719 45.911 1.00 81.69 816 GLY A CA 1
ATOM 6255 C C . GLY A 1 816 ? -20.370 24.631 46.834 1.00 81.69 816 GLY A C 1
ATOM 6256 O O . GLY A 1 816 ? -19.986 25.652 47.401 1.00 81.69 816 GLY A O 1
ATOM 6257 N N . LYS A 1 817 ? -19.781 23.441 47.008 1.00 87.25 817 LYS A N 1
ATOM 6258 C CA . LYS A 1 817 ? -18.570 23.229 47.809 1.00 87.25 817 LYS A CA 1
ATOM 6259 C C . LYS A 1 817 ? -17.322 23.368 46.948 1.00 87.25 817 LYS A C 1
ATOM 6261 O O . LYS A 1 817 ? -17.282 22.904 45.811 1.00 87.25 817 LYS A O 1
ATOM 6266 N N . THR A 1 818 ? -16.296 23.999 47.499 1.00 86.62 818 THR A N 1
ATOM 6267 C CA . THR A 1 818 ? -14.972 24.079 46.880 1.00 86.62 818 THR A CA 1
ATOM 6268 C C . THR A 1 818 ? -14.197 22.778 47.077 1.00 86.62 818 THR A C 1
ATOM 6270 O O . THR A 1 818 ? -14.435 22.018 48.016 1.00 86.62 818 THR A O 1
ATOM 6273 N N . GLN A 1 819 ? -13.222 22.532 46.206 1.00 84.06 819 GLN A N 1
ATOM 6274 C CA . GLN A 1 819 ? -12.377 21.340 46.277 1.00 84.06 819 GLN A CA 1
ATOM 6275 C C . GLN A 1 819 ? -11.574 21.239 47.590 1.00 84.06 819 GLN A C 1
ATOM 6277 O O . GLN A 1 819 ? -11.405 20.145 48.132 1.00 84.06 819 GLN A O 1
ATOM 6282 N N . ASP A 1 820 ? -11.135 22.371 48.148 1.00 84.69 820 ASP A N 1
ATOM 6283 C CA . ASP A 1 820 ? -10.421 22.411 49.431 1.00 84.69 820 ASP A CA 1
ATOM 6284 C C . ASP A 1 820 ? -11.332 22.089 50.624 1.00 84.69 820 ASP A C 1
ATOM 6286 O O . ASP A 1 820 ? -10.914 21.393 51.557 1.00 84.69 820 ASP A O 1
ATOM 6290 N N . GLU A 1 821 ? -12.588 22.552 50.590 1.00 89.44 821 GLU A N 1
ATOM 6291 C CA . GLU A 1 821 ? -13.597 22.192 51.594 1.00 89.44 821 GLU A CA 1
ATOM 6292 C C . GLU A 1 821 ? -13.882 20.688 51.563 1.00 89.44 821 GLU A C 1
ATOM 6294 O O . GLU A 1 821 ? -13.912 20.055 52.619 1.00 89.44 821 GLU A O 1
ATOM 6299 N N . ILE A 1 822 ? -14.031 20.110 50.365 1.00 91.31 822 ILE A N 1
ATOM 6300 C CA . ILE A 1 822 ? -14.257 18.670 50.184 1.00 91.31 822 ILE A CA 1
ATOM 6301 C C . ILE A 1 822 ? -13.068 17.869 50.726 1.00 91.31 822 ILE A C 1
ATOM 6303 O O . ILE A 1 822 ? -13.272 16.934 51.499 1.00 91.31 822 ILE A O 1
ATOM 6307 N N . ARG A 1 823 ? -11.828 18.248 50.382 1.00 89.19 823 ARG A N 1
ATOM 6308 C CA . ARG A 1 823 ? -10.617 17.554 50.857 1.00 89.19 823 ARG A CA 1
ATOM 6309 C C . ARG A 1 823 ? -10.497 17.593 52.379 1.00 89.19 823 ARG A C 1
ATOM 6311 O O . ARG A 1 823 ? -10.246 16.570 53.009 1.00 89.19 823 ARG A O 1
ATOM 6318 N N . THR A 1 824 ? -10.689 18.772 52.967 1.00 89.19 824 THR A N 1
ATOM 6319 C CA . THR A 1 824 ? -10.577 18.963 54.420 1.00 89.19 824 THR A CA 1
ATOM 6320 C C . THR A 1 824 ? -11.615 18.130 55.171 1.00 89.19 824 THR A C 1
ATOM 6322 O O . THR A 1 824 ? -11.287 17.479 56.163 1.00 89.19 824 THR A O 1
ATOM 6325 N N . ASP A 1 825 ? -12.860 18.122 54.691 1.00 93.00 825 ASP A N 1
ATOM 6326 C CA . ASP A 1 825 ? -13.938 17.346 55.306 1.00 93.00 825 ASP A CA 1
ATOM 6327 C C . ASP A 1 825 ? -13.751 15.833 55.086 1.00 93.00 825 ASP A C 1
ATOM 6329 O O . ASP A 1 825 ? -14.053 15.049 55.983 1.00 93.00 825 ASP A O 1
ATOM 6333 N N . TYR A 1 826 ? -13.177 15.413 53.949 1.00 92.75 826 TYR A N 1
ATOM 6334 C CA . TYR A 1 826 ? -12.813 14.017 53.675 1.00 92.75 826 TYR A CA 1
ATOM 6335 C C . TYR A 1 826 ? -11.774 13.483 54.668 1.00 92.75 826 TYR A C 1
ATOM 6337 O O . TYR A 1 826 ? -11.991 12.429 55.269 1.00 92.75 826 TYR A O 1
ATOM 6345 N N . ASP A 1 827 ? -10.671 14.206 54.884 1.00 87.19 827 ASP A N 1
ATOM 6346 C CA . ASP A 1 827 ? -9.622 13.793 55.827 1.00 87.19 827 ASP A CA 1
ATOM 6347 C C . ASP A 1 827 ? -10.174 13.630 57.250 1.00 87.19 827 ASP A C 1
ATOM 6349 O O . ASP A 1 827 ? -9.892 12.642 57.937 1.00 87.19 827 ASP A O 1
ATOM 6353 N N . GLN A 1 828 ? -11.013 14.578 57.681 1.00 87.19 828 GLN A N 1
ATOM 6354 C CA . GLN A 1 828 ? -11.683 14.515 58.978 1.00 87.19 828 GLN A CA 1
ATOM 6355 C C . GLN A 1 828 ? -12.660 13.341 59.054 1.00 87.19 828 GLN A C 1
ATOM 6357 O O . GLN A 1 828 ? -12.656 12.621 60.050 1.00 87.19 828 GLN A O 1
ATOM 6362 N N . PHE A 1 829 ? -13.462 13.125 58.009 1.00 90.94 829 PHE A N 1
ATOM 6363 C CA . PHE A 1 829 ? -14.434 12.039 57.930 1.00 90.94 829 PHE A CA 1
ATOM 6364 C C . PHE A 1 829 ? -13.756 10.671 58.027 1.00 90.94 829 PHE A C 1
ATOM 6366 O O . PHE A 1 829 ? -14.099 9.879 58.900 1.00 90.94 829 PHE A O 1
ATOM 6373 N N . ILE A 1 830 ? -12.729 10.416 57.212 1.00 89.00 830 ILE A N 1
ATOM 6374 C CA . ILE A 1 830 ? -11.956 9.165 57.242 1.00 89.00 830 ILE A CA 1
ATOM 6375 C C . ILE A 1 830 ? -11.318 8.924 58.619 1.00 89.00 830 ILE A C 1
ATOM 6377 O O . ILE A 1 830 ? -11.254 7.779 59.072 1.00 89.00 830 ILE A O 1
ATOM 6381 N N . GLY A 1 831 ? -10.888 9.982 59.314 1.00 83.00 831 GLY A N 1
ATOM 6382 C CA . GLY A 1 831 ? -10.316 9.898 60.660 1.00 83.00 831 GLY A CA 1
ATOM 6383 C C . GLY A 1 831 ? -11.290 9.455 61.764 1.00 83.00 831 GLY A C 1
ATOM 6384 O O . GLY A 1 831 ? -10.838 9.013 62.823 1.00 83.00 831 GLY A O 1
ATOM 6385 N N . GLN A 1 832 ? -12.607 9.533 61.534 1.00 85.94 832 GLN A N 1
ATOM 6386 C CA . GLN A 1 832 ? -13.633 9.132 62.511 1.00 85.94 832 GLN A CA 1
ATOM 6387 C C . GLN A 1 832 ? -13.830 7.610 62.588 1.00 85.94 832 GLN A C 1
ATOM 6389 O O . GLN A 1 832 ? -14.373 7.105 63.571 1.00 85.94 832 GLN A O 1
ATOM 6394 N N . PHE A 1 833 ? -13.381 6.864 61.576 1.00 83.69 833 PHE A N 1
ATOM 6395 C CA . PHE A 1 833 ? -13.628 5.429 61.471 1.00 83.69 833 PHE A CA 1
ATOM 6396 C C . PHE A 1 833 ? -12.586 4.593 62.220 1.00 83.69 833 PHE A C 1
ATOM 6398 O O . PHE A 1 833 ? -11.380 4.716 62.009 1.00 83.69 833 PHE A O 1
ATOM 6405 N N . THR A 1 834 ? -13.063 3.637 63.017 1.00 79.75 834 THR A N 1
ATOM 6406 C CA . THR A 1 834 ? -12.261 2.562 63.632 1.00 79.75 834 THR A CA 1
ATOM 6407 C C . THR A 1 834 ? -12.432 1.232 62.886 1.00 79.75 834 THR A C 1
ATOM 6409 O O . THR A 1 834 ? -12.460 0.156 63.480 1.00 79.75 834 THR A O 1
ATOM 6412 N N . LEU A 1 835 ? -12.568 1.301 61.558 1.00 79.75 835 LEU A N 1
ATOM 6413 C CA . LEU A 1 835 ? -12.730 0.136 60.687 1.00 79.75 835 LEU A CA 1
ATOM 6414 C C . LEU A 1 835 ? -11.401 -0.610 60.483 1.00 79.75 835 LEU A C 1
ATOM 6416 O O . LEU A 1 835 ? -10.324 -0.011 60.454 1.00 79.75 835 LEU A O 1
ATOM 6420 N N . GLY A 1 836 ? -11.483 -1.926 60.264 1.00 76.75 836 GLY A N 1
ATOM 6421 C CA . GLY A 1 836 ? -10.345 -2.710 59.776 1.00 76.75 836 GLY A CA 1
ATOM 6422 C C . GLY A 1 836 ? -9.892 -2.249 58.383 1.00 76.75 836 GLY A C 1
ATOM 6423 O O . GLY A 1 836 ? -10.668 -1.645 57.640 1.00 76.75 836 GLY A O 1
ATOM 6424 N N . ALA A 1 837 ? -8.647 -2.563 58.003 1.00 79.00 837 ALA A N 1
ATOM 6425 C CA . ALA A 1 837 ? -8.044 -2.082 56.753 1.00 79.00 837 ALA A CA 1
ATOM 6426 C C . ALA A 1 837 ? -8.900 -2.351 55.506 1.00 79.00 837 ALA A C 1
ATOM 6428 O O . ALA A 1 837 ? -9.081 -1.447 54.697 1.00 79.00 837 ALA A O 1
ATOM 6429 N N . GLY A 1 838 ? -9.504 -3.539 55.391 1.00 81.12 838 GLY A N 1
ATOM 6430 C CA . GLY A 1 838 ? -10.391 -3.869 54.271 1.00 81.12 838 GLY A CA 1
ATOM 6431 C C . GLY A 1 838 ? -11.627 -2.965 54.177 1.00 81.12 838 GLY A C 1
ATOM 6432 O O . GLY A 1 838 ? -11.918 -2.439 53.104 1.00 81.12 838 GLY A O 1
ATOM 6433 N N . GLY A 1 839 ? -12.321 -2.731 55.298 1.00 85.50 839 GLY A N 1
ATOM 6434 C CA . GLY A 1 839 ? -13.514 -1.876 55.339 1.00 85.50 839 GLY A CA 1
ATOM 6435 C C . GLY A 1 839 ? -13.192 -0.410 55.051 1.00 85.50 839 GLY A C 1
ATOM 6436 O O . GLY A 1 839 ? -13.894 0.245 54.283 1.00 85.50 839 GLY A O 1
ATOM 6437 N N . LEU A 1 840 ? -12.076 0.091 55.589 1.00 87.56 840 LEU A N 1
ATOM 6438 C CA . LEU A 1 840 ? -11.637 1.459 55.325 1.00 87.56 840 LEU A CA 1
ATOM 6439 C C . LEU A 1 840 ? -11.188 1.655 53.869 1.00 87.56 840 LEU A C 1
ATOM 6441 O O . LEU A 1 840 ? -11.535 2.660 53.252 1.00 87.56 840 LEU A O 1
ATOM 6445 N N . SER A 1 841 ? -10.442 0.703 53.298 1.00 86.94 841 SER A N 1
ATOM 6446 C CA . SER A 1 841 ? -10.050 0.740 51.884 1.00 86.94 841 SER A CA 1
ATOM 6447 C C . SER A 1 841 ? -11.262 0.721 50.955 1.00 86.94 841 SER A C 1
ATOM 6449 O O . SER A 1 841 ? -11.268 1.441 49.959 1.00 86.94 841 SER A O 1
ATOM 6451 N N . LEU A 1 842 ? -12.294 -0.058 51.290 1.00 89.62 842 LEU A N 1
ATOM 6452 C CA . LEU A 1 842 ? -13.543 -0.093 50.536 1.00 89.62 842 LEU A CA 1
ATOM 6453 C C . LEU A 1 842 ? -14.266 1.260 50.567 1.00 89.62 842 LEU A C 1
ATOM 6455 O O . LEU A 1 842 ? -14.667 1.750 49.514 1.00 89.62 842 LEU A O 1
ATOM 6459 N N . LEU A 1 843 ? -14.382 1.885 51.744 1.00 91.50 843 LEU A N 1
ATOM 6460 C CA . LEU A 1 843 ? -15.004 3.203 51.889 1.00 91.50 843 LEU A CA 1
ATOM 6461 C C . LEU A 1 843 ? -14.249 4.282 51.098 1.00 91.50 843 LEU A C 1
ATOM 6463 O O . LEU A 1 843 ? -14.861 5.006 50.314 1.00 91.50 843 LEU A O 1
ATOM 6467 N N . LYS A 1 844 ? -12.918 4.353 51.252 1.00 91.88 844 LYS A N 1
ATOM 6468 C CA . LYS A 1 844 ? -12.065 5.302 50.511 1.00 91.88 844 LYS A CA 1
ATOM 6469 C C . LYS A 1 844 ? -12.230 5.141 49.003 1.00 91.88 844 LYS A C 1
ATOM 6471 O O . LYS A 1 844 ? -12.461 6.117 48.295 1.00 91.88 844 LYS A O 1
ATOM 6476 N N . ARG A 1 845 ? -12.179 3.894 48.522 1.00 91.00 845 ARG A N 1
ATOM 6477 C CA . ARG A 1 845 ? -12.399 3.572 47.112 1.00 91.00 845 ARG A CA 1
ATOM 6478 C C . ARG A 1 845 ? -13.778 4.026 46.646 1.00 91.00 845 ARG A C 1
ATOM 6480 O O . ARG A 1 845 ? -13.883 4.641 45.592 1.00 91.00 845 ARG A O 1
ATOM 6487 N N . ARG A 1 846 ? -14.826 3.753 47.428 1.00 91.62 846 ARG A N 1
ATOM 6488 C CA . ARG A 1 846 ? -16.192 4.116 47.051 1.00 91.62 846 ARG A CA 1
ATOM 6489 C C . ARG A 1 846 ? -16.380 5.628 46.950 1.00 91.62 846 ARG A C 1
ATOM 6491 O O . ARG A 1 846 ? -17.056 6.082 46.037 1.00 91.62 846 ARG A O 1
ATOM 6498 N N . ILE A 1 847 ? -15.755 6.398 47.839 1.00 93.50 847 ILE A N 1
ATOM 6499 C CA . ILE A 1 847 ? -15.738 7.863 47.748 1.00 93.50 847 ILE A CA 1
ATOM 6500 C C . ILE A 1 847 ? -15.021 8.310 46.466 1.00 93.50 847 ILE A C 1
ATOM 6502 O O . ILE A 1 847 ? -15.575 9.100 45.705 1.00 93.50 847 ILE A O 1
ATOM 6506 N N . ALA A 1 848 ? -13.831 7.765 46.194 1.00 93.25 848 ALA A N 1
ATOM 6507 C CA . ALA A 1 848 ? -13.024 8.123 45.026 1.00 93.25 848 ALA A CA 1
ATOM 6508 C C . ALA A 1 848 ? -13.699 7.787 43.680 1.00 93.25 848 ALA A C 1
ATOM 6510 O O . ALA A 1 848 ? -13.504 8.495 42.698 1.00 93.25 848 ALA A O 1
ATOM 6511 N N . GLU A 1 849 ? -14.502 6.721 43.622 1.00 91.25 849 GLU A N 1
ATOM 6512 C CA . GLU A 1 849 ? -15.258 6.333 42.423 1.00 91.25 849 GLU A CA 1
ATOM 6513 C C . GLU A 1 849 ? -16.409 7.302 42.097 1.00 91.25 849 GLU A C 1
ATOM 6515 O O . GLU A 1 849 ? -16.793 7.404 40.931 1.00 91.25 849 GLU A O 1
ATOM 6520 N N . ARG A 1 850 ? -16.954 8.008 43.100 1.00 89.25 850 ARG A N 1
ATOM 6521 C CA . ARG A 1 850 ? -18.131 8.885 42.951 1.00 89.25 850 ARG A CA 1
ATOM 6522 C C . ARG A 1 850 ? -17.798 10.361 42.862 1.00 89.25 850 ARG A C 1
ATOM 6524 O O . ARG A 1 850 ? -18.506 11.092 42.177 1.00 89.25 850 ARG A O 1
ATOM 6531 N N . LEU A 1 851 ? -16.781 10.806 43.589 1.00 91.00 851 LEU A N 1
ATOM 6532 C CA . LEU A 1 851 ? -16.467 12.222 43.685 1.00 91.00 851 LEU A CA 1
ATOM 6533 C C . LEU A 1 851 ? -16.033 12.775 42.310 1.00 91.00 851 LEU A C 1
ATOM 6535 O O . LEU A 1 851 ? -15.273 12.112 41.605 1.00 91.00 851 LEU A O 1
ATOM 6539 N N . PRO A 1 852 ? -16.475 13.981 41.917 1.00 89.44 852 PRO A N 1
ATOM 6540 C CA . PRO A 1 852 ? -15.878 14.711 40.805 1.00 89.44 852 PRO A CA 1
ATOM 6541 C C . PRO A 1 852 ? -14.458 15.146 41.166 1.00 89.44 852 PRO A C 1
ATOM 6543 O O . PRO A 1 852 ? -14.268 15.968 42.065 1.00 89.44 852 PRO A O 1
ATOM 6546 N N . LEU A 1 853 ? -13.468 14.577 40.482 1.00 89.88 853 LEU A N 1
ATOM 6547 C CA . LEU A 1 853 ? -12.056 14.733 40.821 1.00 89.88 853 LEU A CA 1
ATOM 6548 C C . LEU A 1 853 ? -11.297 15.430 39.707 1.00 89.88 853 LEU A C 1
ATOM 6550 O O . LEU A 1 853 ? -11.307 14.977 38.563 1.00 89.88 853 LEU A O 1
ATOM 6554 N N . ASP A 1 854 ? -10.567 16.480 40.062 1.00 89.75 854 ASP A N 1
ATOM 6555 C CA . ASP A 1 854 ? -9.543 17.025 39.182 1.00 89.75 854 ASP A CA 1
ATOM 6556 C C . ASP A 1 854 ? -8.418 15.993 38.986 1.00 89.75 854 ASP A C 1
ATOM 6558 O O . ASP A 1 854 ? -8.152 15.162 39.864 1.00 89.75 854 ASP A O 1
ATOM 6562 N N . PHE A 1 855 ? -7.711 16.055 37.856 1.00 89.75 855 PHE A N 1
ATOM 6563 C CA . PHE A 1 855 ? -6.645 15.089 37.554 1.00 89.75 855 PHE A CA 1
ATOM 6564 C C . PHE A 1 855 ? -5.562 15.033 38.644 1.00 89.75 855 PHE A C 1
ATOM 6566 O O . PHE A 1 855 ? -5.167 13.941 39.050 1.00 89.75 855 PHE A O 1
ATOM 6573 N N . ASP A 1 856 ? -5.153 16.177 39.199 1.00 87.12 856 ASP A N 1
ATOM 6574 C CA . ASP A 1 856 ? -4.169 16.222 40.293 1.00 87.12 856 ASP A CA 1
ATOM 6575 C C . ASP A 1 856 ? -4.681 15.606 41.607 1.00 87.12 856 ASP A C 1
ATOM 6577 O O . ASP A 1 856 ? -3.897 15.160 42.446 1.00 87.12 856 ASP A O 1
ATOM 6581 N N . GLN A 1 857 ? -5.998 15.555 41.804 1.00 89.69 857 GLN A N 1
ATOM 6582 C CA . GLN A 1 857 ? -6.609 15.014 43.017 1.00 89.69 857 GLN A CA 1
ATOM 6583 C C . GLN A 1 857 ? -6.885 13.516 42.917 1.00 89.69 857 GLN A C 1
ATOM 6585 O O . GLN A 1 857 ? -6.994 12.842 43.942 1.00 89.69 857 GLN A O 1
ATOM 6590 N N . LEU A 1 858 ? -6.990 12.981 41.700 1.00 92.19 858 LEU A N 1
ATOM 6591 C CA . LEU A 1 858 ? -7.375 11.596 41.452 1.00 92.19 858 LEU A CA 1
ATOM 6592 C C . LEU A 1 858 ? -6.552 10.613 42.300 1.00 92.19 858 LEU A C 1
ATOM 6594 O O . LEU A 1 858 ? -7.087 9.770 43.021 1.00 92.19 858 LEU A O 1
ATOM 6598 N N . LEU A 1 859 ? -5.230 10.769 42.271 1.00 94.12 859 LEU A N 1
ATOM 6599 C CA . LEU A 1 859 ? -4.305 9.860 42.943 1.00 94.12 859 LEU A CA 1
ATOM 6600 C C . LEU A 1 859 ? -4.237 10.090 44.457 1.00 94.12 859 LEU A C 1
ATOM 6602 O O . LEU A 1 859 ? -3.898 9.168 45.201 1.00 94.12 859 LEU A O 1
ATOM 6606 N N . TYR A 1 860 ? -4.628 11.271 44.934 1.00 93.50 860 TYR A N 1
ATOM 6607 C CA . TYR A 1 860 ? -4.807 11.520 46.359 1.00 93.50 860 TYR A CA 1
ATOM 6608 C C . TYR A 1 860 ? -5.985 10.706 46.918 1.00 93.50 860 TYR A C 1
ATOM 6610 O O . TYR A 1 860 ? -5.823 10.003 47.913 1.00 93.50 860 TYR A O 1
ATOM 6618 N N . TYR A 1 861 ? -7.146 10.705 46.258 1.00 93.88 861 TYR A N 1
ATOM 6619 C CA . TYR A 1 861 ? -8.309 9.957 46.757 1.00 93.88 861 TYR A CA 1
ATOM 6620 C C . TYR A 1 861 ? -8.165 8.440 46.586 1.00 93.88 861 TYR A C 1
ATOM 6622 O O . TYR A 1 861 ? -8.540 7.686 47.484 1.00 93.88 861 TYR A O 1
ATOM 6630 N N . TYR A 1 862 ? -7.573 7.977 45.479 1.00 93.12 862 TYR A N 1
ATOM 6631 C CA . TYR A 1 862 ? -7.345 6.544 45.273 1.00 93.12 862 TYR A CA 1
ATOM 6632 C C . TYR A 1 862 ? -6.186 5.990 46.105 1.00 93.12 862 TYR A C 1
ATOM 6634 O O . TYR A 1 862 ? -6.297 4.868 46.593 1.00 93.12 862 TYR A O 1
ATOM 6642 N N . TYR A 1 863 ? -5.091 6.740 46.281 1.00 94.00 863 TYR A N 1
ATOM 6643 C CA . TYR A 1 863 ? -3.823 6.216 46.815 1.00 94.00 863 TYR A CA 1
ATOM 6644 C C . TYR A 1 863 ? -3.206 7.045 47.941 1.00 94.00 863 TYR A C 1
ATOM 6646 O O . TYR A 1 863 ? -2.090 6.759 48.365 1.00 94.00 863 TYR A O 1
ATOM 6654 N N . GLY A 1 864 ? -3.888 8.075 48.437 1.00 92.00 864 GLY A N 1
ATOM 6655 C CA . GLY A 1 864 ? -3.342 8.962 49.465 1.00 92.00 864 GLY A CA 1
ATOM 6656 C C . GLY A 1 864 ? -2.102 9.729 49.004 1.00 92.00 864 GLY A C 1
ATOM 6657 O O . GLY A 1 864 ? -1.314 10.137 49.854 1.00 92.00 864 GLY A O 1
ATOM 6658 N N . TRP A 1 865 ? -1.886 9.882 47.688 1.00 92.94 865 TRP A N 1
ATOM 6659 C CA . TRP A 1 865 ? -0.721 10.590 47.164 1.00 92.94 865 TRP A CA 1
ATOM 6660 C C . TRP A 1 865 ? -0.838 12.092 47.433 1.00 92.94 865 TRP A C 1
ATOM 6662 O O . TRP A 1 865 ? -1.570 12.814 46.762 1.00 92.94 865 TRP A O 1
ATOM 6672 N N . ASN A 1 866 ? -0.098 12.559 48.433 1.00 91.00 866 ASN A N 1
ATOM 6673 C CA . ASN A 1 866 ? 0.033 13.962 48.780 1.00 91.00 866 ASN A CA 1
ATOM 6674 C C . ASN A 1 866 ? 1.357 14.498 48.221 1.00 91.00 866 ASN A C 1
ATOM 6676 O O . ASN A 1 866 ? 2.436 14.154 48.701 1.00 91.00 866 ASN A O 1
ATOM 6680 N N . THR A 1 867 ? 1.265 15.358 47.211 1.00 86.75 867 THR A N 1
ATOM 6681 C CA . THR A 1 867 ? 2.415 15.996 46.550 1.00 86.75 867 THR A CA 1
ATOM 6682 C C . THR A 1 867 ? 2.995 17.174 47.334 1.00 86.75 867 THR A C 1
ATOM 6684 O O . THR A 1 867 ? 4.106 17.605 47.057 1.00 86.75 867 THR A O 1
ATOM 6687 N N . THR A 1 868 ? 2.272 17.710 48.324 1.00 85.81 868 THR A N 1
ATOM 6688 C CA . THR A 1 868 ? 2.764 18.804 49.183 1.00 85.81 868 THR A CA 1
ATOM 6689 C C . THR A 1 868 ? 3.693 18.274 50.275 1.00 85.81 868 THR A C 1
ATOM 6691 O O . THR A 1 868 ? 4.711 18.890 50.600 1.00 85.81 868 THR A O 1
ATOM 6694 N N . ASP A 1 869 ? 3.352 17.112 50.831 1.00 84.75 869 ASP A N 1
ATOM 6695 C CA . ASP A 1 869 ? 4.090 16.444 51.905 1.00 84.75 869 ASP A CA 1
ATOM 6696 C C . ASP A 1 869 ? 4.863 15.204 51.444 1.00 84.75 869 ASP A C 1
ATOM 6698 O O . ASP A 1 869 ? 5.498 14.543 52.262 1.00 84.75 869 ASP A O 1
ATOM 6702 N N . ASN A 1 870 ? 4.863 14.935 50.134 1.00 87.94 870 ASN A N 1
ATOM 6703 C CA . ASN A 1 870 ? 5.637 13.892 49.462 1.00 87.94 870 ASN A CA 1
ATOM 6704 C C . ASN A 1 870 ? 5.443 12.488 50.053 1.00 87.94 870 ASN A C 1
ATOM 6706 O O . ASN A 1 870 ? 6.404 11.765 50.315 1.00 87.94 870 ASN A O 1
ATOM 6710 N N . TYR A 1 871 ? 4.191 12.065 50.229 1.00 91.50 871 TYR A N 1
ATOM 6711 C CA . TYR A 1 871 ? 3.878 10.702 50.663 1.00 91.50 871 TYR A CA 1
ATOM 6712 C C . TYR A 1 871 ? 2.741 10.069 49.863 1.00 91.50 871 TYR A C 1
ATOM 6714 O O . TYR A 1 871 ? 1.954 10.767 49.227 1.00 91.50 871 TYR A O 1
ATOM 6722 N N . LEU A 1 872 ? 2.637 8.739 49.920 1.00 94.38 872 LEU A N 1
ATOM 6723 C CA . LEU A 1 872 ? 1.514 7.967 49.369 1.00 94.38 872 LEU A CA 1
ATOM 6724 C C . LEU A 1 872 ? 1.276 6.667 50.150 1.00 94.38 872 LEU A C 1
ATOM 6726 O O . LEU A 1 872 ? 2.207 6.103 50.728 1.00 94.38 872 LEU A O 1
ATOM 6730 N N . ASP A 1 873 ? 0.045 6.163 50.133 1.00 93.50 873 ASP A N 1
ATOM 6731 C CA . ASP A 1 873 ? -0.340 4.915 50.797 1.00 93.50 873 ASP A CA 1
ATOM 6732 C C . ASP A 1 873 ? -0.088 3.693 49.907 1.00 93.50 873 ASP A C 1
ATOM 6734 O O . ASP A 1 873 ? -0.480 3.644 48.739 1.00 93.50 873 ASP A O 1
ATOM 6738 N N . LEU A 1 874 ? 0.511 2.652 50.487 1.00 93.31 874 LEU A N 1
ATOM 6739 C CA . LEU A 1 874 ? 0.649 1.357 49.832 1.00 93.31 874 LEU A CA 1
ATOM 6740 C C . LEU A 1 874 ? -0.634 0.548 49.968 1.00 93.31 874 LEU A C 1
ATOM 6742 O O . LEU A 1 874 ? -1.207 0.422 51.051 1.00 93.31 874 LEU A O 1
ATOM 6746 N N . GLN A 1 875 ? -1.049 -0.063 48.864 1.00 91.81 875 GLN A N 1
ATOM 6747 C CA . GLN A 1 875 ? -2.271 -0.853 48.794 1.00 91.81 875 GLN A CA 1
ATOM 6748 C C . GLN A 1 875 ? -2.018 -2.237 48.206 1.00 91.81 875 GLN A C 1
ATOM 6750 O O . GLN A 1 875 ? -1.078 -2.470 47.443 1.00 91.81 875 GLN A O 1
ATOM 6755 N N . ALA A 1 876 ? -2.900 -3.178 48.542 1.00 89.94 876 ALA A N 1
ATOM 6756 C CA . ALA A 1 876 ? -2.825 -4.532 48.018 1.00 89.94 876 ALA A CA 1
ATOM 6757 C C . ALA A 1 876 ? -2.996 -4.547 46.487 1.00 89.94 876 ALA A C 1
ATOM 6759 O O . ALA A 1 876 ? -3.894 -3.920 45.922 1.00 89.94 876 ALA A O 1
ATOM 6760 N N . GLY A 1 877 ? -2.149 -5.316 45.809 1.00 89.38 877 GLY A N 1
ATOM 6761 C CA . GLY A 1 877 ? -2.055 -5.437 44.356 1.00 89.38 877 GLY A CA 1
ATOM 6762 C C . GLY A 1 877 ? -1.176 -4.386 43.674 1.00 89.38 877 GLY A C 1
ATOM 6763 O O . GLY A 1 877 ? -1.122 -4.387 42.448 1.00 89.38 877 GLY A O 1
ATOM 6764 N N . MET A 1 878 ? -0.500 -3.515 44.429 1.00 94.94 878 MET A N 1
ATOM 6765 C CA . MET A 1 878 ? 0.626 -2.731 43.910 1.00 94.94 878 MET A CA 1
ATOM 6766 C C . MET A 1 878 ? 1.882 -3.600 43.762 1.00 94.94 878 MET A C 1
ATOM 6768 O O . MET A 1 878 ? 1.987 -4.686 44.342 1.00 94.94 878 MET A O 1
ATOM 6772 N N . ARG A 1 879 ? 2.866 -3.092 43.025 1.00 95.75 879 ARG A N 1
ATOM 6773 C CA . ARG A 1 879 ? 4.224 -3.637 42.947 1.00 95.75 879 ARG A CA 1
ATOM 6774 C C . ARG A 1 879 ? 5.219 -2.521 43.238 1.00 95.75 879 ARG A C 1
ATOM 6776 O O . ARG A 1 879 ? 5.058 -1.422 42.738 1.00 95.75 879 ARG A O 1
ATOM 6783 N N . LEU A 1 880 ? 6.230 -2.770 44.058 1.00 94.88 880 LEU A N 1
ATOM 6784 C CA . LEU A 1 880 ? 7.307 -1.814 44.299 1.00 94.88 880 LEU A CA 1
ATOM 6785 C C . LEU A 1 880 ? 8.477 -2.153 43.392 1.00 94.88 880 LEU A C 1
ATOM 6787 O O . LEU A 1 880 ? 9.008 -3.259 43.490 1.00 94.88 880 LEU A O 1
ATOM 6791 N N . ARG A 1 881 ? 8.897 -1.208 42.556 1.00 95.31 881 ARG A N 1
ATOM 6792 C CA . ARG A 1 881 ? 10.198 -1.240 41.889 1.00 95.31 881 ARG A CA 1
ATOM 6793 C C . ARG A 1 881 ? 11.215 -0.559 42.794 1.00 95.31 881 ARG A C 1
ATOM 6795 O O . ARG A 1 881 ? 11.036 0.600 43.158 1.00 95.31 881 ARG A O 1
ATOM 6802 N N . VAL A 1 882 ? 12.254 -1.286 43.183 1.00 92.12 882 VAL A N 1
ATOM 6803 C CA . VAL A 1 882 ? 13.339 -0.769 44.019 1.00 92.12 882 VAL A CA 1
ATOM 6804 C C . VAL A 1 882 ? 14.592 -0.672 43.164 1.00 92.12 882 VAL A C 1
ATOM 6806 O O . VAL A 1 882 ? 15.170 -1.697 42.808 1.00 92.12 882 VAL A O 1
ATOM 6809 N N . ASP A 1 883 ? 14.993 0.551 42.827 1.00 91.06 883 ASP A N 1
ATOM 6810 C CA . ASP A 1 883 ? 16.204 0.842 42.061 1.00 91.06 883 ASP A CA 1
ATOM 6811 C C . ASP A 1 883 ? 17.361 1.095 43.033 1.00 91.06 883 ASP A C 1
ATOM 6813 O O . ASP A 1 883 ? 17.324 2.041 43.824 1.00 91.06 883 ASP A O 1
ATOM 6817 N N . LEU A 1 884 ? 18.391 0.254 42.978 1.00 87.69 884 LEU A N 1
ATOM 6818 C CA . LEU A 1 884 ? 19.552 0.333 43.860 1.00 87.69 884 LEU A CA 1
ATOM 6819 C C . LEU A 1 884 ? 20.688 1.121 43.209 1.00 87.69 884 LEU A C 1
ATOM 6821 O O . LEU A 1 884 ? 20.950 1.001 42.009 1.00 87.69 884 LEU A O 1
ATOM 6825 N N . GLN A 1 885 ? 21.430 1.867 44.022 1.00 84.88 885 GLN A N 1
ATOM 6826 C CA . GLN A 1 885 ? 22.678 2.500 43.620 1.00 84.88 885 GLN A CA 1
ATOM 6827 C C . GLN A 1 885 ? 23.822 2.034 44.522 1.00 84.88 885 GLN A C 1
ATOM 6829 O O . GLN A 1 885 ? 23.749 2.124 45.750 1.00 84.88 885 GLN A O 1
ATOM 6834 N N . ASN A 1 886 ? 24.908 1.580 43.902 1.00 81.44 886 ASN A N 1
ATOM 6835 C CA . ASN A 1 886 ? 26.133 1.210 44.596 1.00 81.44 886 ASN A CA 1
ATOM 6836 C C . ASN A 1 886 ? 27.093 2.388 44.626 1.00 81.44 886 ASN A C 1
ATOM 6838 O O . ASN A 1 886 ? 27.283 3.082 43.628 1.00 81.44 886 ASN A O 1
ATOM 6842 N N . TYR A 1 887 ? 27.740 2.587 45.770 1.00 82.12 887 TYR A N 1
ATOM 6843 C CA . TYR A 1 887 ? 28.789 3.585 45.875 1.00 82.12 887 TYR A CA 1
ATOM 6844 C C . TYR A 1 887 ? 30.059 3.078 45.191 1.00 82.12 887 TYR A C 1
ATOM 6846 O O . TYR A 1 887 ? 30.697 2.130 45.654 1.00 82.12 887 TYR A O 1
ATOM 6854 N N . GLN A 1 888 ? 30.440 3.720 44.092 1.00 81.75 888 GLN A N 1
ATOM 6855 C CA . GLN A 1 888 ? 31.691 3.444 43.412 1.00 81.75 888 GLN A CA 1
ATOM 6856 C C . GLN A 1 888 ? 32.815 4.215 44.103 1.00 81.75 888 GLN A C 1
ATOM 6858 O O . GLN A 1 888 ? 32.974 5.431 43.955 1.00 81.75 888 GLN A O 1
ATOM 6863 N N . PHE A 1 889 ? 33.616 3.484 44.875 1.00 81.19 889 PHE A N 1
ATOM 6864 C CA . PHE A 1 889 ? 34.848 4.018 45.431 1.00 81.19 889 PHE A CA 1
ATOM 6865 C C . PHE A 1 889 ? 35.959 3.960 44.381 1.00 81.19 889 PHE A C 1
ATOM 6867 O O . PHE A 1 889 ? 36.359 2.879 43.952 1.00 81.19 889 PHE A O 1
ATOM 6874 N N . VAL A 1 890 ? 36.494 5.123 44.012 1.00 77.44 890 VAL A N 1
ATOM 6875 C CA . VAL A 1 890 ? 37.695 5.220 43.176 1.00 77.44 890 VAL A CA 1
ATOM 6876 C C . VAL A 1 890 ? 38.889 5.631 44.036 1.00 77.44 890 VAL A C 1
ATOM 6878 O O . VAL A 1 890 ? 38.809 6.583 44.826 1.00 77.44 890 VAL A O 1
ATOM 6881 N N . GLN A 1 891 ? 39.995 4.889 43.914 1.00 73.69 891 GLN A N 1
ATOM 6882 C CA . GLN A 1 891 ? 41.235 5.167 44.641 1.00 73.69 891 GLN A CA 1
ATOM 6883 C C . GLN A 1 891 ? 41.748 6.582 44.341 1.00 73.69 891 GLN A C 1
ATOM 6885 O O . GLN A 1 891 ? 41.569 7.112 43.252 1.00 73.69 891 GLN A O 1
ATOM 6890 N N . ALA A 1 892 ? 42.401 7.204 45.325 1.00 69.00 892 ALA A N 1
ATOM 6891 C CA . ALA A 1 892 ? 42.832 8.606 45.258 1.00 69.00 892 ALA A CA 1
ATOM 6892 C C . ALA A 1 892 ? 43.902 8.914 44.186 1.00 69.00 892 ALA A C 1
ATOM 6894 O O . ALA A 1 892 ? 44.257 10.075 44.015 1.00 69.00 892 ALA A O 1
ATOM 6895 N N . SER A 1 893 ? 44.436 7.900 43.499 1.00 75.62 893 SER A N 1
ATOM 6896 C CA . SER A 1 893 ? 45.473 8.044 42.472 1.00 75.62 893 SER A CA 1
ATOM 6897 C C . SER A 1 893 ? 44.953 8.510 41.110 1.00 75.62 893 SER A C 1
ATOM 6899 O O . SER A 1 893 ? 45.769 8.881 40.273 1.00 75.62 893 SER A O 1
ATOM 6901 N N . ASP A 1 894 ? 43.637 8.491 40.878 1.00 72.38 894 ASP A N 1
ATOM 6902 C CA . ASP A 1 894 ? 43.029 8.984 39.638 1.00 72.38 894 ASP A CA 1
ATOM 6903 C C . ASP A 1 894 ? 42.252 10.291 39.901 1.00 72.38 894 ASP A C 1
ATOM 6905 O O . ASP A 1 894 ? 41.137 10.246 40.427 1.00 72.38 894 ASP A O 1
ATOM 6909 N N . PRO A 1 895 ? 42.822 11.467 39.570 1.00 63.22 895 PRO A N 1
ATOM 6910 C CA . PRO A 1 895 ? 42.186 12.762 39.804 1.00 63.22 895 PRO A CA 1
ATOM 6911 C C . PRO A 1 895 ? 41.040 13.068 38.825 1.00 63.22 895 PRO A C 1
ATOM 6913 O O . PRO A 1 895 ? 40.363 14.080 38.995 1.00 63.22 895 PRO A O 1
ATOM 6916 N N . THR A 1 896 ? 40.829 12.235 37.798 1.00 72.19 896 THR A N 1
ATOM 6917 C CA . THR A 1 896 ? 39.779 12.438 36.784 1.00 72.19 896 THR A CA 1
ATOM 6918 C C . THR A 1 896 ? 38.494 11.673 37.088 1.00 72.19 89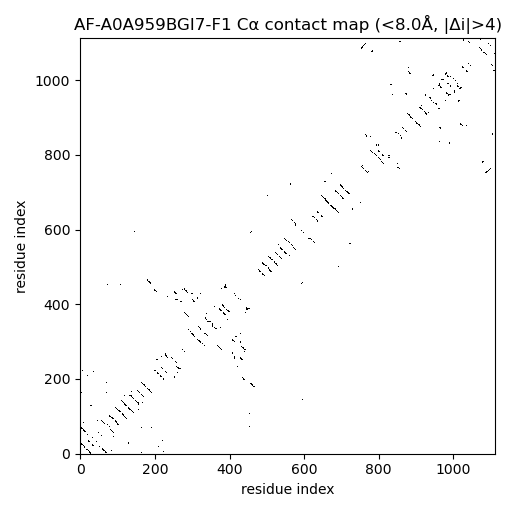6 THR A C 1
ATOM 6920 O O . THR A 1 896 ? 37.433 12.002 36.556 1.00 72.19 896 THR A O 1
ATOM 6923 N N . ALA A 1 897 ? 38.561 10.684 37.978 1.00 66.88 897 ALA A N 1
ATOM 6924 C CA . ALA A 1 897 ? 37.437 9.830 38.308 1.00 66.88 897 ALA A CA 1
ATOM 6925 C C . ALA A 1 897 ? 36.603 10.398 39.469 1.00 66.88 897 ALA A C 1
ATOM 6927 O O . ALA A 1 897 ? 37.097 10.629 40.575 1.00 66.88 897 ALA A O 1
ATOM 6928 N N . GLN A 1 898 ? 35.307 10.595 39.228 1.00 72.94 898 GLN A N 1
ATOM 6929 C CA . GLN A 1 898 ? 34.358 11.028 40.253 1.00 72.94 898 GLN A CA 1
ATOM 6930 C C . GLN A 1 898 ? 33.970 9.851 41.155 1.00 72.94 898 GLN A C 1
ATOM 6932 O O . GLN A 1 898 ? 33.689 8.750 40.683 1.00 72.94 898 GLN A O 1
ATOM 6937 N N . ARG A 1 899 ? 33.932 10.091 42.468 1.00 78.62 899 ARG A N 1
ATOM 6938 C CA . ARG A 1 899 ? 33.357 9.149 43.437 1.00 78.62 899 ARG A CA 1
ATOM 6939 C C . ARG A 1 899 ? 31.872 9.438 43.564 1.00 78.62 899 ARG A C 1
ATOM 6941 O O . ARG A 1 899 ? 31.485 10.599 43.670 1.00 78.62 899 ARG A O 1
ATOM 6948 N N . GLY A 1 900 ? 31.047 8.403 43.609 1.00 77.88 900 GLY A N 1
ATOM 6949 C CA . GLY A 1 900 ? 29.614 8.609 43.743 1.00 77.88 900 GLY A CA 1
ATOM 6950 C C . GLY A 1 900 ? 28.805 7.334 43.626 1.00 77.88 900 GLY A C 1
ATOM 6951 O O . GLY A 1 900 ? 29.340 6.240 43.457 1.00 77.88 900 GLY A O 1
ATOM 6952 N N . PHE A 1 901 ? 27.494 7.497 43.738 1.00 79.69 901 PHE A N 1
ATOM 6953 C CA . PHE A 1 901 ? 26.538 6.420 43.539 1.00 79.69 901 PHE A CA 1
ATOM 6954 C C . PHE A 1 901 ? 26.304 6.185 42.045 1.00 79.69 901 PHE A C 1
ATOM 6956 O O . PHE A 1 901 ? 26.000 7.122 41.310 1.00 79.69 901 PHE A O 1
ATOM 6963 N N . ALA A 1 902 ? 26.428 4.932 41.617 1.00 82.69 902 ALA A N 1
ATOM 6964 C CA . ALA A 1 902 ? 26.119 4.466 40.271 1.00 82.69 902 ALA A CA 1
ATOM 6965 C C . ALA A 1 902 ? 25.005 3.410 40.335 1.00 82.69 902 ALA A C 1
ATOM 6967 O O . ALA A 1 902 ? 24.910 2.664 41.310 1.00 82.69 902 ALA A O 1
ATOM 6968 N N . GLY A 1 903 ? 24.151 3.341 39.311 1.00 82.19 903 GLY A N 1
ATOM 6969 C CA . GLY A 1 903 ? 23.056 2.365 39.260 1.00 82.19 903 GLY A CA 1
ATOM 6970 C C . GLY A 1 903 ? 23.565 0.920 39.345 1.00 82.19 903 GLY A C 1
ATOM 6971 O O . GLY A 1 903 ? 24.524 0.559 38.669 1.00 82.19 903 GLY A O 1
ATOM 6972 N N . SER A 1 904 ? 22.924 0.099 40.181 1.00 82.50 904 SER A N 1
ATOM 6973 C CA . SER A 1 904 ? 23.305 -1.298 40.449 1.00 82.50 904 SER A CA 1
ATOM 6974 C C . SER A 1 904 ? 22.215 -2.317 40.077 1.00 82.50 904 SER A C 1
ATOM 6976 O O . SER A 1 904 ? 22.342 -3.502 40.394 1.00 82.50 904 SER A O 1
ATOM 6978 N N . GLY A 1 905 ? 21.154 -1.872 39.404 1.00 86.31 905 GLY A N 1
ATOM 6979 C CA . GLY A 1 905 ? 20.011 -2.696 39.013 1.00 86.31 905 GLY A CA 1
ATOM 6980 C C . GLY A 1 905 ? 18.783 -2.484 39.896 1.00 86.31 905 GLY A C 1
ATOM 6981 O O . GLY A 1 905 ? 18.804 -1.704 40.851 1.00 86.31 905 GLY A O 1
ATOM 6982 N N . SER A 1 906 ? 17.710 -3.193 39.553 1.00 91.94 906 SER A N 1
ATOM 6983 C CA . SER A 1 906 ? 16.392 -3.033 40.167 1.00 91.94 906 SER A CA 1
ATOM 6984 C C . SER A 1 906 ? 15.775 -4.383 40.501 1.00 91.94 906 SER A C 1
ATOM 6986 O O . SER A 1 906 ? 16.010 -5.370 39.802 1.00 91.94 906 SER A O 1
ATOM 6988 N N . PHE A 1 907 ? 14.945 -4.431 41.537 1.00 92.06 907 PHE A N 1
ATOM 6989 C CA . PHE A 1 907 ? 14.132 -5.606 41.845 1.00 92.06 907 PHE A CA 1
ATOM 6990 C C . PHE A 1 907 ? 12.698 -5.210 42.190 1.00 92.06 907 PHE A C 1
ATOM 6992 O O . PHE A 1 907 ? 12.415 -4.060 42.524 1.00 92.06 907 PHE A O 1
ATOM 6999 N N . TYR A 1 908 ? 11.787 -6.176 42.087 1.00 94.19 908 TYR A N 1
ATOM 7000 C CA . TYR A 1 908 ? 10.352 -5.939 42.191 1.00 94.19 908 TYR A CA 1
ATOM 7001 C C . TYR A 1 908 ? 9.755 -6.705 43.368 1.00 94.19 908 TYR A C 1
ATOM 7003 O O . TYR A 1 908 ? 9.959 -7.913 43.494 1.00 94.19 908 TYR A O 1
ATOM 7011 N N . ILE A 1 909 ? 8.985 -6.014 44.207 1.00 93.06 909 ILE A N 1
ATOM 7012 C CA . ILE A 1 909 ? 8.293 -6.604 45.355 1.00 93.06 909 ILE A CA 1
ATOM 7013 C C . ILE A 1 909 ? 6.780 -6.431 45.179 1.00 93.06 909 ILE A C 1
ATOM 7015 O O . ILE A 1 909 ? 6.295 -5.301 45.207 1.00 93.06 909 ILE A O 1
ATOM 7019 N N . PRO A 1 910 ? 5.997 -7.511 45.032 1.00 93.31 910 PRO A N 1
ATOM 7020 C CA . PRO A 1 910 ? 4.545 -7.401 45.039 1.00 93.31 910 PRO A CA 1
ATOM 7021 C C . PRO A 1 910 ? 4.032 -7.065 46.446 1.00 93.31 910 PRO A C 1
ATOM 7023 O O . PRO A 1 910 ? 4.517 -7.599 47.443 1.00 93.31 910 PRO A O 1
ATOM 7026 N N . VAL A 1 911 ? 3.036 -6.187 46.523 1.00 92.50 911 VAL A N 1
ATOM 7027 C CA . VAL A 1 911 ? 2.362 -5.798 47.765 1.00 92.50 911 VAL A CA 1
ATOM 7028 C C . VAL A 1 911 ? 0.997 -6.475 47.788 1.00 92.50 911 VAL A C 1
ATOM 7030 O O . VAL A 1 911 ? 0.180 -6.259 46.898 1.00 92.50 911 VAL A O 1
ATOM 7033 N N . ASN A 1 912 ? 0.711 -7.312 48.783 1.00 90.44 912 ASN A N 1
ATOM 7034 C CA . ASN A 1 912 ? -0.522 -8.103 48.840 1.00 90.44 912 ASN A CA 1
ATOM 7035 C C . ASN A 1 912 ? -1.115 -8.108 50.246 1.00 90.44 912 ASN A C 1
ATOM 7037 O O . ASN A 1 912 ? -0.388 -8.049 51.230 1.00 90.44 912 ASN A O 1
ATOM 7041 N N . SER A 1 913 ? -2.434 -8.239 50.350 1.00 88.25 913 SER A N 1
ATOM 7042 C CA . SER A 1 913 ? -3.083 -8.507 51.631 1.00 88.25 913 SER A CA 1
ATOM 7043 C C . SER A 1 913 ? -2.971 -9.987 51.998 1.00 88.25 913 SER A C 1
ATOM 7045 O O . SER A 1 913 ? -3.097 -10.855 51.130 1.00 88.25 913 SER A O 1
ATOM 7047 N N . TYR A 1 914 ? -2.821 -10.293 53.282 1.00 85.50 914 TYR A N 1
ATOM 7048 C CA . TYR A 1 914 ? -2.927 -11.653 53.803 1.00 85.50 914 TYR A CA 1
ATOM 7049 C C . TYR A 1 914 ? -3.633 -11.656 55.163 1.00 85.50 914 TYR A C 1
ATOM 7051 O O . TYR A 1 914 ? -3.623 -10.662 55.887 1.00 85.50 914 TYR A O 1
ATOM 7059 N N . THR A 1 915 ? -4.271 -12.775 55.495 1.00 82.50 915 THR A N 1
ATOM 7060 C CA . THR A 1 915 ? -4.912 -12.968 56.800 1.00 82.50 915 THR A CA 1
ATOM 7061 C C . THR A 1 915 ? -3.879 -13.472 57.794 1.00 82.50 915 THR A C 1
ATOM 7063 O O . THR A 1 915 ? -3.200 -14.467 57.527 1.00 82.50 915 THR A O 1
ATOM 7066 N N . HIS A 1 916 ? -3.765 -12.793 58.934 1.00 75.75 916 HIS A N 1
ATOM 7067 C CA . HIS A 1 916 ? -2.907 -13.209 60.038 1.00 75.75 916 HIS A CA 1
ATOM 7068 C C . HIS A 1 916 ? -3.763 -13.733 61.199 1.00 75.75 916 HIS A C 1
ATOM 7070 O O . HIS A 1 916 ? -4.737 -13.099 61.598 1.00 75.75 916 HIS A O 1
ATOM 7076 N N . ASN A 1 917 ? -3.412 -14.909 61.728 1.00 70.19 917 ASN A N 1
ATOM 7077 C CA . ASN A 1 917 ? -4.269 -15.695 62.631 1.00 70.19 917 ASN A CA 1
ATOM 7078 C C . ASN A 1 917 ? -4.195 -15.284 64.119 1.00 70.19 917 ASN A C 1
ATOM 7080 O O . ASN A 1 917 ? -4.677 -16.026 64.975 1.00 70.19 917 ASN A O 1
ATOM 7084 N N . ASP A 1 918 ? -3.619 -14.129 64.459 1.00 62.00 918 ASP A N 1
ATOM 7085 C CA . ASP A 1 918 ? -3.596 -13.667 65.852 1.00 62.00 918 ASP A CA 1
ATOM 7086 C C . ASP A 1 918 ? -4.938 -13.030 66.241 1.00 62.00 918 ASP A C 1
ATOM 7088 O O . ASP A 1 918 ? -5.348 -12.026 65.662 1.00 62.00 918 ASP A O 1
ATOM 7092 N N . ALA A 1 919 ? -5.618 -13.655 67.213 1.00 45.03 919 ALA A N 1
ATOM 7093 C CA . ALA A 1 919 ? -6.749 -13.151 68.008 1.00 45.03 919 ALA A CA 1
ATOM 7094 C C . ALA A 1 919 ? -7.723 -12.180 67.295 1.00 45.03 919 ALA A C 1
ATOM 7096 O O . ALA A 1 919 ? -8.061 -11.131 67.839 1.00 45.03 919 ALA A O 1
ATOM 7097 N N . GLY A 1 920 ? -8.193 -12.534 66.091 1.00 54.66 920 GLY A N 1
ATOM 7098 C CA . GLY A 1 920 ? -9.199 -11.740 65.371 1.00 54.66 920 GLY A CA 1
ATOM 7099 C C . GLY A 1 920 ? -9.176 -11.796 63.841 1.00 54.66 920 GLY A C 1
ATOM 7100 O O . GLY A 1 920 ? -9.962 -11.080 63.232 1.00 54.66 920 GLY A O 1
ATOM 7101 N N . ASN A 1 921 ? -8.321 -12.615 63.208 1.00 56.84 921 ASN A N 1
ATOM 7102 C CA . ASN A 1 921 ? -8.160 -12.673 61.743 1.00 56.84 921 ASN A CA 1
ATOM 7103 C C . ASN A 1 921 ? -7.982 -11.276 61.124 1.00 56.84 921 ASN A C 1
ATOM 7105 O O . ASN A 1 921 ? -8.776 -10.838 60.289 1.00 56.84 921 ASN A O 1
ATOM 7109 N N . SER A 1 922 ? -6.936 -10.558 61.538 1.00 69.81 922 SER A N 1
ATOM 7110 C CA . SER A 1 922 ? -6.646 -9.240 60.978 1.00 69.81 922 SER A CA 1
ATOM 7111 C C . SER A 1 922 ? -6.113 -9.369 59.548 1.00 69.81 922 SER A C 1
ATOM 7113 O O . SER A 1 922 ? -5.228 -10.177 59.247 1.00 69.81 922 SER A O 1
ATOM 7115 N N . GLN A 1 923 ? -6.681 -8.577 58.637 1.00 81.69 923 GLN A N 1
ATOM 7116 C CA . GLN A 1 923 ? -6.137 -8.415 57.293 1.00 81.69 923 GLN A CA 1
ATOM 7117 C C . GLN A 1 923 ? -4.944 -7.457 57.376 1.00 81.69 923 GLN A C 1
ATOM 7119 O O . GLN A 1 923 ? -5.109 -6.298 57.760 1.00 81.69 923 GLN A O 1
ATOM 7124 N N . LEU A 1 924 ? -3.751 -7.943 57.037 1.00 86.56 924 LEU A N 1
ATOM 7125 C CA . LEU A 1 924 ? -2.514 -7.162 57.024 1.00 86.56 924 LEU A CA 1
ATOM 7126 C C . LEU A 1 924 ? -2.006 -6.993 55.593 1.00 86.56 924 LEU A C 1
ATOM 7128 O O . LEU A 1 924 ? -2.346 -7.785 54.708 1.00 86.56 924 LEU A O 1
ATOM 7132 N N . LEU A 1 925 ? -1.172 -5.979 55.372 1.00 89.00 925 LEU A N 1
ATOM 7133 C CA . LEU A 1 925 ? -0.456 -5.798 54.117 1.00 89.00 925 LEU A CA 1
ATOM 7134 C C . LEU A 1 925 ? 0.921 -6.469 54.214 1.00 89.00 925 LEU A C 1
ATOM 7136 O O . LEU A 1 925 ? 1.570 -6.441 55.258 1.00 89.00 925 LEU A O 1
ATOM 7140 N N . GLY A 1 926 ? 1.362 -7.098 53.132 1.00 87.94 926 GLY A N 1
ATOM 7141 C CA . GLY A 1 926 ? 2.594 -7.872 53.085 1.00 87.94 926 GLY A CA 1
ATOM 7142 C C . GLY A 1 926 ? 3.365 -7.687 51.781 1.00 87.94 926 GLY A C 1
ATOM 7143 O O . GLY A 1 926 ? 2.800 -7.355 50.739 1.00 87.94 926 GLY A O 1
ATOM 7144 N N . PHE A 1 927 ? 4.670 -7.931 51.849 1.00 89.38 927 PHE A N 1
ATOM 7145 C CA . PHE A 1 927 ? 5.637 -7.780 50.761 1.00 89.38 927 PHE A CA 1
ATOM 7146 C C . PHE A 1 927 ? 5.868 -9.123 50.052 1.00 89.38 927 PHE A C 1
ATOM 7148 O O . PHE A 1 927 ? 6.946 -9.716 50.084 1.00 89.38 927 PHE A O 1
ATOM 7155 N N . GLY A 1 928 ? 4.793 -9.627 49.449 1.00 86.38 928 GLY A N 1
ATOM 7156 C CA . GLY A 1 928 ? 4.759 -10.816 48.606 1.00 86.38 928 GLY A CA 1
ATOM 7157 C C . GLY A 1 928 ? 3.937 -11.964 49.195 1.00 86.38 928 GLY A C 1
ATOM 7158 O O . GLY A 1 928 ? 3.960 -12.190 50.408 1.00 86.38 928 GLY A O 1
ATOM 7159 N N . PRO A 1 929 ? 3.203 -12.724 48.360 1.00 80.81 929 PRO A N 1
ATOM 7160 C CA . PRO A 1 929 ? 2.132 -13.607 48.828 1.00 80.81 929 PRO A CA 1
ATOM 7161 C C . PRO A 1 929 ? 2.649 -14.841 49.579 1.00 80.81 929 PRO A C 1
ATOM 7163 O O . PRO A 1 929 ? 2.024 -15.286 50.539 1.00 80.81 929 PRO A O 1
ATOM 7166 N N . PHE A 1 930 ? 3.799 -15.380 49.160 1.00 84.31 930 PHE A N 1
ATOM 7167 C CA . PHE A 1 930 ? 4.456 -16.507 49.826 1.00 84.31 930 PHE A CA 1
ATOM 7168 C C . PHE A 1 930 ? 5.198 -16.049 51.085 1.00 84.31 930 PHE A C 1
ATOM 7170 O O . PHE A 1 930 ? 4.942 -16.549 52.178 1.00 84.31 930 PHE A O 1
ATOM 7177 N N . LEU A 1 931 ? 6.074 -15.052 50.934 1.00 82.06 931 LEU A N 1
ATOM 7178 C CA . LEU A 1 931 ? 6.961 -14.584 51.998 1.00 82.06 931 LEU A CA 1
ATOM 7179 C C . LEU A 1 931 ? 6.196 -14.011 53.195 1.00 82.06 931 LEU A C 1
ATOM 7181 O O . LEU A 1 931 ? 6.540 -14.314 54.331 1.00 82.06 931 LEU A O 1
ATOM 7185 N N . SER A 1 932 ? 5.111 -13.269 52.962 1.00 81.31 932 SER A N 1
ATOM 7186 C CA . SER A 1 932 ? 4.326 -12.655 54.046 1.00 81.31 932 SER A CA 1
ATOM 7187 C C . SER A 1 932 ? 3.630 -13.674 54.954 1.00 81.31 932 SER A C 1
ATOM 7189 O O . SER A 1 932 ? 3.274 -13.352 56.084 1.00 81.31 932 SER A O 1
ATOM 7191 N N . ARG A 1 933 ? 3.451 -14.916 54.483 1.00 78.75 933 ARG A N 1
ATOM 7192 C CA . ARG A 1 933 ? 2.886 -16.019 55.277 1.00 78.75 933 ARG A CA 1
ATOM 7193 C C . ARG A 1 933 ? 3.943 -16.798 56.051 1.00 78.75 933 ARG A C 1
ATOM 7195 O O . ARG A 1 933 ? 3.590 -17.592 56.922 1.00 78.75 933 ARG A O 1
ATOM 7202 N N . LEU A 1 934 ? 5.225 -16.595 55.751 1.00 77.56 934 LEU A N 1
ATOM 7203 C CA . LEU A 1 934 ? 6.297 -17.240 56.490 1.00 77.56 934 LEU A CA 1
ATOM 7204 C C . LEU A 1 934 ? 6.334 -16.669 57.910 1.00 77.56 934 LEU A C 1
ATOM 7206 O O . LEU A 1 934 ? 6.480 -15.467 58.131 1.00 77.56 934 LEU A O 1
ATOM 7210 N N . GLN A 1 935 ? 6.217 -17.541 58.906 1.00 68.38 935 GLN A N 1
ATOM 7211 C CA . GLN A 1 935 ? 6.405 -17.186 60.315 1.00 68.38 935 GLN A CA 1
ATOM 7212 C C . GLN A 1 935 ? 7.900 -17.182 60.666 1.00 68.38 935 GLN A C 1
ATOM 7214 O O . GLN A 1 935 ? 8.349 -17.871 61.576 1.00 68.38 935 GLN A O 1
ATOM 7219 N N . THR A 1 936 ? 8.695 -16.457 59.880 1.00 67.06 936 THR A N 1
ATOM 7220 C CA . THR A 1 936 ? 10.141 -16.323 60.079 1.00 67.06 936 THR A CA 1
ATOM 7221 C C . THR A 1 936 ? 10.453 -15.047 60.846 1.00 67.06 936 THR A C 1
ATOM 7223 O O . THR A 1 936 ? 9.998 -13.969 60.466 1.00 67.06 936 THR A O 1
ATOM 7226 N N . GLU A 1 937 ? 11.281 -15.156 61.881 1.00 68.06 937 GLU A N 1
ATOM 7227 C CA . GLU A 1 937 ? 11.780 -14.012 62.645 1.00 68.06 937 GLU A CA 1
ATOM 7228 C C . GLU A 1 937 ? 13.127 -13.544 62.075 1.00 68.06 937 GLU A C 1
ATOM 7230 O O . GLU A 1 937 ? 14.147 -14.215 62.253 1.00 68.06 937 GLU A O 1
ATOM 7235 N N . SER A 1 938 ? 13.153 -12.392 61.390 1.00 68.69 938 SER A N 1
ATOM 7236 C CA . SER A 1 938 ? 14.420 -11.715 61.074 1.00 68.69 938 SER A CA 1
ATOM 7237 C C . SER A 1 938 ? 14.934 -10.981 62.314 1.00 68.69 938 SER A C 1
ATOM 7239 O O . SER A 1 938 ? 14.179 -10.300 63.013 1.00 68.69 938 SER A O 1
ATOM 7241 N N . ARG A 1 939 ? 16.237 -11.115 62.594 1.00 74.31 939 ARG A N 1
ATOM 7242 C CA . ARG A 1 939 ? 16.909 -10.427 63.711 1.00 74.31 939 ARG A CA 1
ATOM 7243 C C . ARG A 1 939 ? 17.384 -9.017 63.355 1.00 74.31 939 ARG A C 1
ATOM 7245 O O . ARG A 1 939 ? 17.840 -8.314 64.250 1.00 74.31 939 ARG A O 1
ATOM 7252 N N . VAL A 1 940 ? 17.292 -8.618 62.086 1.00 78.75 940 VAL A N 1
ATOM 7253 C CA . VAL A 1 940 ? 17.777 -7.316 61.613 1.00 78.75 940 VAL A CA 1
ATOM 7254 C C . VAL A 1 940 ? 16.863 -6.204 62.126 1.00 78.75 940 VAL A C 1
ATOM 7256 O O . VAL A 1 940 ? 15.639 -6.260 61.968 1.00 78.75 940 VAL A O 1
ATOM 7259 N N . ASP A 1 941 ? 17.450 -5.182 62.746 1.00 79.81 941 ASP A N 1
ATOM 7260 C CA . ASP A 1 941 ? 16.727 -3.976 63.139 1.00 79.81 941 ASP A CA 1
ATOM 7261 C C . ASP A 1 941 ? 16.630 -3.005 61.957 1.00 79.81 941 ASP A C 1
ATOM 7263 O O . ASP A 1 941 ? 17.388 -2.041 61.840 1.00 79.81 941 ASP A O 1
ATOM 7267 N N . ILE A 1 942 ? 15.699 -3.287 61.043 1.00 83.00 942 ILE A N 1
ATOM 7268 C CA . ILE A 1 942 ? 15.566 -2.540 59.785 1.00 83.00 942 ILE A CA 1
ATOM 7269 C C . ILE A 1 942 ? 15.211 -1.056 59.961 1.00 83.00 942 ILE A C 1
ATOM 7271 O O . ILE A 1 942 ? 15.378 -0.289 59.015 1.00 83.00 942 ILE A O 1
ATOM 7275 N N . ALA A 1 943 ? 14.765 -0.638 61.148 1.00 79.75 943 ALA A N 1
ATOM 7276 C CA . ALA A 1 943 ? 14.524 0.770 61.458 1.00 79.75 943 ALA A CA 1
ATOM 7277 C C . ALA A 1 943 ? 15.829 1.573 61.574 1.00 79.75 943 ALA A C 1
ATOM 7279 O O . ALA A 1 943 ? 15.870 2.752 61.221 1.00 79.75 943 ALA A O 1
ATOM 7280 N N . ASN A 1 944 ? 16.907 0.932 62.035 1.00 79.06 944 ASN A N 1
ATOM 7281 C CA . ASN A 1 944 ? 18.209 1.566 62.231 1.00 79.06 944 ASN A CA 1
ATOM 7282 C C . ASN A 1 944 ? 19.228 1.155 61.164 1.00 79.06 944 ASN A C 1
ATOM 7284 O O . ASN A 1 944 ? 19.966 2.006 60.668 1.00 79.06 944 ASN A O 1
ATOM 7288 N N . GLU A 1 945 ? 19.246 -0.126 60.795 1.00 79.56 945 GLU A N 1
ATOM 7289 C CA . GLU A 1 945 ? 20.238 -0.726 59.894 1.00 79.56 945 GLU A CA 1
ATOM 7290 C C . GLU A 1 945 ? 19.792 -0.788 58.426 1.00 79.56 945 GLU A C 1
ATOM 7292 O O . GLU A 1 945 ? 20.603 -1.101 57.554 1.00 79.56 945 GLU A O 1
ATOM 7297 N N . GLY A 1 946 ? 18.511 -0.538 58.143 1.00 82.19 946 GLY A N 1
ATOM 7298 C CA . GLY A 1 946 ? 17.911 -0.731 56.824 1.00 82.19 946 GLY A CA 1
ATOM 7299 C C . GLY A 1 946 ? 17.750 -2.206 56.432 1.00 82.19 946 GLY A C 1
ATOM 7300 O O . GLY A 1 946 ? 18.471 -3.096 56.894 1.00 82.19 946 GLY A O 1
ATOM 7301 N N . ALA A 1 947 ? 16.799 -2.474 55.543 1.00 86.12 947 ALA A N 1
ATOM 7302 C CA . ALA A 1 947 ? 16.546 -3.781 54.955 1.00 86.12 947 ALA A CA 1
ATOM 7303 C C . ALA A 1 947 ? 17.552 -4.078 53.831 1.00 86.12 947 ALA A C 1
ATOM 7305 O O . ALA A 1 947 ? 17.712 -3.286 52.903 1.00 86.12 947 ALA A O 1
ATOM 7306 N N . GLY A 1 948 ? 18.223 -5.229 53.891 1.00 79.06 948 GLY A N 1
ATOM 7307 C CA . GLY A 1 948 ? 19.056 -5.738 52.797 1.00 79.06 948 GLY A CA 1
ATOM 7308 C C . GLY A 1 948 ? 18.244 -6.432 51.699 1.00 79.06 948 GLY A C 1
ATOM 7309 O O . GLY A 1 948 ? 18.750 -6.649 50.602 1.00 79.06 948 GLY A O 1
ATOM 7310 N N . GLY A 1 949 ? 16.983 -6.766 51.978 1.00 81.06 949 GLY A N 1
ATOM 7311 C CA . GLY A 1 949 ? 16.052 -7.352 51.022 1.00 81.06 949 GLY A CA 1
ATOM 7312 C C . GLY A 1 949 ? 14.697 -7.671 51.653 1.00 81.06 949 GLY A C 1
ATOM 7313 O O . GLY A 1 949 ? 14.439 -7.365 52.816 1.00 81.06 949 GLY A O 1
ATOM 7314 N N . VAL A 1 950 ? 13.823 -8.322 50.884 1.00 84.06 950 VAL A N 1
ATOM 7315 C CA . VAL A 1 950 ? 12.432 -8.601 51.288 1.00 84.06 950 VAL A CA 1
ATOM 7316 C C . VAL A 1 950 ? 12.308 -9.483 52.543 1.00 84.06 950 VAL A C 1
ATOM 7318 O O . VAL A 1 950 ? 11.356 -9.325 53.301 1.00 84.06 950 VAL A O 1
ATOM 7321 N N . LEU A 1 951 ? 13.276 -10.369 52.816 1.00 82.50 951 LEU A N 1
ATOM 7322 C CA . LEU A 1 951 ? 13.265 -11.231 54.010 1.00 82.50 951 LEU A CA 1
ATOM 7323 C C . LEU A 1 951 ? 13.355 -10.434 55.318 1.00 82.50 951 LEU A C 1
ATOM 7325 O O . LEU A 1 951 ? 12.750 -10.823 56.317 1.00 82.50 951 LEU A O 1
ATOM 7329 N N . ASP A 1 952 ? 14.058 -9.300 55.308 1.00 83.00 952 ASP A N 1
ATOM 7330 C CA . ASP A 1 952 ? 14.207 -8.459 56.498 1.00 83.00 952 ASP A CA 1
ATOM 7331 C C . ASP A 1 952 ? 12.895 -7.751 56.872 1.00 83.00 952 ASP A C 1
ATOM 7333 O O . ASP A 1 952 ? 12.684 -7.377 58.026 1.00 83.00 952 ASP A O 1
ATOM 7337 N N . LEU A 1 953 ? 11.966 -7.641 55.917 1.00 83.56 953 LEU A N 1
ATOM 7338 C CA . LEU A 1 953 ? 10.645 -7.050 56.124 1.00 83.56 953 LEU A CA 1
ATOM 7339 C C . LEU A 1 953 ? 9.685 -7.986 56.882 1.00 83.56 953 LEU A C 1
ATOM 7341 O O . LEU A 1 953 ? 8.658 -7.529 57.376 1.00 83.56 953 LEU A O 1
ATOM 7345 N N . LEU A 1 954 ? 10.007 -9.280 57.015 1.00 78.38 954 LEU A N 1
ATOM 7346 C CA . LEU A 1 954 ? 9.081 -10.312 57.512 1.00 78.38 954 LEU A CA 1
ATOM 7347 C C . LEU A 1 954 ? 8.972 -10.425 59.042 1.00 78.38 954 LEU A C 1
ATOM 7349 O O . LEU A 1 954 ? 8.124 -11.184 59.530 1.00 78.38 954 LEU A O 1
ATOM 7353 N N . LYS A 1 955 ? 9.799 -9.688 59.799 1.00 79.12 955 LYS A N 1
ATOM 7354 C CA . LYS A 1 955 ? 9.783 -9.657 61.275 1.00 79.12 955 LYS A CA 1
ATOM 7355 C C . LYS A 1 955 ? 8.368 -9.389 61.796 1.00 79.12 955 LYS A C 1
ATOM 7357 O O . LYS A 1 955 ? 7.691 -8.498 61.286 1.00 79.12 955 LYS A O 1
ATOM 7362 N N . ALA A 1 956 ? 7.930 -10.110 62.832 1.00 74.62 956 ALA A N 1
ATOM 7363 C CA . ALA A 1 956 ? 6.550 -10.031 63.321 1.00 74.62 956 ALA A CA 1
ATOM 7364 C C . ALA A 1 956 ? 6.091 -8.595 63.636 1.00 74.62 956 ALA A C 1
ATOM 7366 O O . ALA A 1 956 ? 5.002 -8.192 63.237 1.00 74.62 956 ALA A O 1
ATOM 7367 N N . GLY A 1 957 ? 6.956 -7.788 64.261 1.00 76.31 957 GLY A N 1
ATOM 7368 C CA . GLY A 1 957 ? 6.657 -6.388 64.583 1.00 76.31 957 GLY A CA 1
ATOM 7369 C C . GLY A 1 957 ? 6.451 -5.479 63.366 1.00 76.31 957 GLY A C 1
ATOM 7370 O O . GLY A 1 957 ? 5.745 -4.478 63.479 1.00 76.31 957 GLY A O 1
ATOM 7371 N N . ASN A 1 958 ? 7.011 -5.839 62.207 1.00 80.12 958 ASN A N 1
ATOM 7372 C CA . ASN A 1 958 ? 6.909 -5.040 60.990 1.00 80.12 958 ASN A CA 1
ATOM 7373 C C . ASN A 1 958 ? 5.584 -5.226 60.270 1.00 80.12 958 ASN A C 1
ATOM 7375 O O . ASN A 1 958 ? 5.292 -4.403 59.417 1.00 80.12 958 ASN A O 1
ATOM 7379 N N . ARG A 1 959 ? 4.806 -6.267 60.588 1.00 82.38 959 ARG A N 1
ATOM 7380 C CA . ARG A 1 959 ? 3.562 -6.644 59.903 1.00 82.38 959 ARG A CA 1
ATOM 7381 C C . ARG A 1 959 ? 2.441 -5.695 60.302 1.00 82.38 959 ARG A C 1
ATOM 7383 O O . ARG A 1 959 ? 1.986 -5.722 61.445 1.00 82.38 959 ARG A O 1
ATOM 7390 N N . LYS A 1 960 ? 2.021 -4.837 59.377 1.00 87.88 960 LYS A N 1
ATOM 7391 C CA . LYS A 1 960 ? 1.066 -3.756 59.641 1.00 87.88 960 LYS A CA 1
ATOM 7392 C C . LYS A 1 960 ? -0.094 -3.775 58.657 1.00 87.88 960 LYS A C 1
ATOM 7394 O O . LYS A 1 960 ? 0.006 -4.309 57.555 1.00 87.88 960 LYS A O 1
ATOM 7399 N N . ALA A 1 961 ? -1.217 -3.214 59.090 1.00 87.12 961 ALA A N 1
ATOM 7400 C CA . ALA A 1 961 ? -2.432 -3.150 58.286 1.00 87.12 961 ALA A CA 1
ATOM 7401 C C . ALA A 1 961 ? -2.358 -2.024 57.241 1.00 87.12 961 ALA A C 1
ATOM 7403 O O . ALA A 1 961 ? -2.895 -2.162 56.145 1.00 87.12 961 ALA A O 1
ATOM 7404 N N . PHE A 1 962 ? -1.637 -0.948 57.562 1.00 88.75 962 PHE A N 1
ATOM 7405 C CA . PHE A 1 962 ? -1.433 0.211 56.699 1.00 88.75 962 PHE A CA 1
ATOM 7406 C C . PHE A 1 962 ? 0.060 0.474 56.532 1.00 88.75 962 PHE A C 1
ATOM 7408 O O . PHE A 1 962 ? 0.786 0.446 57.526 1.00 88.75 962 PHE A O 1
ATOM 7415 N N . TYR A 1 963 ? 0.502 0.784 55.311 1.00 92.38 963 TYR A N 1
ATOM 7416 C CA . TYR A 1 963 ? 1.840 1.318 55.053 1.00 92.38 963 TYR A CA 1
ATOM 7417 C C . TYR A 1 963 ? 1.776 2.568 54.185 1.00 92.38 963 TYR A C 1
ATOM 7419 O O . TYR A 1 963 ? 0.919 2.674 53.311 1.00 92.38 963 TYR A O 1
ATOM 7427 N N . ARG A 1 964 ? 2.725 3.474 54.402 1.00 92.81 964 ARG A N 1
ATOM 7428 C CA . ARG A 1 964 ? 2.883 4.733 53.678 1.00 92.81 964 ARG A CA 1
ATOM 7429 C C . ARG A 1 964 ? 4.344 4.918 53.285 1.00 92.81 964 ARG A C 1
ATOM 7431 O O . ARG A 1 964 ? 5.232 4.707 54.112 1.00 92.81 964 ARG A O 1
ATOM 7438 N N . LEU A 1 965 ? 4.585 5.277 52.027 1.00 92.94 965 LEU A N 1
ATOM 7439 C CA . LEU A 1 965 ? 5.897 5.699 51.538 1.00 92.94 965 LEU A CA 1
ATOM 7440 C C . LEU A 1 965 ? 6.048 7.201 51.740 1.00 92.94 965 LEU A C 1
ATOM 7442 O O . LEU A 1 965 ? 5.135 7.950 51.403 1.00 92.94 965 LEU A O 1
ATOM 7446 N N . PHE A 1 966 ? 7.211 7.621 52.223 1.00 89.44 966 PHE A N 1
ATOM 7447 C CA . PHE A 1 966 ? 7.607 9.017 52.342 1.00 89.44 966 PHE A CA 1
ATOM 7448 C C . PHE A 1 966 ? 8.854 9.280 51.507 1.00 89.44 966 PHE A C 1
ATOM 7450 O O . PHE A 1 966 ? 9.856 8.568 51.630 1.00 89.44 966 PHE A O 1
ATOM 7457 N N . PHE A 1 967 ? 8.785 10.330 50.701 1.00 87.12 967 PHE A N 1
ATOM 7458 C CA . PHE A 1 967 ? 9.882 10.853 49.903 1.00 87.12 967 PHE A CA 1
ATOM 7459 C C . PHE A 1 967 ? 10.359 12.186 50.508 1.00 87.12 967 PHE A C 1
ATOM 7461 O O . PHE A 1 967 ? 9.542 12.957 51.018 1.00 87.12 967 PHE A O 1
ATOM 7468 N N . PRO A 1 968 ? 11.667 12.488 50.472 1.00 81.50 968 PRO A N 1
ATOM 7469 C CA . PRO A 1 968 ? 12.212 13.754 50.938 1.00 81.50 968 PRO A CA 1
ATOM 7470 C C . PRO A 1 968 ? 11.682 14.903 50.083 1.00 81.50 968 PRO A C 1
ATOM 7472 O O . PRO A 1 968 ? 11.422 14.737 48.886 1.00 81.50 968 PRO A O 1
ATOM 7475 N N . LYS A 1 969 ? 11.522 16.082 50.690 1.00 79.12 969 LYS A N 1
ATOM 7476 C CA . LYS A 1 969 ? 11.234 17.308 49.929 1.00 79.12 969 LYS A CA 1
ATOM 7477 C C . LYS A 1 969 ? 12.505 17.805 49.254 1.00 79.12 969 LYS A C 1
ATOM 7479 O O . LYS A 1 969 ? 12.447 18.289 48.127 1.00 79.12 969 LYS A O 1
ATOM 7484 N N . ASP A 1 970 ? 13.645 17.597 49.912 1.00 75.12 970 ASP A N 1
ATOM 7485 C CA . ASP A 1 970 ? 14.966 17.845 49.353 1.00 75.12 970 ASP A CA 1
ATOM 7486 C C . ASP A 1 970 ? 15.826 16.557 49.365 1.00 75.12 970 ASP A C 1
ATOM 7488 O O . ASP A 1 970 ? 16.315 16.124 50.417 1.00 75.12 970 ASP A O 1
ATOM 7492 N N . PRO A 1 971 ? 16.056 15.925 48.196 1.00 64.81 971 PRO A N 1
ATOM 7493 C CA . PRO A 1 971 ? 16.860 14.708 48.088 1.00 64.81 971 PRO A CA 1
ATOM 7494 C C . PRO A 1 971 ? 18.367 14.942 48.312 1.00 64.81 971 PRO A C 1
ATOM 7496 O O . PRO A 1 971 ? 19.139 13.981 48.255 1.00 64.81 971 PRO A O 1
ATOM 7499 N N . SER A 1 972 ? 18.800 16.192 48.526 1.00 62.62 972 SER A N 1
ATOM 7500 C CA . SER A 1 972 ? 20.190 16.585 48.800 1.00 62.62 972 SER A CA 1
ATOM 7501 C C . SER A 1 972 ? 20.509 16.788 50.290 1.00 62.62 972 SER A C 1
ATOM 7503 O O . SER A 1 972 ? 21.632 17.156 50.639 1.00 62.62 972 SER A O 1
ATOM 7505 N N . THR A 1 973 ? 19.540 16.527 51.171 1.00 57.56 973 THR A N 1
ATOM 7506 C CA . THR A 1 973 ? 19.674 16.676 52.628 1.00 57.56 973 THR A CA 1
ATOM 7507 C C . THR A 1 973 ? 20.799 15.822 53.224 1.00 57.56 973 THR A C 1
ATOM 7509 O O . THR A 1 973 ? 21.227 14.816 52.664 1.00 57.56 973 THR A O 1
ATOM 7512 N N . SER A 1 974 ? 21.281 16.214 54.410 1.00 52.81 974 SER A N 1
ATOM 7513 C CA . SER A 1 974 ? 22.354 15.550 55.176 1.00 52.81 974 SER A CA 1
ATOM 7514 C C . SER A 1 974 ? 21.991 14.159 55.717 1.00 52.81 974 SER A C 1
ATOM 7516 O O . SER A 1 974 ? 22.752 13.575 56.495 1.00 52.81 974 SER A O 1
ATOM 7518 N N . LEU A 1 975 ? 20.832 13.630 55.325 1.00 58.22 975 LEU A N 1
ATOM 7519 C CA . LEU A 1 975 ? 20.441 12.256 55.572 1.00 58.22 975 LEU A CA 1
ATOM 7520 C C . LEU A 1 975 ? 21.424 11.341 54.843 1.00 58.22 975 LEU A C 1
ATOM 7522 O O . LEU A 1 975 ? 21.749 11.557 53.676 1.00 58.22 975 LEU A O 1
ATOM 7526 N N . GLY A 1 976 ? 21.933 10.327 55.545 1.00 61.34 976 GLY A N 1
ATOM 7527 C CA . GLY A 1 976 ? 22.792 9.319 54.933 1.00 61.34 976 GLY A CA 1
ATOM 7528 C C . GLY A 1 976 ? 22.164 8.786 53.634 1.00 61.34 976 GLY A C 1
ATOM 7529 O O . GLY A 1 976 ? 20.934 8.703 53.540 1.00 61.34 976 GLY A O 1
ATOM 7530 N N . PRO A 1 977 ? 22.978 8.449 52.619 1.00 63.09 977 PRO A N 1
ATOM 7531 C CA . PRO A 1 977 ? 22.504 8.088 51.282 1.00 63.09 977 PRO A CA 1
ATOM 7532 C C . PRO A 1 977 ? 21.484 6.940 51.267 1.00 63.09 977 PRO A C 1
ATOM 7534 O O . PRO A 1 977 ? 20.751 6.793 50.297 1.00 63.09 977 PRO A O 1
ATOM 7537 N N . GLU A 1 978 ? 21.420 6.148 52.333 1.00 63.78 978 GLU A N 1
ATOM 7538 C CA . GLU A 1 978 ? 20.486 5.052 52.565 1.00 63.78 978 GLU A CA 1
ATOM 7539 C C . GLU A 1 978 ? 19.048 5.446 52.950 1.00 63.78 978 GLU A C 1
ATOM 7541 O O . GLU A 1 978 ? 18.159 4.602 52.936 1.00 63.78 978 GLU A O 1
ATOM 7546 N N . ARG A 1 979 ? 18.772 6.714 53.272 1.00 71.12 979 ARG A N 1
ATOM 7547 C CA . ARG A 1 979 ? 17.481 7.150 53.847 1.00 71.12 979 ARG A CA 1
ATOM 7548 C C . ARG A 1 979 ? 16.637 8.017 52.906 1.00 71.12 979 ARG A C 1
ATOM 7550 O O . ARG A 1 979 ? 15.873 8.860 53.361 1.00 71.12 979 ARG A O 1
ATOM 7557 N N . VAL A 1 980 ? 16.768 7.793 51.597 1.00 76.44 980 VAL A N 1
ATOM 7558 C CA . VAL A 1 980 ? 16.075 8.574 50.553 1.00 76.44 980 VAL A CA 1
ATOM 7559 C C . VAL A 1 980 ? 14.591 8.222 50.430 1.00 76.44 980 VAL A C 1
ATOM 7561 O O . VAL A 1 980 ? 13.820 9.059 49.995 1.00 76.44 980 VAL A O 1
ATOM 7564 N N . VAL A 1 981 ? 14.150 7.020 50.803 1.00 86.25 981 VAL A N 1
ATOM 7565 C CA . VAL A 1 981 ? 12.715 6.695 50.880 1.00 86.25 981 VAL A CA 1
ATOM 7566 C C . VAL A 1 981 ? 12.460 5.888 52.146 1.00 86.25 981 VAL A C 1
ATOM 7568 O O . VAL A 1 981 ? 13.102 4.857 52.362 1.00 86.25 981 VAL A O 1
ATOM 7571 N N . THR A 1 982 ? 11.509 6.339 52.965 1.00 87.25 982 THR A N 1
ATOM 7572 C CA . THR A 1 982 ? 11.134 5.673 54.221 1.00 87.25 982 THR A CA 1
ATOM 7573 C C . THR A 1 982 ? 9.734 5.083 54.106 1.00 87.25 982 THR A C 1
ATOM 7575 O O . THR A 1 982 ? 8.800 5.736 53.643 1.00 87.25 982 THR A O 1
ATOM 7578 N N . ILE A 1 983 ? 9.578 3.842 54.558 1.00 90.06 983 ILE A N 1
ATOM 7579 C CA . ILE A 1 983 ? 8.294 3.156 54.676 1.00 90.06 983 ILE A CA 1
ATOM 7580 C C . ILE A 1 983 ? 7.867 3.204 56.138 1.00 90.06 983 ILE A C 1
ATOM 7582 O O . ILE A 1 983 ? 8.619 2.770 57.010 1.00 90.06 983 ILE A O 1
ATOM 7586 N N . ILE A 1 984 ? 6.662 3.699 56.410 1.00 90.44 984 ILE A N 1
ATOM 7587 C CA . ILE A 1 984 ? 6.051 3.678 57.743 1.00 90.44 984 ILE A CA 1
ATOM 7588 C C . ILE A 1 984 ? 4.860 2.730 57.726 1.00 90.44 984 ILE A C 1
ATOM 7590 O O . ILE A 1 984 ? 4.063 2.769 56.795 1.00 90.44 984 ILE A O 1
ATOM 7594 N N . GLY A 1 985 ? 4.733 1.884 58.745 1.00 90.31 985 GLY A N 1
ATOM 7595 C CA . GLY A 1 985 ? 3.617 0.967 58.934 1.00 90.31 985 GLY A CA 1
ATOM 7596 C C . GLY A 1 985 ? 2.871 1.208 60.247 1.00 90.31 985 GLY A C 1
ATOM 7597 O O . GLY A 1 985 ? 3.494 1.399 61.291 1.00 90.31 985 GLY A O 1
ATOM 7598 N N . ALA A 1 986 ? 1.542 1.114 60.221 1.00 89.31 986 ALA A N 1
ATOM 7599 C CA . ALA A 1 986 ? 0.667 1.299 61.383 1.00 89.31 986 ALA A CA 1
ATOM 7600 C C . ALA A 1 986 ? -0.461 0.253 61.443 1.00 89.31 986 ALA A C 1
ATOM 7602 O O . ALA A 1 986 ? -0.858 -0.318 60.423 1.00 89.31 986 ALA A O 1
ATOM 7603 N N . ASN A 1 987 ? -0.984 -0.020 62.642 1.00 83.75 987 ASN A N 1
ATOM 7604 C CA . ASN A 1 987 ? -2.087 -0.971 62.813 1.00 83.75 987 ASN A CA 1
ATOM 7605 C C . ASN A 1 987 ? -3.450 -0.327 62.535 1.00 83.75 987 ASN A C 1
ATOM 7607 O O . ASN A 1 987 ? -4.372 -1.011 62.099 1.00 83.75 987 ASN A O 1
ATOM 7611 N N . THR A 1 988 ? -3.576 0.978 62.780 1.00 83.19 988 THR A N 1
ATOM 7612 C CA . THR A 1 988 ? -4.823 1.734 62.614 1.00 83.19 988 THR A CA 1
ATOM 7613 C C . THR A 1 988 ? -4.602 2.990 61.772 1.00 83.19 988 THR A C 1
ATOM 7615 O O . THR A 1 988 ? -3.484 3.500 61.661 1.00 83.19 988 THR A O 1
ATOM 7618 N N . ALA A 1 989 ? -5.679 3.523 61.192 1.00 80.44 989 ALA A N 1
ATOM 7619 C CA . ALA A 1 989 ? -5.626 4.782 60.452 1.00 80.44 989 ALA A CA 1
ATOM 7620 C C . ALA A 1 989 ? -5.253 5.978 61.349 1.00 80.44 989 ALA A C 1
ATOM 7622 O O . ALA A 1 989 ? -4.546 6.877 60.903 1.00 80.44 989 ALA A O 1
ATOM 7623 N N . GLN A 1 990 ? -5.661 5.958 62.622 1.00 82.25 990 GLN A N 1
ATOM 7624 C CA . GLN A 1 990 ? -5.313 6.989 63.606 1.00 82.25 990 GLN A CA 1
ATOM 7625 C C . GLN A 1 990 ? -3.815 6.982 63.937 1.00 82.25 990 GLN A C 1
ATOM 7627 O O . GLN A 1 990 ? -3.187 8.039 63.957 1.00 82.25 990 GLN A O 1
ATOM 7632 N N . GLU A 1 991 ? -3.223 5.797 64.131 1.00 85.94 991 GLU A N 1
ATOM 7633 C CA . GLU A 1 991 ? -1.771 5.657 64.295 1.00 85.94 991 GLU A CA 1
ATOM 7634 C C . GLU A 1 991 ? -1.021 6.161 63.054 1.00 85.94 991 GLU A C 1
ATOM 7636 O O . GLU A 1 991 ? -0.028 6.870 63.192 1.00 85.94 991 GLU A O 1
ATOM 7641 N N . MET A 1 992 ? -1.510 5.848 61.845 1.00 87.44 992 MET A N 1
ATOM 7642 C CA . MET A 1 992 ? -0.905 6.335 60.598 1.00 87.44 992 MET A CA 1
ATOM 7643 C C . MET A 1 992 ? -0.992 7.862 60.469 1.00 87.44 992 MET A C 1
ATOM 7645 O O . MET A 1 992 ? -0.024 8.502 60.057 1.00 87.44 992 MET A O 1
ATOM 7649 N N . ALA A 1 993 ? -2.126 8.464 60.838 1.00 84.19 993 ALA A N 1
ATOM 7650 C CA . ALA A 1 993 ? -2.297 9.915 60.830 1.00 84.19 993 ALA A CA 1
ATOM 7651 C C . ALA A 1 993 ? -1.329 10.596 61.813 1.00 84.19 993 ALA A C 1
ATOM 7653 O O . ALA A 1 993 ? -0.604 11.510 61.423 1.00 84.19 993 ALA A O 1
ATOM 7654 N N . ALA A 1 994 ? -1.235 10.090 63.049 1.00 84.12 994 ALA A N 1
ATOM 7655 C CA . ALA A 1 994 ? -0.290 10.591 64.047 1.00 84.12 994 ALA A CA 1
ATOM 7656 C C . ALA A 1 994 ? 1.172 10.444 63.589 1.00 84.12 994 ALA A C 1
ATOM 7658 O O . ALA A 1 994 ? 1.962 11.380 63.732 1.00 84.12 994 ALA A O 1
ATOM 7659 N N . ALA A 1 995 ? 1.522 9.301 62.989 1.00 85.69 995 ALA A N 1
ATOM 7660 C CA . ALA A 1 995 ? 2.845 9.072 62.420 1.00 85.69 995 ALA A CA 1
ATOM 7661 C C . ALA A 1 995 ? 3.146 10.044 61.270 1.00 85.69 995 ALA A C 1
ATOM 7663 O O . ALA A 1 995 ? 4.253 10.560 61.193 1.00 85.69 995 ALA A O 1
ATOM 7664 N N . THR A 1 996 ? 2.158 10.351 60.425 1.00 87.50 996 THR A N 1
ATOM 7665 C CA . THR A 1 996 ? 2.310 11.298 59.309 1.00 87.50 996 THR A CA 1
ATOM 7666 C C . THR A 1 996 ? 2.570 12.719 59.803 1.00 87.50 996 THR A C 1
ATOM 7668 O O . THR A 1 996 ? 3.480 13.369 59.306 1.00 87.50 996 THR A O 1
ATOM 7671 N N . THR A 1 997 ? 1.828 13.202 60.806 1.00 83.94 997 THR A N 1
ATOM 7672 C CA . THR A 1 997 ? 2.044 14.545 61.375 1.00 83.94 997 THR A CA 1
ATOM 7673 C C . THR A 1 997 ? 3.379 14.659 62.116 1.00 83.94 997 THR A C 1
ATOM 7675 O O . THR A 1 997 ? 3.997 15.720 62.117 1.00 83.94 997 THR A O 1
ATOM 7678 N N . GLY A 1 998 ? 3.823 13.579 62.767 1.00 78.19 998 GLY A N 1
ATOM 7679 C CA . GLY A 1 998 ? 5.080 13.553 63.517 1.00 78.19 998 GLY A CA 1
ATOM 7680 C C . GLY A 1 998 ? 6.330 13.295 62.671 1.00 78.19 998 GLY A C 1
ATOM 7681 O O . GLY A 1 998 ? 7.439 13.503 63.166 1.00 78.19 998 GLY A O 1
ATOM 7682 N N . PHE A 1 999 ? 6.183 12.828 61.428 1.00 81.44 999 PHE A N 1
ATOM 7683 C CA . PHE A 1 999 ? 7.309 12.448 60.581 1.00 81.44 999 PHE A CA 1
ATOM 7684 C C . PHE A 1 999 ? 7.841 13.642 59.787 1.00 81.44 999 PHE A C 1
ATOM 7686 O O . PHE A 1 999 ? 7.130 14.258 58.998 1.00 81.44 999 PHE A O 1
ATOM 7693 N N . ASN A 1 1000 ? 9.128 13.937 59.966 1.00 78.75 1000 ASN A N 1
ATOM 7694 C CA . ASN A 1 1000 ? 9.846 14.877 59.117 1.00 78.75 1000 ASN A CA 1
ATOM 7695 C C . ASN A 1 1000 ? 10.704 14.081 58.117 1.00 78.75 1000 ASN A C 1
ATOM 7697 O O . ASN A 1 1000 ? 11.691 13.476 58.550 1.00 78.75 1000 ASN A O 1
ATOM 7701 N N . PRO A 1 1001 ? 10.371 14.084 56.813 1.00 71.12 1001 PRO A N 1
ATOM 7702 C CA . PRO A 1 1001 ? 11.087 13.296 55.814 1.00 71.12 1001 PRO A CA 1
ATOM 7703 C C . PRO A 1 1001 ? 12.527 13.772 55.597 1.00 71.12 1001 PRO A C 1
ATOM 7705 O O . PRO A 1 1001 ? 13.387 12.943 55.331 1.00 71.12 1001 PRO A O 1
ATOM 7708 N N . ASP A 1 1002 ? 12.816 15.060 55.807 1.00 71.81 1002 ASP A N 1
ATOM 7709 C CA . ASP A 1 1002 ? 14.151 15.648 55.628 1.00 71.81 1002 ASP A CA 1
ATOM 7710 C C . ASP A 1 1002 ? 15.043 15.494 56.879 1.00 71.81 1002 ASP A C 1
ATOM 7712 O O . ASP A 1 1002 ? 16.256 15.688 56.820 1.00 71.81 1002 ASP A O 1
ATOM 7716 N N . ALA A 1 1003 ? 14.460 15.104 58.021 1.00 66.69 1003 ALA A N 1
ATOM 7717 C CA . ALA A 1 1003 ? 15.184 14.753 59.251 1.00 66.69 1003 ALA A CA 1
ATOM 7718 C C . ALA A 1 1003 ? 15.125 13.248 59.589 1.00 66.69 1003 ALA A C 1
ATOM 7720 O O . ALA A 1 1003 ? 15.793 12.806 60.524 1.00 66.69 1003 ALA A O 1
ATOM 7721 N N . ASN A 1 1004 ? 14.325 12.476 58.842 1.00 63.78 1004 ASN A N 1
ATOM 7722 C CA . ASN A 1 1004 ? 14.040 11.047 59.007 1.00 63.78 1004 ASN A CA 1
ATOM 7723 C C . ASN A 1 1004 ? 13.910 10.595 60.476 1.00 63.78 1004 ASN A C 1
ATOM 7725 O O . ASN A 1 1004 ? 14.517 9.609 60.910 1.00 63.78 1004 ASN A O 1
ATOM 7729 N N . LEU A 1 1005 ? 13.142 11.356 61.260 1.00 64.50 1005 LEU A N 1
ATOM 7730 C CA . LEU A 1 1005 ? 12.862 11.044 62.659 1.00 64.50 1005 LEU A CA 1
ATOM 7731 C C . LEU A 1 1005 ? 11.896 9.859 62.729 1.00 64.50 1005 LEU A C 1
ATOM 7733 O O . LEU A 1 1005 ? 10.850 9.877 62.088 1.00 64.50 1005 LEU A O 1
ATOM 7737 N N . ALA A 1 1006 ? 12.236 8.835 63.516 1.00 65.19 1006 ALA A N 1
ATOM 7738 C CA . ALA A 1 1006 ? 11.344 7.700 63.726 1.00 65.19 1006 ALA A CA 1
ATOM 7739 C C . ALA A 1 1006 ? 10.003 8.186 64.318 1.00 65.19 1006 ALA A C 1
ATOM 7741 O O . ALA A 1 1006 ? 10.016 8.975 65.269 1.00 65.19 1006 ALA A O 1
ATOM 7742 N N . PRO A 1 1007 ? 8.854 7.743 63.778 1.00 65.44 1007 PRO A N 1
ATOM 7743 C CA . PRO A 1 1007 ? 7.558 8.160 64.290 1.00 65.44 1007 PRO A CA 1
ATOM 7744 C C . PRO A 1 1007 ? 7.363 7.639 65.721 1.00 65.44 1007 PRO A C 1
ATOM 7746 O O . PRO A 1 1007 ? 7.838 6.563 66.084 1.00 65.44 1007 PRO A O 1
ATOM 7749 N N . SER A 1 1008 ? 6.630 8.393 66.543 1.00 65.50 1008 SER A N 1
ATOM 7750 C CA . SER A 1 1008 ? 6.307 8.012 67.927 1.00 65.50 1008 SER A CA 1
ATOM 7751 C C . SER A 1 1008 ? 5.366 6.801 68.028 1.00 65.50 1008 SER A C 1
ATOM 7753 O O . SER A 1 1008 ? 5.235 6.215 69.102 1.00 65.50 1008 SER A O 1
ATOM 7755 N N . ALA A 1 1009 ? 4.729 6.416 66.918 1.00 65.94 1009 ALA A N 1
ATOM 7756 C CA . ALA A 1 1009 ? 3.852 5.261 66.780 1.00 65.94 1009 ALA A CA 1
ATOM 7757 C C . ALA A 1 1009 ? 4.084 4.565 65.426 1.00 65.94 1009 ALA A C 1
ATOM 7759 O O . ALA A 1 1009 ? 4.338 5.222 64.418 1.00 65.94 1009 ALA A O 1
ATOM 7760 N N . GLY A 1 1010 ? 3.962 3.234 65.400 1.00 76.38 1010 GLY A N 1
ATOM 7761 C CA . GLY A 1 1010 ? 4.164 2.418 64.199 1.00 76.38 1010 GLY A CA 1
ATOM 7762 C C . GLY A 1 1010 ? 5.577 1.840 64.064 1.00 76.38 1010 GLY A C 1
ATOM 7763 O O . GLY A 1 1010 ? 6.347 1.790 65.020 1.00 76.38 1010 GLY A O 1
ATOM 7764 N N . VAL A 1 1011 ? 5.892 1.340 62.872 1.00 82.62 1011 VAL A N 1
ATOM 7765 C CA . VAL A 1 1011 ? 7.234 0.881 62.478 1.00 82.62 1011 VAL A CA 1
ATOM 7766 C C . VAL A 1 1011 ? 7.720 1.723 61.312 1.00 82.62 1011 VAL A C 1
ATOM 7768 O O . VAL A 1 1011 ? 6.927 2.037 60.433 1.00 82.62 1011 VAL A O 1
ATOM 7771 N N . SER A 1 1012 ? 9.001 2.067 61.275 1.00 86.56 1012 SER A N 1
ATOM 7772 C CA . SER A 1 1012 ? 9.621 2.728 60.125 1.00 86.56 1012 SER A CA 1
ATOM 7773 C C . SER A 1 1012 ? 10.836 1.942 59.656 1.00 86.56 1012 SER A C 1
ATOM 7775 O O . SER A 1 1012 ? 11.535 1.339 60.468 1.00 86.56 1012 SER A O 1
ATOM 7777 N N . PHE A 1 1013 ? 11.077 1.910 58.349 1.00 86.94 1013 PHE A N 1
ATOM 7778 C CA . PHE A 1 1013 ? 12.251 1.263 57.764 1.00 86.94 1013 PHE A CA 1
ATOM 7779 C C . PHE A 1 1013 ? 12.552 1.777 56.353 1.00 86.94 1013 PHE A C 1
ATOM 7781 O O . PHE A 1 1013 ? 11.721 2.423 55.720 1.00 86.94 1013 PHE A O 1
ATOM 7788 N N . PHE A 1 1014 ? 13.754 1.481 55.864 1.00 87.00 1014 PHE A N 1
ATOM 7789 C CA . PHE A 1 1014 ? 14.285 1.871 54.551 1.00 87.00 1014 PHE A CA 1
ATOM 7790 C C . PHE A 1 1014 ? 15.143 0.728 53.978 1.00 87.00 1014 PHE A C 1
ATOM 7792 O O . PHE A 1 1014 ? 15.432 -0.229 54.696 1.00 87.00 1014 PHE A O 1
ATOM 7799 N N . PHE A 1 1015 ? 15.551 0.788 52.707 1.00 86.88 1015 PHE A N 1
ATOM 7800 C CA . PHE A 1 1015 ? 16.484 -0.190 52.122 1.00 86.88 1015 PHE A CA 1
ATOM 7801 C C . PHE A 1 1015 ? 17.939 0.254 52.289 1.00 86.88 1015 PHE A C 1
ATOM 7803 O O . PHE A 1 1015 ? 18.241 1.440 52.244 1.00 86.88 1015 PHE A O 1
ATOM 7810 N N . ARG A 1 1016 ? 18.855 -0.699 52.484 1.00 81.62 1016 ARG A N 1
ATOM 7811 C CA . ARG A 1 1016 ? 20.292 -0.417 52.622 1.00 81.62 1016 ARG A CA 1
ATOM 7812 C C . ARG A 1 1016 ? 20.865 0.188 51.339 1.00 81.62 1016 ARG A C 1
ATOM 7814 O O . ARG A 1 1016 ? 20.588 -0.298 50.245 1.00 81.62 1016 ARG A O 1
ATOM 7821 N N . GLY A 1 1017 ? 21.753 1.170 51.501 1.00 78.12 1017 GLY A N 1
ATOM 7822 C CA . GLY A 1 1017 ? 22.339 1.908 50.380 1.00 78.12 1017 GLY A CA 1
ATOM 7823 C C . GLY A 1 1017 ? 21.328 2.840 49.709 1.00 78.12 1017 GLY A C 1
ATOM 7824 O O . GLY A 1 1017 ? 20.162 2.886 50.089 1.00 78.12 1017 GLY A O 1
ATOM 7825 N N . LYS A 1 1018 ? 21.769 3.615 48.715 1.00 81.38 1018 LYS A N 1
ATOM 7826 C CA . LYS A 1 1018 ? 20.883 4.581 48.059 1.00 81.38 1018 LYS A CA 1
ATOM 7827 C C . LYS A 1 1018 ? 19.882 3.856 47.168 1.00 81.38 1018 LYS A C 1
ATOM 7829 O O . LYS A 1 1018 ? 20.247 3.356 46.106 1.00 81.38 1018 LYS A O 1
ATOM 7834 N N . ALA A 1 1019 ? 18.635 3.796 47.625 1.00 84.31 1019 ALA A N 1
ATOM 7835 C CA . ALA A 1 1019 ? 17.549 3.088 46.966 1.00 84.31 1019 ALA A CA 1
ATOM 7836 C C . ALA A 1 1019 ? 16.380 4.034 46.671 1.00 84.31 1019 ALA A C 1
ATOM 7838 O O . ALA A 1 1019 ? 15.911 4.748 47.557 1.00 84.31 1019 ALA A O 1
ATOM 7839 N N . MET A 1 1020 ? 15.893 4.009 45.431 1.00 86.81 1020 MET A N 1
ATOM 7840 C CA . MET A 1 1020 ? 14.638 4.653 45.045 1.00 86.81 1020 MET A CA 1
ATOM 7841 C C . MET A 1 1020 ? 13.534 3.606 45.007 1.00 86.81 1020 MET A C 1
ATOM 7843 O O . MET A 1 1020 ? 13.726 2.525 44.456 1.00 86.81 1020 MET A O 1
ATOM 7847 N N . ILE A 1 1021 ? 12.377 3.925 45.582 1.00 90.94 1021 ILE A N 1
ATOM 7848 C CA . ILE A 1 1021 ? 11.208 3.043 45.580 1.00 90.94 1021 ILE A CA 1
ATOM 7849 C C . ILE A 1 1021 ? 10.127 3.703 44.738 1.00 90.94 1021 ILE A C 1
ATOM 7851 O O . ILE A 1 1021 ? 9.682 4.802 45.054 1.00 90.94 1021 ILE A O 1
ATOM 7855 N N . ILE A 1 1022 ? 9.700 3.026 43.681 1.00 94.50 1022 ILE A N 1
ATOM 7856 C CA . ILE A 1 1022 ? 8.663 3.500 42.771 1.00 94.50 1022 ILE A CA 1
ATOM 7857 C C . ILE A 1 1022 ? 7.481 2.536 42.884 1.00 94.50 1022 ILE A C 1
ATOM 7859 O O . ILE A 1 1022 ? 7.619 1.362 42.526 1.00 94.50 1022 ILE A O 1
ATOM 7863 N N . PRO A 1 1023 ? 6.331 2.978 43.420 1.00 95.81 1023 PRO A N 1
ATOM 7864 C CA . PRO A 1 1023 ? 5.131 2.163 43.416 1.00 95.81 1023 PRO A CA 1
ATOM 7865 C C . PRO A 1 1023 ? 4.559 2.093 42.000 1.00 95.81 1023 PRO A C 1
ATOM 7867 O O . PRO A 1 1023 ? 4.440 3.096 41.299 1.00 95.81 1023 PRO A O 1
ATOM 7870 N N . GLU A 1 1024 ? 4.180 0.892 41.599 1.00 97.44 1024 GLU A N 1
ATOM 7871 C CA . GLU A 1 1024 ? 3.578 0.576 40.314 1.00 97.44 1024 GLU A CA 1
ATOM 7872 C C . GLU A 1 1024 ? 2.187 -0.018 40.536 1.00 97.44 1024 GLU A C 1
ATOM 7874 O O . GLU A 1 1024 ? 1.951 -0.820 41.451 1.00 97.44 1024 GLU A O 1
ATOM 7879 N N . ILE A 1 1025 ? 1.263 0.366 39.665 1.00 96.38 1025 ILE A N 1
ATOM 7880 C CA . ILE A 1 1025 ? -0.102 -0.144 39.606 1.00 96.38 1025 ILE A CA 1
ATOM 7881 C C . ILE A 1 1025 ? -0.274 -0.999 38.355 1.00 96.38 1025 ILE A C 1
ATOM 7883 O O . ILE A 1 1025 ? 0.391 -0.793 37.344 1.00 96.38 1025 ILE A O 1
ATOM 7887 N N . GLN A 1 1026 ? -1.166 -1.980 38.437 1.00 95.12 1026 GLN A N 1
ATOM 7888 C CA . GLN A 1 1026 ? -1.498 -2.834 37.304 1.00 95.12 1026 GLN A CA 1
ATOM 7889 C C . GLN A 1 1026 ? -2.666 -2.232 36.523 1.00 95.12 1026 GLN A C 1
ATOM 7891 O O . GLN A 1 1026 ? -3.724 -1.979 37.103 1.00 95.12 1026 GLN A O 1
ATOM 7896 N N . VAL A 1 1027 ? -2.474 -2.049 35.223 1.00 94.56 1027 VAL A N 1
ATOM 7897 C CA . VAL A 1 1027 ? -3.495 -1.692 34.229 1.00 94.56 1027 VAL A CA 1
ATOM 7898 C C . VAL A 1 1027 ? -3.538 -2.776 33.155 1.00 94.56 1027 VAL A C 1
ATOM 7900 O O . VAL A 1 1027 ? -2.674 -3.654 33.127 1.00 94.56 1027 VAL A O 1
ATOM 7903 N N . PHE A 1 1028 ? -4.535 -2.743 32.280 1.00 91.31 1028 PHE A N 1
ATOM 7904 C CA . PHE A 1 1028 ? -4.634 -3.680 31.164 1.00 91.31 1028 PHE A CA 1
ATOM 7905 C C . PHE A 1 1028 ? -4.571 -2.930 29.842 1.00 91.31 1028 PHE A C 1
ATOM 7907 O O . PHE A 1 1028 ? -5.357 -2.014 29.620 1.00 91.31 1028 PHE A O 1
ATOM 7914 N N . VAL A 1 1029 ? -3.668 -3.339 28.959 1.00 87.44 1029 VAL A N 1
ATOM 7915 C CA . VAL A 1 1029 ? -3.513 -2.789 27.609 1.00 87.44 1029 VAL A CA 1
ATOM 7916 C C . VAL A 1 1029 ? -3.772 -3.911 26.624 1.00 87.44 1029 VAL A C 1
ATOM 7918 O O . VAL A 1 1029 ? -3.068 -4.911 26.661 1.00 87.44 1029 VAL A O 1
ATOM 7921 N N . GLN A 1 1030 ? -4.805 -3.789 25.786 1.00 82.06 1030 GLN A N 1
ATOM 7922 C CA . GLN A 1 1030 ? -5.233 -4.870 24.880 1.00 82.06 1030 GLN A CA 1
ATOM 7923 C C . GLN A 1 1030 ? -5.427 -6.214 25.620 1.00 82.06 1030 GLN A C 1
ATOM 7925 O O . GLN A 1 1030 ? -5.035 -7.275 25.146 1.00 82.06 1030 GLN A O 1
ATOM 7930 N N . ASN A 1 1031 ? -6.028 -6.152 26.816 1.00 82.50 1031 ASN A N 1
ATOM 7931 C CA . ASN A 1 1031 ? -6.204 -7.267 27.762 1.00 82.50 1031 ASN A CA 1
ATOM 7932 C C . ASN A 1 1031 ? -4.911 -7.876 28.343 1.00 82.50 1031 ASN A C 1
ATOM 7934 O O . ASN A 1 1031 ? -4.989 -8.806 29.145 1.00 82.50 1031 ASN A O 1
ATOM 7938 N N . GLU A 1 1032 ? -3.732 -7.335 28.036 1.00 89.19 1032 GLU A N 1
ATOM 7939 C CA . GLU A 1 1032 ? -2.480 -7.724 28.679 1.00 89.19 1032 GLU A CA 1
ATOM 7940 C C . GLU A 1 1032 ? -2.246 -6.898 29.947 1.00 89.19 1032 GLU A C 1
ATOM 7942 O O . GLU A 1 1032 ? -2.369 -5.674 29.948 1.00 89.19 1032 GLU A O 1
ATOM 7947 N N . ALA A 1 1033 ? -1.905 -7.562 31.050 1.00 91.19 1033 ALA A N 1
ATOM 7948 C CA . ALA A 1 1033 ? -1.635 -6.882 32.306 1.00 91.19 1033 ALA A CA 1
ATOM 7949 C C . ALA A 1 1033 ? -0.258 -6.199 32.284 1.00 91.19 1033 ALA A C 1
ATOM 7951 O O . ALA A 1 1033 ? 0.777 -6.865 32.271 1.00 91.19 1033 ALA A O 1
ATOM 7952 N N . VAL A 1 1034 ? -0.246 -4.871 32.369 1.00 93.50 1034 VAL A N 1
ATOM 7953 C CA . VAL A 1 1034 ? 0.961 -4.038 32.357 1.00 93.50 1034 VAL A CA 1
ATOM 7954 C C . VAL A 1 1034 ? 1.087 -3.306 33.690 1.00 93.50 1034 VAL A C 1
ATOM 7956 O O . VAL A 1 1034 ? 0.118 -2.758 34.215 1.00 93.50 1034 VAL A O 1
ATOM 7959 N N . TYR A 1 1035 ? 2.290 -3.297 34.261 1.00 95.06 1035 TYR A N 1
ATOM 7960 C CA . TYR A 1 1035 ? 2.594 -2.498 35.447 1.00 95.06 1035 TYR A CA 1
ATOM 7961 C C . TYR A 1 1035 ? 3.159 -1.147 35.026 1.00 95.06 1035 TYR A C 1
ATOM 7963 O O . TYR A 1 1035 ? 4.167 -1.096 34.324 1.00 95.06 1035 TYR A O 1
ATOM 7971 N N . VAL A 1 1036 ? 2.527 -0.072 35.487 1.00 95.62 1036 VAL A N 1
ATOM 7972 C CA . VAL A 1 1036 ? 2.942 1.307 35.218 1.00 95.62 1036 VAL A CA 1
ATOM 7973 C C . VAL A 1 1036 ? 3.246 2.029 36.532 1.00 95.62 1036 VAL A C 1
ATOM 7975 O O . VAL A 1 1036 ? 2.580 1.748 37.536 1.00 95.62 1036 VAL A O 1
ATOM 7978 N N . PRO A 1 1037 ? 4.230 2.945 36.574 1.00 95.81 1037 PRO A N 1
ATOM 7979 C CA . PRO A 1 1037 ? 4.455 3.791 37.741 1.00 95.81 1037 PRO A CA 1
ATOM 7980 C C . PRO A 1 1037 ? 3.185 4.547 38.136 1.00 95.81 1037 PRO A C 1
ATOM 7982 O O . PRO A 1 1037 ? 2.428 5.007 37.279 1.00 95.81 1037 PRO A O 1
ATOM 7985 N N . LEU A 1 1038 ? 2.954 4.696 39.439 1.00 94.62 1038 LEU A N 1
ATOM 7986 C CA . LEU A 1 1038 ? 1.871 5.537 39.931 1.00 94.62 1038 LEU A CA 1
ATOM 7987 C C . LEU A 1 1038 ? 2.080 6.977 39.435 1.00 94.62 1038 LEU A C 1
ATOM 7989 O O . LEU A 1 1038 ? 3.138 7.558 39.666 1.00 94.62 1038 LEU A O 1
ATOM 7993 N N . GLY A 1 1039 ? 1.078 7.536 38.753 1.00 92.25 1039 GLY A N 1
ATOM 7994 C CA . GLY A 1 1039 ? 1.187 8.834 38.076 1.00 92.25 1039 GLY A CA 1
ATOM 7995 C C . GLY A 1 1039 ? 1.305 8.760 36.560 1.00 92.25 1039 GLY A C 1
ATOM 7996 O O . GLY A 1 1039 ? 1.223 9.802 35.918 1.00 92.25 1039 GLY A O 1
ATOM 7997 N N . ALA A 1 1040 ? 1.445 7.561 35.987 1.00 94.69 1040 ALA A N 1
ATOM 7998 C CA . ALA A 1 1040 ? 1.368 7.385 34.544 1.00 94.69 1040 ALA A CA 1
ATOM 7999 C C . ALA A 1 1040 ? 0.018 7.880 33.995 1.00 94.69 1040 ALA A C 1
ATOM 8001 O O . ALA A 1 1040 ? -1.038 7.595 34.574 1.00 94.69 1040 ALA A O 1
ATOM 8002 N N . THR A 1 1041 ? 0.055 8.606 32.878 1.00 92.19 1041 THR A N 1
ATOM 8003 C CA . THR A 1 1041 ? -1.140 9.122 32.193 1.00 92.19 1041 THR A CA 1
ATOM 8004 C C . THR A 1 1041 ? -1.497 8.285 30.968 1.00 92.19 1041 THR A C 1
ATOM 8006 O O . THR A 1 1041 ? -0.675 7.517 30.457 1.00 92.19 1041 THR A O 1
ATOM 8009 N N . LEU A 1 1042 ? -2.727 8.443 30.469 1.00 88.19 1042 LEU A N 1
ATOM 8010 C CA . LEU A 1 1042 ? -3.161 7.821 29.216 1.00 88.19 1042 LEU A CA 1
ATOM 8011 C C . LEU A 1 1042 ? -2.242 8.210 28.041 1.00 88.19 1042 LEU A C 1
ATOM 8013 O O . LEU A 1 1042 ? -1.883 7.348 27.243 1.00 88.19 1042 LEU A O 1
ATOM 8017 N N . ARG A 1 1043 ? -1.789 9.468 27.988 1.00 85.88 1043 ARG A N 1
ATOM 8018 C CA . ARG A 1 1043 ? -0.826 9.977 27.003 1.00 85.88 1043 ARG A CA 1
ATOM 8019 C C . ARG A 1 1043 ? 0.472 9.182 27.018 1.00 85.88 1043 ARG A C 1
ATOM 8021 O O . ARG A 1 1043 ? 0.869 8.671 25.984 1.00 85.88 1043 ARG A O 1
ATOM 8028 N N . GLN A 1 1044 ? 1.104 9.029 28.178 1.00 89.00 1044 GLN A N 1
ATOM 8029 C CA . GLN A 1 1044 ? 2.388 8.323 28.287 1.00 89.00 1044 GLN A CA 1
ATOM 8030 C C . GLN A 1 1044 ? 2.274 6.845 27.891 1.00 89.00 1044 GLN A C 1
ATOM 8032 O O . GLN A 1 1044 ? 3.225 6.248 27.390 1.00 89.00 1044 GLN A O 1
ATOM 8037 N N . LEU A 1 1045 ? 1.103 6.243 28.112 1.00 86.94 1045 LEU A N 1
ATOM 8038 C CA . LEU A 1 1045 ? 0.828 4.873 27.692 1.00 86.94 1045 LEU A CA 1
ATOM 8039 C C . LEU A 1 1045 ? 0.642 4.753 26.170 1.00 86.94 1045 LEU A C 1
ATOM 8041 O O . LEU A 1 1045 ? 1.015 3.729 25.598 1.00 86.94 1045 LEU A O 1
ATOM 8045 N N . LEU A 1 1046 ? 0.071 5.782 25.538 1.00 80.38 1046 LEU A N 1
ATOM 8046 C CA . LEU A 1 1046 ? -0.089 5.902 24.087 1.00 80.38 1046 LEU A CA 1
ATOM 8047 C C . LEU A 1 1046 ? 1.240 6.220 23.389 1.00 80.38 1046 LEU A C 1
ATOM 8049 O O . LEU A 1 1046 ? 1.562 5.569 22.405 1.00 80.38 1046 LEU A O 1
ATOM 8053 N N . GLU A 1 1047 ? 2.045 7.134 23.938 1.00 83.19 1047 GLU A N 1
ATOM 8054 C CA . GLU A 1 1047 ? 3.380 7.508 23.432 1.00 83.19 1047 GLU A CA 1
ATOM 8055 C C . GLU A 1 1047 ? 4.345 6.315 23.370 1.00 83.19 1047 GLU A C 1
ATOM 8057 O O . GLU A 1 1047 ? 5.262 6.275 22.556 1.00 83.19 1047 GLU A O 1
ATOM 8062 N N . ALA A 1 1048 ? 4.137 5.301 24.214 1.00 79.75 1048 ALA A N 1
ATOM 8063 C CA . ALA A 1 1048 ? 4.900 4.058 24.150 1.00 79.75 1048 ALA A CA 1
ATOM 8064 C C . ALA A 1 1048 ? 4.548 3.179 22.929 1.00 79.75 1048 ALA A C 1
ATOM 8066 O O . ALA A 1 1048 ? 5.203 2.156 22.707 1.00 79.75 1048 ALA A O 1
ATOM 8067 N N . LYS A 1 1049 ? 3.484 3.512 22.190 1.00 72.62 1049 LYS A N 1
ATOM 8068 C CA . LYS A 1 1049 ? 2.927 2.721 21.084 1.00 72.62 1049 LYS A CA 1
ATOM 8069 C C . LYS A 1 1049 ? 2.843 3.492 19.768 1.00 72.62 1049 LYS A C 1
ATOM 8071 O O . LYS A 1 1049 ? 3.020 2.856 18.735 1.00 72.62 1049 LYS A O 1
ATOM 8076 N N . ASP A 1 1050 ? 2.587 4.796 19.809 1.00 67.75 1050 ASP A N 1
ATOM 8077 C CA . ASP A 1 1050 ? 2.456 5.653 18.628 1.00 67.75 1050 ASP A CA 1
ATOM 8078 C C . ASP A 1 1050 ? 2.892 7.099 18.930 1.00 67.75 1050 ASP A C 1
ATOM 8080 O O . ASP A 1 1050 ? 2.933 7.516 20.092 1.00 67.75 1050 ASP A O 1
ATOM 8084 N N . ASP A 1 1051 ? 3.192 7.873 17.888 1.00 65.88 1051 ASP A N 1
ATOM 8085 C CA . ASP A 1 1051 ? 3.527 9.292 18.007 1.00 65.88 1051 ASP A CA 1
ATOM 8086 C C . ASP A 1 1051 ? 2.255 10.102 18.296 1.00 65.88 1051 ASP A C 1
ATOM 8088 O O . ASP A 1 1051 ? 1.428 10.363 17.420 1.00 65.88 1051 ASP A O 1
ATOM 8092 N N . VAL A 1 1052 ? 2.089 10.525 19.552 1.00 66.25 1052 VAL A N 1
ATOM 8093 C CA . VAL A 1 1052 ? 0.941 11.336 19.974 1.00 66.25 1052 VAL A CA 1
ATOM 8094 C C . VAL A 1 1052 ? 1.182 12.807 19.614 1.00 66.25 1052 VAL A C 1
ATOM 8096 O O . VAL A 1 1052 ? 2.151 13.399 20.100 1.00 66.25 1052 VAL A O 1
ATOM 8099 N N . PRO A 1 1053 ? 0.305 13.456 18.820 1.00 57.50 1053 PRO A N 1
ATOM 8100 C CA . PRO A 1 1053 ? 0.408 14.881 18.561 1.00 57.50 1053 PRO A CA 1
ATOM 8101 C C . PRO A 1 1053 ? 0.357 15.656 19.881 1.00 57.50 1053 PRO A C 1
ATOM 8103 O O . PRO A 1 1053 ? -0.514 15.430 20.728 1.00 57.50 1053 PRO A O 1
ATOM 8106 N N . THR A 1 1054 ? 1.259 16.621 20.056 1.00 56.12 1054 THR A N 1
ATOM 8107 C CA . THR A 1 1054 ? 1.075 17.659 21.072 1.00 56.12 1054 THR A CA 1
ATOM 8108 C C . THR A 1 1054 ? -0.146 18.473 20.660 1.00 56.12 1054 THR A C 1
ATOM 8110 O O . THR A 1 1054 ? -0.101 19.220 19.685 1.00 56.12 1054 THR A O 1
ATOM 8113 N N . ALA A 1 1055 ? -1.271 18.257 21.343 1.00 52.22 1055 ALA A N 1
ATOM 8114 C CA . ALA A 1 1055 ? -2.559 18.807 20.951 1.00 52.22 1055 ALA A CA 1
ATOM 8115 C C . ALA A 1 1055 ? -2.482 20.338 20.796 1.00 52.22 1055 ALA A C 1
ATOM 8117 O O . ALA A 1 1055 ? -2.365 21.082 21.771 1.00 52.22 1055 ALA A O 1
ATOM 8118 N N . LEU A 1 1056 ? -2.574 20.822 19.556 1.00 50.12 1056 LEU A N 1
ATOM 8119 C CA . LEU A 1 1056 ? -3.020 22.183 19.286 1.00 50.12 1056 LEU A CA 1
ATOM 8120 C C . LEU A 1 1056 ? -4.534 22.203 19.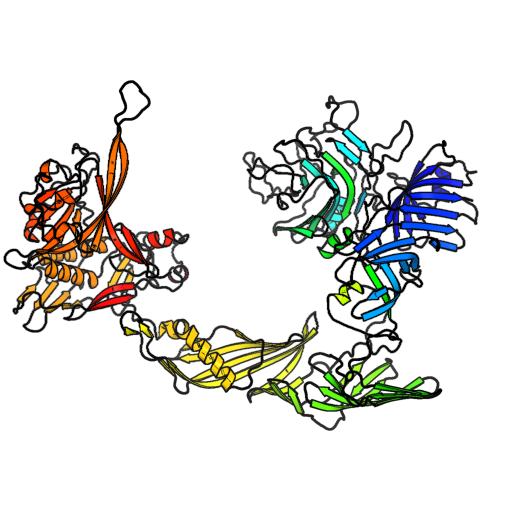538 1.00 50.12 1056 LEU A C 1
ATOM 8122 O O . LEU A 1 1056 ? -5.251 21.298 19.112 1.00 50.12 1056 LEU A O 1
ATOM 8126 N N . SER A 1 1057 ? -5.020 23.215 20.258 1.00 50.56 1057 SER A N 1
ATOM 8127 C CA . SER A 1 1057 ? -6.433 23.377 20.625 1.00 50.56 1057 SER A CA 1
ATOM 8128 C C . SER A 1 1057 ? -7.384 23.085 19.453 1.00 50.56 1057 SER A C 1
ATOM 8130 O O . SER A 1 1057 ? -7.291 23.751 18.422 1.00 50.56 1057 SER A O 1
ATOM 8132 N N . GLY A 1 1058 ? -8.321 22.144 19.627 1.00 50.94 1058 GLY A N 1
ATOM 8133 C CA . GLY A 1 1058 ? -9.380 21.857 18.649 1.00 50.94 1058 GLY A CA 1
ATOM 8134 C C . GLY A 1 1058 ? -9.201 20.603 17.781 1.00 50.94 1058 GLY A C 1
ATOM 8135 O O . GLY A 1 1058 ? -9.994 20.417 16.862 1.00 50.94 1058 GLY A O 1
ATOM 8136 N N . GLN A 1 1059 ? -8.209 19.743 18.041 1.00 56.06 1059 GLN A N 1
ATOM 8137 C CA . GLN A 1 1059 ? -8.144 18.413 17.416 1.00 56.06 1059 GLN A CA 1
ATOM 8138 C C . GLN A 1 1059 ? -9.125 17.425 18.069 1.00 56.06 1059 GLN A C 1
ATOM 8140 O O . GLN A 1 1059 ? -9.265 17.397 19.292 1.00 56.06 1059 GLN A O 1
ATOM 8145 N N . ASP A 1 1060 ? -9.781 16.598 17.249 1.00 57.19 1060 ASP A N 1
ATOM 8146 C CA . ASP A 1 1060 ? -10.624 15.491 17.709 1.00 57.19 1060 ASP A CA 1
ATOM 8147 C C . ASP A 1 1060 ? -9.746 14.332 18.208 1.00 57.19 1060 ASP A C 1
ATOM 8149 O O . ASP A 1 1060 ? -9.315 13.460 17.448 1.00 57.19 1060 ASP A O 1
ATOM 8153 N N . LEU A 1 1061 ? -9.464 14.337 19.512 1.00 56.62 1061 LEU A N 1
ATOM 8154 C CA . LEU A 1 1061 ? -8.668 13.302 20.173 1.00 56.62 1061 LEU A CA 1
ATOM 8155 C C . LEU A 1 1061 ? -9.352 11.924 20.142 1.00 56.62 1061 LEU A C 1
ATOM 8157 O O . LEU A 1 1061 ? -8.668 10.905 20.244 1.00 56.62 1061 LEU A O 1
ATOM 8161 N N . ALA A 1 1062 ? -10.677 11.863 19.956 1.00 54.81 1062 ALA A N 1
ATOM 8162 C CA . ALA A 1 1062 ? -11.396 10.598 19.814 1.00 54.81 1062 ALA A CA 1
ATOM 8163 C C . ALA A 1 1062 ? -11.163 9.952 18.439 1.00 54.81 1062 ALA A C 1
ATOM 8165 O O . ALA A 1 1062 ? -11.145 8.722 18.332 1.00 54.81 1062 ALA A O 1
ATOM 8166 N N . GLY A 1 1063 ? -10.932 10.774 17.409 1.00 55.97 1063 GLY A N 1
ATOM 8167 C CA . GLY A 1 1063 ? -10.465 10.332 16.096 1.00 55.97 1063 GLY A CA 1
ATOM 8168 C C . GLY A 1 1063 ? -9.040 9.773 16.135 1.00 55.97 1063 GLY A C 1
ATOM 8169 O O . GLY A 1 1063 ? -8.769 8.763 15.490 1.00 55.97 1063 GLY A O 1
ATOM 8170 N N . PHE A 1 1064 ? -8.156 10.375 16.939 1.00 55.69 1064 PHE A N 1
ATOM 8171 C CA . PHE A 1 1064 ? -6.774 9.912 17.117 1.00 55.69 1064 PHE A CA 1
ATOM 8172 C C . PHE A 1 1064 ? -6.683 8.586 17.895 1.00 55.69 1064 PHE A C 1
ATOM 8174 O O . PHE A 1 1064 ? -5.955 7.686 17.495 1.00 55.69 1064 PHE A O 1
ATOM 8181 N N . ALA A 1 1065 ? -7.472 8.412 18.960 1.00 53.53 1065 ALA A N 1
ATOM 8182 C CA . ALA A 1 1065 ? -7.461 7.202 19.794 1.00 53.53 1065 ALA A CA 1
ATOM 8183 C C . ALA A 1 1065 ? -8.194 5.978 19.183 1.00 53.53 1065 ALA A C 1
ATOM 8185 O O . ALA A 1 1065 ? -8.529 5.036 19.899 1.00 53.53 1065 ALA A O 1
ATOM 8186 N N . GLY A 1 1066 ? -8.499 5.983 17.878 1.00 50.47 1066 GLY A N 1
ATOM 8187 C CA . GLY A 1 1066 ? -8.973 4.785 17.170 1.00 50.47 1066 GLY A CA 1
ATOM 8188 C C . GLY A 1 1066 ? -10.357 4.254 17.578 1.00 50.47 1066 GLY A C 1
ATOM 8189 O O . GLY A 1 1066 ? -10.603 3.057 17.472 1.00 50.47 1066 GLY A O 1
ATOM 8190 N N . LYS A 1 1067 ? -11.289 5.103 18.045 1.00 51.66 1067 LYS A N 1
ATOM 8191 C CA . LYS A 1 1067 ? -12.639 4.726 18.551 1.00 51.66 1067 LYS A CA 1
ATOM 8192 C C . LYS A 1 1067 ? -12.663 3.756 19.751 1.00 51.66 1067 LYS A C 1
ATOM 8194 O O . LYS A 1 1067 ? -13.743 3.535 20.310 1.00 51.66 1067 LYS A O 1
ATOM 8199 N N . ASN A 1 1068 ? -11.528 3.221 20.193 1.00 55.25 1068 ASN A N 1
ATOM 8200 C CA . ASN A 1 1068 ? -11.431 2.336 21.344 1.00 55.25 1068 ASN A CA 1
ATOM 8201 C C . ASN A 1 1068 ? -11.345 3.160 22.638 1.00 55.25 1068 ASN A C 1
ATOM 8203 O O . ASN A 1 1068 ? -10.467 3.993 22.835 1.00 55.25 1068 ASN A O 1
ATOM 8207 N N . ARG A 1 1069 ? -12.336 2.983 23.520 1.00 69.38 1069 ARG A N 1
ATOM 8208 C CA . ARG A 1 1069 ? -12.548 3.859 24.684 1.00 69.38 1069 ARG A CA 1
ATOM 8209 C C . ARG A 1 1069 ? -11.956 3.245 25.956 1.00 69.38 1069 ARG A C 1
ATOM 8211 O O . ARG A 1 1069 ? -12.287 2.090 26.253 1.00 69.38 1069 ARG A O 1
ATOM 8218 N N . PRO A 1 1070 ? -11.150 3.987 26.741 1.00 82.94 1070 PRO A N 1
ATOM 8219 C CA . PRO A 1 1070 ? -10.639 3.491 28.010 1.00 82.94 1070 PRO A CA 1
ATOM 8220 C C . PRO A 1 1070 ? -11.786 3.232 28.992 1.00 82.94 1070 PRO A C 1
ATOM 8222 O O . PRO A 1 1070 ? -12.798 3.942 29.019 1.00 82.94 1070 PRO A O 1
ATOM 8225 N N . ARG A 1 1071 ? -11.629 2.184 29.801 1.00 86.50 1071 ARG A N 1
ATOM 8226 C CA . ARG A 1 1071 ? -12.610 1.759 30.800 1.00 86.50 1071 ARG A CA 1
ATOM 8227 C C . ARG A 1 1071 ? -12.006 1.807 32.191 1.00 86.50 1071 ARG A C 1
ATOM 8229 O O . ARG A 1 1071 ? -10.893 1.332 32.408 1.00 86.50 1071 ARG A O 1
ATOM 8236 N N . ARG A 1 1072 ? -12.793 2.298 33.139 1.00 89.75 1072 ARG A N 1
ATOM 8237 C CA . ARG A 1 1072 ? -12.455 2.381 34.555 1.00 89.75 1072 ARG A CA 1
ATOM 8238 C C . ARG A 1 1072 ? -13.261 1.385 35.367 1.00 89.75 1072 ARG A C 1
ATOM 8240 O O . ARG A 1 1072 ? -14.456 1.211 35.143 1.00 89.75 1072 ARG A O 1
ATOM 8247 N N . LEU A 1 1073 ? -12.603 0.719 36.307 1.00 89.06 1073 LEU A N 1
ATOM 8248 C CA . LEU A 1 1073 ? -13.244 -0.262 37.176 1.00 89.06 1073 LEU A CA 1
ATOM 8249 C C . LEU A 1 1073 ? -13.919 0.423 38.372 1.00 89.06 1073 LEU A C 1
ATOM 8251 O O . LEU A 1 1073 ? -13.221 0.966 39.230 1.00 89.06 1073 LEU A O 1
ATOM 8255 N N . ILE A 1 1074 ? -15.241 0.296 38.481 1.00 88.38 1074 ILE A N 1
ATOM 8256 C CA . ILE A 1 1074 ? -16.016 0.697 39.665 1.00 88.38 1074 ILE A CA 1
ATOM 8257 C C . ILE A 1 1074 ? -16.565 -0.522 40.396 1.00 88.38 1074 ILE A C 1
ATOM 8259 O O . ILE A 1 1074 ? -16.526 -1.632 39.865 1.00 88.38 1074 ILE A O 1
ATOM 8263 N N . HIS A 1 1075 ? -17.095 -0.336 41.607 1.00 88.00 1075 HIS A N 1
ATOM 8264 C CA . HIS A 1 1075 ? -17.886 -1.386 42.257 1.00 88.00 1075 HIS A CA 1
ATOM 8265 C C . HIS A 1 1075 ? -19.273 -0.863 42.639 1.00 88.00 1075 HIS A C 1
ATOM 8267 O O . HIS A 1 1075 ? -19.427 0.302 42.986 1.00 88.00 1075 HIS A O 1
ATOM 8273 N N . GLU A 1 1076 ? -20.283 -1.722 42.593 1.00 80.75 1076 GLU A N 1
ATOM 8274 C CA . GLU A 1 1076 ? -21.678 -1.318 42.794 1.00 80.75 1076 GLU A CA 1
ATOM 8275 C C . GLU A 1 1076 ? -22.420 -2.255 43.750 1.00 80.75 1076 GLU A C 1
ATOM 8277 O O . GLU A 1 1076 ? -22.057 -3.421 43.926 1.00 80.75 1076 GLU A O 1
ATOM 8282 N N . GLY A 1 1077 ? -23.478 -1.727 44.368 1.00 80.69 1077 GLY A N 1
ATOM 8283 C CA . GLY A 1 1077 ? -24.409 -2.491 45.198 1.00 80.69 1077 GLY A CA 1
ATOM 8284 C C . GLY A 1 1077 ? -23.842 -3.028 46.522 1.00 80.69 1077 GLY A C 1
ATOM 8285 O O . GLY A 1 1077 ? -22.655 -2.917 46.837 1.00 80.69 1077 GLY A O 1
ATOM 8286 N N . ALA A 1 1078 ? -24.719 -3.668 47.302 1.00 80.94 1078 ALA A N 1
ATOM 8287 C CA . ALA A 1 1078 ? -24.383 -4.257 48.603 1.00 80.94 1078 ALA A CA 1
ATOM 8288 C C . ALA A 1 1078 ? -23.368 -5.415 48.514 1.00 80.94 1078 ALA A C 1
ATOM 8290 O O . ALA A 1 1078 ? -22.672 -5.704 49.483 1.00 80.94 1078 ALA A O 1
ATOM 8291 N N . GLY A 1 1079 ? -23.255 -6.067 47.351 1.00 81.06 1079 GLY A N 1
ATOM 8292 C CA . GLY A 1 1079 ? -22.231 -7.084 47.083 1.00 81.06 1079 GLY A CA 1
ATOM 8293 C C . GLY A 1 1079 ? -20.871 -6.505 46.683 1.00 81.06 1079 GLY A C 1
ATOM 8294 O O . GLY A 1 1079 ? -19.906 -7.257 46.585 1.00 81.06 1079 GLY A O 1
ATOM 8295 N N . SER A 1 1080 ? -20.782 -5.189 46.446 1.00 83.62 1080 SER A N 1
ATOM 8296 C CA . SER A 1 1080 ? -19.611 -4.529 45.864 1.00 83.62 1080 SER A CA 1
ATOM 8297 C C . SER A 1 1080 ? -19.125 -5.231 44.590 1.00 83.62 1080 SER A C 1
ATOM 8299 O O . SER A 1 1080 ? -17.936 -5.525 44.443 1.00 83.62 1080 SER A O 1
ATOM 8301 N N . THR A 1 1081 ? -20.045 -5.514 43.671 1.00 82.88 1081 THR A N 1
ATOM 8302 C CA . THR A 1 1081 ? -19.748 -6.210 42.416 1.00 82.88 1081 THR A CA 1
ATOM 8303 C C . THR A 1 1081 ? -18.905 -5.317 41.502 1.00 82.88 1081 THR A C 1
ATOM 8305 O O . THR A 1 1081 ? -19.304 -4.171 41.272 1.00 82.88 1081 THR A O 1
ATOM 8308 N N . PRO A 1 1082 ? -17.752 -5.792 40.994 1.00 84.62 1082 PRO A N 1
ATOM 8309 C CA . PRO A 1 1082 ? -16.933 -5.034 40.054 1.00 84.62 1082 PRO A CA 1
ATOM 8310 C C . PRO A 1 1082 ? -17.681 -4.815 38.735 1.00 84.62 1082 PRO A C 1
ATOM 8312 O O . PRO A 1 1082 ? -18.334 -5.725 38.236 1.00 84.62 1082 PRO A O 1
ATOM 8315 N N . SER A 1 1083 ? -17.564 -3.622 38.158 1.00 81.94 1083 SER A N 1
ATOM 8316 C CA . SER A 1 1083 ? -18.177 -3.258 36.881 1.00 81.94 1083 SER A CA 1
ATOM 8317 C C . SER A 1 1083 ? -17.279 -2.276 36.130 1.00 81.94 1083 SER A C 1
ATOM 8319 O O . SER A 1 1083 ? -16.794 -1.300 36.704 1.00 81.94 1083 SER A O 1
ATOM 8321 N N . TYR A 1 1084 ? -17.029 -2.538 34.848 1.00 84.38 1084 TYR A N 1
ATOM 8322 C CA . TYR A 1 1084 ? -16.226 -1.661 33.997 1.00 84.38 1084 TYR A CA 1
ATOM 8323 C C . TYR A 1 1084 ? -17.084 -0.581 33.341 1.00 84.38 1084 TYR A C 1
ATOM 8325 O O . TYR A 1 1084 ? -18.113 -0.872 32.741 1.00 84.38 1084 TYR A O 1
ATOM 8333 N N . ARG A 1 1085 ? -16.626 0.669 33.434 1.00 84.62 1085 ARG A N 1
ATOM 8334 C CA . ARG A 1 1085 ? -17.356 1.871 33.024 1.00 84.62 1085 ARG A CA 1
ATOM 8335 C C . ARG A 1 1085 ? -16.560 2.660 32.009 1.00 84.62 1085 ARG A C 1
ATOM 8337 O O . ARG A 1 1085 ? -15.349 2.803 32.152 1.00 84.62 1085 ARG A O 1
ATOM 8344 N N . PHE A 1 1086 ? -17.226 3.160 30.979 1.00 82.31 1086 PHE A N 1
ATOM 8345 C CA . PHE A 1 1086 ? -16.552 3.875 29.900 1.00 82.31 1086 PHE A CA 1
ATOM 8346 C C . PHE A 1 1086 ? -16.202 5.296 30.307 1.00 82.31 1086 PHE A C 1
ATOM 8348 O O . PHE A 1 1086 ? -17.022 5.993 30.902 1.00 82.31 1086 PHE A O 1
ATOM 8355 N N . ILE A 1 1087 ? -14.999 5.718 29.927 1.00 83.69 1087 ILE A N 1
ATOM 8356 C CA . ILE A 1 1087 ? -14.564 7.104 30.026 1.00 83.69 1087 ILE A CA 1
ATOM 8357 C C . ILE A 1 1087 ? -14.818 7.776 28.678 1.00 83.69 1087 ILE A C 1
ATOM 8359 O O . ILE A 1 1087 ? -14.321 7.337 27.638 1.00 83.69 1087 ILE A O 1
ATOM 8363 N N . ASN A 1 1088 ? -15.608 8.844 28.695 1.00 78.38 1088 ASN A N 1
ATOM 8364 C CA . ASN A 1 1088 ? -15.847 9.681 27.535 1.00 78.38 1088 ASN A CA 1
ATOM 8365 C C . ASN A 1 1088 ? -14.657 10.621 27.304 1.00 78.38 1088 ASN A C 1
ATOM 8367 O O . ASN A 1 1088 ? -14.413 11.527 28.098 1.00 78.38 1088 ASN A O 1
ATOM 8371 N N . LEU A 1 1089 ? -13.945 10.410 26.195 1.00 76.19 1089 LEU A N 1
ATOM 8372 C CA . LEU A 1 1089 ? -12.850 11.276 25.746 1.00 76.19 1089 LEU A CA 1
ATOM 8373 C C . LEU A 1 1089 ? -13.305 12.368 24.757 1.00 76.19 1089 LEU A C 1
ATOM 8375 O O . LEU A 1 1089 ? -12.501 13.212 24.387 1.00 76.19 1089 LEU A O 1
ATOM 8379 N N . ASN A 1 1090 ? -14.573 12.372 24.321 1.00 66.38 1090 ASN A N 1
ATOM 8380 C CA . ASN A 1 1090 ? -15.075 13.280 23.278 1.00 66.38 1090 ASN A CA 1
ATOM 8381 C C . ASN A 1 1090 ? -15.244 14.730 23.762 1.00 66.38 1090 ASN A C 1
ATOM 8383 O O . ASN A 1 1090 ? -15.336 15.644 22.950 1.00 66.38 1090 ASN A O 1
ATOM 8387 N N . SER A 1 1091 ? -15.321 14.964 25.073 1.00 57.75 1091 SER A N 1
ATOM 8388 C CA . SER A 1 1091 ? -15.498 16.297 25.668 1.00 57.75 1091 SER A CA 1
ATOM 8389 C C . SER A 1 1091 ? -14.177 17.070 25.840 1.00 57.75 1091 SER A C 1
ATOM 8391 O O . SER A 1 1091 ? -14.075 17.957 26.687 1.00 57.75 1091 SER A O 1
ATOM 8393 N N . SER A 1 1092 ? -13.146 16.740 25.055 1.00 56.47 1092 SER A N 1
ATOM 8394 C CA . SER A 1 1092 ? -11.762 17.168 25.273 1.00 56.47 1092 SER A CA 1
ATOM 8395 C C . SER A 1 1092 ? -11.478 18.610 24.834 1.00 56.47 1092 SER A C 1
ATOM 8397 O O . SER A 1 1092 ? -10.929 18.865 23.760 1.00 56.47 1092 SER A O 1
ATOM 8399 N N . GLY A 1 1093 ? -11.815 19.576 25.684 1.00 60.69 1093 GLY A N 1
ATOM 8400 C CA . GLY A 1 1093 ? -11.152 20.878 25.661 1.00 60.69 1093 GLY A CA 1
ATOM 8401 C C . GLY A 1 1093 ? -9.780 20.826 26.352 1.00 60.69 1093 GLY A C 1
ATOM 8402 O O . GLY A 1 1093 ? -9.436 19.847 27.012 1.00 60.69 1093 GLY A O 1
ATOM 8403 N N . VAL A 1 1094 ? -9.002 21.905 26.231 1.00 68.94 1094 VAL A N 1
ATOM 8404 C CA . VAL A 1 1094 ? -7.732 22.087 26.960 1.00 68.94 1094 VAL A CA 1
ATOM 8405 C C . VAL A 1 1094 ? -7.959 23.028 28.145 1.00 68.94 1094 VAL A C 1
ATOM 8407 O O . VAL A 1 1094 ? -8.442 24.145 27.956 1.00 68.94 1094 VAL A O 1
ATOM 8410 N N . ALA A 1 1095 ? -7.631 22.594 29.363 1.00 71.44 1095 ALA A N 1
ATOM 8411 C CA . ALA A 1 1095 ? -7.691 23.408 30.581 1.00 71.44 1095 ALA A CA 1
ATOM 8412 C C . ALA A 1 1095 ? -6.322 23.391 31.262 1.00 71.44 1095 ALA A C 1
ATOM 8414 O O . ALA A 1 1095 ? -5.770 22.325 31.522 1.00 71.44 1095 ALA A O 1
ATOM 8415 N N . GLY A 1 1096 ? -5.742 24.568 31.514 1.00 67.81 1096 GLY A N 1
ATOM 8416 C CA . GLY A 1 1096 ? -4.432 24.669 32.172 1.00 67.81 1096 GLY A CA 1
ATOM 8417 C C . GLY A 1 1096 ? -3.303 23.925 31.446 1.00 67.81 1096 GLY A C 1
ATOM 8418 O O . GLY A 1 1096 ? -2.429 23.369 32.104 1.00 67.81 1096 GLY A O 1
ATOM 8419 N N . ASN A 1 1097 ? -3.331 23.897 30.106 1.00 76.12 1097 ASN A N 1
ATOM 8420 C CA . ASN A 1 1097 ? -2.426 23.128 29.232 1.00 76.12 1097 ASN A CA 1
ATOM 8421 C C . ASN A 1 1097 ? -2.528 21.597 29.356 1.00 76.12 1097 ASN A C 1
ATOM 8423 O O . ASN A 1 1097 ? -1.609 20.902 28.931 1.00 76.12 1097 ASN A O 1
ATOM 8427 N N . ARG A 1 1098 ? -3.621 21.074 29.918 1.00 79.38 1098 ARG A N 1
ATOM 8428 C CA . ARG A 1 1098 ? -3.912 19.638 29.959 1.00 79.38 1098 ARG A CA 1
ATOM 8429 C C . ARG A 1 1098 ? -5.175 19.314 29.177 1.00 79.38 1098 ARG A C 1
ATOM 8431 O O . ARG A 1 1098 ? -6.115 20.113 29.170 1.00 79.38 1098 ARG A O 1
ATOM 8438 N N . ASP A 1 1099 ? -5.197 18.145 28.555 1.00 79.88 1099 ASP A N 1
ATOM 8439 C CA . ASP A 1 1099 ? -6.348 17.605 27.831 1.00 79.88 1099 ASP A CA 1
ATOM 8440 C C . ASP A 1 1099 ? -6.779 16.235 28.390 1.00 79.88 1099 ASP A C 1
ATOM 8442 O O . ASP A 1 1099 ? -6.302 15.786 29.433 1.00 79.88 1099 ASP A O 1
ATOM 8446 N N . ALA A 1 1100 ? -7.710 15.564 27.708 1.00 80.69 1100 ALA A N 1
ATOM 8447 C CA . ALA A 1 1100 ? -8.238 14.265 28.123 1.00 80.69 1100 ALA A CA 1
ATOM 8448 C C . ALA A 1 1100 ? -7.188 13.133 28.165 1.00 80.69 1100 ALA A C 1
ATOM 8450 O O . ALA A 1 1100 ? -7.373 12.166 28.907 1.00 80.69 1100 ALA A O 1
ATOM 8451 N N . LEU A 1 1101 ? -6.090 13.231 27.407 1.00 82.94 1101 LEU A N 1
ATOM 8452 C CA . LEU A 1 1101 ? -5.013 12.238 27.408 1.00 82.94 1101 LEU A CA 1
ATOM 8453 C C . LEU A 1 1101 ? -4.111 12.374 28.641 1.00 82.94 1101 LEU A C 1
ATOM 8455 O O . LEU A 1 1101 ? -3.444 11.416 29.026 1.00 82.94 1101 LEU A O 1
ATOM 8459 N N . ASP A 1 1102 ? -4.134 13.512 29.331 1.00 87.19 1102 ASP A N 1
ATOM 8460 C CA . ASP A 1 1102 ? -3.387 13.696 30.579 1.00 87.19 1102 ASP A CA 1
ATOM 8461 C C . ASP A 1 1102 ? -4.084 13.055 31.796 1.00 87.19 1102 ASP A C 1
ATOM 8463 O O . ASP A 1 1102 ? -3.651 13.248 32.933 1.00 87.19 1102 ASP A O 1
ATOM 8467 N N . LEU A 1 1103 ? -5.148 12.269 31.569 1.00 90.06 1103 LEU A N 1
ATOM 8468 C CA . LEU A 1 1103 ? -5.869 11.529 32.602 1.00 90.06 1103 LEU A CA 1
ATOM 8469 C C . LEU A 1 1103 ? -4.930 10.539 33.311 1.00 90.06 1103 LEU A C 1
ATOM 8471 O O . LEU A 1 1103 ? -4.414 9.620 32.661 1.00 90.06 1103 LEU A O 1
ATOM 8475 N N . PRO A 1 1104 ? -4.746 10.652 34.641 1.00 94.31 1104 PRO A N 1
ATOM 8476 C CA . PRO A 1 1104 ? -3.975 9.675 35.391 1.00 94.31 1104 PRO A CA 1
ATOM 8477 C C . PRO A 1 1104 ? -4.673 8.315 35.425 1.00 94.31 1104 PRO A C 1
ATOM 8479 O O . PRO A 1 1104 ? -5.887 8.209 35.655 1.00 94.31 1104 PRO A O 1
ATOM 8482 N N . LEU A 1 1105 ? -3.882 7.267 35.223 1.00 94.38 1105 LEU A N 1
ATOM 8483 C CA . LEU A 1 1105 ? -4.348 5.889 35.257 1.00 94.38 1105 LEU A CA 1
ATOM 8484 C C . LEU A 1 1105 ? -4.540 5.419 36.700 1.00 94.38 1105 LEU A C 1
ATOM 8486 O O . LEU A 1 1105 ? -3.763 5.759 37.597 1.00 94.38 1105 LEU A O 1
ATOM 8490 N N . ILE A 1 1106 ? -5.554 4.582 36.913 1.00 94.50 1106 ILE A N 1
ATOM 8491 C CA . ILE A 1 1106 ? -5.764 3.879 38.180 1.00 94.50 1106 ILE A CA 1
ATOM 8492 C C . ILE A 1 1106 ? -5.725 2.366 37.983 1.00 94.50 1106 ILE A C 1
ATOM 8494 O O . ILE A 1 1106 ? -5.910 1.824 36.895 1.00 94.50 1106 ILE A O 1
ATOM 8498 N N . LYS A 1 1107 ? -5.480 1.660 39.083 1.00 92.94 1107 LYS A N 1
ATOM 8499 C CA . LYS A 1 1107 ? -5.378 0.205 39.134 1.00 92.94 1107 LYS A CA 1
ATOM 8500 C C . LYS A 1 1107 ? -6.634 -0.441 38.550 1.00 92.94 1107 LYS A C 1
ATOM 8502 O O . LYS A 1 1107 ? -7.735 -0.273 39.074 1.00 92.94 1107 LYS A O 1
ATOM 8507 N N . GLY A 1 1108 ? -6.416 -1.283 37.551 1.00 91.06 1108 GLY A N 1
ATOM 8508 C CA . GLY A 1 1108 ? -7.448 -2.046 36.872 1.00 91.06 1108 GLY A CA 1
ATOM 8509 C C . GLY A 1 1108 ? -8.058 -1.344 35.666 1.00 91.06 1108 GLY A C 1
ATOM 8510 O O . GLY A 1 1108 ? -8.862 -2.000 35.007 1.00 91.06 1108 GLY A O 1
ATOM 8511 N N . ASP A 1 1109 ? -7.683 -0.092 35.360 1.00 92.81 1109 ASP A N 1
ATOM 8512 C CA . ASP A 1 1109 ? -8.084 0.576 34.117 1.00 92.81 1109 ASP A CA 1
ATOM 8513 C C . ASP A 1 1109 ? -7.725 -0.306 32.910 1.00 92.81 1109 ASP A C 1
ATOM 8515 O O . ASP A 1 1109 ? -6.664 -0.941 32.875 1.00 92.81 1109 ASP A O 1
ATOM 8519 N N . ARG A 1 1110 ? -8.638 -0.370 31.938 1.00 89.88 1110 ARG A N 1
ATOM 8520 C CA . ARG A 1 1110 ? -8.476 -1.128 30.694 1.00 89.88 1110 ARG A CA 1
ATOM 8521 C C . ARG A 1 1110 ? -8.409 -0.169 29.519 1.00 89.88 1110 ARG A C 1
ATOM 8523 O O . ARG A 1 1110 ? -9.311 0.645 29.331 1.00 89.88 1110 ARG A O 1
ATOM 8530 N N . ILE A 1 1111 ? -7.358 -0.295 28.729 1.00 85.75 1111 ILE A N 1
ATOM 8531 C CA . ILE A 1 1111 ? -7.065 0.547 27.584 1.00 85.75 1111 ILE A CA 1
ATOM 8532 C C . ILE A 1 1111 ? -7.020 -0.349 26.349 1.00 85.75 1111 ILE A C 1
ATOM 8534 O O . ILE A 1 1111 ? -6.324 -1.366 26.314 1.00 85.75 1111 ILE A O 1
ATOM 8538 N N . TYR A 1 1112 ? -7.798 0.031 25.347 1.00 73.56 1112 TYR A N 1
ATOM 8539 C CA . TYR A 1 1112 ? -7.847 -0.612 24.044 1.00 73.56 1112 TYR A CA 1
ATOM 8540 C C . TYR A 1 1112 ? -7.384 0.433 23.030 1.00 73.56 1112 TYR A C 1
ATOM 8542 O O . TYR A 1 1112 ? -7.808 1.584 23.133 1.00 73.56 1112 TYR A O 1
ATOM 8550 N N . TYR A 1 1113 ? -6.498 0.039 22.119 1.00 63.25 1113 TYR A N 1
ATOM 8551 C CA . TYR A 1 1113 ? -6.020 0.861 21.008 1.00 63.25 1113 TYR A CA 1
ATOM 8552 C C . TYR A 1 1113 ? -6.555 0.274 19.723 1.00 63.25 1113 TYR A C 1
ATOM 8554 O O . TYR A 1 1113 ? -6.426 -0.967 19.582 1.00 63.25 1113 TYR A O 1
#

Secondary structure (DSSP, 8-state):
-PPEEEEEEEEEESSTTSPPEEEEEEEETTEEEEE-TTS-PPPB-HHHHHHHHS-TT--EEEEEEEEEESS---TT-GGGS-EEEEEESTTSTT-EEEEEEEE-S-EEEETTEEEEEEEEEEEEETTTEEEE-TT-EEEEEE-BTTBSS-EEEEEEEEEETTTTEEEEEE-S-PEEETTTEEEEEEEEEES-S--TTTTEEEEE---TTS--STT---EEPP-SSS-PPPEEE---SSS---TT-EEEEETTEEEEEB--EEPPTT---HHHHHHHHHS-EEEEEEEEE----S-SS-EEEEEEE---TT--SS--EEEEEEES-SS--SS-SS-SEEEEE--TTTSEE-TTS-EEPPPEEPPTT---SS-EEEEEEE-TTSEEEEEETTEEEEEEE-TT------S-PEEEESSPPPSSTT---TTSB-EEEEEEEEEESS---HHHHHHHHS--EEEEEEEEGGGSPPP-SS----EEEEE-SSEEEEEE-S-EEEEETTTEEEEEEEEEEEEETTEEEEEEEEEEEETTEEEEEEEEEETTTTEEEEE--TT--EEEEETTTEEEEES--EEEES-SS-------SS----HHHHHHTT-----SS---------PPSSPEEEEEETTEEEEEEEEEETTEEEEEEEEEEEEEEEEEE--EE-TTT-PEES--EEEEEEEEEEEEEEEEETTEEEEEEEEEEEETTEEEEPPPEEESS--SSHHHHHHHHHHHHHHHHHHHGGGTS-----EEEEE-SSSEEEEESSSSS--SEEEEEE--SSSS-EEEE-TTSSEEEEE-SS-EEEEEE-TT--HHHHHHHHHHHHHT----HHHHHHHHHHHHHHS-EEHHHHHHHHH--BTTTTEEEE-TT-EEEEEEEEEE---TT-TTPPPEEEEEEEEEEE-EEEEE-SSS-EEEEESSTTGGG--------HHHH-BSSGGGGG-GGG-BSEEEEE--S-TTSSS-TT-SSEEEEESSHHHHHHHHHH--TTTTPPPSSSEEE-BSSEEEEEEEEEEEETTEEEEEETT-BHHHHHHTTS------TT--HHHHTTTPPPEEEEEETTTTEEEEEEEE-TT---BTTB-GGGPBP-TT-EE--

Sequence (1113 aa):
MGKIIGRGVLLLTTTPNGPKFKFGYQLSSTGIQFSIPGGDSAPQTLKQAVRQHFSASTSSVTGQGHLILNALPASPNDAFYDVAFRATRIGTSAESFSLQVKESGSFAQGPQSHFSNLDLTFKYKESEGLSIDSGGKVTLHLGEGVFNGEEAIILSPEWNPQSETLIFSAGGAGIQMDSIGKLSTIVVEVGSAYDRWSQVQSLYTFDGGLSDGAGAEKAAHDISGKEAPSLYFKGDKTSNVPPNYGASWTERGIALDGGLLASQDKEPNPVVDAILETGDFSVELWMKPAHPPLSEQNTWLFAFQGKREGQAGKNPYNFFLGQGPWSTGPDGPGTYLNAKFNFPETGVPDLNGRRWESPLPSPAHSLGTELVHVVYSCSRDGMQRIFINGVEVAQRFDPGYDNRWEGGLRIAVGANLPGGPGNINPSIPWKGEIHQLAIFNRALTQEEARLHYRPAMKITGDFSLDNMIPPLENEVFPFQLNISETAASLTAGQEVDLNIKPQLGFRHIKLECNKKSPSWEFSGSFQTRFWEDIFGLDARITEADNLLELTSPVELSHPIHIPGLGIAKYKDILLRIGEEQAWELSFGEHQEYGLISMVVENAIADYGHFRMGGPQLVLASPIRLDGKWLNEDMAFVSEAMGVGQVLKDSTTFSIPFTLELPPKIDPETGDAWGDPILLSDVPMTISIDVELHKEGFLGILNASFDYEGKTMSLSERRMYVAPASKMALLGDILEELKAQADTLFAAARKHQEDYYIGMGASQPNIFFGASDTAAANLTSLLPLLFGAPTQITSANSIFDLNETLTECTLTLNIAGKTQDEIRTDYDQFIGQFTLGAGGLSLLKRRIAERLPLDFDQLLYYYYGWNTTDNYLDLQAGMRLRVDLQNYQFVQASDPTAQRGFAGSGSFYIPVNSYTHNDAGNSQLLGFGPFLSRLQTESRVDIANEGAGGVLDLLKAGNRKAFYRLFFPKDPSTSLGPERVVTIIGANTAQEMAAATTGFNPDANLAPSAGVSFFFRGKAMIIPEIQVFVQNEAVYVPLGATLRQLLEAKDDVPTALSGQDLAGFAGKNRPRRLIHEGAGSTPSYRFINLNSSGVAGNRDALDLPLIKGDRIYY

Solvent-accessible surface area (backbone atoms only — not comparable to full-atom values): 61066 Å² total; per-residue (Å²): 132,56,63,76,43,28,35,38,41,36,27,37,22,72,44,101,89,44,77,67,45,68,31,28,38,39,36,29,62,79,36,62,36,35,29,51,62,81,49,97,57,71,76,27,49,59,52,54,57,46,50,74,79,43,61,87,81,52,42,49,39,40,31,42,26,36,53,44,45,52,37,46,26,42,65,88,36,77,56,32,51,60,25,41,35,39,37,38,44,48,78,48,94,65,24,33,37,39,44,33,32,60,29,73,62,79,40,46,57,52,99,50,37,33,30,27,42,39,33,47,34,42,36,35,32,75,85,75,40,52,48,52,39,76,84,22,33,30,31,42,36,36,34,70,87,72,36,103,41,76,46,78,44,69,20,29,44,43,69,39,87,85,80,66,42,60,31,33,36,27,85,74,73,53,48,74,32,92,89,77,26,38,36,39,32,44,37,37,38,33,32,79,77,54,70,76,66,68,64,50,30,31,30,33,50,33,61,38,50,71,48,88,60,104,73,53,55,61,43,35,37,42,67,57,83,55,79,29,72,42,29,30,60,68,77,78,96,78,57,97,66,69,96,73,57,37,67,43,59,37,94,68,7,31,36,25,47,40,17,37,34,30,36,68,91,78,51,82,36,59,49,58,54,45,24,59,72,59,43,11,29,23,44,38,37,32,34,25,40,48,82,70,76,92,61,75,58,39,18,29,46,39,33,38,35,26,56,56,88,91,67,87,74,65,51,52,49,51,35,40,34,26,39,20,42,88,54,86,57,95,69,75,77,64,16,21,45,30,36,38,51,56,44,84,86,81,36,63,66,45,103,82,70,51,33,44,53,79,63,53,57,39,54,80,71,74,43,64,67,56,82,42,43,39,35,41,22,30,33,56,77,19,45,35,39,35,28,51,69,34,36,80,61,32,77,48,79,37,85,81,55,69,84,77,82,62,52,57,47,25,54,29,33,21,27,58,78,40,68,51,96,82,48,72,54,82,88,43,37,21,46,28,35,40,32,34,43,37,34,30,41,40,50,65,49,64,68,52,43,26,45,52,50,25,60,50,57,38,47,47,64,48,74,48,71,92,64,40,75,78,71,82,90,74,91,87,83,42,74,46,79,49,79,56,100,60,39,40,40,41,42,24,80,40,76,43,82,50,88,43,80,88,42,41,28,41,27,52,37,37,42,40,40,38,66,50,89,100,46,76,50,54,44,32,43,32,30,35,25,43,58,78,28,77,48,66,31,43,37,41,59,47,90,89,72,74,26,41,37,36,35,42,67,95,86,64,72,50,76,31,45,38,93,57,45,43,54,27,39,44,78,80,57,43,35,43,36,67,84,84,81,86,85,73,100,71,81,72,92,78,80,95,67,14,55,75,53,38,74,78,50,91,68,89,86,91,83,79,100,72,76,79,61,81,68,45,74,54,50,61,85,71,41,63,42,45,27,39,39,82,84,39,78,38,59,34,34,58,45,84,48,105,89,49,74,34,38,37,42,66,46,72,52,71,48,66,41,70,45,79,43,73,38,51,57,39,90,86,79,68,49,70,44,47,73,60,46,74,41,72,65,40,58,32,42,36,38,37,42,37,40,47,50,94,90,42,44,40,33,45,36,39,41,32,32,71,55,98,92,39,80,46,72,56,76,77,39,83,33,69,66,65,57,84,37,64,65,57,44,46,51,55,50,50,52,49,46,61,73,41,36,71,68,73,39,37,78,72,56,36,68,76,46,32,24,32,43,39,82,41,99,60,39,41,25,42,27,47,39,91,53,88,58,82,67,46,64,46,77,46,52,34,48,77,80,76,85,46,71,44,76,52,66,24,94,80,57,35,44,36,39,44,29,47,90,87,48,19,40,41,38,38,48,50,65,95,60,51,72,67,58,52,51,55,36,47,57,55,40,63,66,71,60,90,60,56,51,68,54,46,52,50,50,42,44,55,49,46,61,53,47,75,31,42,51,85,46,46,49,29,50,70,34,51,42,36,83,91,75,32,32,30,46,62,54,69,66,28,33,36,41,38,41,36,31,43,74,47,83,65,66,89,88,48,91,85,65,81,68,45,73,41,85,66,53,70,50,77,43,44,28,28,68,46,79,41,86,68,94,74,61,46,57,27,46,29,72,24,81,68,59,56,69,47,92,48,79,45,87,65,56,26,65,81,68,29,25,90,48,72,68,48,58,40,19,72,84,55,63,21,38,41,39,34,43,39,37,40,91,51,89,82,45,93,56,60,65,33,61,54,34,40,41,38,25,14,79,45,71,66,44,41,51,55,22,56,76,62,41,41,57,65,70,66,47,80,42,95,46,64,42,51,33,28,42,54,45,35,37,47,75,46,57,23,32,40,28,24,51,76,83,41,82,42,76,40,55,70,76,43,25,50,42,64,62,42,53,77,76,46,93,68,76,82,80,61,91,86,62,64,60,44,70,72,45,62,78,39,62,40,28,40,65,42,64,43,45,56,82,52,45,77,45,81,36,41,45,42,53,78,59,52,59,76,22,78,92,34,45,61,46,62,39,56,62,54,71,57,25,37,40,44,114

Foldseek 3Di:
DADFFKWWKKFKDLDPPGATAIWTWTQGQQGIWTDRFQDPDDTHDPLVVCVVPHPNPRFKMKIFAFMDGQQALQVPPPQGGGWIKMWGRRPDQWTKMKIWTFFADWTQDDPFKIKGGWTWMWMATNVPTIWIDQPTWMWMWGAPDFDPGIDIAIWGWGADPVQRHIKTWGAADWDQGPAAGTFGTKIKGWRRADRLLVQWQFKWQQQQVRHDDPCRDQWTGTSSSNRAFIWGFQDDDDDPDPPQFDWDRDSQHIFTSLTKTKGDDPDDGVLLVLLLVFLKKKKKFKWFFDPDPFDQAKAFFKFWWDDDPPDDDWIDTQKTKTFFDHGNDPQGGRQKIWIFGQDQPDADQDPVGGGTDDIWIFDGNLHDRDTKIWMWIAHNCQWTFIDILLHTRTIDRDNVDDSPDDDDIMMMGQADDTRDRRDTPRPHGGGTGTRMIIMGSHGDDSVSSNCSRHIQIAMDGDRDPPGRDPDPPDDDAFWDWDDDPFWIWIWGQAWDFLPDPPTKTKHGWTWIWGDDPPDIWIWTKIWIQRANDTDIWTWGADPPFRKIKTKDDQPDWDWHQHVLFGTWTAGMQIWIFDDDDDDDPGDYDDDRDHPVNCSVPDDDDDDDDDDRDSGPRPGPPWGWTWDAGLNDTWTWTWDDDPPGIKTKTKDKDWFFDWDWDFFDADPVPRDGFFHTDTRGRWIKIKMWIWIQDPQAIWIFIKIWTDDPNDIFIDDTDTDRDRQNHPVSVVVVVNVSCNVCVCVRCCVRSVGLQQWEWAFDQFFIKIAGDSDNDADQKDKAWAADQPCDFDWAAFPVRQWIWTDHNVTIMIMGHRHPHDPVRVVVRVVRRLLVDFTALVSSLRVLQQCLRHDTGGQVCSCCSNWVQDPVQAKTWDDAQKKKKKWAWDFDDDDPPDPVDDTGTDTDDIDMWHKHWDFDPPPPRGTWIARHDVLLPDPDADPDPQLPQNDQDRNNCNHPQNTARIKMKGAAPDQPAPPDLFLRIKIWGANGPNLVVQQSVQAHSSVRDGGPGTDMGTHPGRMDIFMWAWEAEQNRTDTDTQQDFLLNVVVVPDDDDLDDFPDQVCVVLPVWFKWDWAFHDNVRHIDIGTYDQRNWGARNSDTPRSRGDDHHIYGYD

Nearest PDB structures (foldseek):
  4jra-assembly1_A  TM=3.937E-01  e=5.328E-06  Clostridium botulinum
  7z5t-assembly1_AAA  TM=3.595E-01  e=1.223E-06  Clostridium botulinum
  7z5s-assembly2_BBB  TM=3.665E-01  e=2.815E-06  Clostridium botulinum
  3rmx-assembly2_B  TM=3.823E-01  e=1.288E-05  Clostridium botulinum
  3poy-assembly1_A  TM=1.241E-01  e=6.809E-06  Bos taurus

pLDDT: mean 71.85, std 17.38, range [22.81, 97.44]